Protein AF-0000000065974187 (afdb_homodimer)

Solvent-accessible surface area (backbone atoms only — not comparable to full-atom values): 50265 Å² total; per-residue (Å²): 126,76,71,41,59,59,54,45,30,55,66,52,75,59,82,71,71,72,64,79,86,67,48,38,59,28,31,33,32,24,57,21,83,82,35,61,40,40,69,51,42,39,49,35,41,74,38,50,48,36,29,41,32,42,54,57,75,46,81,51,70,67,56,53,49,50,46,53,53,29,52,56,50,23,44,71,76,43,66,72,77,62,73,20,40,29,42,28,46,57,39,58,74,37,33,33,24,30,19,48,93,69,44,70,33,77,47,47,55,65,39,64,32,32,39,28,43,49,70,87,28,38,62,54,14,55,76,56,38,34,17,36,70,45,68,59,50,56,76,52,54,56,64,71,39,50,37,26,32,53,80,50,64,27,35,27,33,30,67,36,72,76,48,77,45,31,36,35,31,29,23,68,41,53,41,62,48,56,52,63,27,44,48,43,49,47,91,43,70,75,87,71,62,61,58,38,72,66,38,52,54,51,50,49,51,35,44,76,70,63,44,31,29,36,40,38,30,66,35,46,43,30,64,36,44,54,52,50,52,58,70,42,36,81,86,22,62,80,41,38,42,25,38,23,39,29,36,58,53,16,62,75,32,33,72,53,28,60,72,58,36,59,22,36,28,47,32,46,60,54,25,43,61,40,38,58,64,49,39,46,47,49,41,52,51,23,53,34,31,45,24,44,77,68,49,28,35,29,29,46,33,56,62,40,50,52,57,15,24,82,30,88,59,63,53,74,22,23,50,39,31,49,23,46,42,47,63,61,52,34,12,27,41,37,39,50,61,21,32,21,73,26,78,27,36,56,54,46,43,34,49,51,41,51,25,46,44,45,31,56,66,71,51,44,39,68,45,50,25,53,49,53,59,70,67,52,72,79,84,58,58,61,43,49,47,39,23,50,48,42,41,51,46,30,65,75,62,62,30,51,32,35,38,30,62,32,61,74,36,60,61,53,32,43,32,32,46,45,41,53,91,41,48,30,38,34,38,21,75,34,70,62,33,45,21,48,38,49,45,28,38,29,47,42,64,40,81,49,84,73,79,88,50,90,53,58,68,59,37,52,50,52,53,49,54,49,51,50,52,52,33,39,74,70,62,69,46,52,84,64,35,34,30,28,35,38,31,46,83,55,92,61,90,85,39,38,66,37,72,46,79,46,68,76,125,77,71,42,61,58,54,45,30,56,66,54,74,56,81,69,72,73,64,80,86,66,48,38,60,29,30,34,34,23,58,22,83,84,36,60,42,40,70,50,42,40,50,36,41,73,38,49,48,36,30,41,31,41,54,57,75,46,80,51,72,68,54,53,47,50,46,54,51,29,54,56,49,20,43,72,78,43,64,75,77,62,73,22,41,31,43,28,46,58,38,58,74,37,33,33,25,29,18,48,92,69,44,70,33,76,47,48,54,66,40,65,33,34,40,26,42,49,71,87,28,37,62,52,13,55,76,56,38,34,16,37,72,45,68,60,51,57,76,52,56,55,64,71,39,48,38,27,33,53,80,51,65,27,36,26,32,29,67,35,74,76,47,75,46,32,34,35,31,29,23,70,41,52,41,62,48,56,52,64,28,44,49,44,50,46,92,44,71,76,87,70,60,62,58,38,72,65,37,53,53,50,50,49,52,34,45,76,69,62,44,32,28,34,39,38,31,66,34,46,42,30,64,37,44,53,52,50,52,58,70,42,36,81,85,24,62,80,42,37,42,26,39,23,41,28,39,58,53,16,61,74,32,34,70,53,27,59,72,60,39,57,23,36,27,46,32,46,61,53,25,43,62,40,38,58,64,49,39,46,48,51,42,51,52,22,52,32,34,45,24,45,76,67,50,28,36,29,28,44,33,55,60,40,51,53,56,16,25,81,30,86,60,63,52,74,22,24,50,38,30,48,22,46,43,47,63,61,51,34,12,26,39,36,39,50,60,21,32,19,73,26,78,28,36,58,53,44,43,34,48,52,40,50,24,46,44,43,31,56,68,69,50,46,39,68,47,49,26,53,48,54,60,70,66,53,71,79,84,59,56,60,42,51,48,40,24,50,47,42,41,53,46,28,65,76,62,62,29,51,31,34,39,32,62,33,60,76,37,61,62,54,33,42,32,32,46,44,41,53,92,40,48,31,38,35,38,19,74,34,72,62,32,45,22,48,38,50,45,28,39,28,47,42,65,40,80,48,83,72,78,87,50,89,52,59,69,57,39,52,49,50,52,50,53,48,51,49,52,52,33,40,74,71,62,69,44,52,84,63,34,34,30,27,36,40,31,44,82,55,93,63,89,83,39,36,67,38,72,48,79,46,68,76

Organism: Debaryomyces hansenii (strain ATCC 36239 / CBS 767 / BCRC 21394 / JCM 1990 / NBRC 0083 / IGC 2968) (NCBI:txid284592)

Foldseek 3Di:
DPLDLVVLQVPFDQPDFDDLVQQFFAEEEEAAPVQQAQVSLLLLVVLGHFEYEYEPVDDDLVSVVSSLVSLVVNCVVPVRFRYAYEYEYPWDFKWKAADAVQDKEKDFFFQKAKEFCPVVCRHHDYSHYIYMPAQQCLVFDDAQFKKAKQLNQWIWGFHDSPDSTMTIIGIHGIDIDGHTITMDGAPTDGDDALDDPVRLVSLVSCLVSVHQEYERPPDQALVSLVVSCVSSPPSNNLRFYEYEDQAPNCLVHVVRNLVRGQAYEDALSNHCSRDPPVVSVVSLLVNQVVCLLSLHAYEYEDVLQVVQLEDLDGDPVSLVSLLVSLQSRHRYYYDYSNNHRGPHVSSVSNSSSRSSSSSLSSHSQVSQLVVSVVPHDPPDPLLLVQLSVLLVVCVVQVFQEEEEEAASCPSVSSNLSSRHSHAYEYEYCHPSSSRVCSSRGRYHYDHDPDDADPDPVVRVVVSVVVSVVVCVVVVSDHFFGKYKYWDAPDDDHPRGNDIDIDTD/DPLDLVVLQVPFDQPDFDDLVQFFFAEEEEAAPVQQAQVSLLLLVVLGHFEYEYEPVDDDLVSVVSSLVSLVVNCVVPVRFRYAYEYEFPWDFKWKAADAVQDKAKDFFFQKAKEFCPVVCRHHDYSHYIYIPAQQCLVFDDAQFKKAWQLNQWIWGFHDSPDSTMTIIGIHGIDIDGHTITMDGAPTDGDDALDDPVRLVSLVSCLVSVHQEYERPPDQALVSLVVSCVSSPPSNNLRFYEYEDQAPNCLVRVVRNLVRGQAYEDALSNHCSRDPPVVSVVSLLVNQVVCLLSLHAYEYEDVLQVVQLEDLDGDPVSLVSLLVSLQSRHRYYYDYSNNHRGPHVSSVSNSSSRSSSSSLSSHSQVSQLVVSVVPHDPPDDLLLVQLSVLLVVCVVQVFQEEEEEAASCPSVSSNLSSRHSHAYEYEYCHPSSSRVNSSRGRYHYDHDPDDADPDNVVRVVVSVVVSVVVCVVVVSDHFFGKYKYWDAPDDDHPRGNDIDIDTD

Structure (mmCIF, N/CA/C/O backbone):
data_AF-0000000065974187-model_v1
#
loop_
_entity.id
_entity.type
_entity.pdbx_description
1 polymer 'Pyruvate kinase'
#
loop_
_atom_site.group_PDB
_atom_site.id
_atom_site.type_symbol
_atom_site.label_atom_id
_atom_site.label_alt_id
_atom_site.label_comp_id
_atom_site.label_asym_id
_atom_site.label_entity_id
_atom_site.label_seq_id
_atom_site.pdbx_PDB_ins_code
_atom_site.Cartn_x
_atom_site.Cartn_y
_atom_site.Cartn_z
_atom_site.occupancy
_atom_site.B_iso_or_equiv
_atom_site.auth_seq_id
_atom_site.auth_comp_id
_atom_site.auth_asym_id
_atom_site.auth_atom_id
_atom_site.pdbx_PDB_model_num
ATOM 1 N N . MET A 1 1 ? -10.031 -16.781 21.562 1 38.94 1 MET A N 1
ATOM 2 C CA . MET A 1 1 ? -9.695 -16.516 20.172 1 38.94 1 MET A CA 1
ATOM 3 C C . MET A 1 1 ? -8.305 -15.891 20.062 1 38.94 1 MET A C 1
ATOM 5 O O . MET A 1 1 ? -7.945 -15.016 20.844 1 38.94 1 MET A O 1
ATOM 9 N N . SER A 1 2 ? -7.355 -16.5 19.469 1 48.81 2 SER A N 1
ATOM 10 C CA . SER A 1 2 ? -5.965 -16.062 19.391 1 48.81 2 SER A CA 1
ATOM 11 C C . SER A 1 2 ? -5.867 -14.602 18.984 1 48.81 2 SER A C 1
ATOM 13 O O . SER A 1 2 ? -6.535 -14.172 18.047 1 48.81 2 SER A O 1
ATOM 15 N N . ASN A 1 3 ? -5.473 -13.68 19.906 1 65.06 3 ASN A N 1
ATOM 16 C CA . ASN A 1 3 ? -5.316 -12.227 19.906 1 65.06 3 ASN A CA 1
ATOM 17 C C . ASN A 1 3 ? -4.207 -11.781 18.969 1 65.06 3 ASN A C 1
ATOM 19 O O . ASN A 1 3 ? -3.615 -10.719 19.156 1 65.06 3 ASN A O 1
ATOM 23 N N . ALA A 1 4 ? -3.977 -12.734 17.953 1 79.62 4 ALA A N 1
ATOM 24 C CA . ALA A 1 4 ? -2.891 -12.422 17.016 1 79.62 4 ALA A CA 1
ATOM 25 C C . ALA A 1 4 ? -3.41 -11.664 15.805 1 79.62 4 ALA A C 1
ATOM 27 O O . ALA A 1 4 ? -4.559 -11.852 15.391 1 79.62 4 ALA A O 1
ATOM 28 N N . SER A 1 5 ? -2.645 -10.781 15.328 1 86.44 5 SER A N 1
ATOM 29 C CA . SER A 1 5 ? -2.98 -9.969 14.164 1 86.44 5 SER A CA 1
ATOM 30 C C . SER A 1 5 ? -3.287 -10.844 12.945 1 86.44 5 SER A C 1
ATOM 32 O O . SER A 1 5 ? -4.234 -10.57 12.211 1 86.44 5 SER A O 1
ATOM 34 N N . LEU A 1 6 ? -2.596 -11.906 12.828 1 89.75 6 LEU A N 1
ATOM 35 C CA . LEU A 1 6 ? -2.801 -12.805 11.695 1 89.75 6 LEU A CA 1
ATOM 36 C C . LEU A 1 6 ? -4.137 -13.531 11.812 1 89.75 6 LEU A C 1
ATOM 38 O O . LEU A 1 6 ? -4.824 -13.742 10.812 1 89.75 6 LEU A O 1
ATOM 42 N N . SER A 1 7 ? -4.473 -13.938 12.977 1 91 7 SER A N 1
ATOM 43 C CA . SER A 1 7 ? -5.762 -14.586 13.195 1 91 7 SER A CA 1
ATOM 44 C C . SER A 1 7 ? -6.918 -13.656 12.836 1 91 7 SER A C 1
ATOM 46 O O . SER A 1 7 ? -7.914 -14.086 12.258 1 91 7 SER A O 1
ATOM 48 N N . TRP A 1 8 ? -6.754 -12.406 13.188 1 91.75 8 TRP A N 1
ATOM 49 C CA . TRP A 1 8 ? -7.766 -11.414 12.852 1 91.75 8 TRP A CA 1
ATOM 50 C C . TRP A 1 8 ? -7.98 -11.344 11.344 1 91.75 8 TRP A C 1
ATOM 52 O O . TRP A 1 8 ? -9.117 -11.344 10.867 1 91.75 8 TRP A O 1
ATOM 62 N N . LEU A 1 9 ? -6.977 -11.391 10.609 1 92.44 9 LEU A N 1
ATOM 63 C CA . LEU A 1 9 ? -7.047 -11.258 9.156 1 92.44 9 LEU A CA 1
ATOM 64 C C . LEU A 1 9 ? -7.688 -12.484 8.523 1 92.44 9 LEU A C 1
ATOM 66 O O . LEU A 1 9 ? -8.438 -12.375 7.559 1 92.44 9 LEU A O 1
ATOM 70 N N . THR A 1 10 ? -7.363 -13.641 9.047 1 92.75 10 THR A N 1
ATOM 71 C CA . THR A 1 10 ? -7.902 -14.867 8.461 1 92.75 10 THR A CA 1
ATOM 72 C C . THR A 1 10 ? -9.414 -14.938 8.648 1 92.75 10 THR A C 1
ATOM 74 O O . THR A 1 10 ? -10.109 -15.578 7.859 1 92.75 10 THR A O 1
ATOM 77 N N . LYS A 1 11 ? -9.961 -14.219 9.641 1 92.5 11 LYS A N 1
ATOM 78 C CA . LYS A 1 11 ? -11.383 -14.25 9.945 1 92.5 11 LYS A CA 1
ATOM 79 C C . LYS A 1 11 ? -12.07 -12.953 9.523 1 92.5 11 LYS A C 1
ATOM 81 O O . LYS A 1 11 ? -13.234 -12.719 9.867 1 92.5 11 LYS A O 1
ATOM 86 N N . LEU A 1 12 ? -11.383 -12.156 8.852 1 91.19 12 LEU A N 1
ATOM 87 C CA . LEU A 1 12 ? -11.867 -10.836 8.469 1 91.19 12 LEU A CA 1
ATOM 88 C C . LEU A 1 12 ? -13.117 -10.938 7.605 1 91.19 12 LEU A C 1
ATOM 90 O O . LEU A 1 12 ? -13.156 -11.727 6.656 1 91.19 12 LEU A O 1
ATOM 94 N N . ASN A 1 13 ? -14.141 -10.188 7.969 1 88.62 13 ASN A N 1
ATOM 95 C CA . ASN A 1 13 ? -15.305 -10.055 7.102 1 88.62 13 ASN A CA 1
ATOM 96 C C . ASN A 1 13 ? -15.023 -9.117 5.93 1 88.62 13 ASN A C 1
ATOM 98 O O . ASN A 1 13 ? -14.906 -7.906 6.113 1 88.62 13 ASN A O 1
ATOM 102 N N . THR A 1 14 ? -14.961 -9.578 4.793 1 88.81 14 THR A N 1
ATOM 103 C CA . THR A 1 14 ? -14.539 -8.797 3.643 1 88.81 14 THR A CA 1
ATOM 104 C C . THR A 1 14 ? -15.742 -8.297 2.854 1 88.81 14 THR A C 1
ATOM 106 O O . THR A 1 14 ? -15.586 -7.578 1.863 1 88.81 14 THR A O 1
ATOM 109 N N . SER A 1 15 ? -16.922 -8.57 3.262 1 85.56 15 SER A N 1
ATOM 110 C CA . SER A 1 15 ? -18.094 -8.266 2.443 1 85.56 15 SER A CA 1
ATOM 111 C C . SER A 1 15 ? -18.859 -7.07 3.006 1 85.56 15 SER A C 1
ATOM 113 O O . SER A 1 15 ? -19.5 -6.328 2.256 1 85.56 15 SER A O 1
ATOM 115 N N . GLU A 1 16 ? -18.719 -6.836 4.258 1 84.25 16 GLU A N 1
ATOM 116 C CA . GLU A 1 16 ? -19.516 -5.793 4.902 1 84.25 16 GLU A CA 1
ATOM 117 C C . GLU A 1 16 ? -18.734 -4.484 4.992 1 84.25 16 GLU A C 1
ATOM 119 O O . GLU A 1 16 ? -17.531 -4.488 5.199 1 84.25 16 GLU A O 1
ATOM 124 N N . THR A 1 17 ? -19.484 -3.426 4.809 1 84.81 17 THR A N 1
ATOM 125 C CA . THR A 1 17 ? -18.938 -2.088 5.035 1 84.81 17 THR A CA 1
ATOM 126 C C . THR A 1 17 ? -19.578 -1.449 6.262 1 84.81 17 THR A C 1
ATOM 128 O O . THR A 1 17 ? -20.812 -1.395 6.371 1 84.81 17 THR A O 1
ATOM 131 N N . PRO A 1 18 ? -18.766 -1.002 7.086 1 82.62 18 PRO A N 1
ATOM 132 C CA . PRO A 1 18 ? -19.344 -0.335 8.258 1 82.62 18 PRO A CA 1
ATOM 133 C C . PRO A 1 18 ? -20.109 0.935 7.895 1 82.62 18 PRO A C 1
ATOM 135 O O . PRO A 1 18 ? -20 1.431 6.773 1 82.62 18 PRO A O 1
ATOM 138 N N . ASP A 1 19 ? -20.828 1.396 8.891 1 82.94 19 ASP A N 1
ATOM 139 C CA . ASP A 1 19 ? -21.578 2.633 8.711 1 82.94 19 ASP A CA 1
ATOM 140 C C . ASP A 1 19 ? -20.641 3.816 8.477 1 82.94 19 ASP A C 1
ATOM 142 O O . ASP A 1 19 ? -19.594 3.922 9.109 1 82.94 19 ASP A O 1
ATOM 146 N N . LYS A 1 20 ? -21.078 4.688 7.691 1 79.25 20 LYS A N 1
ATOM 147 C CA . LYS A 1 20 ? -20.266 5.812 7.227 1 79.25 20 LYS A CA 1
ATOM 148 C C . LYS A 1 20 ? -19.844 6.711 8.391 1 79.25 20 LYS A C 1
ATOM 150 O O . LYS A 1 20 ? -18.781 7.336 8.352 1 79.25 20 LYS A O 1
ATOM 155 N N . VAL A 1 21 ? -20.672 6.75 9.352 1 75.88 21 VAL A N 1
ATOM 156 C CA . VAL A 1 21 ? -20.453 7.707 10.43 1 75.88 21 VAL A CA 1
ATOM 157 C C . VAL A 1 21 ? -19.359 7.199 11.359 1 75.88 21 VAL A C 1
ATOM 159 O O . VAL A 1 21 ? -18.844 7.957 12.188 1 75.88 21 VAL A O 1
ATOM 162 N N . LEU A 1 22 ? -18.891 6.016 11.102 1 85.25 22 LEU A N 1
ATOM 163 C CA . LEU A 1 22 ? -17.984 5.402 12.07 1 85.25 22 LEU A CA 1
ATOM 164 C C . LEU A 1 22 ? -16.547 5.426 11.57 1 85.25 22 LEU A C 1
ATOM 166 O O . LEU A 1 22 ? -15.672 4.781 12.148 1 85.25 22 LEU A O 1
ATOM 170 N N . ARG A 1 23 ? -16.359 6.191 10.445 1 93.69 23 ARG A N 1
ATOM 171 C CA . ARG A 1 23 ? -14.969 6.281 10.016 1 93.69 23 ARG A CA 1
ATOM 172 C C . ARG A 1 23 ? -14.117 6.988 11.07 1 93.69 23 ARG A C 1
ATOM 174 O O . ARG A 1 23 ? -14.492 8.055 11.562 1 93.69 23 ARG A O 1
ATOM 181 N N . ARG A 1 24 ? -13 6.473 11.367 1 95.81 24 ARG A N 1
ATOM 182 C CA . ARG A 1 24 ? -12.148 7.008 12.422 1 95.81 24 ARG A CA 1
ATOM 183 C C . ARG A 1 24 ? -11.055 7.898 11.844 1 95.81 24 ARG A C 1
ATOM 185 O O . ARG A 1 24 ? -10.664 8.891 12.469 1 95.81 24 ARG A O 1
ATOM 192 N N . SER A 1 25 ? -10.516 7.586 10.695 1 97.19 25 SER A N 1
ATOM 193 C CA . SER A 1 25 ? -9.492 8.398 10.055 1 97.19 25 SER A CA 1
ATOM 194 C C . SER A 1 25 ? -10.094 9.633 9.398 1 97.19 25 SER A C 1
ATOM 196 O O . SER A 1 25 ? -11.25 9.609 8.961 1 97.19 25 SER A O 1
ATOM 198 N N . SER A 1 26 ? -9.336 10.688 9.32 1 98.25 26 SER A N 1
ATOM 199 C CA . SER A 1 26 ? -9.844 11.938 8.766 1 98.25 26 SER A CA 1
ATOM 200 C C . SER A 1 26 ? -9.312 12.172 7.355 1 98.25 26 SER A C 1
ATOM 202 O O . SER A 1 26 ? -8.25 11.656 6.992 1 98.25 26 SER A O 1
ATOM 204 N N . ILE A 1 27 ? -10.094 12.93 6.586 1 98.62 27 ILE A N 1
ATOM 205 C CA . ILE A 1 27 ? -9.727 13.266 5.211 1 98.62 27 ILE A CA 1
ATOM 206 C C . ILE A 1 27 ? -9.477 14.766 5.094 1 98.62 27 ILE A C 1
ATOM 208 O O . ILE A 1 27 ? -10.297 15.578 5.52 1 98.62 27 ILE A O 1
ATOM 212 N N . ILE A 1 28 ? -8.32 15.086 4.59 1 98.81 28 ILE A N 1
ATOM 213 C CA . ILE A 1 28 ? -7.953 16.469 4.293 1 98.81 28 ILE A CA 1
ATOM 214 C C . ILE A 1 28 ? -8.094 16.719 2.793 1 98.81 28 ILE A C 1
ATOM 216 O O . ILE A 1 28 ? -7.633 15.922 1.975 1 98.81 28 ILE A O 1
ATOM 220 N N . GLY A 1 29 ? -8.766 17.781 2.408 1 98.62 29 GLY A N 1
ATOM 221 C CA . GLY A 1 29 ? -8.914 18.156 1.008 1 98.62 29 GLY A CA 1
ATOM 222 C C . GLY A 1 29 ? -8.406 19.547 0.701 1 98.62 29 GLY A C 1
ATOM 223 O O . GLY A 1 29 ? -8.719 20.5 1.415 1 98.62 29 GLY A O 1
ATOM 224 N N . THR A 1 30 ? -7.59 19.641 -0.323 1 98.44 30 THR A N 1
ATOM 225 C CA . THR A 1 30 ? -7.113 20.953 -0.775 1 98.44 30 THR A CA 1
ATOM 226 C C . THR A 1 30 ? -8.188 21.656 -1.595 1 98.44 30 THR A C 1
ATOM 228 O O . THR A 1 30 ? -8.781 21.078 -2.498 1 98.44 30 THR A O 1
ATOM 231 N N . ILE A 1 31 ? -8.391 22.891 -1.294 1 98.31 31 ILE A N 1
ATOM 232 C CA . ILE A 1 31 ? -9.461 23.625 -1.963 1 98.31 31 ILE A CA 1
ATOM 233 C C . ILE A 1 31 ? -8.875 24.484 -3.072 1 98.31 31 ILE A C 1
ATOM 235 O O . ILE A 1 31 ? -7.922 25.234 -2.846 1 98.31 31 ILE A O 1
ATOM 239 N N . GLY A 1 32 ? -9.414 24.281 -4.219 1 97.31 32 GLY A N 1
ATOM 240 C CA . GLY A 1 32 ? -9.07 25.094 -5.375 1 97.31 32 GLY A CA 1
ATOM 241 C C . GLY A 1 32 ? -10.266 25.828 -5.961 1 97.31 32 GLY A C 1
ATOM 242 O O . GLY A 1 32 ? -11.344 25.828 -5.375 1 97.31 32 GLY A O 1
ATOM 243 N N . PRO A 1 33 ? -10.023 26.484 -7.035 1 95.25 33 PRO A N 1
ATOM 244 C CA . PRO A 1 33 ? -11.07 27.312 -7.633 1 95.25 33 PRO A CA 1
ATOM 245 C C . PRO A 1 33 ? -12.344 26.516 -7.945 1 95.25 33 PRO A C 1
ATOM 247 O O . PRO A 1 33 ? -13.453 27.031 -7.793 1 95.25 33 PRO A O 1
ATOM 250 N N . LYS A 1 34 ? -12.211 25.281 -8.258 1 93.94 34 LYS A N 1
ATOM 251 C CA . LYS A 1 34 ? -13.359 24.453 -8.641 1 93.94 34 LYS A CA 1
ATOM 252 C C . LYS A 1 34 ? -14.141 24 -7.418 1 93.94 34 LYS A C 1
ATOM 254 O O . LYS A 1 34 ? -15.312 23.625 -7.523 1 93.94 34 LYS A O 1
ATOM 259 N N . THR A 1 35 ? -13.516 24.016 -6.293 1 97.56 35 THR A N 1
ATOM 260 C CA . THR A 1 35 ? -14.156 23.469 -5.105 1 97.56 35 THR A CA 1
ATOM 261 C C . THR A 1 35 ? -14.414 24.547 -4.066 1 97.56 35 THR A C 1
ATOM 263 O O . THR A 1 35 ? -14.977 24.281 -3.006 1 97.56 35 THR A O 1
ATOM 266 N N . ASN A 1 36 ? -14.086 25.812 -4.438 1 97.5 36 ASN A N 1
ATOM 267 C CA . ASN A 1 36 ? -14.25 26.922 -3.5 1 97.5 36 ASN A CA 1
ATOM 268 C C . ASN A 1 36 ? -15.617 27.578 -3.646 1 97.5 36 ASN A C 1
ATOM 270 O O . ASN A 1 36 ? -15.711 28.75 -4.031 1 97.5 36 ASN A O 1
ATOM 274 N N . ASN A 1 37 ? -16.562 26.984 -3.307 1 96.56 37 ASN A N 1
ATOM 275 C CA . ASN A 1 37 ? -17.906 27.5 -3.139 1 96.56 37 ASN A CA 1
ATOM 276 C C . ASN A 1 37 ? -18.703 26.688 -2.125 1 96.56 37 ASN A C 1
ATOM 278 O O . ASN A 1 37 ? -18.422 25.516 -1.91 1 96.56 37 ASN A O 1
ATOM 282 N N . VAL A 1 38 ? -19.703 27.281 -1.593 1 97.88 38 VAL A N 1
ATOM 283 C CA . VAL A 1 38 ? -20.391 26.781 -0.414 1 97.88 38 VAL A CA 1
ATOM 284 C C . VAL A 1 38 ? -21.062 25.453 -0.742 1 97.88 38 VAL A C 1
ATOM 286 O O . VAL A 1 38 ? -20.938 24.484 0.007 1 97.88 38 VAL A O 1
ATOM 289 N N . ASP A 1 39 ? -21.688 25.312 -1.871 1 97.44 39 ASP A N 1
ATOM 290 C CA . ASP A 1 39 ? -22.422 24.109 -2.252 1 97.44 39 ASP A CA 1
ATOM 291 C C . ASP A 1 39 ? -21.5 22.906 -2.422 1 97.44 39 ASP A C 1
ATOM 293 O O . ASP A 1 39 ? -21.812 21.812 -1.977 1 97.44 39 ASP A O 1
ATOM 297 N N . VAL A 1 40 ? -20.438 23.188 -3.029 1 97.69 40 VAL A N 1
ATOM 298 C CA . VAL A 1 40 ? -19.469 22.125 -3.273 1 97.69 40 VAL A CA 1
ATOM 299 C C . VAL A 1 40 ? -18.828 21.688 -1.955 1 97.69 40 VAL A C 1
ATOM 301 O O . VAL A 1 40 ? -18.625 20.5 -1.718 1 97.69 40 VAL A O 1
ATOM 304 N N . LEU A 1 41 ? -18.547 22.625 -1.127 1 98.19 41 LEU A N 1
ATOM 305 C CA . LEU A 1 41 ? -17.969 22.297 0.172 1 98.19 41 LEU A CA 1
ATOM 306 C C . LEU A 1 41 ? -18.922 21.438 0.993 1 98.19 41 LEU A C 1
ATOM 308 O O . LEU A 1 41 ? -18.484 20.5 1.673 1 98.19 41 LEU A O 1
ATOM 312 N N . VAL A 1 42 ? -20.203 21.781 0.917 1 98.06 42 VAL A N 1
ATOM 313 C CA . VAL A 1 42 ? -21.203 20.969 1.613 1 98.06 42 VAL A CA 1
ATOM 314 C C . VAL A 1 42 ? -21.203 19.547 1.069 1 98.06 42 VAL A C 1
ATOM 316 O O . VAL A 1 42 ? -21.25 18.578 1.837 1 98.06 42 VAL A O 1
ATOM 319 N N . LYS A 1 43 ? -21.078 19.438 -0.228 1 97.62 43 LYS A N 1
ATOM 320 C CA . LYS A 1 43 ? -21.031 18.125 -0.863 1 97.62 43 LYS A CA 1
ATOM 321 C C . LYS A 1 43 ? -19.797 17.344 -0.418 1 97.62 43 LYS A C 1
ATOM 323 O O . LYS A 1 43 ? -19.875 16.141 -0.17 1 97.62 43 LYS A O 1
ATOM 328 N N . LEU A 1 44 ? -18.688 18.016 -0.372 1 98.25 44 LEU A N 1
ATOM 329 C CA . LEU A 1 44 ? -17.453 17.375 0.059 1 98.25 44 LEU A CA 1
ATOM 330 C C . LEU A 1 44 ? -17.547 16.938 1.517 1 98.25 44 LEU A C 1
ATOM 332 O O . LEU A 1 44 ? -17.078 15.852 1.874 1 98.25 44 LEU A O 1
ATOM 336 N N . ARG A 1 45 ? -18.172 17.781 2.348 1 97.12 45 ARG A N 1
ATOM 337 C CA . ARG A 1 45 ? -18.375 17.438 3.752 1 97.12 45 ARG A CA 1
ATOM 338 C C . ARG A 1 45 ? -19.266 16.203 3.898 1 97.12 45 ARG A C 1
ATOM 340 O O . ARG A 1 45 ? -18.969 15.32 4.695 1 97.12 45 ARG A O 1
ATOM 347 N N . LYS A 1 46 ? -20.25 16.094 3.121 1 96.06 46 LYS A N 1
ATOM 348 C CA . LYS A 1 46 ? -21.141 14.953 3.15 1 96.06 46 LYS A CA 1
ATOM 349 C C . LYS A 1 46 ? -20.438 13.688 2.676 1 96.06 46 LYS A C 1
ATOM 351 O O . LYS A 1 46 ? -20.75 12.586 3.145 1 96.06 46 LYS A O 1
ATOM 356 N N . ALA A 1 47 ? -19.5 13.914 1.792 1 96.06 47 ALA A N 1
ATOM 357 C CA . ALA A 1 47 ? -18.75 12.781 1.261 1 96.06 47 ALA A CA 1
ATOM 358 C C . ALA A 1 47 ? -17.75 12.266 2.287 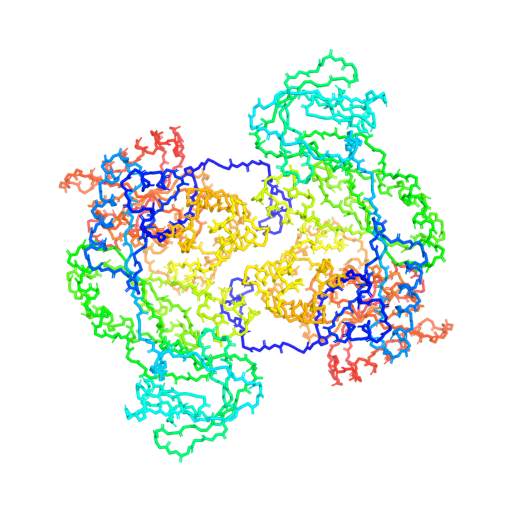1 96.06 47 ALA A C 1
ATOM 360 O O . ALA A 1 47 ? -17.312 11.117 2.211 1 96.06 47 ALA A O 1
ATOM 361 N N . GLY A 1 48 ? -17.344 13.18 3.201 1 96.12 48 GLY A N 1
ATOM 362 C CA . GLY A 1 48 ? -16.484 12.68 4.266 1 96.12 48 GLY A CA 1
ATOM 363 C C . GLY A 1 48 ? -15.328 13.617 4.59 1 96.12 48 GLY A C 1
ATOM 364 O O . GLY A 1 48 ? -14.477 13.289 5.414 1 96.12 48 GLY A O 1
ATOM 365 N N . LEU A 1 49 ? -15.289 14.82 4.023 1 97.94 49 LEU A N 1
ATOM 366 C CA . LEU A 1 49 ? -14.203 15.766 4.234 1 97.94 49 LEU A CA 1
ATOM 367 C C . LEU A 1 49 ? -14.219 16.312 5.664 1 97.94 49 LEU A C 1
ATOM 369 O O . LEU A 1 49 ? -15.266 16.719 6.164 1 97.94 49 LEU A O 1
ATOM 373 N N . ASN A 1 50 ? -13.047 16.328 6.309 1 97.94 50 ASN A N 1
ATOM 374 C CA . ASN A 1 50 ? -12.945 16.797 7.691 1 97.94 50 ASN A CA 1
ATOM 375 C C . ASN A 1 50 ? -12.195 18.125 7.785 1 97.94 50 ASN A C 1
ATOM 377 O O . ASN A 1 50 ? -12.484 18.938 8.664 1 97.94 50 ASN A O 1
ATOM 381 N N . ILE A 1 51 ? -11.172 18.281 6.926 1 98.75 51 ILE A N 1
ATOM 382 C CA . ILE A 1 51 ? -10.273 19.422 7.012 1 98.75 51 ILE A CA 1
ATOM 383 C C . ILE A 1 51 ? -10.062 20.016 5.621 1 98.75 51 ILE A C 1
ATOM 385 O O . ILE A 1 51 ? -9.766 19.297 4.668 1 98.75 51 ILE A O 1
ATOM 389 N N . VAL A 1 52 ? -10.242 21.312 5.477 1 98.62 52 VAL A N 1
ATOM 390 C CA . VAL A 1 52 ? -9.906 22 4.23 1 98.62 52 VAL A CA 1
ATOM 391 C C . VAL A 1 52 ? -8.484 22.547 4.312 1 98.62 52 VAL A C 1
ATOM 393 O O . VAL A 1 52 ? -8.078 23.094 5.344 1 98.62 52 VAL A O 1
ATOM 396 N N . ARG A 1 53 ? -7.777 22.328 3.279 1 98.69 53 ARG A N 1
ATOM 397 C CA . ARG A 1 53 ? -6.402 22.812 3.174 1 98.69 53 ARG A CA 1
ATOM 398 C C . ARG A 1 53 ? -6.305 23.984 2.205 1 98.69 53 ARG A C 1
ATOM 400 O O . ARG A 1 53 ? -6.781 23.906 1.072 1 98.69 53 ARG A O 1
ATOM 407 N N . MET A 1 54 ? -5.738 25.078 2.688 1 98.62 54 MET A N 1
ATOM 408 C CA . MET A 1 54 ? -5.371 26.203 1.848 1 98.62 54 MET A CA 1
ATOM 409 C C . MET A 1 54 ? -3.883 26.172 1.511 1 98.62 54 MET A C 1
ATOM 411 O O . MET A 1 54 ? -3.037 26.281 2.4 1 98.62 54 MET A O 1
ATOM 415 N N . ASN A 1 55 ? -3.588 26.047 0.25 1 97.44 55 ASN A N 1
ATOM 416 C CA . ASN A 1 55 ? -2.203 26 -0.208 1 97.44 55 ASN A CA 1
ATOM 417 C C . ASN A 1 55 ? -1.678 27.391 -0.539 1 97.44 55 ASN A C 1
ATOM 419 O O . ASN A 1 55 ? -1.984 27.938 -1.599 1 97.44 55 ASN A O 1
ATOM 423 N N . PHE A 1 56 ? -0.791 27.938 0.228 1 97.75 56 PHE A N 1
ATOM 424 C CA . PHE A 1 56 ? -0.355 29.312 0.112 1 97.75 56 PHE A CA 1
ATOM 425 C C . PHE A 1 56 ? 0.797 29.438 -0.877 1 97.75 56 PHE A C 1
ATOM 427 O O . PHE A 1 56 ? 1.298 30.547 -1.121 1 97.75 56 PHE A O 1
ATOM 434 N N . SER A 1 57 ? 1.249 28.281 -1.372 1 91.38 57 SER A N 1
ATOM 435 C CA . SER A 1 57 ? 2.121 28.375 -2.537 1 91.38 57 SER A CA 1
ATOM 436 C C . SER A 1 57 ? 1.398 29.016 -3.721 1 91.38 57 SER A C 1
ATOM 438 O O . SER A 1 57 ? 2.037 29.531 -4.641 1 91.38 57 SER A O 1
ATOM 440 N N . HIS A 1 58 ? 0.137 28.953 -3.592 1 87.12 58 HIS A N 1
ATOM 441 C CA . HIS A 1 58 ? -0.723 29.484 -4.645 1 87.12 58 HIS A CA 1
ATOM 442 C C . HIS A 1 58 ? -1.82 30.375 -4.074 1 87.12 58 HIS A C 1
ATOM 444 O O . HIS A 1 58 ? -2.123 30.297 -2.879 1 87.12 58 HIS A O 1
ATOM 450 N N . GLY A 1 59 ? -2.318 31.234 -4.891 1 87.56 59 GLY A N 1
ATOM 451 C CA . GLY A 1 59 ? -3.494 32 -4.523 1 87.56 59 GLY A CA 1
ATOM 452 C C . GLY A 1 59 ? -3.158 33.281 -3.777 1 87.56 59 GLY A C 1
ATOM 453 O O . GLY A 1 59 ? -2.094 33.406 -3.166 1 87.56 59 GLY A O 1
ATOM 454 N N . SER A 1 60 ? -4.09 34.219 -3.768 1 94.94 60 SER A N 1
ATOM 455 C CA . SER A 1 60 ? -3.98 35.469 -3.047 1 94.94 60 SER A CA 1
ATOM 456 C C . SER A 1 60 ? -4.641 35.375 -1.675 1 94.94 60 SER A C 1
ATOM 458 O O . SER A 1 60 ? -5.344 34.406 -1.38 1 94.94 60 SER A O 1
ATOM 460 N N . TYR A 1 61 ? -4.348 36.344 -0.815 1 97.25 61 TYR A N 1
ATOM 461 C CA . TYR A 1 61 ? -5 36.375 0.488 1 97.25 61 TYR A CA 1
ATOM 462 C C . TYR A 1 61 ? -6.512 36.531 0.337 1 97.25 61 TYR A C 1
ATOM 464 O O . TYR A 1 61 ? -7.273 36 1.154 1 97.25 61 TYR A O 1
ATOM 472 N N . GLU A 1 62 ? -6.957 37.219 -0.678 1 97.5 62 GLU A N 1
ATOM 473 C CA . GLU A 1 62 ? -8.383 37.375 -0.951 1 97.5 62 GLU A CA 1
ATOM 474 C C . GLU A 1 62 ? -9.016 36 -1.263 1 97.5 62 GLU A C 1
ATOM 476 O O . GLU A 1 62 ? -10.102 35.688 -0.771 1 97.5 62 GLU A O 1
ATOM 481 N N . TYR A 1 63 ? -8.352 35.312 -2.045 1 97.31 63 TYR A N 1
ATOM 482 C CA . TYR A 1 63 ? -8.844 33.969 -2.361 1 97.31 63 TYR A CA 1
ATOM 483 C C . TYR A 1 63 ? -8.938 33.125 -1.104 1 97.31 63 TYR A C 1
ATOM 485 O O . TYR A 1 63 ? -9.961 32.469 -0.856 1 97.31 63 TYR A O 1
ATOM 493 N N . HIS A 1 64 ? -7.895 33.094 -0.351 1 98.12 64 HIS A N 1
ATOM 494 C CA . HIS A 1 64 ? -7.871 32.281 0.852 1 98.12 64 HIS A CA 1
ATOM 495 C C . HIS A 1 64 ? -8.938 32.719 1.848 1 98.12 64 HIS A C 1
ATOM 497 O O . HIS A 1 64 ? -9.539 31.891 2.533 1 98.12 64 HIS A O 1
ATOM 503 N N . GLN A 1 65 ? -9.156 34.062 1.884 1 98.31 65 GLN A N 1
ATOM 504 C CA . GLN A 1 65 ? -10.25 34.562 2.713 1 98.31 65 GLN A CA 1
ATOM 505 C C . GLN A 1 65 ? -11.586 34 2.26 1 98.31 65 GLN A C 1
ATOM 507 O O . GLN A 1 65 ? -12.43 33.625 3.088 1 98.31 65 GLN A O 1
ATOM 512 N N . SER A 1 66 ? -11.75 33.938 0.978 1 98.31 66 SER A N 1
ATOM 513 C CA . SER A 1 66 ? -13 33.406 0.456 1 98.31 66 SER A CA 1
ATOM 514 C C . SER A 1 66 ? -13.164 31.938 0.833 1 98.31 66 SER A C 1
ATOM 516 O O . SER A 1 66 ? -14.281 31.469 1.068 1 98.31 66 SER A O 1
ATOM 518 N N . VAL A 1 67 ? -12.086 31.156 0.855 1 98.38 67 VAL A N 1
ATOM 519 C CA . VAL A 1 67 ? -12.141 29.766 1.269 1 98.38 67 VAL A CA 1
ATOM 520 C C . VAL A 1 67 ? -12.617 29.672 2.717 1 98.38 67 VAL A C 1
ATOM 522 O O . VAL A 1 67 ? -13.477 28.844 3.043 1 98.38 67 VAL A O 1
ATOM 525 N N . ILE A 1 68 ? -12.109 30.516 3.588 1 98.44 68 ILE A N 1
ATOM 526 C CA . ILE A 1 68 ? -12.469 30.531 5 1 98.44 68 ILE A CA 1
ATOM 527 C C . ILE A 1 68 ? -13.945 30.875 5.156 1 98.44 68 ILE A C 1
ATOM 529 O O . ILE A 1 68 ? -14.672 30.203 5.891 1 98.44 68 ILE A O 1
ATOM 533 N N . ASP A 1 69 ? -14.336 31.875 4.449 1 98.44 69 ASP A N 1
ATOM 534 C CA . ASP A 1 69 ? -15.727 32.312 4.531 1 98.44 69 ASP A CA 1
ATOM 535 C C . ASP A 1 69 ? -16.688 31.234 4.039 1 98.44 69 ASP A C 1
ATOM 537 O O . ASP A 1 69 ? -17.719 30.984 4.664 1 98.44 69 ASP A O 1
ATOM 541 N N . ASN A 1 70 ? -16.359 30.656 2.908 1 98.44 70 ASN A N 1
ATOM 542 C CA . ASN A 1 70 ? -17.188 29.594 2.352 1 98.44 70 ASN A CA 1
ATOM 543 C C . ASN A 1 70 ? -17.234 28.375 3.268 1 98.44 70 ASN A C 1
ATOM 545 O O . ASN A 1 70 ? -18.266 27.719 3.379 1 98.44 70 ASN A O 1
ATOM 549 N N . ALA A 1 71 ? -16.141 28.062 3.885 1 97.88 71 ALA A N 1
ATOM 550 C CA . ALA A 1 71 ? -16.094 26.938 4.828 1 97.88 71 ALA A CA 1
ATOM 551 C C . ALA A 1 71 ? -17.031 27.188 6.012 1 97.88 71 ALA A C 1
ATOM 553 O O . ALA A 1 71 ? -17.766 26.281 6.414 1 97.88 71 ALA A O 1
ATOM 554 N N . LYS A 1 72 ? -16.953 28.375 6.531 1 96.56 72 LYS A N 1
ATOM 555 C CA . LYS A 1 72 ? -17.828 28.75 7.645 1 96.56 72 LYS A CA 1
ATOM 556 C C . LYS A 1 72 ? -19.297 28.672 7.238 1 96.56 72 LYS A C 1
ATOM 558 O O . LYS A 1 72 ? -20.125 28.156 7.988 1 96.56 72 LYS A O 1
ATOM 563 N N . GLN A 1 73 ? -19.562 29.172 6.09 1 97.69 73 GLN A N 1
ATOM 564 C CA . GLN A 1 73 ? -20.938 29.156 5.59 1 97.69 73 GLN A CA 1
ATOM 565 C C . GLN A 1 73 ? -21.422 27.719 5.348 1 97.69 73 GLN A C 1
ATOM 567 O O . GLN A 1 73 ? -22.594 27.422 5.543 1 97.69 73 GLN A O 1
ATOM 572 N N . SER A 1 74 ? -20.547 26.906 4.875 1 97.56 74 SER A N 1
ATOM 573 C CA . SER A 1 74 ? -20.922 25.516 4.637 1 97.56 74 SER A CA 1
ATOM 574 C C . SER A 1 74 ? -21.391 24.844 5.918 1 97.56 74 SER A C 1
ATOM 576 O O . SER A 1 74 ? -22.281 23.984 5.883 1 97.56 74 SER A O 1
ATOM 578 N N . GLU A 1 75 ? -20.828 25.188 7.059 1 95.12 75 GLU A N 1
ATOM 579 C CA . GLU A 1 75 ? -21.234 24.625 8.344 1 95.12 75 GLU A CA 1
ATOM 580 C C . GLU A 1 75 ? -22.625 25.109 8.742 1 95.12 75 GLU A C 1
ATOM 582 O O . GLU A 1 75 ? -23.359 24.406 9.445 1 95.12 75 GLU A O 1
ATOM 587 N N . GLU A 1 76 ? -22.906 26.281 8.328 1 94.81 76 GLU A N 1
ATOM 588 C CA . GLU A 1 76 ? -24.234 26.828 8.609 1 94.81 76 GLU A CA 1
ATOM 589 C C . GLU A 1 76 ? -25.312 26.062 7.844 1 94.81 76 GLU A C 1
ATOM 591 O O . GLU A 1 76 ? -26.422 25.859 8.352 1 94.81 76 GLU A O 1
ATOM 596 N N . ILE A 1 77 ? -24.984 25.672 6.707 1 95.38 77 ILE A N 1
ATOM 597 C CA . ILE A 1 77 ? -25.938 25.016 5.82 1 95.38 77 ILE A CA 1
ATOM 598 C C . ILE A 1 77 ? -26.062 23.531 6.191 1 95.38 77 ILE A C 1
ATOM 600 O O . ILE A 1 77 ? -27.156 22.984 6.191 1 95.38 77 ILE A O 1
ATOM 604 N N . TYR A 1 78 ? -24.969 23.031 6.488 1 94 78 TYR A N 1
ATOM 605 C CA . TYR A 1 78 ? -24.906 21.609 6.852 1 94 78 TYR A CA 1
ATOM 606 C C . TYR A 1 78 ? -24.25 21.438 8.211 1 94 78 TYR A C 1
ATOM 608 O O . TYR A 1 78 ? -23.047 21.625 8.359 1 94 78 TYR A O 1
ATOM 616 N N . LYS A 1 79 ? -24.984 21.078 9.281 1 84.56 79 LYS A N 1
ATOM 617 C CA . LYS A 1 79 ? -24.5 21 10.656 1 84.56 79 LYS A CA 1
ATOM 618 C C . LYS A 1 79 ? -23.438 19.922 10.797 1 84.56 79 LYS A C 1
ATOM 620 O O . LYS A 1 79 ? -22.438 20.109 11.508 1 84.56 79 LYS A O 1
ATOM 625 N N . GLY A 1 80 ? -23.516 18.828 10.031 1 84.81 80 GLY A N 1
ATOM 626 C CA . GLY A 1 80 ? -22.594 17.703 10.156 1 84.81 80 GLY A CA 1
ATOM 627 C C . GLY A 1 80 ? -21.391 18.016 11.031 1 84.81 80 GLY A C 1
ATOM 628 O O . GLY A 1 80 ? -21.469 18.875 11.914 1 84.81 80 GLY A O 1
ATOM 629 N N . ARG A 1 81 ? -20.172 17.359 11.047 1 89.31 81 ARG A N 1
ATOM 630 C CA . ARG A 1 81 ? -18.969 17.625 11.812 1 89.31 81 ARG A CA 1
ATOM 631 C C . ARG A 1 81 ? -18.391 18.984 11.469 1 89.31 81 ARG A C 1
ATOM 633 O O . ARG A 1 81 ? -18.438 19.422 10.312 1 89.31 81 ARG A O 1
ATOM 640 N N . PRO A 1 82 ? -17.922 19.609 12.555 1 94.94 82 PRO A N 1
ATOM 641 C CA . PRO A 1 82 ? -17.266 20.875 12.242 1 94.94 82 PRO A CA 1
ATOM 642 C C . PRO A 1 82 ? -16.156 20.734 11.203 1 94.94 82 PRO A C 1
ATOM 644 O O . PRO A 1 82 ? -15.547 19.672 11.086 1 94.94 82 PRO A O 1
ATOM 647 N N . LEU A 1 83 ? -15.992 21.766 10.422 1 97.56 83 LEU A N 1
ATOM 648 C CA . LEU A 1 83 ? -14.992 21.766 9.359 1 97.56 83 LEU A CA 1
ATOM 649 C C . LEU A 1 83 ? -13.727 22.5 9.805 1 97.56 83 LEU A C 1
ATOM 651 O O . LEU A 1 83 ? -13.789 23.672 10.172 1 97.56 83 LEU A O 1
ATOM 655 N N . ALA A 1 84 ? -12.602 21.766 9.859 1 98.62 84 ALA A N 1
ATOM 656 C CA . ALA A 1 84 ? -11.336 22.406 10.242 1 98.62 84 ALA A CA 1
ATOM 657 C C . ALA A 1 84 ? -10.664 23.062 9.047 1 98.62 84 ALA A C 1
ATOM 659 O O . ALA A 1 84 ? -10.891 22.656 7.902 1 98.62 84 ALA A O 1
ATOM 660 N N . ILE A 1 85 ? -9.883 24.062 9.32 1 98.75 85 ILE A N 1
ATOM 661 C CA . ILE A 1 85 ? -9.203 24.828 8.281 1 98.75 85 ILE A CA 1
ATOM 662 C C . ILE A 1 85 ? -7.695 24.797 8.523 1 98.75 85 ILE A C 1
ATOM 664 O O . ILE A 1 85 ? -7.227 25.156 9.609 1 98.75 85 ILE A O 1
ATOM 668 N N . ALA A 1 86 ? -6.973 24.375 7.496 1 98.88 86 ALA A N 1
ATOM 669 C CA . ALA A 1 86 ? -5.516 24.266 7.57 1 98.88 86 ALA A CA 1
ATOM 670 C C . ALA A 1 86 ? -4.852 25.234 6.586 1 98.88 86 ALA A C 1
ATOM 672 O O . ALA A 1 86 ? -5.277 25.344 5.438 1 98.88 86 ALA A O 1
ATOM 673 N N . LEU A 1 87 ? -3.883 25.969 7.098 1 98.81 87 LEU A N 1
ATOM 674 C CA . LEU A 1 87 ? -3.02 26.812 6.277 1 98.81 87 LEU A CA 1
ATOM 675 C C . LEU A 1 87 ? -1.699 26.109 5.977 1 98.81 87 LEU A C 1
ATOM 677 O O . LEU A 1 87 ? -0.971 25.734 6.895 1 98.81 87 LEU A O 1
ATOM 681 N N . ASP A 1 88 ? -1.392 25.891 4.707 1 98.5 88 ASP A N 1
ATOM 682 C CA . ASP A 1 88 ? -0.167 25.234 4.266 1 98.5 88 ASP A CA 1
ATOM 683 C C . ASP A 1 88 ? 0.834 26.25 3.715 1 98.5 88 ASP A C 1
ATOM 685 O O . ASP A 1 88 ? 0.646 26.781 2.621 1 98.5 88 ASP A O 1
ATOM 689 N N . THR A 1 89 ? 1.879 26.438 4.406 1 98.25 89 THR A N 1
ATOM 690 C CA . THR A 1 89 ? 2.865 27.438 4.008 1 98.25 89 THR A CA 1
ATOM 691 C C . THR A 1 89 ? 3.691 26.938 2.826 1 98.25 89 THR A C 1
ATOM 693 O O . THR A 1 89 ? 3.773 25.734 2.58 1 98.25 89 THR A O 1
ATOM 696 N N . LYS A 1 90 ? 4.273 27.797 2.113 1 95.62 90 LYS A N 1
ATOM 697 C CA . LYS A 1 90 ? 5.148 27.469 0.996 1 95.62 90 LYS A CA 1
ATOM 698 C C . LYS A 1 90 ? 6.488 26.922 1.491 1 95.62 90 LYS A C 1
ATOM 700 O O . LYS A 1 90 ? 6.957 25.891 1.024 1 95.62 90 LYS A O 1
ATOM 705 N N . GLY A 1 91 ? 7.035 27.609 2.492 1 94.38 91 GLY A N 1
ATOM 706 C CA . GLY A 1 91 ? 8.32 27.234 3.057 1 94.38 91 GLY A CA 1
ATOM 707 C C . GLY A 1 91 ? 9.5 27.766 2.27 1 94.38 91 GLY A C 1
ATOM 708 O O . GLY A 1 91 ? 9.344 28.188 1.123 1 94.38 91 GLY A O 1
ATOM 709 N N . PRO A 1 92 ? 10.641 27.766 2.922 1 93.19 92 PRO A N 1
ATOM 710 C CA . PRO A 1 92 ? 11.859 28.188 2.234 1 93.19 92 PRO A CA 1
ATOM 711 C C . PRO A 1 92 ? 12.344 27.172 1.196 1 93.19 92 PRO A C 1
ATOM 713 O O . PRO A 1 92 ? 12.477 25.984 1.505 1 93.19 92 PRO A O 1
ATOM 716 N N . GLU A 1 93 ? 12.523 27.578 0.01 1 91.44 93 GLU A N 1
ATOM 717 C CA . GLU A 1 93 ? 12.992 26.688 -1.055 1 91.44 93 GLU A CA 1
ATOM 718 C C . GLU A 1 93 ? 14.117 27.344 -1.851 1 91.44 93 GLU A C 1
ATOM 720 O O . GLU A 1 93 ? 14.312 28.547 -1.786 1 91.44 93 GLU A O 1
ATOM 725 N N . ILE A 1 94 ? 14.914 26.5 -2.473 1 94.88 94 ILE A N 1
ATOM 726 C CA . ILE A 1 94 ? 15.953 26.953 -3.395 1 94.88 94 ILE A CA 1
ATOM 727 C C . ILE A 1 94 ? 15.422 26.906 -4.828 1 94.88 94 ILE A C 1
ATOM 729 O O . ILE A 1 94 ? 14.773 25.938 -5.227 1 94.88 94 ILE A O 1
ATOM 733 N N . ARG A 1 95 ? 15.672 27.953 -5.547 1 96 95 ARG A N 1
ATOM 734 C CA . ARG A 1 95 ? 15.164 28.031 -6.914 1 96 95 ARG A CA 1
ATOM 735 C C . ARG A 1 95 ? 16.25 28.484 -7.879 1 96 95 ARG A C 1
ATOM 737 O O . ARG A 1 95 ? 17.234 29.109 -7.465 1 96 95 ARG A O 1
ATOM 744 N N . THR A 1 96 ? 16.031 28.188 -9.094 1 97.06 96 THR A N 1
ATOM 745 C CA . THR A 1 96 ? 16.891 28.719 -10.164 1 97.06 96 THR A CA 1
ATOM 746 C C . THR A 1 96 ? 16.453 30.125 -10.562 1 97.06 96 THR A C 1
ATOM 748 O O . THR A 1 96 ? 15.375 30.578 -10.172 1 97.06 96 THR A O 1
ATOM 751 N N . GLY A 1 97 ? 17.281 30.734 -11.289 1 97.19 97 GLY A N 1
ATOM 752 C CA . GLY A 1 97 ? 16.984 32.062 -11.781 1 97.19 97 GLY A CA 1
ATOM 753 C C . GLY A 1 97 ? 16.125 32.062 -13.031 1 97.19 97 GLY A C 1
ATOM 754 O O . GLY A 1 97 ? 15.406 31.109 -13.297 1 97.19 97 GLY A O 1
ATOM 755 N N . THR A 1 98 ? 16.203 33.219 -13.734 1 97.75 98 THR A N 1
ATOM 756 C CA . THR A 1 98 ? 15.422 33.375 -14.953 1 97.75 98 THR A CA 1
ATOM 757 C C . THR A 1 98 ? 16.297 33.125 -16.188 1 97.75 98 THR A C 1
ATOM 759 O O . THR A 1 98 ? 17.375 33.719 -16.297 1 97.75 98 THR A O 1
ATOM 762 N N . THR A 1 99 ? 15.82 32.312 -16.984 1 97.38 99 THR A N 1
ATOM 763 C CA . THR A 1 99 ? 16.547 32.094 -18.219 1 97.38 99 THR A CA 1
ATOM 764 C C . THR A 1 99 ? 16.391 33.281 -19.156 1 97.38 99 THR A C 1
ATOM 766 O O . THR A 1 99 ? 15.438 34.062 -19.047 1 97.38 99 THR A O 1
ATOM 769 N N . ILE A 1 100 ? 17.328 33.406 -20.047 1 96.25 100 ILE A N 1
ATOM 770 C CA . ILE A 1 100 ? 17.281 34.5 -21.016 1 96.25 100 ILE A CA 1
ATOM 771 C C . ILE A 1 100 ? 16 34.406 -21.844 1 96.25 100 ILE A C 1
ATOM 773 O O . ILE A 1 100 ? 15.703 33.344 -22.406 1 96.25 100 ILE A O 1
ATOM 777 N N . ASP A 1 101 ? 15.18 35.438 -21.859 1 92.81 101 ASP A N 1
ATOM 778 C CA . ASP A 1 101 ? 13.922 35.531 -22.594 1 92.81 101 ASP A CA 1
ATOM 779 C C . ASP A 1 101 ? 12.93 34.469 -22.141 1 92.81 101 ASP A C 1
ATOM 781 O O . ASP A 1 101 ? 12.031 34.094 -22.891 1 92.81 101 ASP A O 1
ATOM 785 N N . ASP A 1 102 ? 13.25 33.875 -20.984 1 93.06 102 ASP A N 1
ATOM 786 C CA . ASP A 1 102 ? 12.398 32.875 -20.375 1 93.06 102 ASP A CA 1
ATOM 787 C C . ASP A 1 102 ? 12.273 31.641 -21.281 1 93.06 102 ASP A C 1
ATOM 789 O O . ASP A 1 102 ? 11.211 31.031 -21.375 1 93.06 102 ASP A O 1
ATOM 793 N N . LYS A 1 103 ? 13.359 31.406 -22.078 1 92.88 103 LYS A N 1
ATOM 794 C CA . LYS A 1 103 ? 13.406 30.25 -22.984 1 92.88 103 LYS A CA 1
ATOM 795 C C . LYS A 1 103 ? 13.961 29.016 -22.266 1 92.88 103 LYS A C 1
ATOM 797 O O . LYS A 1 103 ? 14.812 29.141 -21.391 1 92.88 103 LYS A O 1
ATOM 802 N N . ASP A 1 104 ? 13.414 27.938 -22.578 1 95.25 104 ASP A N 1
ATOM 803 C CA . ASP A 1 104 ? 13.945 26.656 -22.094 1 95.25 104 ASP A CA 1
ATOM 804 C C . ASP A 1 104 ? 15.156 26.219 -22.906 1 95.25 104 ASP A C 1
ATOM 806 O O . ASP A 1 104 ? 15.164 26.344 -24.125 1 95.25 104 ASP A O 1
ATOM 810 N N . TYR A 1 105 ? 16.188 25.734 -22.281 1 96.19 105 TYR A N 1
ATOM 811 C CA . TYR A 1 105 ? 17.406 25.281 -22.953 1 96.19 105 TYR A CA 1
ATOM 812 C C . TYR A 1 105 ? 17.578 23.781 -22.797 1 96.19 105 TYR A C 1
ATOM 814 O O . TYR A 1 105 ? 17.875 23.297 -21.703 1 96.19 105 TYR A O 1
ATOM 822 N N . PRO A 1 106 ? 17.391 23.047 -23.859 1 95.88 106 PRO A N 1
ATOM 823 C CA . PRO A 1 106 ? 17.625 21.609 -23.75 1 95.88 106 PRO A CA 1
ATOM 824 C C . PRO A 1 106 ? 19.094 21.25 -23.547 1 95.88 106 PRO A C 1
ATOM 826 O O . PRO A 1 106 ? 19.969 21.891 -24.125 1 95.88 106 PRO A O 1
ATOM 829 N N . ILE A 1 107 ? 19.328 20.297 -22.703 1 95.31 107 ILE A N 1
ATOM 830 C CA . ILE A 1 107 ? 20.688 19.812 -22.469 1 95.31 107 ILE A CA 1
ATOM 831 C C . ILE A 1 107 ? 20.719 18.297 -22.609 1 95.31 107 ILE A C 1
ATOM 833 O O . ILE A 1 107 ? 19.703 17.625 -22.406 1 95.31 107 ILE A O 1
ATOM 837 N N . LEU A 1 108 ? 21.812 17.734 -22.891 1 94.94 108 LEU A N 1
ATOM 838 C CA . LEU A 1 108 ? 22.047 16.297 -23 1 94.94 108 LEU A CA 1
ATOM 839 C C . LEU A 1 108 ? 22.766 15.758 -21.781 1 94.94 108 LEU A C 1
ATOM 841 O O . LEU A 1 108 ? 23.312 16.531 -20.984 1 94.94 108 LEU A O 1
ATOM 845 N N . PRO A 1 109 ? 22.688 14.445 -21.688 1 95.31 109 PRO A N 1
ATOM 846 C CA . PRO A 1 109 ? 23.5 13.867 -20.609 1 95.31 109 PRO A CA 1
ATOM 847 C C . PRO A 1 109 ? 24.969 14.211 -20.734 1 95.31 109 PRO A C 1
ATOM 849 O O . PRO A 1 109 ? 25.5 14.312 -21.844 1 95.31 109 PRO A O 1
ATOM 852 N N . ASN A 1 110 ? 25.609 14.43 -19.625 1 97.12 110 ASN A N 1
ATOM 853 C CA . ASN A 1 110 ? 27.031 14.734 -19.516 1 97.12 110 ASN A CA 1
ATOM 854 C C . ASN A 1 110 ? 27.344 16.156 -19.984 1 97.12 110 ASN A C 1
ATOM 856 O O . ASN A 1 110 ? 28.484 16.453 -20.312 1 97.12 110 ASN A O 1
ATOM 860 N N . HIS A 1 111 ? 26.312 16.938 -20.062 1 97.19 111 HIS A N 1
ATOM 861 C CA . HIS A 1 111 ? 26.516 18.359 -20.344 1 97.19 111 HIS A CA 1
ATOM 862 C C . HIS A 1 111 ? 27.125 19.062 -19.141 1 97.19 111 HIS A C 1
ATOM 864 O O . HIS A 1 111 ? 26.578 19.016 -18.031 1 97.19 111 HIS A O 1
ATOM 870 N N . GLU A 1 112 ? 28.25 19.719 -19.328 1 98.12 112 GLU A N 1
ATOM 871 C CA . GLU A 1 112 ? 28.891 20.469 -18.25 1 98.12 112 GLU A CA 1
ATOM 872 C C . GLU A 1 112 ? 28.5 21.938 -18.266 1 98.12 112 GLU A C 1
ATOM 874 O O . GLU A 1 112 ? 28.391 22.547 -19.328 1 98.12 112 GLU A O 1
ATOM 879 N N . MET A 1 113 ? 28.234 22.453 -17.125 1 98.19 113 MET A N 1
ATOM 880 C CA . MET A 1 113 ? 27.875 23.859 -17.031 1 98.19 113 MET A CA 1
ATOM 881 C C . MET A 1 113 ? 28.203 24.406 -15.641 1 98.19 113 MET A C 1
ATOM 883 O O . MET A 1 113 ? 28.812 23.703 -14.828 1 98.19 113 MET A O 1
ATOM 887 N N . ILE A 1 114 ? 27.75 25.641 -15.445 1 98.25 114 ILE A N 1
ATOM 888 C CA . ILE A 1 114 ? 28.094 26.328 -14.203 1 98.25 114 ILE A CA 1
ATOM 889 C C . ILE A 1 114 ? 26.812 26.688 -13.445 1 98.25 114 ILE A C 1
ATOM 891 O O . ILE A 1 114 ? 25.859 27.188 -14.039 1 98.25 114 ILE A O 1
ATOM 895 N N . PHE A 1 115 ? 26.797 26.375 -12.195 1 98.56 115 PHE A N 1
ATOM 896 C CA . PHE A 1 115 ? 25.828 26.922 -11.258 1 98.56 115 PHE A CA 1
ATOM 897 C C . PHE A 1 115 ? 26.469 28.047 -10.438 1 98.56 115 PHE A C 1
ATOM 899 O O . PHE A 1 115 ? 27.594 27.922 -9.977 1 98.56 115 PHE A O 1
ATOM 906 N N . THR A 1 116 ? 25.766 29.109 -10.344 1 98.44 116 THR A N 1
ATOM 907 C CA . THR A 1 116 ? 26.375 30.234 -9.633 1 98.44 116 THR A CA 1
ATOM 908 C C . THR A 1 116 ? 25.359 30.938 -8.758 1 98.44 116 THR A C 1
ATOM 910 O O . THR A 1 116 ? 24.156 30.875 -9.016 1 98.44 116 THR A O 1
ATOM 913 N N . THR A 1 117 ? 25.797 31.594 -7.688 1 98.12 117 THR A N 1
ATOM 914 C CA . THR A 1 117 ? 24.938 32.406 -6.828 1 98.12 117 THR A CA 1
ATOM 915 C C . THR A 1 117 ? 25.172 33.906 -7.102 1 98.12 117 THR A C 1
ATOM 917 O O . THR A 1 117 ? 24.656 34.75 -6.371 1 98.12 117 THR A O 1
ATOM 920 N N . ASP A 1 118 ? 25.969 34.125 -8.172 1 97.56 118 ASP A N 1
ATOM 921 C CA . ASP A 1 118 ? 26.219 35.5 -8.578 1 97.56 118 ASP A CA 1
ATOM 922 C C . ASP A 1 118 ? 24.938 36.156 -9.094 1 97.56 118 ASP A C 1
ATOM 924 O O . ASP A 1 118 ? 24.391 35.75 -10.117 1 97.56 118 ASP A O 1
ATOM 928 N N . GLU A 1 119 ? 24.594 37.25 -8.461 1 97 119 GLU A N 1
ATOM 929 C CA . GLU A 1 119 ? 23.328 37.906 -8.742 1 97 119 GLU A CA 1
ATOM 930 C C . GLU A 1 119 ? 23.297 38.438 -10.164 1 97 119 GLU A C 1
ATOM 932 O O . GLU A 1 119 ? 22.234 38.688 -10.727 1 97 119 GLU A O 1
ATOM 937 N N . ALA A 1 120 ? 24.5 38.531 -10.742 1 96.62 120 ALA A N 1
ATOM 938 C CA . ALA A 1 120 ? 24.578 39.031 -12.117 1 96.62 120 ALA A CA 1
ATOM 939 C C . ALA A 1 120 ? 23.891 38.062 -13.086 1 96.62 120 ALA A C 1
ATOM 941 O O . ALA A 1 120 ? 23.469 38.469 -14.172 1 96.62 120 ALA A O 1
ATOM 942 N N . TYR A 1 121 ? 23.719 36.875 -12.617 1 97.25 121 TYR A N 1
ATOM 943 C CA . TYR A 1 121 ? 23.156 35.875 -13.516 1 97.25 121 TYR A CA 1
ATOM 944 C C . TYR A 1 121 ? 21.719 35.562 -13.148 1 97.25 121 TYR A C 1
ATOM 946 O O . TYR A 1 121 ? 21.078 34.688 -13.766 1 97.25 121 TYR A O 1
ATOM 954 N N . ALA A 1 122 ? 21.156 36.219 -12.203 1 97.5 122 ALA A N 1
ATOM 955 C CA . ALA A 1 122 ? 19.812 35.938 -11.688 1 97.5 122 ALA A CA 1
ATOM 956 C C . ALA A 1 122 ? 18.766 36 -12.797 1 97.5 122 ALA A C 1
ATOM 958 O O . ALA A 1 122 ? 17.781 35.25 -12.773 1 97.5 122 ALA A O 1
ATOM 959 N N . LYS A 1 123 ? 19.047 36.75 -13.875 1 97 123 LYS A N 1
ATOM 960 C CA . LYS A 1 123 ? 18.062 36.938 -14.938 1 97 123 LYS A CA 1
ATOM 961 C C . LYS A 1 123 ? 18.641 36.562 -16.297 1 97 123 LYS A C 1
ATOM 963 O O . LYS A 1 123 ? 18.109 36.938 -17.344 1 97 123 LYS A O 1
ATOM 968 N N . LYS A 1 124 ? 19.75 35.906 -16.344 1 96.06 124 LYS A N 1
ATOM 969 C CA . LYS A 1 124 ? 20.344 35.562 -17.625 1 96.06 124 LYS A CA 1
ATOM 970 C C . LYS A 1 124 ? 20.891 34.156 -17.625 1 96.06 124 LYS A C 1
ATOM 972 O O . LYS A 1 124 ? 22.031 33.906 -18.047 1 96.06 124 LYS A O 1
ATOM 977 N N . CYS A 1 125 ? 20.156 33.281 -17.016 1 97.31 125 CYS A N 1
ATOM 978 C CA . CYS A 1 125 ? 20.516 31.875 -17 1 97.31 125 CYS A CA 1
ATOM 979 C C . CYS A 1 125 ? 20.406 31.281 -18.391 1 97.31 125 CYS A C 1
ATOM 981 O O . CYS A 1 125 ? 19.578 31.703 -19.203 1 97.31 125 CYS A O 1
ATOM 983 N N . ASP A 1 126 ? 21.25 30.359 -18.75 1 96.69 126 ASP A N 1
ATOM 984 C CA . ASP A 1 126 ? 21.203 29.594 -20 1 96.69 126 ASP A CA 1
ATOM 985 C C . ASP A 1 126 ? 21.797 28.203 -19.812 1 96.69 126 ASP A C 1
ATOM 987 O O . ASP A 1 126 ? 21.828 27.688 -18.688 1 96.69 126 ASP A O 1
ATOM 991 N N . ASP A 1 127 ? 22.203 27.531 -20.953 1 96.56 127 ASP A N 1
ATOM 992 C CA . ASP A 1 127 ? 22.719 26.172 -20.859 1 96.56 127 ASP A CA 1
ATOM 993 C C . ASP A 1 127 ? 24.188 26.156 -20.438 1 96.56 127 ASP A C 1
ATOM 995 O O . ASP A 1 127 ? 24.797 25.094 -20.312 1 96.56 127 ASP A O 1
ATOM 999 N N . LYS A 1 128 ? 24.75 27.359 -20.203 1 97.12 128 LYS A N 1
ATOM 1000 C CA . LYS A 1 128 ? 26.141 27.453 -19.797 1 97.12 128 LYS A CA 1
ATOM 1001 C C . LYS A 1 128 ? 26.266 27.844 -18.328 1 97.12 128 LYS A C 1
ATOM 1003 O O . LYS A 1 128 ? 27.172 27.391 -17.625 1 97.12 128 LYS A O 1
ATOM 1008 N N . VAL A 1 129 ? 25.359 28.766 -17.938 1 98.06 129 VAL A N 1
ATOM 1009 C CA . VAL A 1 129 ? 25.406 29.266 -16.562 1 98.06 129 VAL A CA 1
ATOM 1010 C C . VAL A 1 129 ? 23.984 29.375 -16 1 98.06 129 VAL A C 1
ATOM 1012 O O . VAL A 1 129 ? 23.109 30 -16.609 1 98.06 129 VAL A O 1
ATOM 1015 N N . MET A 1 130 ? 23.75 28.812 -14.828 1 98.06 130 MET A N 1
ATOM 1016 C CA . MET A 1 130 ? 22.469 28.859 -14.133 1 98.06 130 MET A CA 1
ATOM 1017 C C . MET A 1 130 ? 22.625 29.469 -12.742 1 98.06 130 MET A C 1
ATOM 1019 O O . MET A 1 130 ? 23.516 29.078 -11.984 1 98.06 130 MET A O 1
ATOM 1023 N N . PHE A 1 131 ? 21.797 30.422 -12.492 1 98.31 131 PHE A N 1
ATOM 1024 C CA . PHE A 1 131 ? 21.781 31.047 -11.172 1 98.31 131 PHE A CA 1
ATOM 1025 C C . PHE A 1 131 ? 20.953 30.219 -10.195 1 98.31 131 PHE A C 1
ATOM 1027 O O . PHE A 1 131 ? 19.906 29.672 -10.555 1 98.31 131 PHE A O 1
ATOM 1034 N N . ILE A 1 132 ? 21.438 30.109 -8.961 1 97.75 132 ILE A N 1
ATOM 1035 C CA . ILE A 1 132 ? 20.75 29.469 -7.852 1 97.75 132 ILE A CA 1
ATOM 1036 C C . ILE A 1 132 ? 20.625 30.438 -6.68 1 97.75 132 ILE A C 1
ATOM 1038 O O . ILE A 1 132 ? 21.609 31.094 -6.305 1 97.75 132 ILE A O 1
ATOM 1042 N N . ASP A 1 133 ? 19.5 30.516 -6.07 1 96.25 133 ASP A N 1
ATOM 1043 C CA . ASP A 1 133 ? 19.25 31.531 -5.047 1 96.25 133 ASP A CA 1
ATOM 1044 C C . ASP A 1 133 ? 19.547 30.984 -3.652 1 96.25 133 ASP A C 1
ATOM 1046 O O . ASP A 1 133 ? 18.75 31.141 -2.732 1 96.25 133 ASP A O 1
ATOM 1050 N N . TYR A 1 134 ? 20.609 30.328 -3.498 1 97 134 TYR A N 1
ATOM 1051 C CA . TYR A 1 134 ? 21.109 29.828 -2.221 1 97 134 TYR A CA 1
ATOM 1052 C C . TYR A 1 134 ? 22.594 30.109 -2.064 1 97 134 TYR A C 1
ATOM 1054 O O . TYR A 1 134 ? 23.422 29.266 -2.42 1 97 134 TYR A O 1
ATOM 1062 N N . LYS A 1 135 ? 22.859 31.156 -1.455 1 95.75 135 LYS A N 1
ATOM 1063 C CA . LYS A 1 135 ? 24.203 31.719 -1.405 1 95.75 135 LYS A CA 1
ATOM 1064 C C . LYS A 1 135 ? 25.188 30.734 -0.755 1 95.75 135 LYS A C 1
ATOM 1066 O O . LYS A 1 135 ? 26.375 30.719 -1.111 1 95.75 135 LYS A O 1
ATOM 1071 N N . ASN A 1 136 ? 24.719 29.953 0.141 1 96.56 136 ASN A N 1
ATOM 1072 C CA . ASN A 1 136 ? 25.625 29.109 0.917 1 96.56 136 ASN A CA 1
ATOM 1073 C C . ASN A 1 136 ? 25.859 27.766 0.243 1 96.56 136 ASN A C 1
ATOM 1075 O O . ASN A 1 136 ? 26.516 26.891 0.811 1 96.56 136 ASN A O 1
ATOM 1079 N N . ILE A 1 137 ? 25.406 27.562 -0.976 1 97.38 137 ILE A N 1
ATOM 1080 C CA . ILE A 1 137 ? 25.406 26.266 -1.634 1 97.38 137 ILE A CA 1
ATOM 1081 C C . ILE A 1 137 ? 26.844 25.766 -1.761 1 97.38 137 ILE A C 1
ATOM 1083 O O . ILE A 1 137 ? 27.109 24.562 -1.611 1 97.38 137 ILE A O 1
ATOM 1087 N N . THR A 1 138 ? 27.781 26.656 -2.008 1 96.94 138 THR A N 1
ATOM 1088 C CA . THR A 1 138 ? 29.172 26.25 -2.229 1 96.94 138 THR A CA 1
ATOM 1089 C C . THR A 1 138 ? 29.828 25.828 -0.919 1 96.94 138 THR A C 1
ATOM 1091 O O . THR A 1 138 ? 30.875 25.172 -0.927 1 96.94 138 THR A O 1
ATOM 1094 N N . LYS A 1 139 ? 29.219 26.141 0.136 1 96.69 139 LYS A N 1
ATOM 1095 C CA . LYS A 1 139 ? 29.781 25.828 1.445 1 96.69 139 LYS A CA 1
ATOM 1096 C C . LYS A 1 139 ? 29.203 24.531 1.996 1 96.69 139 LYS A C 1
ATOM 1098 O O . LYS A 1 139 ? 29.812 23.906 2.875 1 96.69 139 LYS A O 1
ATOM 1103 N N . VAL A 1 140 ? 28.094 24.156 1.518 1 95.81 140 VAL A N 1
ATOM 1104 C CA . VAL A 1 140 ? 27.406 23.031 2.152 1 95.81 140 VAL A CA 1
ATOM 1105 C C . VAL A 1 140 ? 27.516 21.797 1.262 1 95.81 140 VAL A C 1
ATOM 1107 O O . VAL A 1 140 ? 27.359 20.672 1.735 1 95.81 140 VAL A O 1
ATOM 1110 N N . ILE A 1 141 ? 27.812 21.938 0.003 1 96.81 141 ILE A N 1
ATOM 1111 C CA . ILE A 1 141 ? 27.797 20.812 -0.918 1 96.81 141 ILE A CA 1
ATOM 1112 C C . ILE A 1 141 ? 29.234 20.359 -1.191 1 96.81 141 ILE A C 1
ATOM 1114 O O . ILE A 1 141 ? 30.188 21.047 -0.861 1 96.81 141 ILE A O 1
ATOM 1118 N N . GLU A 1 142 ? 29.328 19.125 -1.643 1 96.69 142 GLU A N 1
ATOM 1119 C CA . GLU A 1 142 ? 30.641 18.562 -1.968 1 96.69 142 GLU A CA 1
ATOM 1120 C C . GLU A 1 142 ? 30.656 18 -3.389 1 96.69 142 GLU A C 1
ATOM 1122 O O . GLU A 1 142 ? 29.609 17.719 -3.965 1 96.69 142 GLU A O 1
ATOM 1127 N N . ALA A 1 143 ? 31.906 17.938 -3.875 1 97.38 143 ALA A N 1
ATOM 1128 C CA . ALA A 1 143 ? 32.062 17.297 -5.18 1 97.38 143 ALA A CA 1
ATOM 1129 C C . ALA A 1 143 ? 31.547 15.859 -5.156 1 97.38 143 ALA A C 1
ATOM 1131 O O . ALA A 1 143 ? 31.766 15.133 -4.18 1 97.38 143 ALA A O 1
ATOM 1132 N N . GLY A 1 144 ? 30.922 15.5 -6.125 1 96.62 144 GLY A N 1
ATOM 1133 C CA . GLY A 1 144 ? 30.375 14.156 -6.211 1 96.62 144 GLY A CA 1
ATOM 1134 C C . GLY A 1 144 ? 28.906 14.086 -5.852 1 96.62 144 GLY A C 1
ATOM 1135 O O . GLY A 1 144 ? 28.203 13.141 -6.234 1 96.62 144 GLY A O 1
ATOM 1136 N N . LYS A 1 145 ? 28.375 15.125 -5.18 1 96.69 145 LYS A N 1
ATOM 1137 C CA . LYS A 1 145 ? 26.969 15.164 -4.789 1 96.69 145 LYS A CA 1
ATOM 1138 C C . LYS A 1 145 ? 26.062 15.508 -5.98 1 96.69 145 LYS A C 1
ATOM 1140 O O . LYS A 1 145 ? 26.547 16.016 -7 1 96.69 145 LYS A O 1
ATOM 1145 N N . ILE A 1 146 ? 24.875 15.18 -5.812 1 95.81 146 ILE A N 1
ATOM 1146 C CA . ILE A 1 146 ? 23.906 15.391 -6.891 1 95.81 146 ILE A CA 1
ATOM 1147 C C . ILE A 1 146 ? 23 16.562 -6.547 1 95.81 146 ILE A C 1
ATOM 1149 O O . ILE A 1 146 ? 22.641 16.766 -5.383 1 95.81 146 ILE A O 1
ATOM 1153 N N . ILE A 1 147 ? 22.672 17.328 -7.551 1 97 147 ILE A N 1
ATOM 1154 C CA . ILE A 1 147 ? 21.688 18.406 -7.457 1 97 147 ILE A CA 1
ATOM 1155 C C . ILE A 1 147 ? 20.5 18.094 -8.367 1 97 147 ILE A C 1
ATOM 1157 O O . ILE A 1 147 ? 20.672 17.812 -9.547 1 97 147 ILE A O 1
ATOM 1161 N N . TYR A 1 148 ? 19.312 18.156 -7.766 1 95.19 148 TYR A N 1
ATOM 1162 C CA . TYR A 1 148 ? 18.094 17.969 -8.562 1 95.19 148 TYR A CA 1
ATOM 1163 C C . TYR A 1 148 ? 17.469 19.312 -8.914 1 95.19 148 TYR A C 1
ATOM 1165 O O . TYR A 1 148 ? 17.406 20.219 -8.078 1 95.19 148 TYR A O 1
ATOM 1173 N N . ILE A 1 149 ? 17.078 19.391 -10.164 1 95.19 149 ILE A N 1
ATOM 1174 C CA . ILE A 1 149 ? 16.359 20.562 -10.625 1 95.19 149 ILE A CA 1
ATOM 1175 C C . ILE A 1 149 ? 14.977 20.156 -11.125 1 95.19 149 ILE A C 1
ATOM 1177 O O . ILE A 1 149 ? 14.82 19.109 -11.75 1 95.19 149 ILE A O 1
ATOM 1181 N N . ASP A 1 150 ? 14.023 20.969 -10.883 1 91.88 150 ASP A N 1
ATOM 1182 C CA . ASP A 1 150 ? 12.656 20.766 -11.344 1 91.88 150 ASP A CA 1
ATOM 1183 C C . ASP A 1 150 ? 12.102 19.422 -10.867 1 91.88 150 ASP A C 1
ATOM 1185 O O . ASP A 1 150 ? 11.68 18.594 -11.672 1 91.88 150 ASP A O 1
ATOM 1189 N N . ASP A 1 151 ? 12.172 19.297 -9.516 1 82.12 151 ASP A N 1
ATOM 1190 C CA . ASP A 1 151 ? 11.602 18.156 -8.82 1 82.12 151 ASP A CA 1
ATOM 1191 C C . ASP A 1 151 ? 12.25 16.844 -9.281 1 82.12 151 ASP A C 1
ATOM 1193 O O . ASP A 1 151 ? 11.57 15.836 -9.461 1 82.12 151 ASP A O 1
ATOM 1197 N N . GLY A 1 152 ? 13.477 16.938 -9.719 1 86.06 152 GLY A N 1
ATOM 1198 C CA . GLY A 1 152 ? 14.25 15.758 -10.039 1 86.06 152 GLY A CA 1
ATOM 1199 C C . GLY A 1 152 ? 14.227 15.406 -11.516 1 86.06 152 GLY A C 1
ATOM 1200 O O . GLY A 1 152 ? 14.812 14.406 -11.93 1 86.06 152 GLY A O 1
ATOM 1201 N N . VAL A 1 153 ? 13.625 16.172 -12.312 1 86.12 153 VAL A N 1
ATOM 1202 C CA . VAL A 1 153 ? 13.539 15.945 -13.75 1 86.12 153 VAL A CA 1
ATOM 1203 C C . VAL A 1 153 ? 14.938 15.961 -14.359 1 86.12 153 VAL A C 1
ATOM 1205 O O . VAL A 1 153 ? 15.25 15.148 -15.234 1 86.12 153 VAL A O 1
ATOM 1208 N N . VAL A 1 154 ? 15.766 16.938 -13.898 1 92.5 154 VAL A N 1
ATOM 1209 C CA . VAL A 1 154 ? 17.156 16.984 -14.352 1 92.5 154 VAL A CA 1
ATOM 1210 C C . VAL A 1 154 ? 18.094 16.875 -13.148 1 92.5 154 VAL A C 1
ATOM 1212 O O . VAL A 1 154 ? 17.828 17.469 -12.094 1 92.5 154 VAL A O 1
ATOM 1215 N N . SER A 1 155 ? 19.047 16.062 -13.312 1 95.75 155 SER A N 1
ATOM 1216 C CA . SER A 1 155 ? 20.016 15.867 -12.242 1 95.75 155 SER A CA 1
ATOM 1217 C C . SER A 1 155 ? 21.422 16.266 -12.68 1 95.75 155 SER A C 1
ATOM 1219 O O . SER A 1 155 ? 21.812 16.016 -13.828 1 95.75 155 SER A O 1
ATOM 1221 N N . PHE A 1 156 ? 22.141 16.875 -11.766 1 97.25 156 PHE A N 1
ATOM 1222 C CA . PHE A 1 156 ? 23.516 17.281 -12.023 1 97.25 156 PHE A CA 1
ATOM 1223 C C . PHE A 1 156 ? 24.453 16.734 -10.969 1 97.25 156 PHE A C 1
ATOM 1225 O O . PHE A 1 156 ? 24.109 16.688 -9.781 1 97.25 156 PHE A O 1
ATOM 1232 N N . GLU A 1 157 ? 25.516 16.328 -11.359 1 98 157 GLU A N 1
ATOM 1233 C CA . GLU A 1 157 ? 26.594 15.969 -10.445 1 98 157 GLU A CA 1
ATOM 1234 C C . GLU A 1 157 ? 27.562 17.125 -10.242 1 98 157 GLU A C 1
ATOM 1236 O O . GLU A 1 157 ? 28 17.766 -11.211 1 98 157 GLU A O 1
ATOM 1241 N N . VAL A 1 158 ? 27.906 17.422 -9.055 1 98.44 158 VAL A N 1
ATOM 1242 C CA . VAL A 1 158 ? 28.875 18.469 -8.758 1 98.44 158 VAL A CA 1
ATOM 1243 C C . VAL A 1 158 ? 30.281 17.969 -9.062 1 98.44 158 VAL A C 1
ATOM 1245 O O . VAL A 1 158 ? 30.75 17 -8.453 1 98.44 158 VAL A O 1
ATOM 1248 N N . LEU A 1 159 ? 30.859 18.625 -9.945 1 98.25 159 LEU A N 1
ATOM 1249 C CA . LEU A 1 159 ? 32.188 18.219 -10.328 1 98.25 159 LEU A CA 1
ATOM 1250 C C . LEU A 1 159 ? 33.25 18.891 -9.438 1 98.25 159 LEU A C 1
ATOM 1252 O O . LEU A 1 159 ? 34.25 18.281 -9.062 1 98.25 159 LEU A O 1
ATOM 1256 N N . GLN A 1 160 ? 32.969 20.188 -9.273 1 97.94 160 GLN A N 1
ATOM 1257 C CA . GLN A 1 160 ? 33.969 20.984 -8.562 1 97.94 160 GLN A CA 1
ATOM 1258 C C . GLN A 1 160 ? 33.344 22.234 -7.965 1 97.94 160 GLN A C 1
ATOM 1260 O O . GLN A 1 160 ? 32.469 22.859 -8.594 1 97.94 160 GLN A O 1
ATOM 1265 N N . ILE A 1 161 ? 33.844 22.547 -6.785 1 98.06 161 ILE A N 1
ATOM 1266 C CA . ILE A 1 161 ? 33.594 23.875 -6.227 1 98.06 161 ILE A CA 1
ATOM 1267 C C . ILE A 1 161 ? 34.688 24.844 -6.66 1 98.06 161 ILE A C 1
ATOM 1269 O O . ILE A 1 161 ? 35.781 24.797 -6.148 1 98.06 161 ILE A O 1
ATOM 1273 N N . VAL A 1 162 ? 34.312 25.719 -7.512 1 97.25 162 VAL A N 1
ATOM 1274 C CA . VAL A 1 162 ? 35.312 26.578 -8.148 1 97.25 162 VAL A CA 1
ATOM 1275 C C . VAL A 1 162 ? 35.688 27.703 -7.188 1 97.25 162 VAL A C 1
ATOM 1277 O O . VAL A 1 162 ? 36.875 28.062 -7.082 1 97.25 162 VAL A O 1
ATOM 1280 N N . ASP A 1 163 ? 34.688 28.359 -6.598 1 96.75 163 ASP A N 1
ATOM 1281 C CA . ASP A 1 163 ? 34.875 29.406 -5.609 1 96.75 163 ASP A CA 1
ATOM 1282 C C . ASP A 1 163 ? 33.656 29.547 -4.703 1 96.75 163 ASP A C 1
ATOM 1284 O O . ASP A 1 163 ? 32.875 28.609 -4.598 1 96.75 163 ASP A O 1
ATOM 1288 N N . ASP A 1 164 ? 33.562 30.688 -4.051 1 96.38 164 ASP A N 1
ATOM 1289 C CA . ASP A 1 164 ? 32.531 30.859 -3.031 1 96.38 164 ASP A CA 1
ATOM 1290 C C . ASP A 1 164 ? 31.141 31.031 -3.67 1 96.38 164 ASP A C 1
ATOM 1292 O O . ASP A 1 164 ? 30.125 30.953 -2.984 1 96.38 164 ASP A O 1
ATOM 1296 N N . LYS A 1 165 ? 31.078 31.141 -5.008 1 97.44 165 LYS A N 1
ATOM 1297 C CA . LYS A 1 165 ? 29.781 31.422 -5.648 1 97.44 165 LYS A CA 1
ATOM 1298 C C . LYS A 1 165 ? 29.531 30.453 -6.801 1 97.44 165 LYS A C 1
ATOM 1300 O O . LYS A 1 165 ? 28.438 30.422 -7.371 1 97.44 165 LYS A O 1
ATOM 1305 N N . THR A 1 166 ? 30.578 29.625 -7.094 1 97.62 166 THR A N 1
ATOM 1306 C CA . THR A 1 166 ? 30.484 28.938 -8.383 1 97.62 166 THR A CA 1
ATOM 1307 C C . THR A 1 166 ? 30.734 27.453 -8.227 1 97.62 166 THR A C 1
ATOM 1309 O O . THR A 1 166 ? 31.688 27.031 -7.57 1 97.62 166 THR A O 1
ATOM 1312 N N . LEU A 1 167 ? 29.828 26.672 -8.82 1 98.31 167 LEU A N 1
ATOM 1313 C CA . LEU A 1 167 ? 29.953 25.219 -8.93 1 98.31 167 LEU A CA 1
ATOM 1314 C C . LEU A 1 167 ? 30.062 24.797 -10.391 1 98.31 167 LEU A C 1
ATOM 1316 O O . LEU A 1 167 ? 29.359 25.344 -11.25 1 98.31 167 LEU A O 1
ATOM 1320 N N . LYS A 1 168 ? 30.969 23.906 -10.68 1 98.56 168 LYS A N 1
ATOM 1321 C CA . LYS A 1 168 ? 30.953 23.188 -11.953 1 98.56 168 LYS A CA 1
ATOM 1322 C C . LYS A 1 168 ? 30.156 21.906 -11.844 1 98.56 168 LYS A C 1
ATOM 1324 O O . LYS A 1 168 ? 30.375 21.094 -10.938 1 98.56 168 LYS A O 1
ATOM 1329 N N . VAL A 1 169 ? 29.203 21.734 -12.68 1 98.56 169 VAL A N 1
ATOM 1330 C CA . VAL A 1 169 ? 28.328 20.578 -12.578 1 98.56 169 VAL A CA 1
ATOM 1331 C C . VAL A 1 169 ? 28.219 19.891 -13.938 1 98.56 169 VAL A C 1
ATOM 1333 O O . VAL A 1 169 ? 28.609 20.453 -14.961 1 98.56 169 VAL A O 1
ATOM 1336 N N . ARG A 1 170 ? 27.828 18.656 -13.969 1 98.19 170 ARG A N 1
ATOM 1337 C CA . ARG A 1 170 ? 27.594 17.859 -15.164 1 98.19 170 ARG A CA 1
ATOM 1338 C C . ARG A 1 170 ? 26.234 17.188 -15.109 1 98.19 170 ARG A C 1
ATOM 1340 O O . ARG A 1 170 ? 25.875 16.578 -14.102 1 98.19 170 ARG A O 1
ATOM 1347 N N . SER A 1 171 ? 25.469 17.328 -16.188 1 97.5 171 SER A N 1
ATOM 1348 C CA . SER A 1 171 ? 24.141 16.719 -16.219 1 97.5 171 SER A CA 1
ATOM 1349 C C . SER A 1 171 ? 24.234 15.195 -16.281 1 97.5 171 SER A C 1
ATOM 1351 O O . SER A 1 171 ? 25.047 14.641 -17.016 1 97.5 171 SER A O 1
ATOM 1353 N N . VAL A 1 172 ? 23.453 14.539 -15.492 1 95.19 172 VAL A N 1
ATOM 1354 C CA . VAL A 1 172 ? 23.422 13.078 -15.445 1 95.19 172 VAL A CA 1
ATOM 1355 C C . VAL A 1 172 ? 22.469 12.555 -16.516 1 95.19 172 VAL A C 1
ATOM 1357 O O . VAL A 1 172 ? 22.719 11.516 -17.125 1 95.19 172 VAL A O 1
ATOM 1360 N N . ASN A 1 173 ? 21.328 13.258 -16.734 1 91.81 173 ASN A N 1
ATOM 1361 C CA . ASN A 1 173 ? 20.344 12.898 -17.734 1 91.81 173 ASN A CA 1
ATOM 1362 C C . ASN A 1 173 ? 19.969 14.094 -18.625 1 91.81 173 ASN A C 1
ATOM 1364 O O . ASN A 1 173 ? 20.375 15.219 -18.344 1 91.81 173 ASN A O 1
ATOM 1368 N N . SER A 1 174 ? 19.25 13.789 -19.703 1 92.94 174 SER A N 1
ATOM 1369 C CA . SER A 1 174 ? 18.781 14.852 -20.594 1 92.94 174 SER A CA 1
ATOM 1370 C C . SER A 1 174 ? 17.625 15.625 -19.953 1 92.94 174 SER A C 1
ATOM 1372 O O . SER A 1 174 ? 16.906 15.094 -19.094 1 92.94 174 SER A O 1
ATOM 1374 N N . GLY A 1 175 ? 17.516 16.891 -20.203 1 93 175 GLY A N 1
ATOM 1375 C CA . GLY A 1 175 ? 16.438 17.734 -19.719 1 93 175 GLY A CA 1
ATOM 1376 C C . GLY A 1 175 ? 16.469 19.141 -20.266 1 93 175 GLY A C 1
ATOM 1377 O O . GLY A 1 175 ? 17.047 19.375 -21.328 1 93 175 GLY A O 1
ATOM 1378 N N . LYS A 1 176 ? 15.805 20 -19.75 1 93.56 176 LYS A N 1
ATOM 1379 C CA . LYS A 1 176 ? 15.773 21.406 -20.156 1 93.56 176 LYS A CA 1
ATOM 1380 C C . LYS A 1 176 ? 16.016 22.328 -18.969 1 93.56 176 LYS A C 1
ATOM 1382 O O . LYS A 1 176 ? 15.492 22.109 -17.875 1 93.56 176 LYS A O 1
ATOM 1387 N N . ILE A 1 177 ? 16.797 23.297 -19.109 1 94.31 177 ILE A N 1
ATOM 1388 C CA . ILE A 1 177 ? 16.984 24.375 -18.141 1 94.31 177 ILE A CA 1
ATOM 1389 C C . ILE A 1 177 ? 15.836 25.359 -18.234 1 94.31 177 ILE A C 1
ATOM 1391 O O . ILE A 1 177 ? 15.609 25.969 -19.297 1 94.31 177 ILE A O 1
ATOM 1395 N N . CYS A 1 178 ? 15.102 25.516 -17.094 1 95.31 178 CYS A N 1
ATOM 1396 C CA . CYS A 1 178 ? 13.93 26.375 -17.078 1 95.31 178 CYS A CA 1
ATOM 1397 C C . CYS A 1 178 ? 14.031 27.406 -15.969 1 95.31 178 CYS A C 1
ATOM 1399 O O . CYS A 1 178 ? 14.867 27.297 -15.078 1 95.31 178 CYS A O 1
ATOM 1401 N N . SER A 1 179 ? 13.141 28.406 -16.109 1 95.69 179 SER A N 1
ATOM 1402 C CA . SER A 1 179 ? 13.133 29.484 -15.141 1 95.69 179 SER A CA 1
ATOM 1403 C C . SER A 1 179 ? 12.414 29.062 -13.859 1 95.69 179 SER A C 1
ATOM 1405 O O . SER A 1 179 ? 11.422 28.344 -13.906 1 95.69 179 SER A O 1
ATOM 1407 N N . HIS A 1 180 ? 13 29.469 -12.711 1 93.88 180 HIS A N 1
ATOM 1408 C CA . HIS A 1 180 ? 12.344 29.422 -11.406 1 93.88 180 HIS A CA 1
ATOM 1409 C C . HIS A 1 180 ? 11.961 28 -11.023 1 93.88 180 HIS A C 1
ATOM 1411 O O . HIS A 1 180 ? 10.828 27.75 -10.609 1 93.88 180 HIS A O 1
ATOM 1417 N N . LYS A 1 181 ? 12.875 27.094 -11.234 1 94.31 181 LYS A N 1
ATOM 1418 C CA . LYS A 1 181 ? 12.641 25.703 -10.867 1 94.31 181 LYS A CA 1
ATOM 1419 C C . LYS A 1 181 ? 13.227 25.391 -9.484 1 94.31 181 LYS A C 1
ATOM 1421 O O . LYS A 1 181 ? 14.195 26.016 -9.07 1 94.31 181 LYS A O 1
ATOM 1426 N N . GLY A 1 182 ? 12.547 24.484 -8.828 1 93.69 182 GLY A N 1
ATOM 1427 C CA . GLY A 1 182 ? 13.023 24.047 -7.527 1 93.69 182 GLY A CA 1
ATOM 1428 C C . GLY A 1 182 ? 14.359 23.328 -7.594 1 93.69 182 GLY A C 1
ATOM 1429 O O . GLY A 1 182 ? 14.609 22.562 -8.531 1 93.69 182 GLY A O 1
ATOM 1430 N N . VAL A 1 183 ? 15.211 23.562 -6.617 1 96 183 VAL A N 1
ATOM 1431 C CA . VAL A 1 183 ? 16.516 22.922 -6.504 1 96 183 VAL A CA 1
ATOM 1432 C C . VAL A 1 183 ? 16.578 22.078 -5.234 1 96 183 VAL A C 1
ATOM 1434 O O . VAL A 1 183 ? 16.25 22.562 -4.145 1 96 183 VAL A O 1
ATOM 1437 N N . ASN A 1 184 ? 16.859 20.844 -5.332 1 94.81 184 ASN A N 1
ATOM 1438 C CA . ASN A 1 184 ? 17 19.938 -4.191 1 94.81 184 ASN A CA 1
ATOM 1439 C C . ASN A 1 184 ? 18.438 19.422 -4.066 1 94.81 184 ASN A C 1
ATOM 1441 O O . ASN A 1 184 ? 19.078 19.125 -5.07 1 94.81 184 ASN A O 1
ATOM 1445 N N . LEU A 1 185 ? 18.938 19.375 -2.918 1 95.19 185 LEU A N 1
ATOM 1446 C CA . LEU A 1 185 ? 20.281 18.906 -2.621 1 95.19 185 LEU A CA 1
ATOM 1447 C C . LEU A 1 185 ? 20.234 17.641 -1.772 1 95.19 185 LEU A C 1
ATOM 1449 O O . LEU A 1 185 ? 20.641 17.656 -0.608 1 95.19 185 LEU A O 1
ATOM 1453 N N . PRO A 1 186 ? 19.906 16.547 -2.369 1 91.38 186 PRO A N 1
ATOM 1454 C CA . PRO A 1 186 ? 19.781 15.297 -1.603 1 91.38 186 PRO A CA 1
ATOM 1455 C C . PRO A 1 186 ? 21.062 14.945 -0.848 1 91.38 186 PRO A C 1
ATOM 1457 O O . PRO A 1 186 ? 22.156 15.008 -1.417 1 91.38 186 PRO A O 1
ATOM 1460 N N . GLY A 1 187 ? 20.891 14.57 0.383 1 89.25 187 GLY A N 1
ATOM 1461 C CA . GLY A 1 187 ? 22.016 14.133 1.2 1 89.25 187 GLY A CA 1
ATOM 1462 C C . GLY A 1 187 ? 22.875 15.281 1.705 1 89.25 187 GLY A C 1
ATOM 1463 O O . GLY A 1 187 ? 23.938 15.055 2.287 1 89.25 187 GLY A O 1
ATOM 1464 N N . THR A 1 188 ? 22.484 16.484 1.38 1 93.44 188 THR A N 1
ATOM 1465 C CA . THR A 1 188 ? 23.203 17.672 1.826 1 93.44 188 THR A CA 1
ATOM 1466 C C . THR A 1 188 ? 22.344 18.5 2.771 1 93.44 188 THR A C 1
ATOM 1468 O O . THR A 1 188 ? 21.25 18.938 2.406 1 93.44 188 THR A O 1
ATOM 1471 N N . ASP A 1 189 ? 22.844 18.719 3.926 1 93 189 ASP A N 1
ATOM 1472 C CA . ASP A 1 189 ? 22.125 19.562 4.875 1 93 189 ASP A CA 1
ATOM 1473 C C . ASP A 1 189 ? 22.125 21.016 4.43 1 93 189 ASP A C 1
ATOM 1475 O O . ASP A 1 189 ? 23.156 21.531 4 1 93 189 ASP A O 1
ATOM 1479 N N . VAL A 1 190 ? 21.031 21.594 4.508 1 92.81 190 VAL A N 1
ATOM 1480 C CA . VAL A 1 190 ? 20.938 23 4.117 1 92.81 190 VAL A CA 1
ATOM 1481 C C . VAL A 1 190 ? 20.641 23.859 5.344 1 92.81 190 VAL A C 1
ATOM 1483 O O . VAL A 1 190 ? 20.094 23.375 6.336 1 92.81 190 VAL A O 1
ATOM 1486 N N . ASP A 1 191 ? 21.062 25.094 5.312 1 92.56 191 ASP A N 1
ATOM 1487 C CA . ASP A 1 191 ? 20.859 26.016 6.434 1 92.56 191 ASP A CA 1
ATOM 1488 C C . ASP A 1 191 ? 19.891 27.141 6.062 1 92.56 191 ASP A C 1
ATOM 1490 O O . ASP A 1 191 ? 20.156 28.312 6.348 1 92.56 191 ASP A O 1
ATOM 1494 N N . LEU A 1 192 ? 18.875 26.859 5.414 1 92 192 LEU A N 1
ATOM 1495 C CA . LEU A 1 192 ? 17.812 27.828 5.129 1 92 192 LEU A CA 1
ATOM 1496 C C . LEU A 1 192 ? 17.062 28.188 6.402 1 92 192 LEU A C 1
ATOM 1498 O O . LEU A 1 192 ? 17 27.391 7.34 1 92 192 LEU A O 1
ATOM 1502 N N . PRO A 1 193 ? 16.547 29.391 6.43 1 91.75 193 PRO A N 1
ATOM 1503 C CA . PRO A 1 193 ? 15.719 29.719 7.586 1 91.75 193 PRO A CA 1
ATOM 1504 C C . PRO A 1 193 ? 14.461 28.859 7.684 1 91.75 193 PRO A C 1
ATOM 1506 O O . PRO A 1 193 ? 14.047 28.266 6.688 1 91.75 193 PRO A O 1
ATOM 1509 N N . ALA A 1 194 ? 13.938 28.844 8.906 1 90.94 194 ALA A N 1
ATOM 1510 C CA . ALA A 1 194 ? 12.734 28.062 9.117 1 90.94 194 ALA A CA 1
ATOM 1511 C C . ALA A 1 194 ? 11.555 28.641 8.352 1 90.94 194 ALA A C 1
ATOM 1513 O O . ALA A 1 194 ? 10.688 27.906 7.871 1 90.94 194 ALA A O 1
ATOM 1514 N N . LEU A 1 195 ? 11.547 29.922 8.312 1 96 195 LEU A N 1
ATOM 1515 C CA . LEU A 1 195 ? 10.438 30.641 7.684 1 96 195 LEU A CA 1
ATOM 1516 C C . LEU A 1 195 ? 10.945 31.75 6.77 1 96 195 LEU A C 1
ATOM 1518 O O . LEU A 1 195 ? 11.906 32.438 7.105 1 96 195 LEU A O 1
ATOM 1522 N N . SER A 1 196 ? 10.352 31.812 5.645 1 93.88 196 SER A N 1
ATOM 1523 C CA . SER A 1 196 ? 10.539 33 4.82 1 93.88 196 SER A CA 1
ATOM 1524 C C . SER A 1 196 ? 9.688 34.156 5.32 1 93.88 196 SER A C 1
ATOM 1526 O O . SER A 1 196 ? 8.852 34 6.207 1 93.88 196 SER A O 1
ATOM 1528 N N . GLU A 1 197 ? 9.914 35.281 4.793 1 94.69 197 GLU A N 1
ATOM 1529 C CA . GLU A 1 197 ? 9.086 36.438 5.133 1 94.69 197 GLU A CA 1
ATOM 1530 C C . GLU A 1 197 ? 7.641 36.219 4.688 1 94.69 197 GLU A C 1
ATOM 1532 O O . GLU A 1 197 ? 6.707 36.625 5.379 1 94.69 197 GLU A O 1
ATOM 1537 N N . LYS A 1 198 ? 7.555 35.625 3.588 1 95.06 198 LYS A N 1
ATOM 1538 C CA . LYS A 1 198 ? 6.207 35.281 3.133 1 95.06 198 LYS A CA 1
ATOM 1539 C C . LYS A 1 198 ? 5.512 34.344 4.109 1 95.06 198 LYS A C 1
ATOM 1541 O O . LYS A 1 198 ? 4.316 34.5 4.375 1 95.06 198 LYS A O 1
ATOM 1546 N N . ASP A 1 199 ? 6.176 33.438 4.582 1 97.5 199 ASP A N 1
ATOM 1547 C CA . ASP A 1 199 ? 5.609 32.5 5.535 1 97.5 199 ASP A CA 1
ATOM 1548 C C . ASP A 1 199 ? 5.117 33.188 6.793 1 97.5 199 ASP A C 1
ATOM 1550 O O . ASP A 1 199 ? 4.047 32.875 7.312 1 97.5 199 ASP A O 1
ATOM 1554 N N . LYS A 1 200 ? 5.941 34.094 7.277 1 97.81 200 LYS A N 1
ATOM 1555 C CA . LYS A 1 200 ? 5.551 34.875 8.461 1 97.81 200 LYS A CA 1
ATOM 1556 C C . LYS A 1 200 ? 4.258 35.625 8.227 1 97.81 200 LYS A C 1
ATOM 1558 O O . LYS A 1 200 ? 3.373 35.656 9.078 1 97.81 20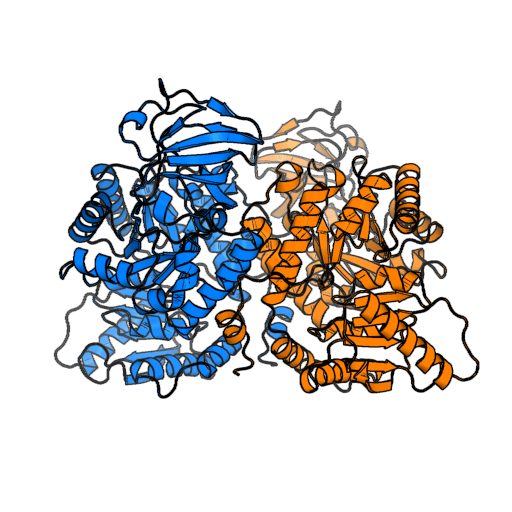0 LYS A O 1
ATOM 1563 N N . ALA A 1 201 ? 4.191 36.219 7.047 1 97.88 201 ALA A N 1
ATOM 1564 C CA . ALA A 1 201 ? 2.982 36.938 6.68 1 97.88 201 ALA A CA 1
ATOM 1565 C C . ALA A 1 201 ? 1.782 36 6.57 1 97.88 201 ALA A C 1
ATOM 1567 O O . ALA A 1 201 ? 0.675 36.344 6.984 1 97.88 201 ALA A O 1
ATOM 1568 N N . ASP A 1 202 ? 1.983 34.875 6 1 98.38 202 ASP A N 1
ATOM 1569 C CA . ASP A 1 202 ? 0.92 33.875 5.859 1 98.38 202 ASP A CA 1
ATOM 1570 C C . ASP A 1 202 ? 0.429 33.406 7.223 1 98.38 202 ASP A C 1
ATOM 1572 O O . ASP A 1 202 ? -0.775 33.25 7.434 1 98.38 202 ASP A O 1
ATOM 1576 N N . ILE A 1 203 ? 1.357 33.188 8.109 1 98.38 203 ILE A N 1
ATOM 1577 C CA . ILE A 1 203 ? 1.013 32.719 9.445 1 98.38 203 ILE A CA 1
ATOM 1578 C C . ILE A 1 203 ? 0.208 33.781 10.172 1 98.38 203 ILE A C 1
ATOM 1580 O O . ILE A 1 203 ? -0.778 33.5 10.844 1 98.38 203 ILE A O 1
ATOM 1584 N N . LYS A 1 204 ? 0.623 35.031 10.023 1 98.19 204 LYS A N 1
ATOM 1585 C CA . LYS A 1 204 ? -0.115 36.125 10.625 1 98.19 204 LYS A CA 1
ATOM 1586 C C . LYS A 1 204 ? -1.537 36.188 10.078 1 98.19 204 LYS A C 1
ATOM 1588 O O . LYS A 1 204 ? -2.48 36.469 10.82 1 98.19 204 LYS A O 1
ATOM 1593 N N . PHE A 1 205 ? -1.656 36.031 8.789 1 98.38 205 PHE A N 1
ATOM 1594 C CA . PHE A 1 205 ? -2.975 35.938 8.172 1 98.38 205 PHE A CA 1
ATOM 1595 C C . PHE A 1 205 ? -3.795 34.844 8.836 1 98.38 205 PHE A C 1
ATOM 1597 O O . PHE A 1 205 ? -4.977 35.031 9.133 1 98.38 205 PHE A O 1
ATOM 1604 N N . GLY A 1 206 ? -3.164 33.688 9.062 1 98.25 206 GLY A N 1
ATOM 1605 C CA . GLY A 1 206 ? -3.836 32.562 9.695 1 98.25 206 GLY A CA 1
ATOM 1606 C C . GLY A 1 206 ? -4.305 32.875 11.109 1 98.25 206 GLY A C 1
ATOM 1607 O O . GLY A 1 206 ? -5.418 32.5 11.492 1 98.25 206 GLY A O 1
ATOM 1608 N N . VAL A 1 207 ? -3.439 33.5 11.859 1 98.31 207 VAL A N 1
ATOM 1609 C CA . VAL A 1 207 ? -3.773 33.875 13.227 1 98.31 207 VAL A CA 1
ATOM 1610 C C . VAL A 1 207 ? -4.969 34.844 13.234 1 98.31 207 VAL A C 1
ATOM 1612 O O . VAL A 1 207 ? -5.922 34.656 13.992 1 98.31 207 VAL A O 1
ATOM 1615 N N . LYS A 1 208 ? -4.934 35.781 12.352 1 97.81 208 LYS A N 1
ATOM 1616 C CA . LYS A 1 208 ? -6 36.781 12.242 1 97.81 208 LYS A CA 1
ATOM 1617 C C . LYS A 1 208 ? -7.336 36.125 11.922 1 97.81 208 LYS A C 1
ATOM 1619 O O . LYS A 1 208 ? -8.383 36.531 12.445 1 97.81 208 LYS A O 1
ATOM 1624 N N . ASN A 1 209 ? -7.316 35.094 11.117 1 97.75 209 ASN A N 1
ATOM 1625 C CA . ASN A 1 209 ? -8.547 34.469 10.641 1 97.75 209 ASN A CA 1
ATOM 1626 C C . ASN A 1 209 ? -8.898 33.219 11.469 1 97.75 209 ASN A C 1
ATOM 1628 O O . ASN A 1 209 ? -9.898 32.562 11.195 1 97.75 209 ASN A O 1
ATOM 1632 N N . GLY A 1 210 ? -8.109 32.938 12.406 1 97.06 210 GLY A N 1
ATOM 1633 C CA . GLY A 1 210 ? -8.406 31.844 13.336 1 97.06 210 GLY A CA 1
ATOM 1634 C C . GLY A 1 210 ? -8.344 30.469 12.695 1 97.06 210 GLY A C 1
ATOM 1635 O O . GLY A 1 210 ? -9.25 29.656 12.891 1 97.06 210 GLY A O 1
ATOM 1636 N N . VAL A 1 211 ? -7.344 30.203 11.867 1 98.38 211 VAL A N 1
ATOM 1637 C CA . VAL A 1 211 ? -7.18 28.859 11.305 1 98.38 211 VAL A CA 1
ATOM 1638 C C . VAL A 1 211 ? -6.855 27.875 12.414 1 98.38 211 VAL A C 1
ATOM 1640 O O . VAL A 1 211 ? -6.48 28.266 13.523 1 98.38 211 VAL A O 1
ATOM 1643 N N . HIS A 1 212 ? -7.031 26.641 12.164 1 98.69 212 HIS A N 1
ATOM 1644 C CA . HIS A 1 212 ? -6.957 25.656 13.227 1 98.69 212 HIS A CA 1
ATOM 1645 C C . HIS A 1 212 ? -5.594 24.969 13.25 1 98.69 212 HIS A C 1
ATOM 1647 O O . HIS A 1 212 ? -5.164 24.469 14.289 1 98.69 212 HIS A O 1
ATOM 1653 N N . MET A 1 213 ? -4.934 24.922 12.117 1 98.81 213 MET A N 1
ATOM 1654 C CA . MET A 1 213 ? -3.641 24.25 12.023 1 98.81 213 MET A CA 1
ATOM 1655 C C . MET A 1 213 ? -2.797 24.859 10.898 1 98.81 213 MET A C 1
ATOM 1657 O O . MET A 1 213 ? -3.336 25.422 9.953 1 98.81 213 MET A O 1
ATOM 1661 N N . ILE A 1 214 ? -1.5 24.734 11.094 1 98.69 214 ILE A N 1
ATOM 1662 C CA . ILE A 1 214 ? -0.513 25.156 10.102 1 98.69 214 ILE A CA 1
ATOM 1663 C C . ILE A 1 214 ? 0.285 23.938 9.625 1 98.69 214 ILE A C 1
ATOM 1665 O O . ILE A 1 214 ? 0.89 23.234 10.43 1 98.69 214 ILE A O 1
ATOM 1669 N N . PHE A 1 215 ? 0.145 23.656 8.312 1 98.75 215 PHE A N 1
ATOM 1670 C CA . PHE A 1 215 ? 1.089 22.734 7.699 1 98.75 215 PHE A CA 1
ATOM 1671 C C . PHE A 1 215 ? 2.395 23.438 7.355 1 98.75 215 PHE A C 1
ATOM 1673 O O . PHE A 1 215 ? 2.443 24.25 6.426 1 98.75 215 PHE A O 1
ATOM 1680 N N . ALA A 1 216 ? 3.436 23.141 8.141 1 98.38 216 ALA A N 1
ATOM 1681 C CA . ALA A 1 216 ? 4.711 23.844 8.016 1 98.38 216 ALA A CA 1
ATOM 1682 C C . ALA A 1 216 ? 5.641 23.109 7.043 1 98.38 216 ALA A C 1
ATOM 1684 O O . ALA A 1 216 ? 6.129 22.031 7.344 1 98.38 216 ALA A O 1
ATOM 1685 N N . SER A 1 217 ? 5.992 23.75 5.988 1 97.38 217 SER A N 1
ATOM 1686 C CA . SER A 1 217 ? 6.727 23.125 4.891 1 97.38 217 SER A CA 1
ATOM 1687 C C . SER A 1 217 ? 8.227 23.125 5.164 1 97.38 217 SER A C 1
ATOM 1689 O O . SER A 1 217 ? 8.758 24.047 5.773 1 97.38 217 SER A O 1
ATOM 1691 N N . PHE A 1 218 ? 8.93 22.031 4.793 1 95.94 218 PHE A N 1
ATOM 1692 C CA . PHE A 1 218 ? 10.375 21.859 4.738 1 95.94 218 PHE A CA 1
ATOM 1693 C C . PHE A 1 218 ? 10.984 21.969 6.125 1 95.94 218 PHE A C 1
ATOM 1695 O O . PHE A 1 218 ? 11.984 22.672 6.312 1 95.94 218 PHE A O 1
ATOM 1702 N N . ILE A 1 219 ? 10.328 21.391 7.078 1 97.62 219 ILE A N 1
ATOM 1703 C CA . ILE A 1 219 ? 10.867 21.375 8.43 1 97.62 219 ILE A CA 1
ATOM 1704 C C . ILE A 1 219 ? 12.109 20.5 8.477 1 97.62 219 ILE A C 1
ATOM 1706 O O . ILE A 1 219 ? 12.102 19.375 7.965 1 97.62 219 ILE A O 1
ATOM 1710 N N . ARG A 1 220 ? 13.156 20.984 9.109 1 96.38 220 ARG A N 1
ATOM 1711 C CA . ARG A 1 220 ? 14.43 20.266 9.133 1 96.38 220 ARG A CA 1
ATOM 1712 C C . ARG A 1 220 ? 14.867 19.969 10.562 1 96.38 220 ARG A C 1
ATOM 1714 O O . ARG A 1 220 ? 15.617 19.016 10.805 1 96.38 220 ARG A O 1
ATOM 1721 N N . THR A 1 221 ? 14.422 20.812 11.461 1 97.06 221 THR A N 1
ATOM 1722 C CA . THR A 1 221 ? 14.867 20.672 12.844 1 97.06 221 THR A CA 1
ATOM 1723 C C . THR A 1 221 ? 13.742 21.016 13.812 1 97.06 221 THR A C 1
ATOM 1725 O O . THR A 1 221 ? 12.75 21.625 13.422 1 97.06 221 THR A O 1
ATOM 1728 N N . GLY A 1 222 ? 13.906 20.625 15.109 1 97.94 222 GLY A N 1
ATOM 1729 C CA . GLY A 1 222 ? 12.969 21 16.156 1 97.94 222 GLY A CA 1
ATOM 1730 C C . GLY A 1 222 ? 12.898 22.516 16.359 1 97.94 222 GLY A C 1
ATOM 1731 O O . GLY A 1 222 ? 11.844 23.047 16.703 1 97.94 222 GLY A O 1
ATOM 1732 N N . ASP A 1 223 ? 14.008 23.172 16.109 1 97.69 223 ASP A N 1
ATOM 1733 C CA . ASP A 1 223 ? 14.086 24.609 16.266 1 97.69 223 ASP A CA 1
ATOM 1734 C C . ASP A 1 223 ? 13.18 25.328 15.266 1 97.69 223 ASP A C 1
ATOM 1736 O O . ASP A 1 223 ? 12.633 26.391 15.555 1 97.69 223 ASP A O 1
ATOM 1740 N N . ASP A 1 224 ? 13.023 24.734 14.117 1 97.81 224 ASP A N 1
ATOM 1741 C CA . ASP A 1 224 ? 12.094 25.297 13.141 1 97.81 224 ASP A CA 1
ATOM 1742 C C . ASP A 1 224 ? 10.688 25.422 13.727 1 97.81 224 ASP A C 1
ATOM 1744 O O . ASP A 1 224 ? 10 26.406 13.492 1 97.81 224 ASP A O 1
ATOM 1748 N N . ILE A 1 225 ? 10.273 24.484 14.492 1 98.56 225 ILE A N 1
ATOM 1749 C CA . ILE A 1 225 ? 8.953 24.469 15.109 1 98.56 225 ILE A CA 1
ATOM 1750 C C . ILE A 1 225 ? 8.867 25.578 16.156 1 98.56 225 ILE A C 1
ATOM 1752 O O . ILE A 1 225 ? 7.863 26.297 16.25 1 98.56 225 ILE A O 1
ATOM 1756 N N . LYS A 1 226 ? 9.922 25.703 16.906 1 98.19 226 LYS A N 1
ATOM 1757 C CA . LYS A 1 226 ? 9.961 26.75 17.922 1 98.19 226 LYS A CA 1
ATOM 1758 C C . LYS A 1 226 ? 9.828 28.125 17.297 1 98.19 226 LYS A C 1
ATOM 1760 O O . LYS A 1 226 ? 9.172 29.016 17.859 1 98.19 226 LYS A O 1
ATOM 1765 N N . GLU A 1 227 ? 10.445 28.25 16.188 1 97.69 227 GLU A N 1
ATOM 1766 C CA . GLU A 1 227 ? 10.359 29.531 15.492 1 97.69 227 GLU A CA 1
ATOM 1767 C C . GLU A 1 227 ? 8.93 29.812 15.039 1 97.69 227 GLU A C 1
ATOM 1769 O O . GLU A 1 227 ? 8.453 30.938 15.133 1 97.69 227 GLU A O 1
ATOM 1774 N N . ILE A 1 228 ? 8.273 28.844 14.547 1 98.25 228 ILE A N 1
ATOM 1775 C CA . ILE A 1 228 ? 6.891 28.984 14.117 1 98.25 228 ILE A CA 1
ATOM 1776 C C . ILE A 1 228 ? 6.012 29.344 15.312 1 98.25 228 ILE A C 1
ATOM 1778 O O . ILE A 1 228 ? 5.133 30.203 15.211 1 98.25 228 ILE A O 1
ATOM 1782 N N . ARG A 1 229 ? 6.23 28.734 16.453 1 98.12 229 ARG A N 1
ATOM 1783 C CA . ARG A 1 229 ? 5.484 29.031 17.672 1 98.12 229 ARG A CA 1
ATOM 1784 C C . ARG A 1 229 ? 5.641 30.484 18.078 1 98.12 229 ARG A C 1
ATOM 1786 O O . ARG A 1 229 ? 4.672 31.125 18.516 1 98.12 229 ARG A O 1
ATOM 1793 N N . LYS A 1 230 ? 6.84 30.969 17.891 1 97.81 230 LYS A N 1
ATOM 1794 C CA . LYS A 1 230 ? 7.102 32.375 18.219 1 97.81 230 LYS A CA 1
ATOM 1795 C C . LYS A 1 230 ? 6.289 33.312 17.312 1 97.81 230 LYS A C 1
ATOM 1797 O O . LYS A 1 230 ? 5.727 34.281 17.781 1 97.81 230 LYS A O 1
ATOM 1802 N N . VAL A 1 231 ? 6.254 32.969 16.094 1 97.88 231 VAL A N 1
ATOM 1803 C CA . VAL A 1 231 ? 5.535 33.781 15.133 1 97.88 231 VAL A CA 1
ATOM 1804 C C . VAL A 1 231 ? 4.035 33.75 15.414 1 97.88 231 VAL A C 1
ATOM 1806 O O . VAL A 1 231 ? 3.33 34.719 15.258 1 97.88 231 VAL A O 1
ATOM 1809 N N . LEU A 1 232 ? 3.488 32.625 15.797 1 98.06 232 LEU A N 1
ATOM 1810 C CA . LEU A 1 232 ? 2.076 32.469 16.125 1 98.06 232 LEU A CA 1
ATOM 1811 C C . LEU A 1 232 ? 1.694 33.375 17.297 1 98.06 232 LEU A C 1
ATOM 1813 O O . LEU A 1 232 ? 0.613 33.969 17.297 1 98.06 232 LEU A O 1
ATOM 1817 N N . GLY A 1 233 ? 2.586 33.438 18.328 1 97.38 233 GLY A N 1
ATOM 1818 C CA . GLY A 1 233 ? 2.346 34.281 19.5 1 97.38 233 GLY A CA 1
ATOM 1819 C C . GLY A 1 233 ? 1.224 33.781 20.375 1 97.38 233 GLY A C 1
ATOM 1820 O O . GLY A 1 233 ? 0.781 32.656 20.234 1 97.38 233 GLY A O 1
ATOM 1821 N N . GLU A 1 234 ? 0.754 34.594 21.234 1 97 234 GLU A N 1
ATOM 1822 C CA . GLU A 1 234 ? -0.27 34.219 22.203 1 97 234 GLU A CA 1
ATOM 1823 C C . GLU A 1 234 ? -1.625 34.031 21.531 1 97 234 GLU A C 1
ATOM 1825 O O . GLU A 1 234 ? -2.385 33.125 21.922 1 97 234 GLU A O 1
ATOM 1830 N N . GLU A 1 235 ? -1.853 34.812 20.516 1 96.25 235 GLU A N 1
ATOM 1831 C CA . GLU A 1 235 ? -3.146 34.75 19.844 1 96.25 235 GLU A CA 1
ATOM 1832 C C . GLU A 1 235 ? -3.301 33.469 19.062 1 96.25 235 GLU A C 1
ATOM 1834 O O . GLU A 1 235 ? -4.418 32.969 18.891 1 96.25 235 GLU A O 1
ATOM 1839 N N . GLY A 1 236 ? -2.172 32.906 18.609 1 97.38 236 GLY A N 1
ATOM 1840 C CA . GLY A 1 236 ? -2.201 31.688 17.828 1 97.38 236 GLY A CA 1
ATOM 1841 C C . GLY A 1 236 ? -1.686 30.484 18.609 1 97.38 236 GLY A C 1
ATOM 1842 O O . GLY A 1 236 ? -1.28 29.484 18 1 97.38 236 GLY A O 1
ATOM 1843 N N . LYS A 1 237 ? -1.656 30.578 19.906 1 96.19 237 LYS A N 1
ATOM 1844 C CA . LYS A 1 237 ? -0.982 29.578 20.734 1 96.19 237 LYS A CA 1
ATOM 1845 C C . LYS A 1 237 ? -1.636 28.203 20.594 1 96.19 237 LYS A C 1
ATOM 1847 O O . LYS A 1 237 ? -0.973 27.188 20.75 1 96.19 237 LYS A O 1
ATOM 1852 N N . ASP A 1 238 ? -2.924 28.141 20.25 1 95.88 238 ASP A N 1
ATOM 1853 C CA . ASP A 1 238 ? -3.611 26.859 20.188 1 95.88 238 ASP A CA 1
ATOM 1854 C C . ASP A 1 238 ? -3.664 26.312 18.766 1 95.88 238 ASP A C 1
ATOM 1856 O O . ASP A 1 238 ? -4.164 25.219 18.531 1 95.88 238 ASP A O 1
ATOM 1860 N N . ILE A 1 239 ? -3.195 27.125 17.766 1 98.38 239 ILE A N 1
ATOM 1861 C CA . ILE A 1 239 ? -3.109 26.625 16.406 1 98.38 239 ILE A CA 1
ATOM 1862 C C . ILE A 1 239 ? -2.113 25.484 16.328 1 98.38 239 ILE A C 1
ATOM 1864 O O . ILE A 1 239 ? -0.99 25.594 16.828 1 98.38 239 ILE A O 1
ATOM 1868 N N . GLN A 1 240 ? -2.557 24.328 15.805 1 98.75 240 GLN A N 1
ATOM 1869 C CA . GLN A 1 240 ? -1.713 23.141 15.734 1 98.75 240 GLN A CA 1
ATOM 1870 C C . GLN A 1 240 ? -0.649 23.281 14.648 1 98.75 240 GLN A C 1
ATOM 1872 O O . GLN A 1 240 ? -0.944 23.734 13.539 1 98.75 240 GLN A O 1
ATOM 1877 N N . ILE A 1 241 ? 0.591 22.969 15 1 98.81 241 ILE A N 1
ATOM 1878 C CA . ILE A 1 241 ? 1.681 22.969 14.023 1 98.81 241 ILE A CA 1
ATOM 1879 C C . ILE A 1 241 ? 1.94 21.547 13.539 1 98.81 241 ILE A C 1
ATOM 1881 O O . ILE A 1 241 ? 2.328 20.688 14.32 1 98.81 241 ILE A O 1
ATOM 1885 N N . ILE A 1 242 ? 1.702 21.297 12.266 1 98.88 242 ILE A N 1
ATOM 1886 C CA . ILE A 1 242 ? 1.978 20.016 11.625 1 98.88 242 ILE A CA 1
ATOM 1887 C C . ILE A 1 242 ? 3.264 20.109 10.812 1 98.88 242 ILE A C 1
ATOM 1889 O O . ILE A 1 242 ? 3.301 20.781 9.773 1 98.88 242 ILE A O 1
ATOM 1893 N N . ALA A 1 243 ? 4.309 19.453 11.273 1 98.81 243 ALA A N 1
ATOM 1894 C CA . ALA A 1 243 ? 5.594 19.469 10.578 1 98.81 243 ALA A CA 1
ATOM 1895 C C . ALA A 1 243 ? 5.543 18.594 9.32 1 98.81 243 ALA A C 1
ATOM 1897 O O . ALA A 1 243 ? 5.262 17.406 9.406 1 98.81 243 ALA A O 1
ATOM 1898 N N . LYS A 1 244 ? 5.801 19.203 8.195 1 98.12 244 LYS A N 1
ATOM 1899 C CA . LYS A 1 244 ? 5.93 18.406 6.98 1 98.12 244 LYS A CA 1
ATOM 1900 C C . LYS A 1 244 ? 7.352 17.875 6.824 1 98.12 244 LYS A C 1
ATOM 1902 O O . LYS A 1 244 ? 8.305 18.641 6.734 1 98.12 244 LYS A O 1
ATOM 1907 N N . ILE A 1 245 ? 7.477 16.562 6.852 1 98.12 245 ILE A N 1
ATOM 1908 C CA . ILE A 1 245 ? 8.766 15.938 6.594 1 98.12 245 ILE A CA 1
ATOM 1909 C C . ILE A 1 245 ? 8.93 15.695 5.098 1 98.12 245 ILE A C 1
ATOM 1911 O O . ILE A 1 245 ? 8.328 14.773 4.539 1 98.12 245 ILE A O 1
ATOM 1915 N N . GLU A 1 246 ? 9.859 16.5 4.547 1 95.44 246 GLU A N 1
ATOM 1916 C CA . GLU A 1 246 ? 9.953 16.578 3.092 1 95.44 246 GLU A CA 1
ATOM 1917 C C . GLU A 1 246 ? 11.383 16.391 2.613 1 95.44 246 GLU A C 1
ATOM 1919 O O . GLU A 1 246 ? 11.648 16.375 1.408 1 95.44 246 GLU A O 1
ATOM 1924 N N . ASN A 1 247 ? 12.312 16.219 3.525 1 93.19 247 ASN A N 1
ATOM 1925 C CA . ASN A 1 247 ? 13.711 16.109 3.131 1 93.19 247 ASN A CA 1
ATOM 1926 C C . ASN A 1 247 ? 14.477 15.164 4.055 1 93.19 247 ASN A C 1
ATOM 1928 O O . ASN A 1 247 ? 13.984 14.797 5.117 1 93.19 247 ASN A O 1
ATOM 1932 N N . GLN A 1 248 ? 15.617 14.812 3.604 1 93.25 248 GLN A N 1
ATOM 1933 C CA . GLN A 1 248 ? 16.438 13.836 4.324 1 93.25 248 GLN A CA 1
ATOM 1934 C C . GLN A 1 248 ? 16.844 14.367 5.699 1 93.25 248 GLN A C 1
ATOM 1936 O O . GLN A 1 248 ? 16.875 13.617 6.672 1 93.25 248 GLN A O 1
ATOM 1941 N N . GLN A 1 249 ? 17.141 15.633 5.75 1 94.62 249 GLN A N 1
ATOM 1942 C CA . GLN A 1 249 ? 17.531 16.234 7.02 1 94.62 249 GLN A CA 1
ATOM 1943 C C . GLN A 1 249 ? 16.406 16.141 8.047 1 94.62 249 GLN A C 1
ATOM 1945 O O . GLN A 1 249 ? 16.656 15.875 9.227 1 94.62 249 GLN A O 1
ATOM 1950 N N . GLY A 1 250 ? 15.172 16.406 7.625 1 96.44 250 GLY A N 1
ATOM 1951 C CA . GLY A 1 250 ? 14.016 16.219 8.492 1 96.44 250 GLY A CA 1
ATOM 1952 C C . GLY A 1 250 ? 13.859 14.789 8.977 1 96.44 250 GLY A C 1
ATOM 1953 O O . GLY A 1 250 ? 13.477 14.562 10.125 1 96.44 250 GLY A O 1
ATOM 1954 N N . VAL A 1 251 ? 14.18 13.805 8.102 1 96.44 251 VAL A N 1
ATOM 1955 C CA . VAL A 1 251 ? 14.117 12.398 8.477 1 96.44 251 VAL A CA 1
ATOM 1956 C C . VAL A 1 251 ? 15.188 12.094 9.523 1 96.44 251 VAL A C 1
ATOM 1958 O O . VAL A 1 251 ? 14.906 11.453 10.539 1 96.44 251 VAL A O 1
ATOM 1961 N N . ASN A 1 252 ? 16.359 12.625 9.32 1 95.81 252 ASN A N 1
ATOM 1962 C CA . ASN A 1 252 ? 17.469 12.406 10.234 1 95.81 252 ASN A CA 1
ATOM 1963 C C . ASN A 1 252 ? 17.188 13 11.617 1 95.81 252 ASN A C 1
ATOM 1965 O O . ASN A 1 252 ? 17.547 12.406 12.633 1 95.81 252 ASN A O 1
ATOM 1969 N N . ASN A 1 253 ? 16.531 14.164 11.617 1 97.12 253 ASN A N 1
ATOM 1970 C CA . ASN A 1 253 ? 16.266 14.891 12.852 1 97.12 253 ASN A CA 1
ATOM 1971 C C . ASN A 1 253 ? 14.852 14.656 13.359 1 97.12 253 ASN A C 1
ATOM 1973 O O . ASN A 1 253 ? 14.352 15.422 14.188 1 97.12 253 ASN A O 1
ATOM 1977 N N . PHE A 1 254 ? 14.242 13.641 12.977 1 98.25 254 PHE A N 1
ATOM 1978 C CA . PHE A 1 254 ? 12.805 13.469 13.188 1 98.25 254 PHE A CA 1
ATOM 1979 C C . PHE A 1 254 ? 12.484 13.461 14.68 1 98.25 254 PHE A C 1
ATOM 1981 O O . PHE A 1 254 ? 11.469 14.016 15.102 1 98.25 254 PHE A O 1
ATOM 1988 N N . ASP A 1 255 ? 13.305 12.812 15.492 1 98 255 ASP A N 1
ATOM 1989 C CA . ASP A 1 255 ? 13.008 12.656 16.922 1 98 255 ASP A CA 1
ATOM 1990 C C . ASP A 1 255 ? 12.906 14.016 17.609 1 98 255 ASP A C 1
ATOM 1992 O O . ASP A 1 255 ? 12.016 14.234 18.438 1 98 255 ASP A O 1
ATOM 1996 N N . GLU A 1 256 ? 13.789 14.914 17.266 1 98.06 256 GLU A N 1
ATOM 1997 C CA . GLU A 1 256 ? 13.711 16.234 17.906 1 98.06 256 GLU A CA 1
ATOM 1998 C C . GLU A 1 256 ? 12.531 17.031 17.359 1 98.06 256 GLU A C 1
ATOM 2000 O O . GLU A 1 256 ? 11.914 17.812 18.094 1 98.06 256 GLU A O 1
ATOM 2005 N N . ILE A 1 257 ? 12.203 16.859 16.062 1 98.69 257 ILE A N 1
ATOM 2006 C CA . ILE A 1 257 ? 11.039 17.516 15.477 1 98.69 257 ILE A CA 1
ATOM 2007 C C . ILE A 1 257 ? 9.766 17.016 16.156 1 98.69 257 ILE A C 1
ATOM 2009 O O . ILE A 1 257 ? 8.891 17.797 16.516 1 98.69 257 ILE A O 1
ATOM 2013 N N . LEU A 1 258 ? 9.719 15.742 16.406 1 98.69 258 LEU A N 1
ATOM 2014 C CA . LEU A 1 258 ? 8.555 15.07 16.969 1 98.69 258 LEU A CA 1
ATOM 2015 C C . LEU A 1 258 ? 8.25 15.609 18.375 1 98.69 258 LEU A C 1
ATOM 2017 O O . LEU A 1 258 ? 7.086 15.734 18.75 1 98.69 258 LEU A O 1
ATOM 2021 N N . VAL A 1 259 ? 9.227 15.945 19.062 1 98.19 259 VAL A N 1
ATOM 2022 C CA . VAL A 1 259 ? 9.07 16.438 20.422 1 98.19 259 VAL A CA 1
ATOM 2023 C C . VAL A 1 259 ? 8.391 17.812 20.406 1 98.19 259 VAL A C 1
ATOM 2025 O O . VAL A 1 259 ? 7.527 18.094 21.234 1 98.19 259 VAL A O 1
ATOM 2028 N N . GLU A 1 260 ? 8.703 18.609 19.375 1 98.38 260 GLU A N 1
ATOM 2029 C CA . GLU A 1 260 ? 8.305 20.016 19.375 1 98.38 260 GLU A CA 1
ATOM 2030 C C . GLU A 1 260 ? 6.988 20.219 18.641 1 98.38 260 GLU A C 1
ATOM 2032 O O . GLU A 1 260 ? 6.227 21.141 18.969 1 98.38 260 GLU A O 1
ATOM 2037 N N . THR A 1 261 ? 6.676 19.422 17.703 1 98.69 261 THR A N 1
ATOM 2038 C CA . THR A 1 261 ? 5.535 19.641 16.828 1 98.69 261 THR A CA 1
ATOM 2039 C C . THR A 1 261 ? 4.254 19.094 17.453 1 98.69 261 THR A C 1
ATOM 2041 O O . THR A 1 261 ? 4.305 18.391 18.469 1 98.69 261 THR A O 1
ATOM 2044 N N . ASP A 1 262 ? 3.115 19.484 16.938 1 98.62 262 ASP A N 1
ATOM 2045 C CA . ASP A 1 262 ? 1.825 18.969 17.391 1 98.62 262 ASP A CA 1
ATOM 2046 C C . ASP A 1 262 ? 1.385 17.781 16.547 1 98.62 262 ASP A C 1
ATOM 2048 O O . ASP A 1 262 ? 0.486 17.031 16.938 1 98.62 262 ASP A O 1
ATOM 2052 N N . GLY A 1 263 ? 1.94 17.594 15.438 1 98.75 263 GLY A N 1
ATOM 2053 C CA . GLY A 1 263 ? 1.684 16.516 14.508 1 98.75 263 GLY A CA 1
ATOM 2054 C C . GLY A 1 263 ? 2.643 16.484 13.328 1 98.75 263 GLY A C 1
ATOM 2055 O O . GLY A 1 263 ? 3.518 17.344 13.219 1 98.75 263 GLY A O 1
ATOM 2056 N N . VAL A 1 264 ? 2.527 15.523 12.5 1 98.88 264 VAL A N 1
ATOM 2057 C CA . VAL A 1 264 ? 3.477 15.312 11.414 1 98.88 264 VAL A CA 1
ATOM 2058 C C . VAL A 1 264 ? 2.725 14.992 10.125 1 98.88 264 VAL A C 1
ATOM 2060 O O . VAL A 1 264 ? 1.647 14.398 10.156 1 98.88 264 VAL A O 1
ATOM 2063 N N . MET A 1 265 ? 3.24 15.523 9.055 1 98.81 265 MET A N 1
ATOM 2064 C CA . MET A 1 265 ? 2.797 15.094 7.734 1 98.81 265 MET A CA 1
ATOM 2065 C C . MET A 1 265 ? 3.938 14.43 6.969 1 98.81 265 MET A C 1
ATOM 2067 O O . MET A 1 265 ? 5 15.023 6.793 1 98.81 265 MET A O 1
ATOM 2071 N N . VAL A 1 266 ? 3.742 13.211 6.633 1 98.06 266 VAL A N 1
ATOM 2072 C CA . VAL A 1 266 ? 4.668 12.547 5.719 1 98.06 266 VAL A CA 1
ATOM 2073 C C . VAL A 1 266 ? 4.367 12.977 4.281 1 98.06 266 VAL A C 1
ATOM 2075 O O . VAL A 1 266 ? 3.502 12.398 3.623 1 98.06 266 VAL A O 1
ATOM 2078 N N . ALA A 1 267 ? 5.145 13.906 3.863 1 96.62 267 ALA A N 1
ATOM 2079 C CA . ALA A 1 267 ? 4.934 14.461 2.529 1 96.62 267 ALA A CA 1
ATOM 2080 C C . ALA A 1 267 ? 5.773 13.727 1.488 1 96.62 267 ALA A C 1
ATOM 2082 O O . ALA A 1 267 ? 6.863 14.172 1.128 1 96.62 267 ALA A O 1
ATOM 2083 N N . ARG A 1 268 ? 5.234 12.773 0.9 1 94.38 268 ARG A N 1
ATOM 2084 C CA . ARG A 1 268 ? 5.969 11.789 0.111 1 94.38 268 ARG A CA 1
ATOM 2085 C C . ARG A 1 268 ? 6.434 12.383 -1.213 1 94.38 268 ARG A C 1
ATOM 2087 O O . ARG A 1 268 ? 7.43 11.938 -1.785 1 94.38 268 ARG A O 1
ATOM 2094 N N . GLY A 1 269 ? 5.676 13.359 -1.743 1 91.81 269 GLY A N 1
ATOM 2095 C CA . GLY A 1 269 ? 6.07 13.984 -2.994 1 91.81 269 GLY A CA 1
ATOM 2096 C C . GLY A 1 269 ? 7.465 14.578 -2.949 1 91.81 269 GLY A C 1
ATOM 2097 O O . GLY A 1 269 ? 8.359 14.141 -3.672 1 91.81 269 GLY A O 1
ATOM 2098 N N . ASP A 1 270 ? 7.641 15.477 -2.037 1 92 270 ASP A N 1
ATOM 2099 C CA . ASP A 1 270 ? 8.93 16.141 -1.879 1 92 270 ASP A CA 1
ATOM 2100 C C . ASP A 1 270 ? 9.984 15.18 -1.325 1 92 270 ASP A C 1
ATOM 2102 O O . ASP A 1 270 ? 11.141 15.203 -1.745 1 92 270 ASP A O 1
ATOM 2106 N N . LEU A 1 271 ? 9.602 14.391 -0.412 1 94.12 271 LEU A N 1
ATOM 2107 C CA . LEU A 1 271 ? 10.531 13.43 0.177 1 94.12 271 LEU A CA 1
ATOM 2108 C C . LEU A 1 271 ? 11.078 12.484 -0.886 1 94.12 271 LEU A C 1
ATOM 2110 O O . LEU A 1 271 ? 12.25 12.094 -0.829 1 94.12 271 LEU A O 1
ATOM 2114 N N . GLY A 1 272 ? 10.25 12.148 -1.827 1 91.69 272 GLY A N 1
ATOM 2115 C CA . GLY A 1 272 ? 10.617 11.219 -2.879 1 91.69 272 GLY A CA 1
ATOM 2116 C C . GLY A 1 272 ? 11.625 11.789 -3.859 1 91.69 272 GLY A C 1
ATOM 2117 O O . GLY A 1 272 ? 12.219 11.055 -4.648 1 91.69 272 GLY A O 1
ATOM 2118 N N . ILE A 1 273 ? 11.781 13.062 -3.848 1 89.75 273 ILE A N 1
ATOM 2119 C CA . ILE A 1 273 ? 12.82 13.703 -4.648 1 89.75 273 ILE A CA 1
ATOM 2120 C C . ILE A 1 273 ? 14.172 13.57 -3.947 1 89.75 273 ILE A C 1
ATOM 2122 O O . ILE A 1 273 ? 15.203 13.43 -4.602 1 89.75 273 ILE A O 1
ATOM 2126 N N . GLU A 1 274 ? 14.086 13.492 -2.621 1 90.56 274 GLU A N 1
ATOM 2127 C CA . GLU A 1 274 ? 15.281 13.547 -1.795 1 90.56 274 GLU A CA 1
ATOM 2128 C C . GLU A 1 274 ? 15.859 12.156 -1.557 1 90.56 274 GLU A C 1
ATOM 2130 O O . GLU A 1 274 ? 17.078 12 -1.383 1 90.56 274 GLU A O 1
ATOM 2135 N N . ILE A 1 275 ? 14.992 11.211 -1.501 1 90.56 275 ILE A N 1
ATOM 2136 C CA . ILE A 1 275 ? 15.453 9.852 -1.24 1 90.56 275 ILE A CA 1
ATOM 2137 C C . ILE A 1 275 ? 14.773 8.883 -2.199 1 90.56 275 ILE A C 1
ATOM 2139 O O . ILE A 1 275 ? 13.68 9.156 -2.695 1 90.56 275 ILE A O 1
ATOM 2143 N N . PRO A 1 276 ? 15.43 7.727 -2.498 1 89.25 276 PRO A N 1
ATOM 2144 C CA . PRO A 1 276 ? 14.859 6.77 -3.451 1 89.25 276 PRO A CA 1
ATOM 2145 C C . PRO A 1 276 ? 13.484 6.254 -3.02 1 89.25 276 PRO A C 1
ATOM 2147 O O . PRO A 1 276 ? 13.219 6.137 -1.822 1 89.25 276 PRO A O 1
ATOM 2150 N N . ALA A 1 277 ? 12.727 5.887 -3.996 1 89.88 277 ALA A N 1
ATOM 2151 C CA . ALA A 1 277 ? 11.32 5.52 -3.803 1 89.88 277 ALA A CA 1
ATOM 2152 C C . ALA A 1 277 ? 11.188 4.379 -2.799 1 89.88 277 ALA A C 1
ATOM 2154 O O . ALA A 1 277 ? 10.359 4.441 -1.886 1 89.88 277 ALA A O 1
ATOM 2155 N N . PRO A 1 278 ? 11.969 3.305 -2.863 1 93 278 PRO A N 1
ATOM 2156 C CA . PRO A 1 278 ? 11.844 2.225 -1.882 1 93 278 PRO A CA 1
ATOM 2157 C C . PRO A 1 278 ? 12.156 2.68 -0.459 1 93 278 PRO A C 1
ATOM 2159 O O . PRO A 1 278 ? 11.562 2.176 0.499 1 93 278 PRO A O 1
ATOM 2162 N N . GLN A 1 279 ? 13.039 3.664 -0.364 1 94.38 279 GLN A N 1
ATOM 2163 C CA . GLN A 1 279 ? 13.383 4.184 0.955 1 94.38 279 GLN A CA 1
ATOM 2164 C C . GLN A 1 279 ? 12.242 5.023 1.529 1 94.38 279 GLN A C 1
ATOM 2166 O O . GLN A 1 279 ? 12.008 5.02 2.74 1 94.38 279 GLN A O 1
ATOM 2171 N N . VAL A 1 280 ? 11.586 5.762 0.65 1 95 280 VAL A N 1
ATOM 2172 C CA . VAL A 1 280 ? 10.43 6.535 1.096 1 95 280 VAL A CA 1
ATOM 2173 C C . VAL A 1 280 ? 9.422 5.613 1.777 1 95 280 VAL A C 1
ATOM 2175 O O . VAL A 1 280 ? 8.836 5.977 2.799 1 95 280 VAL A O 1
ATOM 2178 N N . PHE A 1 281 ? 9.32 4.465 1.24 1 95.5 281 PHE A N 1
ATOM 2179 C CA . PHE A 1 281 ? 8.383 3.471 1.76 1 95.5 281 PHE A CA 1
ATOM 2180 C C . PHE A 1 281 ? 8.711 3.127 3.209 1 95.5 281 PHE A C 1
ATOM 2182 O O . PHE A 1 281 ? 7.84 3.199 4.078 1 95.5 281 PHE A O 1
ATOM 2189 N N . VAL A 1 282 ? 9.922 2.822 3.576 1 95.88 282 VAL A N 1
ATOM 2190 C CA . VAL A 1 282 ? 10.281 2.385 4.922 1 95.88 282 VAL A CA 1
ATOM 2191 C C . VAL A 1 282 ? 10.336 3.588 5.859 1 95.88 282 VAL A C 1
ATOM 2193 O O . VAL A 1 282 ? 10.023 3.473 7.047 1 95.88 282 VAL A O 1
ATOM 2196 N N . VAL A 1 283 ? 10.695 4.742 5.328 1 96.81 283 VAL A N 1
ATOM 2197 C CA . VAL A 1 283 ? 10.695 5.957 6.133 1 96.81 283 VAL A CA 1
ATOM 2198 C C . VAL A 1 283 ? 9.273 6.266 6.602 1 96.81 283 VAL A C 1
ATOM 2200 O O . VAL A 1 283 ? 9.055 6.605 7.766 1 96.81 283 VAL A O 1
ATOM 2203 N N . GLN A 1 284 ? 8.359 6.164 5.664 1 97.06 284 GLN A N 1
ATOM 2204 C CA . GLN A 1 284 ? 6.961 6.367 6.012 1 97.06 284 GLN A CA 1
ATOM 2205 C C . GLN A 1 284 ? 6.547 5.469 7.172 1 97.06 284 GLN A C 1
ATOM 2207 O O . GLN A 1 284 ? 5.906 5.926 8.125 1 97.06 284 GLN A O 1
ATOM 2212 N N . LYS A 1 285 ? 6.902 4.184 7.094 1 97.19 285 LYS A N 1
ATOM 2213 C CA . LYS A 1 285 ? 6.566 3.232 8.148 1 97.19 285 LYS A CA 1
ATOM 2214 C C . LYS A 1 285 ? 7.16 3.662 9.484 1 97.19 285 LYS A C 1
ATOM 2216 O O . LYS A 1 285 ? 6.48 3.623 10.516 1 97.19 285 LYS A O 1
ATOM 2221 N N . GLN A 1 286 ? 8.383 4.074 9.453 1 97.69 286 GLN A N 1
ATOM 2222 C CA . GLN A 1 286 ? 9.078 4.461 10.672 1 97.69 286 GLN A CA 1
ATOM 2223 C C . GLN A 1 286 ? 8.461 5.715 11.289 1 97.69 286 GLN A C 1
ATOM 2225 O O . GLN A 1 286 ? 8.203 5.758 12.492 1 97.69 286 GLN A O 1
ATOM 2230 N N . LEU A 1 287 ? 8.211 6.719 10.477 1 98.38 287 LEU A N 1
ATOM 2231 C CA . LEU A 1 287 ? 7.68 7.984 10.977 1 98.38 287 LEU A CA 1
ATOM 2232 C C . LEU A 1 287 ? 6.293 7.789 11.578 1 98.38 287 LEU A C 1
ATOM 2234 O O . LEU A 1 287 ? 6 8.328 12.648 1 98.38 287 LEU A O 1
ATOM 2238 N N . ILE A 1 288 ? 5.492 7.02 10.922 1 98.31 288 ILE A N 1
ATOM 2239 C CA . ILE A 1 288 ? 4.137 6.785 11.406 1 98.31 288 ILE A CA 1
ATOM 2240 C C . ILE A 1 288 ? 4.188 6.039 12.742 1 98.31 288 ILE A C 1
ATOM 2242 O O . ILE A 1 288 ? 3.479 6.395 13.688 1 98.31 288 ILE A O 1
ATOM 2246 N N . ALA A 1 289 ? 5.031 5.086 12.836 1 97.81 289 ALA A N 1
ATOM 2247 C CA . ALA A 1 289 ? 5.168 4.32 14.07 1 97.81 289 ALA A CA 1
ATOM 2248 C C . ALA A 1 289 ? 5.613 5.215 15.227 1 97.81 289 ALA A C 1
ATOM 2250 O O . ALA A 1 289 ? 5.07 5.133 16.328 1 97.81 289 ALA A O 1
ATOM 2251 N N . LYS A 1 290 ? 6.574 6.07 14.961 1 98.12 290 LYS A N 1
ATOM 2252 C CA . LYS A 1 290 ? 7.07 6.98 15.984 1 98.12 290 LYS A CA 1
ATOM 2253 C C . LYS A 1 290 ? 5.98 7.945 16.438 1 98.12 290 LYS A C 1
ATOM 2255 O O . LYS A 1 290 ? 5.848 8.227 17.625 1 98.12 290 LYS A O 1
ATOM 2260 N N . CYS A 1 291 ? 5.223 8.414 15.508 1 98.62 291 CYS A N 1
ATOM 2261 C CA . CYS A 1 291 ? 4.125 9.32 15.828 1 98.62 291 CYS A CA 1
ATOM 2262 C C . CYS A 1 291 ? 3.078 8.617 16.688 1 98.62 291 CYS A C 1
ATOM 2264 O O . CYS A 1 291 ? 2.58 9.195 17.656 1 98.62 291 CYS A O 1
ATOM 2266 N N . ASN A 1 292 ? 2.734 7.406 16.328 1 97.81 292 ASN A N 1
ATOM 2267 C CA . ASN A 1 292 ? 1.747 6.645 17.078 1 97.81 292 ASN A CA 1
ATOM 2268 C C . ASN A 1 292 ? 2.174 6.461 18.531 1 97.81 292 ASN A C 1
ATOM 2270 O O . ASN A 1 292 ? 1.367 6.629 19.453 1 97.81 292 ASN A O 1
ATOM 2274 N N . LEU A 1 293 ? 3.385 6.191 18.766 1 96.75 293 LEU A N 1
ATOM 2275 C CA . LEU A 1 293 ? 3.873 5.949 20.125 1 96.75 293 LEU A CA 1
ATOM 2276 C C . LEU A 1 293 ? 3.949 7.254 20.906 1 96.75 293 LEU A C 1
ATOM 2278 O O . LEU A 1 293 ? 3.773 7.258 22.125 1 96.75 293 LEU A O 1
ATOM 2282 N N . ALA A 1 294 ? 4.164 8.359 20.172 1 97.12 294 ALA A N 1
ATOM 2283 C CA . ALA A 1 294 ? 4.324 9.656 20.828 1 97.12 294 ALA A CA 1
ATOM 2284 C C . ALA A 1 294 ? 2.977 10.352 21.016 1 97.12 294 ALA A C 1
ATOM 2286 O O . ALA A 1 294 ? 2.902 11.438 21.594 1 97.12 294 ALA A O 1
ATOM 2287 N N . ALA A 1 295 ? 1.884 9.758 20.531 1 97.25 295 ALA A N 1
ATOM 2288 C CA . ALA A 1 295 ? 0.556 10.367 20.562 1 97.25 295 ALA A CA 1
ATOM 2289 C C . ALA A 1 295 ? 0.53 11.664 19.75 1 97.25 295 ALA A C 1
ATOM 2291 O O . ALA A 1 295 ? -0.041 12.664 20.203 1 97.25 295 ALA A O 1
ATOM 2292 N N . LYS A 1 296 ? 1.248 11.703 18.656 1 98.31 296 LYS A N 1
ATOM 2293 C CA . LYS A 1 296 ? 1.212 12.805 17.703 1 98.31 296 LYS A CA 1
ATOM 2294 C C . LYS A 1 296 ? 0.481 12.406 16.422 1 98.31 296 LYS A C 1
ATOM 2296 O O . LYS A 1 296 ? 0.811 11.391 15.812 1 98.31 296 LYS A O 1
ATOM 2301 N N . PRO A 1 297 ? -0.567 13.18 16.094 1 98.69 297 PRO A N 1
ATOM 2302 C CA . PRO A 1 297 ? -1.261 12.812 14.859 1 98.69 297 PRO A CA 1
ATOM 2303 C C . PRO A 1 297 ? -0.341 12.836 13.641 1 98.69 297 PRO A C 1
ATOM 2305 O O . PRO A 1 297 ? 0.57 13.664 13.562 1 98.69 297 PRO A O 1
ATOM 2308 N N . VAL A 1 298 ? -0.582 11.953 12.734 1 98.88 298 VAL A N 1
ATOM 2309 C CA . VAL A 1 298 ? 0.261 11.844 11.547 1 98.88 298 VAL A CA 1
ATOM 2310 C C . VAL A 1 298 ? -0.614 11.766 10.297 1 98.88 298 VAL A C 1
ATOM 2312 O O . VAL A 1 298 ? -1.614 11.047 10.273 1 98.88 298 VAL A O 1
ATOM 2315 N N . ILE A 1 299 ? -0.245 12.578 9.297 1 98.81 299 ILE A N 1
ATOM 2316 C CA . ILE A 1 299 ? -0.946 12.688 8.023 1 98.81 299 ILE A CA 1
ATOM 2317 C C . ILE A 1 299 ? -0.101 12.07 6.914 1 98.81 299 ILE A C 1
ATOM 2319 O O . ILE A 1 299 ? 1.085 12.383 6.781 1 98.81 299 ILE A O 1
ATOM 2323 N N . CYS A 1 300 ? -0.641 11.117 6.199 1 98.06 300 CYS A N 1
ATOM 2324 C CA . CYS A 1 300 ? -0.007 10.648 4.973 1 98.06 300 CYS A CA 1
ATOM 2325 C C . CYS A 1 300 ? -0.5 11.438 3.766 1 98.06 300 CYS A C 1
ATOM 2327 O O . CYS A 1 300 ? -1.705 11.531 3.527 1 98.06 300 CYS A O 1
ATOM 2329 N N . ALA A 1 301 ? 0.498 11.969 3.041 1 96.19 301 ALA A N 1
ATOM 2330 C CA . ALA A 1 301 ? 0.085 12.898 1.997 1 96.19 301 ALA A CA 1
ATOM 2331 C C . ALA A 1 301 ? 0.803 12.609 0.683 1 96.19 301 ALA A C 1
ATOM 2333 O O . ALA A 1 301 ? 1.787 11.867 0.659 1 96.19 301 ALA A O 1
ATOM 2334 N N . THR A 1 302 ? 0.266 13.125 -0.395 1 89 302 THR A N 1
ATOM 2335 C CA . THR A 1 302 ? 0.788 13.258 -1.75 1 89 302 THR A CA 1
ATOM 2336 C C . THR A 1 302 ? 0.564 11.977 -2.545 1 89 302 THR A C 1
ATOM 2338 O O . THR A 1 302 ? 0.888 10.883 -2.074 1 89 302 THR A O 1
ATOM 2341 N N . GLN A 1 303 ? -0.014 12.086 -3.6 1 87.25 303 GLN A N 1
ATOM 2342 C CA . GLN A 1 303 ? -0.253 11.078 -4.629 1 87.25 303 GLN A CA 1
ATOM 2343 C C . GLN A 1 303 ? -1.007 9.875 -4.059 1 87.25 303 GLN A C 1
ATOM 2345 O O . GLN A 1 303 ? -0.625 8.734 -4.297 1 87.25 303 GLN A O 1
ATOM 2350 N N . MET A 1 304 ? -2.049 10.18 -3.26 1 93.12 304 MET A N 1
ATOM 2351 C CA . MET A 1 304 ? -2.852 9.109 -2.682 1 93.12 304 MET A CA 1
ATOM 2352 C C . MET A 1 304 ? -3.848 8.562 -3.701 1 93.12 304 MET A C 1
ATOM 2354 O O . MET A 1 304 ? -3.965 7.352 -3.875 1 93.12 304 MET A O 1
ATOM 2358 N N . LEU A 1 305 ? -4.562 9.453 -4.355 1 96.31 305 LEU A N 1
ATOM 2359 C CA . LEU A 1 305 ? -5.477 9.148 -5.449 1 96.31 305 LEU A CA 1
ATOM 2360 C C . LEU A 1 305 ? -5.23 10.07 -6.641 1 96.31 305 LEU A C 1
ATOM 2362 O O . LEU A 1 305 ? -6.172 10.648 -7.188 1 96.31 305 LEU A O 1
ATOM 2366 N N . GLU A 1 306 ? -4.004 10.188 -6.98 1 93.81 306 GLU A N 1
ATOM 2367 C CA . GLU A 1 306 ? -3.574 11.148 -7.988 1 93.81 306 GLU A CA 1
ATOM 2368 C C . GLU A 1 306 ? -4.273 10.906 -9.32 1 93.81 306 GLU A C 1
ATOM 2370 O O . GLU A 1 306 ? -4.621 11.852 -10.031 1 93.81 306 GLU A O 1
ATOM 2375 N N . SER A 1 307 ? -4.492 9.656 -9.68 1 92.69 307 SER A N 1
ATOM 2376 C CA . SER A 1 307 ? -5.117 9.328 -10.961 1 92.69 307 SER A CA 1
ATOM 2377 C C . SER A 1 307 ? -6.531 9.883 -11.039 1 92.69 307 SER A C 1
ATOM 2379 O O . SER A 1 307 ? -7.027 10.172 -12.133 1 92.69 307 SER A O 1
ATOM 2381 N N . MET A 1 308 ? -7.164 10.148 -9.93 1 94.88 308 MET A N 1
ATOM 2382 C CA . MET A 1 308 ? -8.555 10.602 -9.914 1 94.88 308 MET A CA 1
ATOM 2383 C C . MET A 1 308 ? -8.633 12.102 -10.172 1 94.88 308 MET A C 1
ATOM 2385 O O . MET A 1 308 ? -9.727 12.672 -10.195 1 94.88 308 MET A O 1
ATOM 2389 N N . THR A 1 309 ? -7.484 12.719 -10.289 1 94.62 309 THR A N 1
ATOM 2390 C CA . THR A 1 309 ? -7.516 14.078 -10.82 1 94.62 309 THR A CA 1
ATOM 2391 C C . THR A 1 309 ? -8.156 14.109 -12.203 1 94.62 309 THR A C 1
ATOM 2393 O O . THR A 1 309 ? -8.844 15.07 -12.555 1 94.62 309 THR A O 1
ATOM 2396 N N . TYR A 1 310 ? -7.957 12.984 -12.938 1 93 310 TYR A N 1
ATOM 2397 C CA . TYR A 1 310 ? -8.398 12.992 -14.328 1 93 310 TYR A CA 1
ATOM 2398 C C . TYR A 1 310 ? -9.305 11.805 -14.617 1 93 310 TYR A C 1
ATOM 2400 O O . TYR A 1 310 ? -10.008 11.781 -15.633 1 93 310 TYR A O 1
ATOM 2408 N N . ASN A 1 311 ? -9.234 10.789 -13.734 1 90.62 311 ASN A N 1
ATOM 2409 C CA . ASN A 1 311 ? -10.055 9.594 -13.898 1 90.62 311 ASN A CA 1
ATOM 2410 C C . ASN A 1 311 ? -11.102 9.469 -12.797 1 90.62 311 ASN A C 1
ATOM 2412 O O . ASN A 1 311 ? -10.836 9.828 -11.648 1 90.62 311 ASN A O 1
ATOM 2416 N N . PRO A 1 312 ? -12.211 8.953 -13.117 1 89.19 312 PRO A N 1
ATOM 2417 C CA . PRO A 1 312 ? -13.242 8.797 -12.094 1 89.19 312 PRO A CA 1
ATOM 2418 C C . PRO A 1 312 ? -12.93 7.676 -11.102 1 89.19 312 PRO A C 1
ATOM 2420 O O . PRO A 1 312 ? -13.516 7.621 -10.023 1 89.19 312 PRO A O 1
ATOM 2423 N N . ARG A 1 313 ? -12.039 6.73 -11.547 1 89.19 313 ARG A N 1
ATOM 2424 C CA . ARG A 1 313 ? -11.664 5.602 -10.695 1 89.19 313 ARG A CA 1
ATOM 2425 C C . ARG A 1 313 ? -10.156 5.574 -10.461 1 89.19 313 ARG A C 1
ATOM 2427 O O . ARG A 1 313 ? -9.375 5.887 -11.359 1 89.19 313 ARG A O 1
ATOM 2434 N N . PRO A 1 314 ? -9.828 5.234 -9.242 1 93.31 314 PRO A N 1
ATOM 2435 C CA . PRO A 1 314 ? -8.391 5.129 -8.969 1 93.31 314 PRO A CA 1
ATOM 2436 C C . PRO A 1 314 ? -7.797 3.809 -9.445 1 93.31 314 PRO A C 1
ATOM 2438 O O . PRO A 1 314 ? -8.539 2.893 -9.82 1 93.31 314 PRO A O 1
ATOM 2441 N N . THR A 1 315 ? -6.504 3.742 -9.469 1 89.94 315 THR A N 1
ATOM 2442 C CA . THR A 1 315 ? -5.828 2.477 -9.727 1 89.94 315 THR A CA 1
ATOM 2443 C C . THR A 1 315 ? -5.887 1.565 -8.508 1 89.94 315 THR A C 1
ATOM 2445 O O . THR A 1 315 ? -6.16 2.025 -7.398 1 89.94 315 THR A O 1
ATOM 2448 N N . ARG A 1 316 ? -5.625 0.307 -8.766 1 90.31 316 ARG A N 1
ATOM 2449 C CA . ARG A 1 316 ? -5.574 -0.646 -7.66 1 90.31 316 ARG A CA 1
ATOM 2450 C C . ARG A 1 316 ? -4.465 -0.284 -6.68 1 90.31 316 ARG A C 1
ATOM 2452 O O . ARG A 1 316 ? -4.641 -0.41 -5.465 1 90.31 316 ARG A O 1
ATOM 2459 N N . ALA A 1 317 ? -3.357 0.202 -7.168 1 93.44 317 ALA A N 1
ATOM 2460 C CA . ALA A 1 317 ? -2.209 0.567 -6.344 1 93.44 317 ALA A CA 1
ATOM 2461 C C . ALA A 1 317 ? -2.545 1.738 -5.426 1 93.44 317 ALA A C 1
ATOM 2463 O O . ALA A 1 317 ? -2.1 1.781 -4.277 1 93.44 317 ALA A O 1
ATOM 2464 N N . GLU A 1 318 ? -3.33 2.65 -5.93 1 94.88 318 GLU A N 1
ATOM 2465 C CA . GLU A 1 318 ? -3.695 3.822 -5.137 1 94.88 318 GLU A CA 1
ATOM 2466 C C . GLU A 1 318 ? -4.613 3.441 -3.982 1 94.88 318 GLU A C 1
ATOM 2468 O O . GLU A 1 318 ? -4.445 3.928 -2.861 1 94.88 318 GLU A O 1
ATOM 2473 N N . VAL A 1 319 ? -5.562 2.57 -4.25 1 95.81 319 VAL A N 1
ATOM 2474 C CA . VAL A 1 319 ? -6.457 2.117 -3.188 1 95.81 319 VAL A CA 1
ATOM 2475 C C . VAL A 1 319 ? -5.66 1.36 -2.127 1 95.81 319 VAL A C 1
ATOM 2477 O O . VAL A 1 319 ? -5.867 1.557 -0.928 1 95.81 319 VAL A O 1
ATOM 2480 N N . SER A 1 320 ? -4.781 0.539 -2.6 1 95.62 320 SER A N 1
ATOM 2481 C CA . SER A 1 320 ? -3.912 -0.196 -1.688 1 95.62 320 SER A CA 1
ATOM 2482 C C . SER A 1 320 ? -3.045 0.753 -0.866 1 95.62 320 SER A C 1
ATOM 2484 O O . SER A 1 320 ? -2.84 0.537 0.33 1 95.62 320 SER A O 1
ATOM 2486 N N . ASP A 1 321 ? -2.539 1.769 -1.475 1 96.12 321 ASP A N 1
ATOM 2487 C CA . ASP A 1 321 ? -1.686 2.75 -0.811 1 96.12 321 ASP A CA 1
ATOM 2488 C C . ASP A 1 321 ? -2.443 3.475 0.299 1 96.12 321 ASP A C 1
ATOM 2490 O O . ASP A 1 321 ? -1.955 3.58 1.426 1 96.12 321 ASP A O 1
ATOM 2494 N N . VAL A 1 322 ? -3.625 3.898 0.002 1 97.62 322 VAL A N 1
ATOM 2495 C CA . VAL A 1 322 ? -4.457 4.586 0.984 1 97.62 322 VAL A CA 1
ATOM 2496 C C . VAL A 1 322 ? -4.801 3.633 2.127 1 97.62 322 VAL A C 1
ATOM 2498 O O . VAL A 1 322 ? -4.652 3.982 3.301 1 97.62 322 VAL A O 1
ATOM 2501 N N . GLY A 1 323 ? -5.273 2.477 1.764 1 97.69 323 GLY A N 1
ATOM 2502 C CA . GLY A 1 323 ? -5.629 1.49 2.773 1 97.69 323 GLY A CA 1
ATOM 2503 C C . GLY A 1 323 ? -4.48 1.159 3.711 1 97.69 323 GLY A C 1
ATOM 2504 O O . GLY A 1 323 ? -4.664 1.1 4.93 1 97.69 323 GLY A O 1
ATOM 2505 N N . ASN A 1 324 ? -3.324 1.014 3.139 1 97.69 324 ASN A N 1
ATOM 2506 C CA . ASN A 1 324 ? -2.172 0.63 3.945 1 97.69 324 ASN A CA 1
ATOM 2507 C C . ASN A 1 324 ? -1.683 1.789 4.812 1 97.69 324 ASN A C 1
ATOM 2509 O O . ASN A 1 324 ? -1.175 1.575 5.914 1 97.69 324 ASN A O 1
ATOM 2513 N N . ALA A 1 325 ? -1.816 3.01 4.293 1 97.81 325 ALA A N 1
ATOM 2514 C CA . ALA A 1 325 ? -1.496 4.152 5.145 1 97.81 325 ALA A CA 1
ATOM 2515 C C . ALA A 1 325 ? -2.328 4.133 6.426 1 97.81 325 ALA A C 1
ATOM 2517 O O . ALA A 1 325 ? -1.808 4.387 7.516 1 97.81 325 ALA A O 1
ATOM 2518 N N . ILE A 1 326 ? -3.562 3.775 6.293 1 97.75 326 ILE A N 1
ATOM 2519 C CA . ILE A 1 326 ? -4.477 3.691 7.43 1 97.75 326 ILE A CA 1
ATOM 2520 C C . ILE A 1 326 ? -4.047 2.551 8.352 1 97.75 326 ILE A C 1
ATOM 2522 O O . ILE A 1 326 ? -4.008 2.715 9.57 1 97.75 326 ILE A O 1
ATOM 2526 N N . LEU A 1 327 ? -3.682 1.462 7.801 1 96.25 327 LEU A N 1
ATOM 2527 C CA . LEU A 1 327 ? -3.277 0.295 8.578 1 96.25 327 LEU A CA 1
ATOM 2528 C C . LEU A 1 327 ? -1.97 0.559 9.312 1 96.25 327 LEU A C 1
ATOM 2530 O O . LEU A 1 327 ? -1.756 0.041 10.414 1 96.25 327 LEU A O 1
ATOM 2534 N N . ASP A 1 328 ? -1.148 1.37 8.672 1 95.81 328 ASP A N 1
ATOM 2535 C CA . ASP A 1 328 ? 0.134 1.707 9.289 1 95.81 328 ASP A CA 1
ATOM 2536 C C . ASP A 1 328 ? -0.06 2.564 10.531 1 95.81 328 ASP A C 1
ATOM 2538 O O . ASP A 1 328 ? 0.822 2.631 11.391 1 95.81 328 ASP A O 1
ATOM 2542 N N . GLY A 1 329 ? -1.181 3.291 10.562 1 97.38 329 GLY A N 1
ATOM 2543 C CA . GLY A 1 329 ? -1.45 4.102 11.742 1 97.38 329 GLY A CA 1
ATOM 2544 C C . GLY A 1 329 ? -1.615 5.578 11.422 1 97.38 329 GLY A C 1
ATOM 2545 O O . GLY A 1 329 ? -1.635 6.414 12.328 1 97.38 329 GLY A O 1
ATOM 2546 N N . ALA A 1 330 ? -1.712 5.887 10.109 1 98.38 330 ALA A N 1
ATOM 2547 C CA . ALA A 1 330 ? -2 7.281 9.773 1 98.38 330 ALA A CA 1
ATOM 2548 C C . ALA A 1 330 ? -3.354 7.711 10.328 1 98.38 330 ALA A C 1
ATOM 2550 O O . ALA A 1 330 ? -4.324 6.953 10.273 1 98.38 330 ALA A O 1
ATOM 2551 N N . ASP A 1 331 ? -3.396 8.914 10.859 1 98.62 331 ASP A N 1
ATOM 2552 C CA . ASP A 1 331 ? -4.629 9.461 11.422 1 98.62 331 ASP A CA 1
ATOM 2553 C C . ASP A 1 331 ? -5.445 10.188 10.359 1 98.62 331 ASP A C 1
ATOM 2555 O O . ASP A 1 331 ? -6.672 10.266 10.453 1 98.62 331 ASP A O 1
ATOM 2559 N N . CYS A 1 332 ? -4.695 10.727 9.406 1 98.69 332 CYS A N 1
ATOM 2560 C CA . CYS A 1 332 ? -5.32 11.469 8.32 1 98.69 332 CYS A CA 1
ATOM 2561 C C . CYS A 1 332 ? -4.691 11.109 6.98 1 98.69 332 CYS A C 1
ATOM 2563 O O . CYS A 1 332 ? -3.521 10.727 6.922 1 98.69 332 CYS A O 1
ATOM 2565 N N . VAL A 1 333 ? -5.484 11.188 5.965 1 98.62 333 VAL A N 1
ATOM 2566 C CA . VAL A 1 333 ? -5.035 11.078 4.582 1 98.62 333 VAL A CA 1
ATOM 2567 C C . VAL A 1 333 ? -5.449 12.32 3.799 1 98.62 333 VAL A C 1
ATOM 2569 O O . VAL A 1 333 ? -6.48 12.938 4.094 1 98.62 333 VAL A O 1
ATOM 2572 N N . MET A 1 334 ? -4.668 12.672 2.814 1 98.56 334 MET A N 1
ATOM 2573 C CA . MET A 1 334 ? -4.871 14 2.234 1 98.56 334 MET A CA 1
ATOM 2574 C C . MET A 1 334 ? -4.996 13.914 0.717 1 98.56 334 MET A C 1
ATOM 2576 O O . MET A 1 334 ? -4.258 13.172 0.068 1 98.56 334 MET A O 1
ATOM 2580 N N . LEU A 1 335 ? -5.992 14.641 0.229 1 98.19 335 LEU A N 1
ATOM 2581 C CA . LEU A 1 335 ? -6.176 14.867 -1.199 1 98.19 335 LEU A CA 1
ATOM 2582 C C . LEU A 1 335 ? -5.637 16.234 -1.602 1 98.19 335 LEU A C 1
ATOM 2584 O O . LEU A 1 335 ? -5.988 17.25 -0.99 1 98.19 335 LEU A O 1
ATOM 2588 N N . SER A 1 336 ? -4.797 16.25 -2.562 1 95.56 336 SER A N 1
ATOM 2589 C CA . SER A 1 336 ? -4.184 17.5 -3.027 1 95.56 336 SER A CA 1
ATOM 2590 C C . SER A 1 336 ? -4.766 17.938 -4.367 1 95.56 336 SER A C 1
ATOM 2592 O O . SER A 1 336 ? -5.867 18.484 -4.426 1 95.56 336 SER A O 1
ATOM 2594 N N . GLY A 1 337 ? -4.152 17.422 -5.488 1 95.19 337 GLY A N 1
ATOM 2595 C CA . GLY A 1 337 ? -4.637 17.766 -6.812 1 95.19 337 GLY A CA 1
ATOM 2596 C C . GLY A 1 337 ? -6.043 17.266 -7.09 1 95.19 337 GLY A C 1
ATOM 2597 O O . GLY A 1 337 ? -6.801 17.891 -7.832 1 95.19 337 GLY A O 1
ATOM 2598 N N . GLU A 1 338 ? -6.457 16.188 -6.504 1 96.62 338 GLU A N 1
ATOM 2599 C CA . GLU A 1 338 ? -7.746 15.539 -6.719 1 96.62 338 GLU A CA 1
ATOM 2600 C C . GLU A 1 338 ? -8.898 16.484 -6.387 1 96.62 338 GLU A C 1
ATOM 2602 O O . GLU A 1 338 ? -9.891 16.547 -7.121 1 96.62 338 GLU A O 1
ATOM 2607 N N . THR A 1 339 ? -8.75 17.234 -5.297 1 97.44 339 THR A N 1
ATOM 2608 C CA . THR A 1 339 ? -9.836 18.109 -4.867 1 97.44 339 THR A CA 1
ATOM 2609 C C . THR A 1 339 ? -9.562 19.547 -5.285 1 97.44 339 THR A C 1
ATOM 2611 O O . THR A 1 339 ? -10.492 20.344 -5.426 1 97.44 339 THR A O 1
ATOM 2614 N N . ALA A 1 340 ? -8.32 19.906 -5.496 1 96.38 340 ALA A N 1
ATOM 2615 C CA . ALA A 1 340 ? -7.973 21.297 -5.832 1 96.38 340 ALA A CA 1
ATOM 2616 C C . ALA A 1 340 ? -8.336 21.609 -7.281 1 96.38 340 ALA A C 1
ATOM 2618 O O . ALA A 1 340 ? -8.891 22.672 -7.566 1 96.38 340 ALA A O 1
ATOM 2619 N N . LYS A 1 341 ? -7.973 20.75 -8.195 1 95.75 341 LYS A N 1
ATOM 2620 C CA . LYS A 1 341 ? -8.141 21.047 -9.617 1 95.75 341 LYS A CA 1
ATOM 2621 C C . LYS A 1 341 ? -8.742 19.844 -10.359 1 95.75 341 LYS A C 1
ATOM 2623 O O . LYS A 1 341 ? -8.945 19.906 -11.57 1 95.75 341 LYS A O 1
ATOM 2628 N N . GLY A 1 342 ? -9.016 18.781 -9.672 1 95.44 342 GLY A N 1
ATOM 2629 C CA . GLY A 1 342 ? -9.453 17.547 -10.305 1 95.44 342 GLY A CA 1
ATOM 2630 C C . GLY A 1 342 ? -10.852 17.641 -10.891 1 95.44 342 GLY A C 1
ATOM 2631 O O . GLY A 1 342 ? -11.625 18.531 -10.531 1 95.44 342 GLY A O 1
ATOM 2632 N N . ASN A 1 343 ? -11.109 16.703 -11.734 1 95.19 343 ASN A N 1
ATOM 2633 C CA . ASN A 1 343 ? -12.406 16.641 -12.391 1 95.19 343 ASN A CA 1
ATOM 2634 C C . ASN A 1 343 ? -13.445 15.922 -11.531 1 95.19 343 ASN A C 1
ATOM 2636 O O . ASN A 1 343 ? -14.648 16.031 -11.766 1 95.19 343 ASN A O 1
ATOM 2640 N N . TYR A 1 344 ? -12.992 15.25 -10.508 1 96 344 TYR A N 1
ATOM 2641 C CA . TYR A 1 344 ? -13.883 14.391 -9.734 1 96 344 TYR A CA 1
ATOM 2642 C C . TYR A 1 344 ? -13.641 14.555 -8.242 1 96 344 TYR A C 1
ATOM 2644 O O . TYR A 1 344 ? -13.43 13.57 -7.527 1 96 344 TYR A O 1
ATOM 2652 N N . PRO A 1 345 ? -13.727 15.766 -7.738 1 97.5 345 PRO A N 1
ATOM 2653 C CA . PRO A 1 345 ? -13.398 15.984 -6.328 1 97.5 345 PRO A CA 1
ATOM 2654 C C . PRO A 1 345 ? -14.32 15.211 -5.387 1 97.5 345 PRO A C 1
ATOM 2656 O O . PRO A 1 345 ? -13.852 14.641 -4.395 1 97.5 345 PRO A O 1
ATOM 2659 N N . PHE A 1 346 ? -15.617 15.164 -5.699 1 97.12 346 PHE A N 1
ATOM 2660 C CA . PHE A 1 346 ? -16.562 14.445 -4.859 1 97.12 346 PHE A CA 1
ATOM 2661 C C . PHE A 1 346 ? -16.266 12.945 -4.855 1 97.12 346 PHE A C 1
ATOM 2663 O O . PHE A 1 346 ? -16.234 12.32 -3.797 1 97.12 346 PHE A O 1
ATOM 2670 N N . GLU A 1 347 ? -16.016 12.406 -6.023 1 96.56 347 GLU A N 1
ATOM 2671 C CA . GLU A 1 347 ? -15.719 10.984 -6.16 1 96.56 347 GLU A CA 1
ATOM 2672 C C . GLU A 1 347 ? -14.422 10.625 -5.441 1 96.56 347 GLU A C 1
ATOM 2674 O O . GLU A 1 347 ? -14.312 9.555 -4.836 1 96.56 347 GLU A O 1
ATOM 2679 N N . ALA A 1 348 ? -13.469 11.531 -5.504 1 97.69 348 ALA A N 1
ATOM 2680 C CA . ALA A 1 348 ? -12.188 11.297 -4.848 1 97.69 348 ALA A CA 1
ATOM 2681 C C . ALA A 1 348 ? -12.352 11.211 -3.334 1 97.69 348 ALA A C 1
ATOM 2683 O O . ALA A 1 348 ? -11.828 10.297 -2.697 1 97.69 348 ALA A O 1
ATOM 2684 N N . VAL A 1 349 ? -13.117 12.164 -2.77 1 98.12 349 VAL A N 1
ATOM 2685 C CA . VAL A 1 349 ? -13.344 12.164 -1.329 1 98.12 349 VAL A CA 1
ATOM 2686 C C . VAL A 1 349 ? -14.141 10.922 -0.934 1 98.12 349 VAL A C 1
ATOM 2688 O O . VAL A 1 349 ? -13.836 10.273 0.07 1 98.12 349 VAL A O 1
ATOM 2691 N N . SER A 1 350 ? -15.102 10.578 -1.706 1 97.06 350 SER A N 1
ATOM 2692 C CA . SER A 1 350 ? -15.922 9.398 -1.43 1 97.06 350 SER A CA 1
ATOM 2693 C C . SER A 1 350 ? -15.086 8.125 -1.474 1 97.06 350 SER A C 1
ATOM 2695 O O . SER A 1 350 ? -15.242 7.242 -0.626 1 97.06 350 SER A O 1
ATOM 2697 N N . MET A 1 351 ? -14.25 8.055 -2.469 1 96.62 351 MET A N 1
ATOM 2698 C CA . MET A 1 351 ? -13.367 6.898 -2.588 1 96.62 351 MET A CA 1
ATOM 2699 C C . MET A 1 351 ? -12.422 6.809 -1.396 1 96.62 351 MET A C 1
ATOM 2701 O O . MET A 1 351 ? -12.195 5.727 -0.852 1 96.62 351 MET A O 1
ATOM 2705 N N . MET A 1 352 ? -11.898 7.961 -1.025 1 98.06 352 MET A N 1
ATOM 2706 C CA . MET A 1 352 ? -11.023 8.008 0.145 1 98.06 352 MET A CA 1
ATOM 2707 C C . MET A 1 352 ? -11.766 7.539 1.394 1 98.06 352 MET A C 1
ATOM 2709 O O . MET A 1 352 ? -11.227 6.77 2.189 1 98.06 352 MET A O 1
ATOM 2713 N N . HIS A 1 353 ? -12.977 8 1.54 1 97.62 353 HIS A N 1
ATOM 2714 C CA . HIS A 1 353 ? -13.82 7.633 2.674 1 97.62 353 HIS A CA 1
ATOM 2715 C C . HIS A 1 353 ? -14.078 6.129 2.705 1 97.62 353 HIS A C 1
ATOM 2717 O O . HIS A 1 353 ? -13.875 5.484 3.738 1 97.62 353 HIS A O 1
ATOM 2723 N N . ASN A 1 354 ? -14.43 5.57 1.64 1 96.06 354 ASN A N 1
ATOM 2724 C CA . ASN A 1 354 ? -14.758 4.152 1.562 1 96.06 354 ASN A CA 1
ATOM 2725 C C . ASN A 1 354 ? -13.531 3.275 1.79 1 96.06 354 ASN A C 1
ATOM 2727 O O . ASN A 1 354 ? -13.609 2.248 2.465 1 96.06 354 ASN A O 1
ATOM 2731 N N . THR A 1 355 ? -12.453 3.699 1.188 1 96.94 355 THR A N 1
ATOM 2732 C CA . THR A 1 355 ? -11.219 2.947 1.375 1 96.94 355 THR A CA 1
ATOM 2733 C C . THR A 1 355 ? -10.789 2.963 2.84 1 96.94 355 THR A C 1
ATOM 2735 O O . THR A 1 355 ? -10.414 1.928 3.395 1 96.94 355 THR A O 1
ATOM 2738 N N . ALA A 1 356 ? -10.93 4.133 3.422 1 97.5 356 ALA A N 1
ATOM 2739 C CA . ALA A 1 356 ? -10.5 4.277 4.812 1 97.5 356 ALA A CA 1
ATOM 2740 C C . ALA A 1 356 ? -11.359 3.422 5.738 1 97.5 356 ALA A C 1
ATOM 2742 O O . ALA A 1 356 ? -10.836 2.686 6.578 1 97.5 356 ALA A O 1
ATOM 2743 N N . ILE A 1 357 ? -12.641 3.484 5.605 1 96.19 357 ILE A N 1
ATOM 2744 C CA . ILE A 1 357 ? -13.555 2.807 6.516 1 96.19 357 ILE A CA 1
ATOM 2745 C C . ILE A 1 357 ? -13.398 1.294 6.371 1 96.19 357 ILE A C 1
ATOM 2747 O O . ILE A 1 357 ? -13.492 0.556 7.355 1 96.19 357 ILE A O 1
ATOM 2751 N N . ILE A 1 358 ? -13.109 0.813 5.215 1 95.81 358 ILE A N 1
ATOM 2752 C CA . ILE A 1 358 ? -12.922 -0.612 4.965 1 95.81 358 ILE A CA 1
ATOM 2753 C C . ILE A 1 358 ? -11.555 -1.055 5.492 1 95.81 358 ILE A C 1
ATOM 2755 O O . ILE A 1 358 ? -11.438 -2.119 6.102 1 95.81 358 ILE A O 1
ATOM 2759 N N . ALA A 1 359 ? -10.562 -0.228 5.219 1 96.44 359 ALA A N 1
ATOM 2760 C CA . ALA A 1 359 ? -9.227 -0.543 5.699 1 96.44 359 ALA A CA 1
ATOM 2761 C C . ALA A 1 359 ? -9.203 -0.672 7.219 1 96.44 359 ALA A C 1
ATOM 2763 O O . ALA A 1 359 ? -8.477 -1.506 7.77 1 96.44 359 ALA A O 1
ATOM 2764 N N . GLU A 1 360 ? -9.969 0.114 7.887 1 96.31 360 GLU A N 1
ATOM 2765 C CA . GLU A 1 360 ? -10.008 0.117 9.344 1 96.31 360 GLU A CA 1
ATOM 2766 C C . GLU A 1 360 ? -10.477 -1.229 9.891 1 96.31 360 GLU A C 1
ATOM 2768 O O . GLU A 1 360 ? -10.125 -1.61 11.008 1 96.31 360 GLU A O 1
ATOM 2773 N N . LYS A 1 361 ? -11.164 -1.989 9.117 1 93.69 361 LYS A N 1
ATOM 2774 C CA . LYS A 1 361 ? -11.641 -3.307 9.531 1 93.69 361 LYS A CA 1
ATOM 2775 C C . LYS A 1 361 ? -10.484 -4.297 9.641 1 93.69 361 LYS A C 1
ATOM 2777 O O . LYS A 1 361 ? -10.57 -5.281 10.375 1 93.69 361 LYS A O 1
ATOM 2782 N N . ALA A 1 362 ? -9.492 -4 8.914 1 94.31 362 ALA A N 1
ATOM 2783 C CA . ALA A 1 362 ? -8.367 -4.93 8.867 1 94.31 362 ALA A CA 1
ATOM 2784 C C . ALA A 1 362 ? -7.434 -4.719 10.055 1 94.31 362 ALA A C 1
ATOM 2786 O O . ALA A 1 362 ? -6.5 -5.5 10.266 1 94.31 362 ALA A O 1
ATOM 2787 N N . ILE A 1 363 ? -7.688 -3.748 10.859 1 95.19 363 ILE A N 1
ATOM 2788 C CA . ILE A 1 363 ? -6.852 -3.473 12.023 1 95.19 363 ILE A CA 1
ATOM 2789 C C . ILE A 1 363 ? -7.246 -4.398 13.172 1 95.19 363 ILE A C 1
ATOM 2791 O O . ILE A 1 363 ? -8.422 -4.484 13.531 1 95.19 363 ILE A O 1
ATOM 2795 N N . ALA A 1 364 ? -6.254 -5.117 13.711 1 94.44 364 ALA A N 1
ATOM 2796 C CA . ALA A 1 364 ? -6.453 -5.863 14.953 1 94.44 364 ALA A CA 1
ATOM 2797 C C . ALA A 1 364 ? -6.277 -4.957 16.172 1 94.44 364 ALA A C 1
ATOM 2799 O O . ALA A 1 364 ? -5.219 -4.957 16.812 1 94.44 364 ALA A O 1
ATOM 2800 N N . TYR A 1 365 ? -7.32 -4.316 16.562 1 94.69 365 TYR A N 1
ATOM 2801 C CA . TYR A 1 365 ? -7.258 -3.201 17.5 1 94.69 365 TYR A CA 1
ATOM 2802 C C . TYR A 1 365 ? -6.773 -3.664 18.875 1 94.69 365 TYR A C 1
ATOM 2804 O O . TYR A 1 365 ? -5.887 -3.045 19.469 1 94.69 365 TYR A O 1
ATOM 2812 N N . GLN A 1 366 ? -7.309 -4.746 19.359 1 93.81 366 GLN A N 1
ATOM 2813 C CA . GLN A 1 366 ? -6.961 -5.148 20.719 1 93.81 366 GLN A CA 1
ATOM 2814 C C . GLN A 1 366 ? -5.488 -5.535 20.828 1 93.81 366 GLN A C 1
ATOM 2816 O O . GLN A 1 366 ? -4.781 -5.066 21.719 1 93.81 366 GLN A O 1
ATOM 2821 N N . PRO A 1 367 ? -5.012 -6.387 19.875 1 93.06 367 PRO A N 1
ATOM 2822 C CA . PRO A 1 367 ? -3.572 -6.66 19.891 1 93.06 367 PRO A CA 1
ATOM 2823 C C . PRO A 1 367 ? -2.73 -5.395 19.734 1 93.06 367 PRO A C 1
ATOM 2825 O O . PRO A 1 367 ? -1.694 -5.258 20.391 1 93.06 367 PRO A O 1
ATOM 2828 N N . LEU A 1 368 ? -3.148 -4.539 18.922 1 94.5 368 LEU A N 1
ATOM 2829 C CA . LEU A 1 368 ? -2.424 -3.293 18.703 1 94.5 368 LEU A CA 1
ATOM 2830 C C . LEU A 1 368 ? -2.412 -2.447 19.969 1 94.5 368 LEU A C 1
ATOM 2832 O O . LEU A 1 368 ? -1.377 -1.884 20.344 1 94.5 368 LEU A O 1
ATOM 2836 N N . HIS A 1 369 ? -3.539 -2.35 20.625 1 96 369 HIS A N 1
ATOM 2837 C CA . HIS A 1 369 ? -3.639 -1.648 21.906 1 96 369 HIS A CA 1
ATOM 2838 C C . HIS A 1 369 ? -2.66 -2.219 22.922 1 96 369 HIS A C 1
ATOM 2840 O O . HIS A 1 369 ? -1.931 -1.469 23.578 1 96 369 HIS A O 1
ATOM 2846 N N . ASN A 1 370 ? -2.68 -3.504 23.016 1 94.62 370 ASN A N 1
ATOM 2847 C CA . ASN A 1 370 ? -1.794 -4.168 23.969 1 94.62 370 ASN A CA 1
ATOM 2848 C C . ASN A 1 370 ? -0.327 -3.887 23.656 1 94.62 370 ASN A C 1
ATOM 2850 O O . ASN A 1 370 ? 0.483 -3.705 24.562 1 94.62 370 ASN A O 1
ATOM 2854 N N . GLU A 1 371 ? -0.052 -3.867 22.438 1 94 371 GLU A N 1
ATOM 2855 C CA . GLU A 1 371 ? 1.318 -3.586 22.016 1 94 371 GLU A CA 1
ATOM 2856 C C . GLU A 1 371 ? 1.73 -2.166 22.391 1 94 371 GLU A C 1
ATOM 2858 O O . GLU A 1 371 ? 2.803 -1.958 22.969 1 94 371 GLU A O 1
ATOM 2863 N N . ILE A 1 372 ? 0.935 -1.221 22.094 1 96.12 372 ILE A N 1
ATOM 2864 C CA . ILE A 1 372 ? 1.227 0.177 22.406 1 96.12 372 ILE A CA 1
ATOM 2865 C C . ILE A 1 372 ? 1.344 0.366 23.906 1 96.12 372 ILE A C 1
ATOM 2867 O O . ILE A 1 372 ? 2.252 1.05 24.391 1 96.12 372 ILE A O 1
ATOM 2871 N N . ARG A 1 373 ? 0.45 -0.25 24.625 1 95.25 373 ARG A N 1
ATOM 2872 C CA . ARG A 1 373 ? 0.467 -0.186 26.078 1 95.25 373 ARG A CA 1
ATOM 2873 C C . ARG A 1 373 ? 1.78 -0.726 26.625 1 95.25 373 ARG A C 1
ATOM 2875 O O . ARG A 1 373 ? 2.355 -0.144 27.547 1 95.25 373 ARG A O 1
ATOM 2882 N N . SER A 1 374 ? 2.232 -1.789 26.031 1 94.5 374 SER A N 1
ATOM 2883 C CA . SER A 1 374 ? 3.449 -2.436 26.516 1 94.5 374 SER A CA 1
ATOM 2884 C C . SER A 1 374 ? 4.68 -1.574 26.25 1 94.5 374 SER A C 1
ATOM 2886 O O . SER A 1 374 ? 5.699 -1.711 26.922 1 94.5 374 SER A O 1
ATOM 2888 N N . LEU A 1 375 ? 4.598 -0.666 25.328 1 94.94 375 LEU A N 1
ATOM 2889 C CA . LEU A 1 375 ? 5.742 0.146 24.922 1 94.94 375 L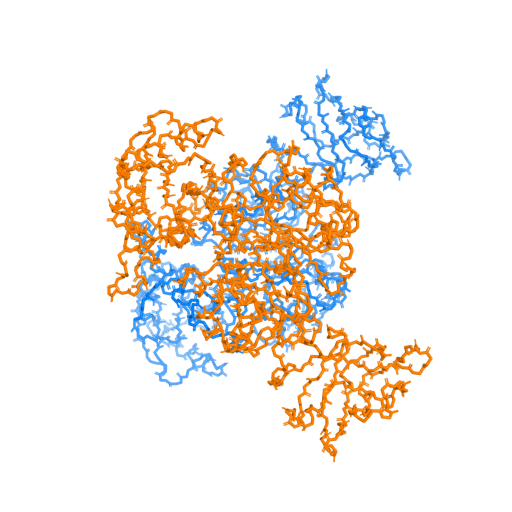EU A CA 1
ATOM 2890 C C . LEU A 1 375 ? 5.734 1.493 25.625 1 94.94 375 LEU A C 1
ATOM 2892 O O . LEU A 1 375 ? 6.676 2.275 25.5 1 94.94 375 LEU A O 1
ATOM 2896 N N . ALA A 1 376 ? 4.652 1.729 26.359 1 93.75 376 ALA A N 1
ATOM 2897 C CA . ALA A 1 376 ? 4.551 3.008 27.047 1 93.75 376 ALA A CA 1
ATOM 2898 C C . ALA A 1 376 ? 5.641 3.146 28.109 1 93.75 376 ALA A C 1
ATOM 2900 O O . ALA A 1 376 ? 5.977 2.176 28.797 1 93.75 376 ALA A O 1
ATOM 2901 N N . ASN A 1 377 ? 6.207 4.352 28.156 1 91.81 377 ASN A N 1
ATOM 2902 C CA . ASN A 1 377 ? 7.152 4.648 29.234 1 91.81 377 ASN A CA 1
ATOM 2903 C C . ASN A 1 377 ? 6.449 4.785 30.578 1 91.81 377 ASN A C 1
ATOM 2905 O O . ASN A 1 377 ? 5.582 5.645 30.75 1 91.81 377 ASN A O 1
ATOM 2909 N N . ARG A 1 378 ? 6.855 4.027 31.609 1 91.75 378 ARG A N 1
ATOM 2910 C CA . ARG A 1 378 ? 6.238 4.047 32.938 1 91.75 378 ARG A CA 1
ATOM 2911 C C . ARG A 1 378 ? 7.176 4.656 33.969 1 91.75 378 ARG A C 1
ATOM 2913 O O . ARG A 1 378 ? 8.391 4.473 33.906 1 91.75 378 ARG A O 1
ATOM 2920 N N . PRO A 1 379 ? 6.617 5.223 34.906 1 95.38 379 PRO A N 1
ATOM 2921 C CA . PRO A 1 379 ? 5.188 5.477 35.125 1 95.38 379 PRO A CA 1
ATOM 2922 C C . PRO A 1 379 ? 4.633 6.527 34.156 1 95.38 379 PRO A C 1
ATOM 2924 O O . PRO A 1 379 ? 5.324 7.496 33.844 1 95.38 379 PRO A O 1
ATOM 2927 N N . THR A 1 380 ? 3.438 6.461 33.781 1 94.56 380 THR A N 1
ATOM 2928 C CA . THR A 1 380 ? 2.764 7.398 32.875 1 94.56 380 THR A CA 1
ATOM 2929 C C . THR A 1 380 ? 2.127 8.539 33.688 1 94.56 380 THR A C 1
ATOM 2931 O O . THR A 1 380 ? 1.746 8.352 34.844 1 94.56 380 THR A O 1
ATOM 2934 N N . PRO A 1 381 ? 2.023 9.648 33.062 1 94.69 381 PRO A N 1
ATOM 2935 C CA . PRO A 1 381 ? 1.216 10.703 33.688 1 94.69 381 PRO A CA 1
ATOM 2936 C C . PRO A 1 381 ? -0.227 10.266 33.938 1 94.69 381 PRO A C 1
ATOM 2938 O O . PRO A 1 381 ? -0.75 9.414 33.219 1 94.69 381 PRO A O 1
ATOM 2941 N N . THR A 1 382 ? -0.872 10.828 34.875 1 94.19 382 THR A N 1
ATOM 2942 C CA . THR A 1 382 ? -2.203 10.438 35.344 1 94.19 382 THR A CA 1
ATOM 2943 C C . THR A 1 382 ? -3.189 10.445 34.156 1 94.19 382 THR A C 1
ATOM 2945 O O . THR A 1 382 ? -3.971 9.5 34 1 94.19 382 THR A O 1
ATOM 2948 N N . THR A 1 383 ? -3.17 11.477 33.375 1 94.81 383 THR A N 1
ATOM 2949 C CA . THR A 1 383 ? -4.105 11.602 32.25 1 94.81 383 THR A CA 1
ATOM 2950 C C . THR A 1 383 ? -3.908 10.461 31.25 1 94.81 383 THR A C 1
ATOM 2952 O O . THR A 1 383 ? -4.883 9.906 30.734 1 94.81 383 THR A O 1
ATOM 2955 N N . GLU A 1 384 ? -2.703 10.117 30.984 1 96 384 GLU A N 1
ATOM 2956 C CA . GLU A 1 384 ? -2.418 9.031 30.062 1 96 384 GLU A CA 1
ATOM 2957 C C . GLU A 1 384 ? -2.84 7.684 30.641 1 96 384 GLU A C 1
ATOM 2959 O O . GLU A 1 384 ? -3.33 6.812 29.906 1 96 384 GLU A O 1
ATOM 2964 N N . THR A 1 385 ? -2.605 7.527 31.938 1 96.19 385 THR A N 1
ATOM 2965 C CA . THR A 1 385 ? -3.059 6.312 32.625 1 96.19 385 THR A CA 1
ATOM 2966 C C . THR A 1 385 ? -4.57 6.148 32.469 1 96.19 385 THR A C 1
ATOM 2968 O O . THR A 1 385 ? -5.055 5.051 32.188 1 96.19 385 THR A O 1
ATOM 2971 N N . CYS A 1 386 ? -5.238 7.23 32.625 1 96.19 386 CYS A N 1
ATOM 2972 C CA . CYS A 1 386 ? -6.691 7.191 32.5 1 96.19 386 CYS A CA 1
ATOM 2973 C C . CYS A 1 386 ? -7.094 6.863 31.062 1 96.19 386 CYS A C 1
ATOM 2975 O O . CYS A 1 386 ? -8.055 6.121 30.844 1 96.19 386 CYS A O 1
ATOM 2977 N N . ALA A 1 387 ? -6.398 7.461 30.141 1 97.38 387 ALA A N 1
ATOM 2978 C CA . ALA A 1 387 ? -6.668 7.168 28.734 1 97.38 387 ALA A CA 1
ATOM 2979 C C . ALA A 1 387 ? -6.477 5.684 28.438 1 97.38 387 ALA A C 1
ATOM 2981 O O . ALA A 1 387 ? -7.348 5.047 27.828 1 97.38 387 ALA A O 1
ATOM 2982 N N . MET A 1 388 ? -5.367 5.145 28.906 1 96.94 388 MET A N 1
ATOM 2983 C CA . MET A 1 388 ? -5.047 3.734 28.719 1 96.94 388 MET A CA 1
ATOM 2984 C C . MET A 1 388 ? -6.098 2.846 29.375 1 96.94 388 MET A C 1
ATOM 2986 O O . MET A 1 388 ? -6.562 1.877 28.781 1 96.94 388 MET A O 1
ATOM 2990 N N . ALA A 1 389 ? -6.43 3.193 30.5 1 96.69 389 ALA A N 1
ATOM 2991 C CA . ALA A 1 389 ? -7.402 2.42 31.266 1 96.69 389 ALA A CA 1
ATOM 2992 C C . ALA A 1 389 ? -8.781 2.455 30.609 1 96.69 389 ALA A C 1
ATOM 2994 O O . ALA A 1 389 ? -9.5 1.454 30.609 1 96.69 389 ALA A O 1
ATOM 2995 N N . SER A 1 390 ? -9.125 3.578 30.141 1 97.75 390 SER A N 1
ATOM 2996 C CA . SER A 1 390 ? -10.43 3.721 29.516 1 97.75 390 SER A CA 1
ATOM 2997 C C . SER A 1 390 ? -10.547 2.832 28.281 1 97.75 390 SER A C 1
ATOM 2999 O O . SER A 1 390 ? -11.586 2.211 28.047 1 97.75 390 SER A O 1
ATOM 3001 N N . VAL A 1 391 ? -9.516 2.795 27.5 1 98.19 391 VAL A N 1
ATOM 3002 C CA . VAL A 1 391 ? -9.539 1.971 26.281 1 98.19 391 VAL A CA 1
ATOM 3003 C C . VAL A 1 391 ? -9.57 0.494 26.672 1 98.19 391 VAL A C 1
ATOM 3005 O O . VAL A 1 391 ? -10.32 -0.29 26.094 1 98.19 391 VAL A O 1
ATOM 3008 N N . SER A 1 392 ? -8.797 0.134 27.656 1 97.38 392 SER A N 1
ATOM 3009 C CA . SER A 1 392 ? -8.828 -1.235 28.156 1 97.38 392 SER A CA 1
ATOM 3010 C C . SER A 1 392 ? -10.227 -1.606 28.656 1 97.38 392 SER A C 1
ATOM 3012 O O . SER A 1 392 ? -10.734 -2.688 28.344 1 97.38 392 SER A O 1
ATOM 3014 N N . ALA A 1 393 ? -10.781 -0.688 29.375 1 96.88 393 ALA A N 1
ATOM 3015 C CA . ALA A 1 393 ? -12.117 -0.914 29.906 1 96.88 393 ALA A CA 1
ATOM 3016 C C . ALA A 1 393 ? -13.141 -1.083 28.797 1 96.88 393 ALA A C 1
ATOM 3018 O O . ALA A 1 393 ? -14.086 -1.863 28.922 1 96.88 393 ALA A O 1
ATOM 3019 N N . ALA A 1 394 ? -12.992 -0.294 27.781 1 97.12 394 ALA A N 1
ATOM 3020 C CA . ALA A 1 394 ? -13.898 -0.401 26.641 1 97.12 394 ALA A CA 1
ATOM 3021 C C . ALA A 1 394 ? -13.859 -1.803 26.047 1 97.12 394 ALA A C 1
ATOM 3023 O O . ALA A 1 394 ? -14.906 -2.361 25.688 1 97.12 394 ALA A O 1
ATOM 3024 N N . TYR A 1 395 ? -12.695 -2.4 25.938 1 95.25 395 TYR A N 1
ATOM 3025 C CA . TYR A 1 395 ? -12.555 -3.754 25.406 1 95.25 395 TYR A CA 1
ATOM 3026 C C . TYR A 1 395 ? -13.133 -4.777 26.375 1 95.25 395 TYR A C 1
ATOM 3028 O O . TYR A 1 395 ? -13.82 -5.715 25.969 1 95.25 395 TYR A O 1
ATOM 3036 N N . GLU A 1 396 ? -12.914 -4.59 27.656 1 95.06 396 GLU A N 1
ATOM 3037 C CA . GLU A 1 396 ? -13.32 -5.562 28.672 1 95.06 396 GLU A CA 1
ATOM 3038 C C . GLU A 1 396 ? -14.828 -5.566 28.859 1 95.06 396 GLU A C 1
ATOM 3040 O O . GLU A 1 396 ? -15.43 -6.617 29.094 1 95.06 396 GLU A O 1
ATOM 3045 N N . GLN A 1 397 ? -15.414 -4.422 28.672 1 94.94 397 GLN A N 1
ATOM 3046 C CA . GLN A 1 397 ? -16.844 -4.293 28.938 1 94.94 397 GLN A CA 1
ATOM 3047 C C . GLN A 1 397 ? -17.641 -4.285 27.641 1 94.94 397 GLN A C 1
ATOM 3049 O O . GLN A 1 397 ? -18.859 -4.105 27.656 1 94.94 397 GLN A O 1
ATOM 3054 N N . ASP A 1 398 ? -16.953 -4.355 26.578 1 94.5 398 ASP A N 1
ATOM 3055 C CA . ASP A 1 398 ? -17.609 -4.258 25.281 1 94.5 398 ASP A CA 1
ATOM 3056 C C . ASP A 1 398 ? -18.406 -2.967 25.156 1 94.5 398 ASP A C 1
ATOM 3058 O O . ASP A 1 398 ? -19.594 -2.998 24.812 1 94.5 398 ASP A O 1
ATOM 3062 N N . ALA A 1 399 ? -17.75 -1.917 25.625 1 96.56 399 ALA A N 1
ATOM 3063 C CA . ALA A 1 399 ? -18.391 -0.603 25.531 1 96.56 399 ALA A CA 1
ATOM 3064 C C . ALA A 1 399 ? -18.547 -0.171 24.078 1 96.56 399 ALA A C 1
ATOM 3066 O O . ALA A 1 399 ? -17.859 -0.675 23.188 1 96.56 399 ALA A O 1
ATOM 3067 N N . LYS A 1 400 ? -19.469 0.767 23.875 1 96.25 400 LYS A N 1
ATOM 3068 C CA . LYS A 1 400 ? -19.781 1.168 22.5 1 96.25 400 LYS A CA 1
ATOM 3069 C C . LYS A 1 400 ? -19.234 2.562 22.203 1 96.25 400 LYS A C 1
ATOM 3071 O O . LYS A 1 400 ? -19.172 2.973 21.047 1 96.25 400 LYS A O 1
ATOM 3076 N N . ALA A 1 401 ? -18.75 3.23 23.25 1 96.94 401 ALA A N 1
ATOM 3077 C CA . ALA A 1 401 ? -18.141 4.547 23.062 1 96.94 401 ALA A CA 1
ATOM 3078 C C . ALA A 1 401 ? -17.312 4.941 24.281 1 96.94 401 ALA A C 1
ATOM 3080 O O . ALA A 1 401 ? -17.484 4.379 25.375 1 96.94 401 ALA A O 1
ATOM 3081 N N . ILE A 1 402 ? -16.422 5.785 24.109 1 97.56 402 ILE A N 1
ATOM 3082 C CA . ILE A 1 402 ? -15.703 6.477 25.172 1 97.56 402 ILE A CA 1
ATOM 3083 C C . ILE A 1 402 ? -16.031 7.965 25.141 1 97.56 402 ILE A C 1
ATOM 3085 O O . ILE A 1 402 ? -15.891 8.617 24.094 1 97.56 402 ILE A O 1
ATOM 3089 N N . VAL A 1 403 ? -16.531 8.492 26.203 1 97.5 403 VAL A N 1
ATOM 3090 C CA . VAL A 1 403 ? -16.875 9.906 26.297 1 97.5 403 VAL A CA 1
ATOM 3091 C C . VAL A 1 403 ? -15.805 10.648 27.094 1 97.5 403 VAL A C 1
ATOM 3093 O O . VAL A 1 403 ? -15.516 10.297 28.234 1 97.5 403 VAL A O 1
ATOM 3096 N N . VAL A 1 404 ? -15.25 11.656 26.5 1 97.5 404 VAL A N 1
ATOM 3097 C CA . VAL A 1 404 ? -14.164 12.406 27.141 1 97.5 404 VAL A CA 1
ATOM 3098 C C . VAL A 1 404 ? -14.57 13.867 27.297 1 97.5 404 VAL A C 1
ATOM 3100 O O . VAL A 1 404 ? -14.891 14.539 26.312 1 97.5 404 VAL A O 1
ATOM 3103 N N . LEU A 1 405 ? -14.602 14.328 28.5 1 95.38 405 LEU A N 1
ATOM 3104 C CA . LEU A 1 405 ? -14.758 15.758 28.75 1 95.38 405 LEU A CA 1
ATOM 3105 C C . LEU A 1 405 ? -13.406 16.469 28.688 1 95.38 405 LEU A C 1
ATOM 3107 O O . LEU A 1 405 ? -12.547 16.25 29.562 1 95.38 405 LEU A O 1
ATOM 3111 N N . SER A 1 406 ? -13.195 17.219 27.594 1 93.44 406 SER A N 1
ATOM 3112 C CA . SER A 1 406 ? -11.891 17.844 27.406 1 93.44 406 SER A CA 1
ATOM 3113 C C . SER A 1 406 ? -12.023 19.234 26.797 1 93.44 406 SER A C 1
ATOM 3115 O O . SER A 1 406 ? -12.828 19.453 25.891 1 93.44 406 SER A O 1
ATOM 3117 N N . THR A 1 407 ? -11.289 20.156 27.328 1 92.31 407 THR A N 1
ATOM 3118 C CA . THR A 1 407 ? -11.289 21.516 26.812 1 92.31 407 THR A CA 1
ATOM 3119 C C . THR A 1 407 ? -10.281 21.656 25.672 1 92.31 407 THR A C 1
ATOM 3121 O O . THR A 1 407 ? -10.617 22.156 24.594 1 92.31 407 THR A O 1
ATOM 3124 N N . SER A 1 408 ? -9.125 21.156 25.828 1 93.06 408 SER A N 1
ATOM 3125 C CA . SER A 1 408 ? -8.062 21.328 24.844 1 93.06 408 SER A CA 1
ATOM 3126 C C . SER A 1 408 ? -8.016 20.156 23.859 1 93.06 408 SER A C 1
ATOM 3128 O O . SER A 1 408 ? -7.371 20.25 22.812 1 93.06 408 SER A O 1
ATOM 3130 N N . GLY A 1 409 ? -8.664 19.078 24.172 1 95.31 409 GLY A N 1
ATOM 3131 C CA . GLY A 1 409 ? -8.609 17.875 23.344 1 95.31 409 GLY A CA 1
ATOM 3132 C C . GLY A 1 409 ? -7.441 16.969 23.672 1 95.31 409 GLY A C 1
ATOM 3133 O O . GLY A 1 409 ? -7.32 15.883 23.094 1 95.31 409 GLY A O 1
ATOM 3134 N N . PHE A 1 410 ? -6.629 17.359 24.672 1 95.94 410 PHE A N 1
ATOM 3135 C CA . PHE A 1 410 ? -5.422 16.609 24.984 1 95.94 410 PHE A CA 1
ATOM 3136 C C . PHE A 1 410 ? -5.766 15.203 25.438 1 95.94 410 PHE A C 1
ATOM 3138 O O . PHE A 1 410 ? -5.148 14.227 25 1 95.94 410 PHE A O 1
ATOM 3145 N N . THR A 1 411 ? -6.727 15.055 26.312 1 96.19 411 THR A N 1
ATOM 3146 C CA . THR A 1 411 ? -7.129 13.734 26.781 1 96.19 411 THR A CA 1
ATOM 3147 C C . THR A 1 411 ? -7.637 12.875 25.641 1 96.19 411 THR A C 1
ATOM 3149 O O . THR A 1 411 ? -7.34 11.68 25.578 1 96.19 411 THR A O 1
ATOM 3152 N N . SER A 1 412 ? -8.383 13.461 24.75 1 97.69 412 SER A N 1
ATOM 3153 C CA . SER A 1 412 ? -8.891 12.727 23.594 1 97.69 412 SER A CA 1
ATOM 3154 C C . SER A 1 412 ? -7.75 12.234 22.703 1 97.69 412 SER A C 1
ATOM 3156 O O . SER A 1 412 ? -7.816 11.141 22.141 1 97.69 412 SER A O 1
ATOM 3158 N N . ARG A 1 413 ? -6.754 13.055 22.578 1 97.88 413 ARG A N 1
ATOM 3159 C CA . ARG A 1 413 ? -5.57 12.688 21.797 1 97.88 413 ARG A CA 1
ATOM 3160 C C . ARG A 1 413 ? -4.875 11.477 22.406 1 97.88 413 ARG A C 1
ATOM 3162 O O . ARG A 1 413 ? -4.449 10.57 21.688 1 97.88 413 ARG A O 1
ATOM 3169 N N . LEU A 1 414 ? -4.797 11.422 23.719 1 97.88 414 LEU A N 1
ATOM 3170 C CA . LEU A 1 414 ? -4.176 10.305 24.422 1 97.88 414 LEU A CA 1
ATOM 3171 C C . LEU A 1 414 ? -5.016 9.039 24.266 1 97.88 414 LEU A C 1
ATOM 3173 O O . LEU A 1 414 ? -4.473 7.941 24.109 1 97.88 414 LEU A O 1
ATOM 3177 N N . VAL A 1 415 ? -6.34 9.227 24.328 1 98.38 415 VAL A N 1
ATOM 3178 C CA . VAL A 1 415 ? -7.211 8.07 24.141 1 98.38 415 VAL A CA 1
ATOM 3179 C C . VAL A 1 415 ? -7.031 7.527 22.719 1 98.38 415 VAL A C 1
ATOM 3181 O O . VAL A 1 415 ? -6.93 6.312 22.531 1 98.38 415 VAL A O 1
ATOM 3184 N N . SER A 1 416 ? -6.957 8.445 21.75 1 98.25 416 SER A N 1
ATOM 3185 C CA . SER A 1 416 ? -6.742 8.078 20.359 1 98.25 416 SER A CA 1
ATOM 3186 C C . SER A 1 416 ? -5.461 7.277 20.172 1 98.25 416 SER A C 1
ATOM 3188 O O . SER A 1 416 ? -5.422 6.316 19.406 1 98.25 416 SER A O 1
ATOM 3190 N N . LYS A 1 417 ? -4.426 7.617 20.906 1 98 417 LYS A N 1
ATOM 3191 C CA . LYS A 1 417 ? -3.133 6.941 20.859 1 98 417 LYS A CA 1
ATOM 3192 C C . LYS A 1 417 ? -3.287 5.445 21.125 1 98 417 LYS A C 1
ATOM 3194 O O . LYS A 1 417 ? -2.607 4.629 20.5 1 98 417 LYS A O 1
ATOM 3199 N N . TYR A 1 418 ? -4.172 5.094 21.953 1 97.88 418 TYR A N 1
ATOM 3200 C CA . TYR A 1 418 ? -4.242 3.715 22.422 1 97.88 418 TYR A CA 1
ATOM 3201 C C . TYR A 1 418 ? -5.262 2.912 21.625 1 97.88 418 TYR A C 1
ATOM 3203 O O . TYR A 1 418 ? -5.645 1.811 22.031 1 97.88 418 TYR A O 1
ATOM 3211 N N . LYS A 1 419 ? -5.691 3.422 20.547 1 96.94 419 LYS A N 1
ATOM 3212 C CA . LYS A 1 419 ? -6.375 2.771 19.438 1 96.94 419 LYS A CA 1
ATOM 3213 C C . LYS A 1 419 ? -7.629 2.039 19.906 1 96.94 419 LYS A C 1
ATOM 3215 O O . LYS A 1 419 ? -7.754 0.829 19.719 1 96.94 419 LYS A O 1
ATOM 3220 N N . PRO A 1 420 ? -8.594 2.768 20.438 1 97.31 420 PRO A N 1
ATOM 3221 C CA . PRO A 1 420 ? -9.883 2.127 20.703 1 97.31 420 PRO A CA 1
ATOM 3222 C C . PRO A 1 420 ? -10.617 1.726 19.422 1 97.31 420 PRO A C 1
ATOM 3224 O O . PRO A 1 420 ? -10.461 2.373 18.391 1 97.31 420 PRO A O 1
ATOM 3227 N N . ASN A 1 421 ? -11.398 0.679 19.469 1 94.06 421 ASN A N 1
ATOM 3228 C CA . ASN A 1 421 ? -12.195 0.265 18.312 1 94.06 421 ASN A CA 1
ATOM 3229 C C . ASN A 1 421 ? -13.602 0.849 18.375 1 94.06 421 ASN A C 1
ATOM 3231 O O . ASN A 1 421 ? -14.508 0.36 17.688 1 94.06 421 ASN A O 1
ATOM 3235 N N . VAL A 1 422 ? -13.82 1.826 19.297 1 95.44 422 VAL A N 1
ATOM 3236 C CA . VAL A 1 422 ? -15.102 2.516 19.438 1 95.44 422 VAL A CA 1
ATOM 3237 C C . VAL A 1 422 ? -14.891 4.02 19.281 1 95.44 422 VAL A C 1
ATOM 3239 O O . VAL A 1 422 ? -13.773 4.52 19.406 1 95.44 422 VAL A O 1
ATOM 3242 N N . PRO A 1 423 ? -15.953 4.738 18.984 1 95.44 423 PRO A N 1
ATOM 3243 C CA . PRO A 1 423 ? -15.82 6.191 18.844 1 95.44 423 PRO A CA 1
ATOM 3244 C C . PRO A 1 423 ? -15.445 6.879 20.156 1 95.44 423 PRO A C 1
ATOM 3246 O O . PRO A 1 423 ? -15.922 6.48 21.219 1 95.44 423 PRO A O 1
ATOM 3249 N N . VAL A 1 424 ? -14.594 7.832 20.078 1 97.44 424 VAL A N 1
ATOM 3250 C CA . VAL A 1 424 ? -14.258 8.719 21.172 1 97.44 424 VAL A CA 1
ATOM 3251 C C . VAL A 1 424 ? -15.031 10.031 21.047 1 97.44 424 VAL A C 1
ATOM 3253 O O . VAL A 1 424 ? -14.742 10.844 20.172 1 97.44 424 VAL A O 1
ATOM 3256 N N . MET A 1 425 ? -15.945 10.219 21.906 1 96.81 425 MET A N 1
ATOM 3257 C CA . MET A 1 425 ? -16.766 11.422 21.891 1 96.81 425 MET A CA 1
ATOM 3258 C C . MET A 1 425 ? -16.172 12.508 22.766 1 96.81 425 MET A C 1
ATOM 3260 O O . MET A 1 425 ? -16.266 12.445 24 1 96.81 425 MET A O 1
ATOM 3264 N N . MET A 1 426 ? -15.625 13.469 22.172 1 97.56 426 MET A N 1
ATOM 3265 C CA . MET A 1 426 ? -15.047 14.586 22.922 1 97.56 426 MET A CA 1
ATOM 3266 C C . MET A 1 426 ? -16.094 15.672 23.172 1 97.56 426 MET A C 1
ATOM 3268 O O . MET A 1 426 ? -16.516 16.359 22.234 1 97.56 426 MET A O 1
ATOM 3272 N N . VAL A 1 427 ? -16.469 15.836 24.391 1 97.19 427 VAL A N 1
ATOM 3273 C CA . VAL A 1 427 ? -17.375 16.906 24.766 1 97.19 427 VAL A CA 1
ATOM 3274 C C . VAL A 1 427 ? -16.578 18.141 25.188 1 97.19 427 VAL A C 1
ATOM 3276 O O . VAL A 1 427 ? -15.766 18.078 26.109 1 97.19 427 VAL A O 1
ATOM 3279 N N . THR A 1 428 ? -16.812 19.234 24.469 1 96.44 428 THR A N 1
ATOM 3280 C CA . THR A 1 428 ? -15.984 20.422 24.703 1 96.44 428 THR A CA 1
ATOM 3281 C C . THR A 1 428 ? -16.797 21.703 24.531 1 96.44 428 THR A C 1
ATOM 3283 O O . THR A 1 428 ? -17.812 21.703 23.844 1 96.44 428 THR A O 1
ATOM 3286 N N . ARG A 1 429 ? -16.406 22.734 25.219 1 95.75 429 ARG A N 1
ATOM 3287 C CA . ARG A 1 429 ? -16.922 24.094 25 1 95.75 429 ARG A CA 1
ATOM 3288 C C . ARG A 1 429 ? -16 24.891 24.094 1 95.75 429 ARG A C 1
ATOM 3290 O O . ARG A 1 429 ? -16.297 26.047 23.766 1 95.75 429 ARG A O 1
ATOM 3297 N N . ASN A 1 430 ? -14.898 24.266 23.719 1 95.81 430 ASN A N 1
ATOM 3298 C CA . ASN A 1 430 ? -13.867 24.891 22.891 1 95.81 430 ASN A CA 1
ATOM 3299 C C . ASN A 1 430 ? -14.086 24.609 21.406 1 95.81 430 ASN A C 1
ATOM 3301 O O . ASN A 1 430 ? -13.742 23.547 20.922 1 95.81 430 ASN A O 1
ATOM 3305 N N . HIS A 1 431 ? -14.5 25.641 20.688 1 95.75 431 HIS A N 1
ATOM 3306 C CA . HIS A 1 431 ? -14.836 25.484 19.281 1 95.75 431 HIS A CA 1
ATOM 3307 C C . HIS A 1 431 ? -13.602 25.188 18.438 1 95.75 431 HIS A C 1
ATOM 3309 O O . HIS A 1 431 ? -13.68 24.484 17.422 1 95.75 431 HIS A O 1
ATOM 3315 N N . ARG A 1 432 ? -12.484 25.734 18.828 1 96.69 432 ARG A N 1
ATOM 3316 C CA . ARG A 1 432 ? -11.25 25.484 18.094 1 96.69 432 ARG A CA 1
ATOM 3317 C C . ARG A 1 432 ? -10.789 24.047 18.25 1 96.69 432 ARG A C 1
ATOM 3319 O O . ARG A 1 432 ? -10.422 23.391 17.266 1 96.69 432 ARG A O 1
ATOM 3326 N N . ALA A 1 433 ? -10.938 23.547 19.484 1 96.88 433 ALA A N 1
ATOM 3327 C CA . ALA A 1 433 ? -10.555 22.156 19.75 1 96.88 433 ALA A CA 1
ATOM 3328 C C . ALA A 1 433 ? -11.477 21.188 19 1 96.88 433 ALA A C 1
ATOM 3330 O O . ALA A 1 433 ? -11.039 20.125 18.562 1 96.88 433 ALA A O 1
ATOM 3331 N N . ALA A 1 434 ? -12.688 21.594 18.859 1 97.19 434 ALA A N 1
ATOM 3332 C CA . ALA A 1 434 ? -13.68 20.766 18.172 1 97.19 434 ALA A CA 1
ATOM 3333 C C . ALA A 1 434 ? -13.312 20.594 16.703 1 97.19 434 ALA A C 1
ATOM 3335 O O . ALA A 1 434 ? -13.789 19.656 16.047 1 97.19 434 ALA A O 1
ATOM 3336 N N . ARG A 1 435 ? -12.445 21.469 16.234 1 97.88 435 ARG A N 1
ATOM 3337 C CA . ARG A 1 435 ? -12.07 21.422 14.82 1 97.88 435 ARG A CA 1
ATOM 3338 C C . ARG A 1 435 ? -10.711 20.766 14.641 1 97.88 435 ARG A C 1
ATOM 3340 O O . ARG A 1 435 ? -10.562 19.828 13.844 1 97.88 435 ARG A O 1
ATOM 3347 N N . TYR A 1 436 ? -9.703 21.141 15.469 1 98.25 436 TYR A N 1
ATOM 3348 C CA . TYR A 1 436 ? -8.398 20.547 15.234 1 98.25 436 TYR A CA 1
ATOM 3349 C C . TYR A 1 436 ? -8.344 19.125 15.781 1 98.25 436 TYR A C 1
ATOM 3351 O O . TYR A 1 436 ? -7.422 18.375 15.461 1 98.25 436 TYR A O 1
ATOM 3359 N N . CYS A 1 437 ? -9.375 18.625 16.516 1 98.06 437 CYS A N 1
ATOM 3360 C CA . CYS A 1 437 ? -9.375 17.25 17.016 1 98.06 437 CYS A CA 1
ATOM 3361 C C . CYS A 1 437 ? -9.586 16.266 15.867 1 98.06 437 CYS A C 1
ATOM 3363 O O . CYS A 1 437 ? -9.359 15.062 16.031 1 98.06 437 CYS A O 1
ATOM 3365 N N . HIS A 1 438 ? -9.961 16.781 14.641 1 98.12 438 HIS A N 1
ATOM 3366 C CA . HIS A 1 438 ? -10.039 15.922 13.469 1 98.12 438 HIS A CA 1
ATOM 3367 C C . HIS A 1 438 ? -8.695 15.281 13.164 1 98.12 438 HIS A C 1
ATOM 3369 O O . HIS A 1 438 ? -8.625 14.289 12.438 1 98.12 438 HIS A O 1
ATOM 3375 N N . LEU A 1 439 ? -7.656 15.812 13.805 1 98.69 439 LEU A N 1
ATOM 3376 C CA . LEU A 1 439 ? -6.324 15.234 13.641 1 98.69 439 LEU A CA 1
ATOM 3377 C C . LEU A 1 439 ? -6.195 13.938 14.422 1 98.69 439 LEU A C 1
ATOM 3379 O O . LEU A 1 439 ? -5.258 13.164 14.203 1 98.69 439 LEU A O 1
ATOM 3383 N N . TYR A 1 440 ? -7.105 13.695 15.367 1 98.5 440 TYR A N 1
ATOM 3384 C CA . TYR A 1 440 ? -6.996 12.547 16.266 1 98.5 440 TYR A CA 1
ATOM 3385 C C . TYR A 1 440 ? -7.91 11.414 15.812 1 98.5 440 TYR A C 1
ATOM 3387 O O . TYR A 1 440 ? -9.133 11.562 15.805 1 98.5 440 TYR A O 1
ATOM 3395 N N . ARG A 1 441 ? -7.355 10.328 15.516 1 97.44 441 ARG A N 1
ATOM 3396 C CA . ARG A 1 441 ? -8.086 9.18 14.984 1 97.44 441 ARG A CA 1
ATOM 3397 C C . ARG A 1 441 ? -9.227 8.781 15.922 1 97.44 441 ARG A C 1
ATOM 3399 O O . ARG A 1 441 ? -9.023 8.617 17.125 1 97.44 441 ARG A O 1
ATOM 3406 N N . GLY A 1 442 ? -10.445 8.727 15.422 1 96.31 442 GLY A N 1
ATOM 3407 C CA . GLY A 1 442 ? -11.586 8.172 16.125 1 96.31 442 GLY A CA 1
ATOM 3408 C C . GLY A 1 442 ? -12.258 9.18 17.047 1 96.31 442 GLY A C 1
ATOM 3409 O O . GLY A 1 442 ? -13.219 8.844 17.734 1 96.31 442 GLY A O 1
ATOM 3410 N N . VAL A 1 443 ? -11.789 10.398 17.047 1 97.38 443 VAL A N 1
ATOM 3411 C CA . VAL A 1 443 ? -12.352 11.406 17.953 1 97.38 443 VAL A CA 1
ATOM 3412 C C . VAL A 1 443 ? -13.438 12.188 17.219 1 97.38 443 VAL A C 1
ATOM 3414 O O . VAL A 1 443 ? -13.203 12.75 16.156 1 97.38 443 VAL A O 1
ATOM 3417 N N . TYR A 1 444 ? -14.578 12.219 17.812 1 94.75 444 TYR A N 1
ATOM 3418 C CA . TYR A 1 444 ? -15.734 12.961 17.312 1 94.75 444 TYR A CA 1
ATOM 3419 C C . TYR A 1 444 ? -16.078 14.109 18.25 1 94.75 444 TYR A C 1
ATOM 3421 O O . TYR A 1 444 ? -16.406 13.891 19.406 1 94.75 444 TYR A O 1
ATOM 3429 N N . PRO A 1 445 ? -16.109 15.297 17.719 1 95.5 445 PRO A N 1
ATOM 3430 C CA . PRO A 1 445 ? -16.375 16.438 18.594 1 95.5 445 PRO A CA 1
ATOM 3431 C C . PRO A 1 445 ? -17.859 16.656 18.859 1 95.5 445 PRO A C 1
ATOM 3433 O O . PRO A 1 445 ? -18.688 16.531 17.953 1 95.5 445 PRO A O 1
ATOM 3436 N N . PHE A 1 446 ? -18.203 16.906 20.078 1 94.94 446 PHE A N 1
ATOM 3437 C CA . PHE A 1 446 ? -19.516 17.328 20.562 1 94.94 446 PHE A CA 1
ATOM 3438 C C . PHE A 1 446 ? -19.406 18.672 21.297 1 94.94 446 PHE A C 1
ATOM 3440 O O . PHE A 1 446 ? -18.969 18.719 22.453 1 94.94 446 PHE A O 1
ATOM 3447 N N . VAL A 1 447 ? -19.875 19.688 20.641 1 95.56 447 VAL A N 1
ATOM 3448 C CA . VAL A 1 447 ? -19.703 21.031 21.188 1 95.56 447 VAL A CA 1
ATOM 3449 C C . VAL A 1 447 ? -20.859 21.344 22.125 1 95.56 447 VAL A C 1
ATOM 3451 O O . VAL A 1 447 ? -22.016 21.469 21.688 1 95.56 447 VAL A O 1
ATOM 3454 N N . TYR A 1 448 ? -20.562 21.422 23.375 1 96.12 448 TYR A N 1
ATOM 3455 C CA . TYR A 1 448 ? -21.531 21.766 24.422 1 96.12 448 TYR A CA 1
ATOM 3456 C C . TYR A 1 448 ? -21.578 23.266 24.641 1 96.12 448 TYR A C 1
ATOM 3458 O O . TYR A 1 448 ? -20.641 23.844 25.188 1 96.12 448 TYR A O 1
ATOM 3466 N N . GLU A 1 449 ? -22.672 23.906 24.375 1 93.69 449 GLU A N 1
ATOM 3467 C CA . GLU A 1 449 ? -22.75 25.359 24.328 1 93.69 449 GLU A CA 1
ATOM 3468 C C . GLU A 1 449 ? -23.297 25.938 25.625 1 93.69 449 GLU A C 1
ATOM 3470 O O . GLU A 1 449 ? -23.219 27.141 25.859 1 93.69 449 GLU A O 1
ATOM 3475 N N . LYS A 1 450 ? -23.812 25.125 26.516 1 93.5 450 LYS A N 1
ATOM 3476 C CA . LYS A 1 450 ? -24.406 25.641 27.75 1 93.5 450 LYS A CA 1
ATOM 3477 C C . LYS A 1 450 ? -23.328 26.141 28.703 1 93.5 450 LYS A C 1
ATOM 3479 O O . LYS A 1 450 ? -22.203 25.625 28.703 1 93.5 450 LYS A O 1
ATOM 3484 N N . LYS A 1 451 ? -23.75 27.078 29.547 1 91.94 451 LYS A N 1
ATOM 3485 C CA . LYS A 1 451 ? -22.828 27.688 30.5 1 91.94 451 LYS A CA 1
ATOM 3486 C C . LYS A 1 451 ? -22.469 26.703 31.609 1 91.94 451 LYS A C 1
ATOM 3488 O O . LYS A 1 451 ? -23.219 25.766 31.891 1 91.94 451 LYS A O 1
ATOM 3493 N N . THR A 1 452 ? -21.312 27.031 32.156 1 89.81 452 THR A N 1
ATOM 3494 C CA . THR A 1 452 ? -20.875 26.219 33.281 1 89.81 452 THR A CA 1
ATOM 3495 C C . THR A 1 452 ? -21.781 26.438 34.5 1 89.81 452 THR A C 1
ATOM 3497 O O . THR A 1 452 ? -22.297 27.547 34.688 1 89.81 452 THR A O 1
ATOM 3500 N N . VAL A 1 453 ? -21.953 25.375 35.188 1 90.31 453 VAL A N 1
ATOM 3501 C CA . VAL A 1 453 ? -22.688 25.484 36.438 1 90.31 453 VAL A CA 1
ATOM 3502 C C . VAL A 1 453 ? -21.734 25.391 37.625 1 90.31 453 VAL A C 1
ATOM 3504 O O . VAL A 1 453 ? -20.641 24.812 37.5 1 90.31 453 VAL A O 1
ATOM 3507 N N . ASP A 1 454 ? -22.125 25.984 38.75 1 90.06 454 ASP A N 1
ATOM 3508 C CA . ASP A 1 454 ? -21.234 26.125 39.906 1 90.06 454 ASP A CA 1
ATOM 3509 C C . ASP A 1 454 ? -20.859 24.75 40.469 1 90.06 454 ASP A C 1
ATOM 3511 O O . ASP A 1 454 ? -19.703 24.531 40.844 1 90.06 454 ASP A O 1
ATOM 3515 N N . ASN A 1 455 ? -21.875 23.953 40.531 1 90.88 455 ASN A N 1
ATOM 3516 C CA . ASN A 1 455 ? -21.594 22.609 41 1 90.88 455 ASN A CA 1
ATOM 3517 C C . ASN A 1 455 ? -20.922 21.766 39.906 1 90.88 455 ASN A C 1
ATOM 3519 O O . ASN A 1 455 ? -21.578 21.328 38.969 1 90.88 455 ASN A O 1
ATOM 3523 N N . TRP A 1 456 ? -19.625 21.453 40.156 1 89.19 456 TRP A N 1
ATOM 3524 C CA . TRP A 1 456 ? -18.812 20.766 39.156 1 89.19 456 TRP A CA 1
ATOM 3525 C C . TRP A 1 456 ? -19.422 19.406 38.812 1 89.19 456 TRP A C 1
ATOM 3527 O O . TRP A 1 456 ? -19.5 19.047 37.625 1 89.19 456 TRP A O 1
ATOM 3537 N N . GLN A 1 457 ? -19.828 18.656 39.75 1 88.69 457 GLN A N 1
ATOM 3538 C CA . GLN A 1 457 ? -20.359 17.328 39.5 1 88.69 457 GLN A CA 1
ATOM 3539 C C 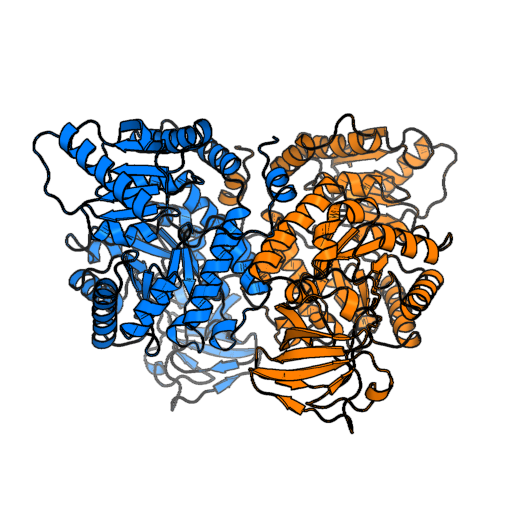. GLN A 1 457 ? -21.641 17.391 38.688 1 88.69 457 GLN A C 1
ATOM 3541 O O . GLN A 1 457 ? -21.875 16.547 37.812 1 88.69 457 GLN A O 1
ATOM 3546 N N . GLU A 1 458 ? -22.375 18.359 39.062 1 91.62 458 GLU A N 1
ATOM 3547 C CA . GLU A 1 458 ? -23.594 18.562 38.281 1 91.62 458 GLU A CA 1
ATOM 3548 C C . GLU A 1 458 ? -23.266 18.953 36.844 1 91.62 458 GLU A C 1
ATOM 3550 O O . GLU A 1 458 ? -23.938 18.5 35.906 1 91.62 458 GLU A O 1
ATOM 3555 N N . ASP A 1 459 ? -22.312 19.812 36.688 1 93.5 459 ASP A N 1
ATOM 3556 C CA . ASP A 1 459 ? -21.906 20.234 35.375 1 93.5 459 ASP A CA 1
ATOM 3557 C C . ASP A 1 459 ? -21.438 19.047 34.531 1 93.5 459 ASP A C 1
ATOM 3559 O O . ASP A 1 459 ? -21.766 18.922 33.344 1 93.5 459 ASP A O 1
ATOM 3563 N N . VAL A 1 460 ? -20.641 18.219 35.156 1 91.75 460 VAL A N 1
ATOM 3564 C CA . VAL A 1 460 ? -20.125 17.016 34.5 1 91.75 460 VAL A CA 1
ATOM 3565 C C . VAL A 1 460 ? -21.266 16.125 34.062 1 91.75 460 VAL A C 1
ATOM 3567 O O . VAL A 1 460 ? -21.312 15.664 32.906 1 91.75 460 VAL A O 1
ATOM 3570 N N . GLU A 1 461 ? -22.188 15.93 34.906 1 92.88 461 GLU A N 1
ATOM 3571 C CA . GLU A 1 461 ? -23.312 15.047 34.594 1 92.88 461 GLU A CA 1
ATOM 3572 C C . GLU A 1 461 ? -24.172 15.609 33.469 1 92.88 461 GLU A C 1
ATOM 3574 O O . GLU A 1 461 ? -24.688 14.852 32.656 1 92.88 461 GLU A O 1
ATOM 3579 N N . ASN A 1 462 ? -24.359 16.859 33.531 1 94.94 462 ASN A N 1
ATOM 3580 C CA . ASN A 1 462 ? -25.125 17.5 32.469 1 94.94 462 ASN A CA 1
ATOM 3581 C C . ASN A 1 462 ? -24.469 17.297 31.094 1 94.94 462 ASN A C 1
ATOM 3583 O O . ASN A 1 462 ? -25.156 16.969 30.125 1 94.94 462 ASN A O 1
ATOM 3587 N N . ARG A 1 463 ? -23.219 17.484 31.031 1 95.38 463 ARG A N 1
ATOM 3588 C CA . ARG A 1 463 ? -22.484 17.344 29.781 1 95.38 463 ARG A CA 1
ATOM 3589 C C . ARG A 1 463 ? -22.516 15.891 29.297 1 95.38 463 ARG A C 1
ATOM 3591 O O . ARG A 1 463 ? -22.703 15.641 28.094 1 95.38 463 ARG A O 1
ATOM 3598 N N . LEU A 1 464 ? -22.359 15.016 30.188 1 94.06 464 LEU A N 1
ATOM 3599 C CA . LEU A 1 464 ? -22.359 13.602 29.844 1 94.06 464 LEU A CA 1
ATOM 3600 C C . LEU A 1 464 ? -23.719 13.172 29.312 1 94.06 464 LEU A C 1
ATOM 3602 O O . LEU A 1 464 ? -23.812 12.5 28.297 1 94.06 464 LEU A O 1
ATOM 3606 N N . ARG A 1 465 ? -24.766 13.555 30.016 1 94.5 465 ARG A N 1
ATOM 3607 C CA . ARG A 1 465 ? -26.125 13.195 29.609 1 94.5 465 ARG A CA 1
ATOM 3608 C C . ARG A 1 465 ? -26.453 13.773 28.25 1 94.5 465 ARG A C 1
ATOM 3610 O O . ARG A 1 465 ? -27.094 13.109 27.422 1 94.5 465 ARG A O 1
ATOM 3617 N N . TRP A 1 466 ? -26.031 14.922 28.109 1 96 466 TRP A N 1
ATOM 3618 C CA . TRP A 1 466 ? -26.266 15.578 26.828 1 96 466 TRP A CA 1
ATOM 3619 C C . TRP A 1 466 ? -25.562 14.836 25.688 1 96 466 TRP A C 1
ATOM 3621 O O . TRP A 1 466 ? -26.156 14.57 24.641 1 96 466 TRP A O 1
ATOM 3631 N N . ALA A 1 467 ? -24.312 14.562 25.906 1 95.31 467 ALA A N 1
ATOM 3632 C CA . ALA A 1 467 ? -23.516 13.891 24.875 1 95.31 467 ALA A CA 1
ATOM 3633 C C . ALA A 1 467 ? -24.109 12.523 24.531 1 95.31 467 ALA A C 1
ATOM 3635 O O . ALA A 1 467 ? -24.141 12.141 23.359 1 95.31 467 ALA A O 1
ATOM 3636 N N . VAL A 1 468 ? -24.547 11.828 25.469 1 94.5 468 VAL A N 1
ATOM 3637 C CA . VAL A 1 468 ? -25.141 10.508 25.266 1 94.5 468 VAL A CA 1
ATOM 3638 C C . VAL A 1 468 ? -26.422 10.641 24.453 1 94.5 468 VAL A C 1
ATOM 3640 O O . VAL A 1 468 ? -26.656 9.867 23.516 1 94.5 468 VAL A O 1
ATOM 3643 N N . SER A 1 469 ? -27.172 11.625 24.844 1 95.19 469 SER A N 1
ATOM 3644 C CA . SER A 1 469 ? -28.422 11.859 24.109 1 95.19 469 SER A CA 1
ATOM 3645 C C . SER A 1 469 ? -28.141 12.195 22.641 1 95.19 469 SER A C 1
ATOM 3647 O O . SER A 1 469 ? -28.797 11.664 21.75 1 95.19 469 SER A O 1
ATOM 3649 N N . GLU A 1 470 ? -27.203 13.047 22.453 1 92.81 470 GLU A N 1
ATOM 3650 C CA . GLU A 1 470 ? -26.828 13.414 21.094 1 92.81 470 GLU A CA 1
ATOM 3651 C C . GLU A 1 470 ? -26.328 12.203 20.312 1 92.81 470 GLU A C 1
ATOM 3653 O O . GLU A 1 470 ? -26.641 12.055 19.125 1 92.81 470 GLU A O 1
ATOM 3658 N N . ALA A 1 471 ? -25.547 11.391 20.891 1 91.88 471 ALA A N 1
ATOM 3659 C CA . ALA A 1 471 ? -24.969 10.219 20.25 1 91.88 471 ALA A CA 1
ATOM 3660 C C . ALA A 1 471 ? -26.047 9.211 19.859 1 91.88 471 ALA A C 1
ATOM 3662 O O . ALA A 1 471 ? -25.953 8.562 18.812 1 91.88 471 ALA A O 1
ATOM 3663 N N . ILE A 1 472 ? -27 9.039 20.672 1 92.75 472 ILE A N 1
ATOM 3664 C CA . ILE A 1 472 ? -28.125 8.156 20.375 1 92.75 472 ILE A CA 1
ATOM 3665 C C . ILE A 1 472 ? -28.891 8.68 19.156 1 92.75 472 ILE A C 1
ATOM 3667 O O . ILE A 1 472 ? -29.219 7.91 18.25 1 92.75 472 ILE A O 1
ATOM 3671 N N . ASP A 1 473 ? -29.047 9.945 19.156 1 89.81 473 ASP A N 1
ATOM 3672 C CA . ASP A 1 473 ? -29.781 10.57 18.047 1 89.81 473 ASP A CA 1
ATOM 3673 C C . ASP A 1 473 ? -29.031 10.398 16.734 1 89.81 473 ASP A C 1
ATOM 3675 O O . ASP A 1 473 ? -29.641 10.273 15.672 1 89.81 473 ASP A O 1
ATOM 3679 N N . LEU A 1 474 ? -27.734 10.375 16.859 1 85.5 474 LEU A N 1
ATOM 3680 C CA . LEU A 1 474 ? -26.906 10.242 15.68 1 85.5 474 LEU A CA 1
ATOM 3681 C C . LEU A 1 474 ? -26.734 8.773 15.289 1 85.5 474 LEU A C 1
ATOM 3683 O O . LEU A 1 474 ? -26.203 8.469 14.219 1 85.5 474 LEU A O 1
ATOM 3687 N N . GLY A 1 475 ? -27.125 7.898 16.188 1 84.81 475 GLY A N 1
ATOM 3688 C CA . GLY A 1 475 ? -27.031 6.473 15.906 1 84.81 475 GLY A CA 1
ATOM 3689 C C . GLY A 1 475 ? -25.656 5.898 16.188 1 84.81 475 GLY A C 1
ATOM 3690 O O . GLY A 1 475 ? -25.328 4.82 15.695 1 84.81 475 GLY A O 1
ATOM 3691 N N . ILE A 1 476 ? -24.922 6.594 16.938 1 87.69 476 ILE A N 1
ATOM 3692 C CA . ILE A 1 476 ? -23.578 6.148 17.281 1 87.69 476 ILE A CA 1
ATOM 3693 C C . ILE A 1 476 ? -23.656 5.066 18.359 1 87.69 476 ILE A C 1
ATOM 3695 O O . ILE A 1 476 ? -22.891 4.102 18.344 1 87.69 476 ILE A O 1
ATOM 3699 N N . ILE A 1 477 ? -24.547 5.305 19.328 1 93.06 477 ILE A N 1
ATOM 3700 C CA . ILE A 1 477 ? -24.781 4.32 20.375 1 93.06 477 ILE A CA 1
ATOM 3701 C C . ILE A 1 477 ? -26.281 4.121 20.562 1 93.06 477 ILE A C 1
ATOM 3703 O O . ILE A 1 477 ? -27.094 4.836 19.969 1 93.06 477 ILE A O 1
ATOM 3707 N N . LYS A 1 478 ? -26.672 3.084 21.375 1 94.06 478 LYS A N 1
ATOM 3708 C CA . LYS A 1 478 ? -28.062 2.768 21.734 1 94.06 478 LYS A CA 1
ATOM 3709 C C . LYS A 1 478 ? -28.266 2.844 23.234 1 94.06 478 LYS A C 1
ATOM 3711 O O . LYS A 1 478 ? -27.312 2.717 24.016 1 94.06 478 LYS A O 1
ATOM 3716 N N . LYS A 1 479 ? -29.562 3.043 23.469 1 94.62 479 LYS A N 1
ATOM 3717 C CA . LYS A 1 479 ? -29.906 3.002 24.891 1 94.62 479 LYS A CA 1
ATOM 3718 C C . LYS A 1 479 ? -29.516 1.662 25.516 1 94.62 479 LYS A C 1
ATOM 3720 O O . LYS A 1 479 ? -29.812 0.605 24.953 1 94.62 479 LYS A O 1
ATOM 3725 N N . GLY A 1 480 ? -28.828 1.721 26.547 1 94.75 480 GLY A N 1
ATOM 3726 C CA . GLY A 1 480 ? -28.422 0.5 27.234 1 94.75 480 GLY A CA 1
ATOM 3727 C C . GLY A 1 480 ? -26.984 0.101 26.938 1 94.75 480 GLY A C 1
ATOM 3728 O O . GLY A 1 480 ? -26.422 -0.733 27.656 1 94.75 480 GLY A O 1
ATOM 3729 N N . ASP A 1 481 ? -26.406 0.774 26.031 1 96 481 ASP A N 1
ATOM 3730 C CA . ASP A 1 481 ? -25.016 0.464 25.719 1 96 481 ASP A CA 1
ATOM 3731 C C . ASP A 1 481 ? -24.094 0.842 26.875 1 96 481 ASP A C 1
ATOM 3733 O O . ASP A 1 481 ? -24.312 1.856 27.531 1 96 481 ASP A O 1
ATOM 3737 N N . SER A 1 482 ? -23.078 0.052 27.062 1 96.75 482 SER A N 1
ATOM 3738 C CA . SER A 1 482 ? -22.016 0.418 27.984 1 96.75 482 SER A CA 1
ATOM 3739 C C . SER A 1 482 ? -21.109 1.487 27.391 1 96.75 482 SER A C 1
ATOM 3741 O O . SER A 1 482 ? -20.734 1.41 26.219 1 96.75 482 SER A O 1
ATOM 3743 N N . ILE A 1 483 ? -20.859 2.48 28.219 1 97.19 483 ILE A N 1
ATOM 3744 C CA . ILE A 1 483 ? -19.969 3.553 27.781 1 97.19 483 ILE A CA 1
ATOM 3745 C C . ILE A 1 483 ? -18.922 3.809 28.859 1 97.19 483 ILE A C 1
ATOM 3747 O O . ILE A 1 483 ? -19.172 3.576 30.047 1 97.19 483 ILE A O 1
ATOM 3751 N N . VAL A 1 484 ? -17.734 4.199 28.422 1 97.62 484 VAL A N 1
ATOM 3752 C CA . VAL A 1 484 ? -16.672 4.598 29.344 1 97.62 484 VAL A CA 1
ATOM 3753 C C . VAL A 1 484 ? -16.484 6.109 29.297 1 97.62 484 VAL A C 1
ATOM 3755 O O . VAL A 1 484 ? -16.484 6.711 28.219 1 97.62 484 VAL A O 1
ATOM 3758 N N . THR A 1 485 ? -16.375 6.723 30.453 1 96.06 485 THR A N 1
ATOM 3759 C CA . THR A 1 485 ? -16.203 8.172 30.484 1 96.06 485 THR A CA 1
ATOM 3760 C C . THR A 1 485 ? -14.875 8.539 31.156 1 96.06 485 THR A C 1
ATOM 3762 O O . THR A 1 485 ? -14.391 7.816 32.031 1 96.06 485 THR A O 1
ATOM 3765 N N . ILE A 1 486 ? -14.273 9.523 30.672 1 95.19 486 ILE A N 1
ATOM 3766 C CA . ILE A 1 486 ? -13.102 10.133 31.297 1 95.19 486 ILE A CA 1
ATOM 3767 C C . ILE A 1 486 ? -13.414 11.578 31.672 1 95.19 486 ILE A C 1
ATOM 3769 O O . ILE A 1 486 ? -13.836 12.375 30.828 1 95.19 486 ILE A O 1
ATOM 3773 N N . GLN A 1 487 ? -13.172 11.898 32.906 1 89.75 487 GLN A N 1
ATOM 3774 C CA . GLN A 1 487 ? -13.469 13.242 33.438 1 89.75 487 GLN A CA 1
ATOM 3775 C C . GLN A 1 487 ? -12.508 13.625 34.531 1 89.75 487 GLN A C 1
ATOM 3777 O O . GLN A 1 487 ? -11.789 12.773 35.094 1 89.75 487 GLN A O 1
ATOM 3782 N N . GLY A 1 488 ? -12.5 14.945 34.719 1 86.38 488 GLY A N 1
ATOM 3783 C CA . GLY A 1 488 ? -11.82 15.414 35.906 1 86.38 488 GLY A CA 1
ATOM 3784 C C . GLY A 1 488 ? -12.68 15.32 37.156 1 86.38 488 GLY A C 1
ATOM 3785 O O . GLY A 1 488 ? -13.883 15.57 37.125 1 86.38 488 GLY A O 1
ATOM 3786 N N . TRP A 1 489 ? -12.031 14.914 38.188 1 78.38 489 TRP A N 1
ATOM 3787 C CA . TRP A 1 489 ? -12.758 14.859 39.469 1 78.38 489 TRP A CA 1
ATOM 3788 C C . TRP A 1 489 ? -13.062 16.266 39.969 1 78.38 489 TRP A C 1
ATOM 3790 O O . TRP A 1 489 ? -14.125 16.5 40.562 1 78.38 489 TRP A O 1
ATOM 3800 N N . THR A 1 490 ? -12.094 17.172 39.75 1 76.31 490 THR A N 1
ATOM 3801 C CA . THR A 1 490 ? -12.289 18.594 40.062 1 76.31 490 THR A CA 1
ATOM 3802 C C . THR A 1 490 ? -12.039 19.453 38.844 1 76.31 490 THR A C 1
ATOM 3804 O O . THR A 1 490 ? -11.531 18.969 37.812 1 76.31 490 THR A O 1
ATOM 3807 N N . ARG A 1 491 ? -12.461 20.688 39.094 1 69.44 491 ARG A N 1
ATOM 3808 C CA . ARG A 1 491 ? -12.359 21.641 38 1 69.44 491 ARG A CA 1
ATOM 3809 C C . ARG A 1 491 ? -10.906 21.891 37.625 1 69.44 491 ARG A C 1
ATOM 3811 O O . ARG A 1 491 ? -10.031 21.906 38.5 1 69.44 491 ARG A O 1
ATOM 3818 N N . GLY A 1 492 ? -10.5 22.016 36.375 1 61 492 GLY A N 1
ATOM 3819 C CA . GLY A 1 492 ? -9.18 22.391 35.875 1 61 492 GLY A CA 1
ATOM 3820 C C . GLY A 1 492 ? -8.727 21.547 34.688 1 61 492 GLY A C 1
ATOM 3821 O O . GLY A 1 492 ? -9.094 20.375 34.594 1 61 492 GLY A O 1
ATOM 3822 N N . SER A 1 493 ? -7.988 22.172 33.781 1 58.06 493 SER A N 1
ATOM 3823 C CA . SER A 1 493 ? -7.445 21.516 32.594 1 58.06 493 SER A CA 1
ATOM 3824 C C . SER A 1 493 ? -6.344 20.531 32.969 1 58.06 493 SER A C 1
ATOM 3826 O O . SER A 1 493 ? -5.516 20.797 33.812 1 58.06 493 SER A O 1
ATOM 3828 N N . GLY A 1 494 ? -6.285 19.359 32.375 1 60.91 494 GLY A N 1
ATOM 3829 C CA . GLY A 1 494 ? -5.223 18.391 32.562 1 60.91 494 GLY A CA 1
ATOM 3830 C C . GLY A 1 494 ? -5.473 17.484 33.75 1 60.91 494 GLY A C 1
ATOM 3831 O O . GLY A 1 494 ? -4.594 16.703 34.156 1 60.91 494 GLY A O 1
ATOM 3832 N N . HIS A 1 495 ? -6.648 17.578 34.219 1 73.31 495 HIS A N 1
ATOM 3833 C CA . HIS A 1 495 ? -6.883 16.875 35.469 1 73.31 495 HIS A CA 1
ATOM 3834 C C . HIS A 1 495 ? -7.785 15.656 35.25 1 73.31 495 HIS A C 1
ATOM 3836 O O . HIS A 1 495 ? -8.461 15.219 36.188 1 73.31 495 HIS A O 1
ATOM 3842 N N . SER A 1 496 ? -7.734 15.156 34 1 83.69 496 SER A N 1
ATOM 3843 C CA . SER A 1 496 ? -8.508 13.93 33.812 1 83.69 496 SER A CA 1
ATOM 3844 C C . SER A 1 496 ? -7.961 12.789 34.688 1 83.69 496 SER A C 1
ATOM 3846 O O . SER A 1 496 ? -6.902 12.242 34.375 1 83.69 496 SER A O 1
ATOM 3848 N N . ASN A 1 497 ? -8.656 12.445 35.656 1 89.81 497 ASN A N 1
ATOM 3849 C CA . ASN A 1 497 ? -8.125 11.453 36.594 1 89.81 497 ASN A CA 1
ATOM 3850 C C . ASN A 1 497 ? -9.203 10.461 37.031 1 89.81 497 ASN A C 1
ATOM 3852 O O . ASN A 1 497 ? -9.016 9.719 38 1 89.81 497 ASN A O 1
ATOM 3856 N N . THR A 1 498 ? -10.312 10.555 36.312 1 90.75 498 THR A N 1
ATOM 3857 C CA . THR A 1 498 ? -11.414 9.68 36.688 1 90.75 498 THR A CA 1
ATOM 3858 C C . THR A 1 498 ? -11.969 8.945 35.469 1 90.75 498 THR A C 1
ATOM 3860 O O . THR A 1 498 ? -12.266 9.57 34.469 1 90.75 498 THR A O 1
ATOM 3863 N N . VAL A 1 499 ? -12.031 7.664 35.594 1 94.5 499 VAL A N 1
ATOM 3864 C CA . VAL A 1 499 ? -12.648 6.793 34.594 1 94.5 499 VAL A CA 1
ATOM 3865 C C . VAL A 1 499 ? -13.891 6.133 35.188 1 94.5 499 VAL A C 1
ATOM 3867 O O . VAL A 1 499 ? -13.852 5.598 36.281 1 94.5 499 VAL A O 1
ATOM 3870 N N . ARG A 1 500 ? -15.016 6.242 34.469 1 93.5 500 ARG A N 1
ATOM 3871 C CA . ARG A 1 500 ? -16.25 5.598 34.906 1 93.5 500 ARG A CA 1
ATOM 3872 C C . ARG A 1 500 ? -16.844 4.75 33.781 1 93.5 500 ARG A C 1
ATOM 3874 O O . ARG A 1 500 ? -16.719 5.102 32.594 1 93.5 500 ARG A O 1
ATOM 3881 N N . VAL A 1 501 ? -17.391 3.65 34.156 1 94.31 501 VAL A N 1
ATOM 3882 C CA . VAL A 1 501 ? -18.188 2.842 33.25 1 94.31 501 VAL A CA 1
ATOM 3883 C C . VAL A 1 501 ? -19.672 3.047 33.531 1 94.31 501 VAL A C 1
ATOM 3885 O O . VAL A 1 501 ? -20.125 2.857 34.656 1 94.31 501 VAL A O 1
ATOM 3888 N N . VAL A 1 502 ? -20.359 3.428 32.531 1 92.25 502 VAL A N 1
ATOM 3889 C CA . VAL A 1 502 ? -21.766 3.742 32.75 1 92.25 502 VAL A CA 1
ATOM 3890 C C . VAL A 1 502 ? -22.594 3.143 31.609 1 92.25 502 VAL A C 1
ATOM 3892 O O . VAL A 1 502 ? -22.047 2.611 30.641 1 92.25 502 VAL A O 1
ATOM 3895 N N . GLN A 1 503 ? -23.875 3.148 31.797 1 91.81 503 GLN A N 1
ATOM 3896 C CA . GLN A 1 503 ? -24.797 2.713 30.75 1 91.81 503 GLN A CA 1
ATOM 3897 C C . GLN A 1 503 ? -25.484 3.904 30.094 1 91.81 503 GLN A C 1
ATOM 3899 O O . GLN A 1 503 ? -25.859 4.859 30.781 1 91.81 503 GLN A O 1
ATOM 3904 N N . ALA A 1 504 ? -25.562 3.893 28.844 1 91.94 504 ALA A N 1
ATOM 3905 C CA . ALA A 1 504 ? -26.25 4.938 28.078 1 91.94 504 ALA A CA 1
ATOM 3906 C C . ALA A 1 504 ? -27.75 4.902 28.328 1 91.94 504 ALA A C 1
ATOM 3908 O O . ALA A 1 504 ? -28.344 3.83 28.516 1 91.94 504 ALA A O 1
ATOM 3909 N N . MET B 1 1 ? 14.812 -6.031 24.406 1 39.34 1 MET B N 1
ATOM 3910 C CA . MET B 1 1 ? 14.25 -5.125 23.406 1 39.34 1 MET B CA 1
ATOM 3911 C C . MET B 1 1 ? 12.812 -5.52 23.078 1 39.34 1 MET B C 1
ATOM 3913 O O . MET B 1 1 ? 12.508 -6.703 22.922 1 39.34 1 MET B O 1
ATOM 3917 N N . SER B 1 2 ? 11.867 -4.746 23.328 1 49.06 2 SER B N 1
ATOM 3918 C CA . SER B 1 2 ? 10.445 -5.051 23.172 1 49.06 2 SER B CA 1
ATOM 3919 C C . SER B 1 2 ? 10.164 -5.656 21.812 1 49.06 2 SER B C 1
ATOM 3921 O O . SER B 1 2 ? 10.641 -5.156 20.781 1 49.06 2 SER B O 1
ATOM 3923 N N . ASN B 1 3 ? 9.836 -6.977 21.719 1 64.94 3 ASN B N 1
ATOM 3924 C CA . ASN B 1 3 ? 9.547 -7.902 20.625 1 64.94 3 ASN B CA 1
ATOM 3925 C C . ASN B 1 3 ? 8.273 -7.512 19.891 1 64.94 3 ASN B C 1
ATOM 3927 O O . ASN B 1 3 ? 7.633 -8.352 19.266 1 64.94 3 ASN B O 1
ATOM 3931 N N . ALA B 1 4 ? 7.98 -6.137 20.047 1 79.56 4 ALA B N 1
ATOM 3932 C CA . ALA B 1 4 ? 6.75 -5.68 19.406 1 79.56 4 ALA B CA 1
ATOM 3933 C C . ALA B 1 4 ? 7.023 -5.164 17.984 1 79.56 4 ALA B C 1
ATOM 3935 O O . ALA B 1 4 ? 8.109 -4.645 17.719 1 79.56 4 ALA B O 1
ATOM 3936 N N . SER B 1 5 ? 6.137 -5.402 17.109 1 86.44 5 SER B N 1
ATOM 3937 C CA . SER B 1 5 ? 6.234 -4.977 15.727 1 86.44 5 SER B CA 1
ATOM 3938 C C . SER B 1 5 ? 6.422 -3.467 15.617 1 86.44 5 SER B C 1
ATOM 3940 O O . SER B 1 5 ? 7.227 -2.988 14.82 1 86.44 5 SER B O 1
ATOM 3942 N N . LEU B 1 6 ? 5.801 -2.752 16.484 1 89.81 6 LEU B N 1
ATOM 3943 C CA . LEU B 1 6 ? 5.902 -1.296 16.453 1 89.81 6 LEU B CA 1
ATOM 3944 C C . LEU B 1 6 ? 7.289 -0.841 16.891 1 89.81 6 LEU B C 1
ATOM 3946 O O . LEU B 1 6 ? 7.832 0.124 16.344 1 89.81 6 LEU B O 1
ATOM 3950 N N . SER B 1 7 ? 7.824 -1.47 17.875 1 91.06 7 SER B N 1
ATOM 3951 C CA . SER B 1 7 ? 9.18 -1.146 18.312 1 91.06 7 SER B CA 1
ATOM 3952 C C . SER B 1 7 ? 10.188 -1.36 17.188 1 91.06 7 SER B C 1
ATOM 3954 O O . SER B 1 7 ? 11.117 -0.567 17.031 1 91.06 7 SER B O 1
ATOM 3956 N N . TRP B 1 8 ? 9.992 -2.422 16.453 1 91.88 8 TRP B N 1
ATOM 3957 C CA . TRP B 1 8 ? 10.859 -2.701 15.312 1 91.88 8 TRP B CA 1
ATOM 3958 C C . TRP B 1 8 ? 10.836 -1.553 14.312 1 91.88 8 TRP B C 1
ATOM 3960 O O . TRP B 1 8 ? 11.883 -1.104 13.844 1 91.88 8 TRP B O 1
ATOM 3970 N N . LEU B 1 9 ? 9.734 -1.025 14.055 1 92.56 9 LEU B N 1
ATOM 3971 C CA . LEU B 1 9 ? 9.578 0.027 13.062 1 92.56 9 LEU B CA 1
ATOM 3972 C C . LEU B 1 9 ? 10.203 1.332 13.539 1 92.56 9 LEU B C 1
ATOM 3974 O O . LEU B 1 9 ? 10.781 2.074 12.75 1 92.56 9 LEU B O 1
ATOM 3978 N N . THR B 1 10 ? 10.047 1.627 14.805 1 92.69 10 THR B N 1
ATOM 3979 C CA . THR B 1 10 ? 10.578 2.883 15.32 1 92.69 10 THR B CA 1
ATOM 3980 C C . THR B 1 10 ? 12.102 2.889 15.258 1 92.69 10 THR B C 1
ATOM 3982 O O . THR B 1 10 ? 12.719 3.953 15.18 1 92.69 10 THR B O 1
ATOM 3985 N N . LYS B 1 11 ? 12.742 1.703 15.219 1 92.56 11 LYS B N 1
ATOM 3986 C CA . LYS B 1 11 ? 14.195 1.59 15.211 1 92.56 11 LYS B CA 1
ATOM 3987 C C . LYS B 1 11 ? 14.703 1.163 13.836 1 92.56 11 LYS B C 1
ATOM 3989 O O . LYS B 1 11 ? 15.883 0.831 13.688 1 92.56 11 LYS B O 1
ATOM 3994 N N . LEU B 1 12 ? 13.859 1.144 12.906 1 91.31 12 LEU B N 1
ATOM 3995 C CA . LEU B 1 12 ? 14.172 0.659 11.562 1 91.31 12 LEU B CA 1
ATOM 3996 C C . LEU B 1 12 ? 15.289 1.486 10.938 1 91.31 12 LEU B C 1
ATOM 3998 O O . LEU B 1 12 ? 15.25 2.719 10.969 1 91.31 12 LEU B O 1
ATOM 4002 N N . ASN B 1 13 ? 16.297 0.807 10.406 1 88.88 13 ASN B N 1
ATOM 4003 C CA . ASN B 1 13 ? 17.297 1.482 9.594 1 88.88 13 ASN B CA 1
ATOM 4004 C C . ASN B 1 13 ? 16.766 1.797 8.195 1 88.88 13 ASN B C 1
ATOM 4006 O O . ASN B 1 13 ? 16.578 0.893 7.379 1 88.88 13 ASN B O 1
ATOM 4010 N N . THR B 1 14 ? 16.578 2.965 7.891 1 89 14 THR B N 1
ATOM 4011 C CA . THR B 1 14 ? 15.914 3.348 6.645 1 89 14 THR B CA 1
ATOM 4012 C C . THR B 1 14 ? 16.938 3.744 5.594 1 89 14 THR B C 1
ATOM 4014 O O . THR B 1 14 ? 16.578 4.066 4.457 1 89 14 THR B O 1
ATOM 4017 N N . SER B 1 15 ? 18.188 3.695 5.867 1 85.69 15 SER B N 1
ATOM 4018 C CA . SER B 1 15 ? 19.188 4.234 4.949 1 85.69 15 SER B CA 1
ATOM 4019 C C . SER B 1 15 ? 19.938 3.115 4.234 1 85.69 15 SER B C 1
ATOM 4021 O O . SER B 1 15 ? 20.375 3.287 3.094 1 85.69 15 SER B O 1
ATOM 4023 N N . GLU B 1 16 ? 19.984 1.975 4.828 1 84.88 16 GLU B N 1
ATOM 4024 C CA . GLU B 1 16 ? 20.797 0.892 4.277 1 84.88 16 GLU B CA 1
ATOM 4025 C C . GLU B 1 16 ? 19.953 -0.043 3.416 1 84.88 16 GLU B C 1
ATOM 4027 O O . GLU B 1 16 ? 18.781 -0.294 3.719 1 84.88 16 GLU B O 1
ATOM 4032 N N . THR B 1 17 ? 20.594 -0.505 2.361 1 85.62 17 THR B N 1
ATOM 4033 C CA . THR B 1 17 ? 20 -1.549 1.523 1 85.62 17 THR B CA 1
ATOM 4034 C C . THR B 1 17 ? 20.781 -2.855 1.674 1 85.62 17 THR B C 1
ATOM 4036 O O . THR B 1 17 ? 22 -2.887 1.498 1 85.62 17 THR B O 1
ATOM 4039 N N . PRO B 1 18 ? 20.078 -3.83 1.96 1 83.5 18 PRO B N 1
ATOM 4040 C CA . PRO B 1 18 ? 20.766 -5.113 2.066 1 83.5 18 PRO B CA 1
ATOM 4041 C C . PRO B 1 18 ? 21.359 -5.578 0.736 1 83.5 18 PRO B C 1
ATOM 4043 O O . PRO B 1 18 ? 21.016 -5.039 -0.319 1 83.5 18 PRO B O 1
ATOM 4046 N N . ASP B 1 19 ? 22.203 -6.582 0.868 1 83.5 19 ASP B N 1
ATOM 4047 C CA . ASP B 1 19 ? 22.812 -7.164 -0.328 1 83.5 19 ASP B CA 1
ATOM 4048 C C . ASP B 1 19 ? 21.75 -7.809 -1.22 1 83.5 19 ASP B C 1
ATOM 4050 O O . ASP B 1 19 ? 20.812 -8.422 -0.724 1 83.5 19 ASP B O 1
ATOM 4054 N N . LYS B 1 20 ? 21.984 -7.742 -2.449 1 79.5 20 LYS B N 1
ATOM 4055 C CA . LYS B 1 20 ? 21.016 -8.172 -3.459 1 79.5 20 LYS B CA 1
ATOM 4056 C C . LYS B 1 20 ? 20.719 -9.656 -3.332 1 79.5 20 LYS B C 1
ATOM 4058 O O . LYS B 1 20 ? 19.609 -10.102 -3.652 1 79.5 20 LYS B O 1
ATOM 4063 N N . VAL B 1 21 ? 21.688 -10.367 -2.881 1 75.75 21 VAL B N 1
ATOM 4064 C CA . VAL B 1 21 ? 21.562 -11.82 -2.871 1 75.75 21 VAL B CA 1
ATOM 4065 C C . VAL B 1 21 ? 20.656 -12.258 -1.725 1 75.75 21 VAL B C 1
ATOM 4067 O O . VAL B 1 21 ? 20.203 -13.398 -1.683 1 75.75 21 VAL B O 1
ATOM 4070 N N . LEU B 1 22 ? 20.266 -11.297 -0.93 1 84.62 22 LEU B N 1
ATOM 4071 C CA . LEU B 1 22 ? 19.562 -11.672 0.292 1 84.62 22 LEU B CA 1
ATOM 4072 C C . LEU B 1 22 ? 18.062 -11.438 0.151 1 84.62 22 LEU B C 1
ATOM 4074 O O . LEU B 1 22 ? 17.312 -11.578 1.12 1 84.62 22 LEU B O 1
ATOM 4078 N N . ARG B 1 23 ? 17.656 -11.078 -1.117 1 93.44 23 ARG B N 1
ATOM 4079 C CA . ARG B 1 23 ? 16.219 -10.922 -1.265 1 93.44 23 ARG B CA 1
ATOM 4080 C C . ARG B 1 23 ? 15.5 -12.258 -1.063 1 93.44 23 ARG B C 1
ATOM 4082 O O . ARG B 1 23 ? 15.891 -13.266 -1.648 1 93.44 23 ARG B O 1
ATOM 4089 N N . ARG B 1 24 ? 14.469 -12.242 -0.33 1 95.69 24 ARG B N 1
ATOM 4090 C CA . ARG B 1 24 ? 13.758 -13.477 0.008 1 95.69 24 ARG B CA 1
ATOM 4091 C C . ARG B 1 24 ? 12.531 -13.656 -0.876 1 95.69 24 ARG B C 1
ATOM 4093 O O . ARG B 1 24 ? 12.172 -14.789 -1.221 1 95.69 24 ARG B O 1
ATOM 4100 N N . SER B 1 25 ? 11.836 -12.617 -1.239 1 97.19 25 SER B N 1
ATOM 4101 C CA . SER B 1 25 ? 10.672 -12.703 -2.109 1 97.19 25 SER B CA 1
ATOM 4102 C C . SER B 1 25 ? 11.078 -12.914 -3.562 1 97.19 25 SER B C 1
ATOM 4104 O O . SER B 1 25 ? 12.141 -12.469 -3.988 1 97.19 25 SER B O 1
ATOM 4106 N N . SER B 1 26 ? 10.234 -13.57 -4.312 1 98.25 26 SER B N 1
ATOM 4107 C CA . SER B 1 26 ? 10.562 -13.875 -5.703 1 98.25 26 SER B CA 1
ATOM 4108 C C . SER B 1 26 ? 9.805 -12.961 -6.66 1 98.25 26 SER B C 1
ATOM 4110 O O . SER B 1 26 ? 8.742 -12.43 -6.316 1 98.25 26 SER B O 1
ATOM 4112 N N . ILE B 1 27 ? 10.398 -12.781 -7.844 1 98.69 27 ILE B N 1
ATOM 4113 C CA . ILE B 1 27 ? 9.805 -11.945 -8.883 1 98.69 27 ILE B CA 1
ATOM 4114 C C . ILE B 1 27 ? 9.43 -12.805 -10.086 1 98.69 27 ILE B C 1
ATOM 4116 O O . ILE B 1 27 ? 10.242 -13.578 -10.586 1 98.69 27 ILE B O 1
ATOM 4120 N N . ILE B 1 28 ? 8.195 -12.688 -10.469 1 98.88 28 ILE B N 1
ATOM 4121 C CA . ILE B 1 28 ? 7.684 -13.336 -11.672 1 98.88 28 ILE B CA 1
ATOM 4122 C C . ILE B 1 28 ? 7.574 -12.32 -12.797 1 98.88 28 ILE B C 1
ATOM 4124 O O . ILE B 1 28 ? 7.051 -11.219 -12.602 1 98.88 28 ILE B O 1
ATOM 4128 N N . GLY B 1 29 ? 8.109 -12.633 -13.961 1 98.62 29 GLY B N 1
ATOM 4129 C CA . GLY B 1 29 ? 8.016 -11.758 -15.117 1 98.62 29 GLY B CA 1
ATOM 4130 C C . GLY B 1 29 ? 7.359 -12.414 -16.312 1 98.62 29 GLY B C 1
ATOM 4131 O O . GLY B 1 29 ? 7.711 -13.539 -16.672 1 98.62 29 GLY B O 1
ATOM 4132 N N . THR B 1 30 ? 6.391 -11.734 -16.875 1 98.44 30 THR B N 1
ATOM 4133 C CA . THR B 1 30 ? 5.754 -12.227 -18.094 1 98.44 30 THR B CA 1
ATOM 4134 C C . THR B 1 30 ? 6.633 -11.945 -19.312 1 98.44 30 THR B C 1
ATOM 4136 O O . THR B 1 30 ? 7.125 -10.836 -19.5 1 98.44 30 THR B O 1
ATOM 4139 N N . ILE B 1 31 ? 6.793 -12.93 -20.125 1 98.25 31 ILE B N 1
ATOM 4140 C CA . ILE B 1 31 ? 7.688 -12.781 -21.266 1 98.25 31 ILE B CA 1
ATOM 4141 C C . ILE B 1 31 ? 6.879 -12.5 -22.516 1 98.25 31 ILE B C 1
ATOM 4143 O O . ILE B 1 31 ? 5.906 -13.203 -22.812 1 98.25 31 ILE B O 1
ATOM 4147 N N . GLY B 1 32 ? 7.25 -11.445 -23.141 1 97.25 32 GLY B N 1
ATOM 4148 C CA . GLY B 1 32 ? 6.676 -11.07 -24.422 1 97.25 32 GLY B CA 1
ATOM 4149 C C . GLY B 1 32 ? 7.707 -10.984 -25.531 1 97.25 32 GLY B C 1
ATOM 4150 O O . GLY B 1 32 ? 8.859 -11.359 -25.344 1 97.25 32 GLY B O 1
ATOM 4151 N N . PRO B 1 33 ? 7.254 -10.57 -26.656 1 95.06 33 PRO B N 1
ATOM 4152 C CA . PRO B 1 33 ? 8.141 -10.547 -27.828 1 95.06 33 PRO B CA 1
ATOM 4153 C C . PRO B 1 33 ? 9.398 -9.711 -27.594 1 95.06 33 PRO B C 1
ATOM 4155 O O . PRO B 1 33 ? 10.477 -10.07 -28.062 1 95.06 33 PRO B O 1
ATOM 4158 N N . LYS B 1 34 ? 9.32 -8.703 -26.797 1 93.69 34 LYS B N 1
ATOM 4159 C CA . LYS B 1 34 ? 10.445 -7.801 -26.562 1 93.69 34 LYS B CA 1
ATOM 4160 C C . LYS B 1 34 ? 11.438 -8.414 -25.578 1 93.69 34 LYS B C 1
ATOM 4162 O O . LYS B 1 34 ? 12.602 -8.008 -25.531 1 93.69 34 LYS B O 1
ATOM 4167 N N . THR B 1 35 ? 10.992 -9.367 -24.812 1 97.56 35 THR B N 1
ATOM 4168 C CA . THR B 1 35 ? 11.852 -9.891 -23.75 1 97.56 35 THR B CA 1
ATOM 4169 C C . THR B 1 35 ? 12.18 -11.359 -24.016 1 97.56 35 THR B C 1
ATOM 4171 O O . THR B 1 35 ? 12.906 -11.977 -23.234 1 97.56 35 THR B O 1
ATOM 4174 N N . ASN B 1 36 ? 11.711 -11.867 -25.172 1 97.44 36 ASN B N 1
ATOM 4175 C CA . ASN B 1 36 ? 11.938 -13.273 -25.5 1 97.44 36 ASN B CA 1
ATOM 4176 C C . ASN B 1 36 ? 13.211 -13.469 -26.312 1 97.44 36 ASN B C 1
ATOM 4178 O O . ASN B 1 36 ? 13.164 -13.891 -27.469 1 97.44 36 ASN B O 1
ATOM 4182 N N . ASN B 1 37 ? 14.234 -13.281 -25.781 1 96.5 37 ASN B N 1
ATOM 4183 C CA . ASN B 1 37 ? 15.555 -13.641 -26.297 1 96.5 37 ASN B CA 1
ATOM 4184 C C . ASN B 1 37 ? 16.547 -13.867 -25.172 1 96.5 37 ASN B C 1
ATOM 4186 O O . ASN B 1 37 ? 16.391 -13.32 -24.078 1 96.5 37 ASN B O 1
ATOM 4190 N N . VAL B 1 38 ? 17.562 -14.594 -25.469 1 97.88 38 VAL B N 1
ATOM 4191 C CA . VAL B 1 38 ? 18.469 -15.148 -24.453 1 97.88 38 VAL B CA 1
ATOM 4192 C C . VAL B 1 38 ? 19.188 -14.023 -23.719 1 97.88 38 VAL B C 1
ATOM 4194 O O . VAL B 1 38 ? 19.25 -14.016 -22.484 1 97.88 38 VAL B O 1
ATOM 4197 N N . ASP B 1 39 ? 19.625 -12.992 -24.391 1 97.44 39 ASP B N 1
ATOM 4198 C CA . ASP B 1 39 ? 20.391 -11.898 -23.797 1 97.44 39 ASP B CA 1
ATOM 4199 C C . ASP B 1 39 ? 19.531 -11.094 -22.828 1 97.44 39 ASP B C 1
ATOM 4201 O O . ASP B 1 39 ? 19.984 -10.727 -21.734 1 97.44 39 ASP B O 1
ATOM 4205 N N . VAL B 1 40 ? 18.359 -10.867 -23.234 1 97.69 40 VAL B N 1
ATOM 4206 C CA . VAL B 1 40 ? 17.453 -10.086 -22.406 1 97.69 40 VAL B CA 1
ATOM 4207 C C . VAL B 1 40 ? 17.047 -10.898 -21.172 1 97.69 40 VAL B C 1
ATOM 4209 O O . VAL B 1 40 ? 16.984 -10.359 -20.062 1 97.69 40 VAL B O 1
ATOM 4212 N N . LEU B 1 41 ? 16.828 -12.148 -21.359 1 98.19 41 LEU B N 1
ATOM 4213 C CA . LEU B 1 41 ? 16.484 -13.008 -20.234 1 98.19 41 LEU B CA 1
ATOM 4214 C C . LEU B 1 41 ? 17.609 -13.039 -19.203 1 98.19 41 LEU B C 1
ATOM 4216 O O . LEU B 1 41 ? 17.359 -13.023 -18 1 98.19 41 LEU B O 1
ATOM 4220 N N . VAL B 1 42 ? 18.859 -13.102 -19.719 1 98.06 42 VAL B N 1
ATOM 4221 C CA . VAL B 1 42 ? 20 -13.07 -18.812 1 98.06 42 VAL B CA 1
ATOM 4222 C C . VAL B 1 42 ? 20.016 -11.766 -18.031 1 98.06 42 VAL B C 1
ATOM 4224 O O . VAL B 1 42 ? 20.266 -11.766 -16.828 1 98.06 42 VAL B O 1
ATOM 4227 N N . LYS B 1 43 ? 19.703 -10.688 -18.719 1 97.62 43 LYS B N 1
ATOM 4228 C CA . LYS B 1 43 ? 19.656 -9.383 -18.062 1 97.62 43 LYS B CA 1
ATOM 4229 C C . LYS B 1 43 ? 18.578 -9.336 -17 1 97.62 43 LYS B C 1
ATOM 4231 O O . LYS B 1 43 ? 18.781 -8.773 -15.922 1 97.62 43 LYS B O 1
ATOM 4236 N N . LEU B 1 44 ? 17.438 -9.875 -17.328 1 98.25 44 LEU B N 1
ATOM 4237 C CA . LEU B 1 44 ? 16.328 -9.906 -16.375 1 98.25 44 LEU B CA 1
ATOM 4238 C C . LEU B 1 44 ? 16.672 -10.766 -15.164 1 98.25 44 LEU B C 1
ATOM 4240 O O . LEU B 1 44 ? 16.344 -10.406 -14.023 1 98.25 44 LEU B O 1
ATOM 4244 N N . ARG B 1 45 ? 17.359 -11.891 -15.422 1 97.19 45 ARG B N 1
ATOM 4245 C CA . ARG B 1 45 ? 17.781 -12.758 -14.336 1 97.19 45 ARG B CA 1
ATOM 4246 C C . ARG B 1 45 ? 18.781 -12.047 -13.422 1 97.19 45 ARG B C 1
ATOM 4248 O O . ARG B 1 45 ? 18.672 -12.141 -12.195 1 97.19 45 ARG B O 1
ATOM 4255 N N . LYS B 1 46 ? 19.641 -11.305 -13.953 1 96.12 46 LYS B N 1
ATOM 4256 C CA . LYS B 1 46 ? 20.625 -10.555 -13.18 1 96.12 46 LYS B CA 1
ATOM 4257 C C . LYS B 1 46 ? 19.953 -9.453 -12.367 1 96.12 46 LYS B C 1
ATOM 4259 O O . LYS B 1 46 ? 20.406 -9.117 -11.273 1 96.12 46 LYS B O 1
ATOM 4264 N N . ALA B 1 47 ? 18.875 -8.961 -12.938 1 96.12 47 ALA B N 1
ATOM 4265 C CA . ALA B 1 47 ? 18.141 -7.902 -12.258 1 96.12 47 ALA B CA 1
ATOM 4266 C C . ALA B 1 47 ? 17.344 -8.453 -11.078 1 96.12 47 ALA B C 1
ATOM 4268 O O . ALA B 1 47 ? 16.984 -7.715 -10.156 1 96.12 47 ALA B O 1
ATOM 4269 N N . GLY B 1 48 ? 17.016 -9.766 -11.18 1 96.12 48 GLY B N 1
ATOM 4270 C CA . GLY B 1 48 ? 16.359 -10.352 -10.016 1 96.12 48 GLY B CA 1
ATOM 4271 C C . GLY B 1 48 ? 15.211 -11.266 -10.375 1 96.12 48 GLY B C 1
ATOM 4272 O O . GLY B 1 48 ? 14.516 -11.773 -9.492 1 96.12 48 GLY B O 1
ATOM 4273 N N . LEU B 1 49 ? 14.992 -11.57 -11.656 1 97.94 49 LEU B N 1
ATOM 4274 C CA . LEU B 1 49 ? 13.875 -12.406 -12.102 1 97.94 49 LEU B CA 1
ATOM 4275 C C . LEU B 1 49 ? 14.07 -13.852 -11.664 1 97.94 49 LEU B C 1
ATOM 4277 O O . LEU B 1 49 ? 15.156 -14.414 -11.844 1 97.94 49 LEU B O 1
ATOM 4281 N N . ASN B 1 50 ? 13.023 -14.461 -11.109 1 97.94 50 ASN B N 1
ATOM 4282 C CA . ASN B 1 50 ? 13.102 -15.828 -10.609 1 97.94 50 ASN B CA 1
ATOM 4283 C C . ASN B 1 50 ? 12.281 -16.781 -11.469 1 97.94 50 ASN B C 1
ATOM 4285 O O . ASN B 1 50 ? 12.625 -17.953 -11.609 1 97.94 50 ASN B O 1
ATOM 4289 N N . ILE B 1 51 ? 11.125 -16.281 -11.961 1 98.75 51 ILE B N 1
ATOM 4290 C CA . ILE B 1 51 ? 10.164 -17.125 -12.664 1 98.75 51 ILE B CA 1
ATOM 4291 C C . ILE B 1 51 ? 9.703 -16.422 -13.945 1 98.75 51 ILE B C 1
ATOM 4293 O O . ILE B 1 51 ? 9.32 -15.25 -13.914 1 98.75 51 ILE B O 1
ATOM 4297 N N . VAL B 1 52 ? 9.758 -17.109 -15.062 1 98.62 52 VAL B N 1
ATOM 4298 C CA . VAL B 1 52 ? 9.188 -16.594 -16.297 1 98.62 52 VAL B CA 1
ATOM 4299 C C . VAL B 1 52 ? 7.758 -17.094 -16.469 1 98.62 52 VAL B C 1
ATOM 4301 O O . VAL B 1 52 ? 7.477 -18.266 -16.203 1 98.62 52 VAL B O 1
ATOM 4304 N N . ARG B 1 53 ? 6.922 -16.203 -16.812 1 98.69 53 ARG B N 1
ATOM 4305 C CA . ARG B 1 53 ? 5.516 -16.516 -17.047 1 98.69 53 ARG B CA 1
ATOM 4306 C C . ARG B 1 53 ? 5.184 -16.5 -18.531 1 98.69 53 ARG B C 1
ATOM 4308 O O . ARG B 1 53 ? 5.492 -15.531 -19.234 1 98.69 53 ARG B O 1
ATOM 4315 N N . MET B 1 54 ? 4.617 -17.594 -19 1 98.62 54 MET B N 1
ATOM 4316 C CA . MET B 1 54 ? 4.043 -17.672 -20.344 1 98.62 54 MET B CA 1
ATOM 4317 C C . MET B 1 54 ? 2.531 -17.5 -20.297 1 98.62 54 MET B C 1
ATOM 4319 O O . MET B 1 54 ? 1.823 -18.312 -19.703 1 98.62 54 MET B O 1
ATOM 4323 N N . ASN B 1 55 ? 2.059 -16.453 -20.922 1 97.44 55 ASN B N 1
ATOM 4324 C CA . ASN B 1 55 ? 0.629 -16.172 -20.953 1 97.44 55 ASN B CA 1
ATOM 4325 C C . ASN B 1 55 ? -0.044 -16.812 -22.156 1 97.44 55 ASN B C 1
ATOM 4327 O O . ASN B 1 55 ? 0.062 -16.312 -23.281 1 97.44 55 ASN B O 1
ATOM 4331 N N . PHE B 1 56 ? -0.843 -17.812 -21.969 1 97.75 56 PHE B N 1
ATOM 4332 C CA . PHE B 1 56 ? -1.395 -18.609 -23.062 1 97.75 56 PHE B CA 1
ATOM 4333 C C . PHE B 1 56 ? -2.689 -18 -23.578 1 97.75 56 PHE B C 1
ATOM 4335 O O . PHE B 1 56 ? -3.305 -18.531 -24.5 1 97.75 56 PHE B O 1
ATOM 4342 N N . SER B 1 57 ? -3.125 -16.922 -22.922 1 91.31 57 SER B N 1
ATOM 4343 C CA . SER B 1 57 ? -4.168 -16.141 -23.562 1 91.31 57 SER B CA 1
ATOM 4344 C C . SER B 1 57 ? -3.68 -15.555 -24.891 1 91.31 57 SER B C 1
ATOM 4346 O O . SER B 1 57 ? -4.484 -15.203 -25.75 1 91.31 57 SER B O 1
ATOM 4348 N N . HIS B 1 58 ? -2.408 -15.531 -24.953 1 87.06 58 HIS B N 1
ATOM 4349 C CA . HIS B 1 58 ? -1.758 -14.969 -26.141 1 87.06 58 HIS B CA 1
ATOM 4350 C C . HIS B 1 58 ? -0.655 -15.891 -26.641 1 87.06 58 HIS B C 1
ATOM 4352 O O . HIS B 1 58 ? -0.169 -16.75 -25.906 1 87.06 58 HIS B O 1
ATOM 4358 N N . GLY B 1 59 ? -0.35 -15.75 -27.891 1 87.56 59 GLY B N 1
ATOM 4359 C CA . GLY B 1 59 ? 0.806 -16.438 -28.453 1 87.56 59 GLY B CA 1
ATOM 4360 C C . GLY B 1 59 ? 0.493 -17.828 -28.938 1 87.56 59 GLY B C 1
ATOM 4361 O O . GLY B 1 59 ? -0.477 -18.453 -28.5 1 87.56 59 GLY B O 1
ATOM 4362 N N . SER B 1 60 ? 1.342 -18.359 -29.797 1 94.94 60 SER B N 1
ATOM 4363 C CA . SER B 1 60 ? 1.25 -19.703 -30.328 1 94.94 60 SER B CA 1
ATOM 4364 C C . SER B 1 60 ? 2.115 -20.672 -29.531 1 94.94 60 SER B C 1
ATOM 4366 O O . SER B 1 60 ? 2.928 -20.25 -28.703 1 94.94 60 SER B O 1
ATOM 4368 N N . TYR B 1 61 ? 1.878 -21.969 -29.703 1 97.25 61 TYR B N 1
ATOM 4369 C CA . TYR B 1 61 ? 2.715 -22.969 -29.047 1 97.25 61 TYR B CA 1
ATOM 4370 C C . TYR B 1 61 ? 4.172 -22.828 -29.484 1 97.25 61 TYR B C 1
ATOM 4372 O O . TYR B 1 61 ? 5.086 -23.078 -28.703 1 97.25 61 TYR B O 1
ATOM 4380 N N . GLU B 1 62 ? 4.402 -22.438 -30.719 1 97.5 62 GLU B N 1
ATOM 4381 C CA . GLU B 1 62 ? 5.758 -22.203 -31.203 1 97.5 62 GLU B CA 1
ATOM 4382 C C . GLU B 1 62 ? 6.434 -21.078 -30.438 1 97.5 62 GLU B C 1
ATOM 4384 O O . GLU B 1 62 ? 7.605 -21.188 -30.062 1 97.5 62 GLU B O 1
ATOM 4389 N N . TYR B 1 63 ? 5.711 -20.062 -30.266 1 97.31 63 TYR B N 1
ATOM 4390 C CA . TYR B 1 63 ? 6.242 -18.953 -29.484 1 97.31 63 TYR B CA 1
ATOM 4391 C C . TYR B 1 63 ? 6.59 -19.391 -28.078 1 97.31 63 TYR B C 1
ATOM 4393 O O . TYR B 1 63 ? 7.688 -19.109 -27.578 1 97.31 63 TYR B O 1
ATOM 4401 N N . HIS B 1 64 ? 5.684 -20.047 -27.438 1 98.12 64 HIS B N 1
ATOM 4402 C CA . HIS B 1 64 ? 5.906 -20.469 -26.062 1 98.12 64 HIS B CA 1
ATOM 4403 C C . HIS B 1 64 ? 7.074 -21.453 -25.969 1 98.12 64 HIS B C 1
ATOM 4405 O O . HIS B 1 64 ? 7.84 -21.422 -25 1 98.12 64 HIS B O 1
ATOM 4411 N N . GLN B 1 65 ? 7.199 -22.297 -27.031 1 98.31 65 GLN B N 1
ATOM 4412 C CA . GLN B 1 65 ? 8.359 -23.172 -27.078 1 98.31 65 GLN B CA 1
ATOM 4413 C C . GLN B 1 65 ? 9.656 -22.375 -27.125 1 98.31 65 GLN B C 1
ATOM 4415 O O . GLN B 1 65 ? 10.641 -22.734 -26.469 1 98.31 65 GLN B O 1
ATOM 4420 N N . SER B 1 66 ? 9.617 -21.328 -27.875 1 98.31 66 SER B N 1
ATOM 4421 C CA . SER B 1 66 ? 10.805 -20.484 -27.969 1 98.31 66 SER B CA 1
ATOM 4422 C C . SER B 1 66 ? 11.141 -19.859 -26.609 1 98.31 66 SER B C 1
ATOM 4424 O O . SER B 1 66 ? 12.312 -19.672 -26.281 1 98.31 66 SER B O 1
ATOM 4426 N N . VAL B 1 67 ? 10.141 -19.469 -25.828 1 98.38 67 VAL B N 1
ATOM 4427 C CA . VAL B 1 67 ? 10.359 -18.922 -24.5 1 98.38 67 VAL B CA 1
ATOM 4428 C C . VAL B 1 67 ? 11.055 -19.953 -23.625 1 98.38 67 VAL B C 1
ATOM 4430 O O . VAL B 1 67 ? 12.016 -19.641 -22.906 1 98.38 67 VAL B O 1
ATOM 4433 N N . ILE B 1 68 ? 10.625 -21.203 -23.672 1 98.44 68 ILE B N 1
ATOM 4434 C CA . ILE B 1 68 ? 11.195 -22.297 -22.891 1 98.44 68 ILE B CA 1
ATOM 4435 C C . ILE B 1 68 ? 12.648 -22.516 -23.297 1 98.44 68 ILE B C 1
ATOM 4437 O O . ILE B 1 68 ? 13.531 -22.625 -22.438 1 98.44 68 ILE B O 1
ATOM 4441 N N . ASP B 1 69 ? 12.852 -22.562 -24.562 1 98.44 69 ASP B N 1
ATOM 4442 C CA . ASP B 1 69 ? 14.203 -22.797 -25.078 1 98.44 69 ASP B CA 1
ATOM 4443 C C . ASP B 1 69 ? 15.148 -21.672 -24.672 1 98.44 69 ASP B C 1
ATOM 4445 O O . ASP B 1 69 ? 16.281 -21.922 -24.25 1 98.44 69 ASP B O 1
ATOM 4449 N N . ASN B 1 70 ? 14.695 -20.453 -24.844 1 98.44 70 ASN B N 1
ATOM 4450 C CA . ASN B 1 70 ? 15.516 -19.297 -24.484 1 98.44 70 ASN B CA 1
ATOM 4451 C C . ASN B 1 70 ? 15.789 -19.25 -22.984 1 98.44 70 ASN B C 1
ATOM 4453 O O . ASN B 1 70 ? 16.875 -18.844 -22.562 1 98.44 70 ASN B O 1
ATOM 4457 N N . ALA B 1 71 ? 14.828 -19.625 -22.203 1 97.88 71 ALA B N 1
ATOM 4458 C CA . ALA B 1 71 ? 15.008 -19.672 -20.75 1 97.88 71 ALA B CA 1
ATOM 4459 C C . ALA B 1 71 ? 16.094 -20.672 -20.375 1 97.88 71 ALA B C 1
ATOM 4461 O O . ALA B 1 71 ? 16.953 -20.375 -19.547 1 97.88 71 ALA B O 1
ATOM 4462 N N . LYS B 1 72 ? 16.016 -21.828 -20.984 1 96.62 72 LYS B N 1
ATOM 4463 C CA . LYS B 1 72 ? 17.016 -22.859 -20.719 1 96.62 72 LYS B CA 1
ATOM 4464 C C . LYS B 1 72 ? 18.406 -22.391 -21.141 1 96.62 72 LYS B C 1
ATOM 4466 O O . LYS B 1 72 ? 19.391 -22.578 -20.422 1 96.62 72 LYS B O 1
ATOM 4471 N N . GLN B 1 73 ? 18.453 -21.781 -22.266 1 97.69 73 GLN B N 1
ATOM 4472 C CA . GLN B 1 73 ? 19.734 -21.266 -22.766 1 97.69 73 GLN B CA 1
ATOM 4473 C C . GLN B 1 73 ? 20.281 -20.156 -21.875 1 97.69 73 GLN B C 1
ATOM 4475 O O . GLN B 1 73 ? 21.5 -20.047 -21.703 1 97.69 73 GLN B O 1
ATOM 4480 N N . SER B 1 74 ? 19.406 -19.344 -21.375 1 97.62 74 SER B N 1
ATOM 4481 C CA . SER B 1 74 ? 19.844 -18.266 -20.5 1 97.62 74 SER B CA 1
ATOM 4482 C C . SER B 1 74 ? 20.562 -18.812 -19.281 1 97.62 74 SER B C 1
ATOM 4484 O O . SER B 1 74 ? 21.5 -18.188 -18.766 1 97.62 74 SER B O 1
ATOM 4486 N N . GLU B 1 75 ? 20.156 -19.969 -18.766 1 95.12 75 GLU B N 1
ATOM 4487 C CA . GLU B 1 75 ? 20.797 -20.594 -17.625 1 95.12 75 GLU B CA 1
ATOM 4488 C C . GLU B 1 75 ? 22.188 -21.109 -17.969 1 95.12 75 GLU B C 1
ATOM 4490 O O . GLU B 1 75 ? 23.078 -21.172 -17.109 1 95.12 75 GLU B O 1
ATOM 4495 N N . GLU B 1 76 ? 22.328 -21.484 -19.188 1 94.94 76 GLU B N 1
ATOM 4496 C CA . GLU B 1 76 ? 23.641 -21.938 -19.641 1 94.94 76 GLU B CA 1
ATOM 4497 C C . GLU B 1 76 ? 24.641 -20.781 -19.672 1 94.94 76 GLU B C 1
ATOM 4499 O O . GLU B 1 76 ? 25.812 -20.969 -19.375 1 94.94 76 GLU B O 1
ATOM 4504 N N . ILE B 1 77 ? 24.156 -19.672 -20 1 95.44 77 ILE B N 1
ATOM 4505 C CA . ILE B 1 77 ? 25 -18.5 -20.172 1 95.44 77 ILE B CA 1
ATOM 4506 C C . ILE B 1 77 ? 25.297 -17.859 -18.812 1 95.44 77 ILE B C 1
ATOM 4508 O O . ILE B 1 77 ? 26.422 -17.422 -18.547 1 95.44 77 ILE B O 1
ATOM 4512 N N . TYR B 1 78 ? 24.297 -17.859 -18.062 1 94.06 78 TYR B N 1
ATOM 4513 C CA . TYR B 1 78 ? 24.391 -17.281 -16.734 1 94.06 78 TYR B CA 1
ATOM 4514 C C . TYR B 1 78 ? 23.953 -18.281 -15.672 1 94.06 78 TYR B C 1
ATOM 4516 O O . TYR B 1 78 ? 22.766 -18.594 -15.562 1 94.06 78 TYR B O 1
ATOM 4524 N N . LYS B 1 79 ? 24.859 -18.859 -14.883 1 85.19 79 LYS B N 1
ATOM 4525 C CA . LYS B 1 79 ? 24.578 -19.922 -13.914 1 85.19 79 LYS B CA 1
ATOM 4526 C C . LYS B 1 79 ? 23.594 -19.438 -12.844 1 85.19 79 LYS B C 1
ATOM 4528 O O . LYS B 1 79 ? 22.641 -20.141 -12.508 1 85.19 79 LYS B O 1
ATOM 4533 N N . GLY B 1 80 ? 23.734 -18.156 -12.391 1 84.94 80 GLY B N 1
ATOM 4534 C CA . GLY B 1 80 ? 22.906 -17.625 -11.32 1 84.94 80 GLY B CA 1
ATOM 4535 C C . GLY B 1 80 ? 21.844 -18.594 -10.836 1 84.94 80 GLY B C 1
ATOM 4536 O O . GLY B 1 80 ? 22.016 -19.812 -10.961 1 84.94 80 GLY B O 1
ATOM 4537 N N . ARG B 1 81 ? 20.719 -18.281 -10.133 1 89.25 81 ARG B N 1
ATOM 4538 C CA . ARG B 1 81 ? 19.625 -19.141 -9.68 1 89.25 81 ARG B CA 1
ATOM 4539 C C . ARG B 1 81 ? 18.891 -19.75 -10.859 1 89.25 81 ARG B C 1
ATOM 4541 O O . ARG B 1 81 ? 18.719 -19.109 -11.898 1 89.25 81 ARG B O 1
ATOM 4548 N N . PRO B 1 82 ? 18.531 -21.016 -10.609 1 94.94 82 PRO B N 1
ATOM 4549 C CA . PRO B 1 82 ? 17.75 -21.609 -11.695 1 94.94 82 PRO B CA 1
ATOM 4550 C C . PRO B 1 82 ? 16.5 -20.781 -12.039 1 94.94 82 PRO B C 1
ATOM 4552 O O . PRO B 1 82 ? 15.969 -20.078 -11.18 1 94.94 82 PRO B O 1
ATOM 4555 N N . LEU B 1 83 ? 16.141 -20.828 -13.297 1 97.56 83 LEU B N 1
ATOM 4556 C CA . LEU B 1 83 ? 14.992 -20.078 -13.781 1 97.56 83 LEU B CA 1
ATOM 4557 C C . LEU B 1 83 ? 13.766 -20.969 -13.891 1 97.56 83 LEU B C 1
ATOM 4559 O O . LEU B 1 83 ? 13.789 -21.984 -14.586 1 97.56 83 LEU B O 1
ATOM 4563 N N . ALA B 1 84 ? 12.711 -20.641 -13.125 1 98.62 84 ALA B N 1
ATOM 4564 C CA . ALA B 1 84 ? 11.477 -21.422 -13.188 1 98.62 84 ALA B CA 1
ATOM 4565 C C . ALA B 1 84 ? 10.586 -20.938 -14.328 1 98.62 84 ALA B C 1
ATOM 4567 O O . ALA B 1 84 ? 10.664 -19.781 -14.742 1 98.62 84 ALA B O 1
ATOM 4568 N N . ILE B 1 85 ? 9.781 -21.844 -14.82 1 98.75 85 ILE B N 1
ATOM 4569 C CA . ILE B 1 85 ? 8.898 -21.562 -15.945 1 98.75 85 ILE B CA 1
ATOM 4570 C C . ILE B 1 85 ? 7.449 -21.844 -15.547 1 98.75 85 ILE B C 1
ATOM 4572 O O . ILE B 1 85 ? 7.125 -22.953 -15.102 1 98.75 85 ILE B O 1
ATOM 4576 N N . ALA B 1 86 ? 6.617 -20.828 -15.734 1 98.88 86 ALA B N 1
ATOM 4577 C CA . ALA B 1 86 ? 5.199 -20.922 -15.391 1 98.88 86 ALA B CA 1
ATOM 4578 C C . ALA B 1 86 ? 4.324 -20.812 -16.641 1 98.88 86 ALA B C 1
ATOM 4580 O O . ALA B 1 86 ? 4.559 -19.938 -17.484 1 98.88 86 ALA B O 1
ATOM 4581 N N . LEU B 1 87 ? 3.395 -21.734 -16.75 1 98.81 87 LEU B N 1
ATOM 4582 C CA . LEU B 1 87 ? 2.355 -21.688 -17.781 1 98.81 87 LEU B CA 1
ATOM 4583 C C . LEU B 1 87 ? 1.062 -21.109 -17.219 1 98.81 87 LEU B C 1
ATOM 4585 O O . LEU B 1 87 ? 0.509 -21.641 -16.25 1 98.81 87 LEU B O 1
ATOM 4589 N N . ASP B 1 88 ? 0.586 -20 -17.766 1 98.5 88 ASP B N 1
ATOM 4590 C CA . ASP B 1 88 ? -0.637 -19.328 -17.328 1 98.5 88 ASP B CA 1
ATOM 4591 C C . ASP B 1 88 ? -1.784 -19.594 -18.297 1 98.5 88 ASP B C 1
ATOM 4593 O O . ASP B 1 88 ? -1.808 -19.062 -19.406 1 98.5 88 ASP B O 1
ATOM 4597 N N . THR B 1 89 ? -2.725 -20.328 -17.859 1 98.25 89 THR B N 1
ATOM 4598 C CA . THR B 1 89 ? -3.83 -20.719 -18.734 1 98.25 89 THR B CA 1
ATOM 4599 C C . THR B 1 89 ? -4.785 -19.547 -18.938 1 98.25 89 THR B C 1
ATOM 4601 O O . THR B 1 89 ? -4.816 -18.609 -18.141 1 98.25 89 THR B O 1
ATOM 4604 N N . LYS B 1 90 ? -5.539 -19.578 -19.969 1 95.5 90 LYS B N 1
ATOM 4605 C CA . LYS B 1 90 ? -6.551 -18.562 -20.25 1 95.5 90 LYS B CA 1
ATOM 4606 C C . LYS B 1 90 ? -7.754 -18.719 -19.328 1 95.5 90 LYS B C 1
ATOM 4608 O O . LYS B 1 90 ? -8.211 -17.734 -18.719 1 95.5 90 LYS B O 1
ATOM 4613 N N . GLY B 1 91 ? -8.188 -19.953 -19.156 1 94.38 91 GLY B N 1
ATOM 4614 C CA . GLY B 1 91 ? -9.336 -20.25 -18.328 1 94.38 91 GLY B CA 1
ATOM 4615 C C . GLY B 1 91 ? -10.664 -20.062 -19.047 1 94.38 91 GLY B C 1
ATOM 4616 O O . GLY B 1 91 ? -10.719 -19.422 -20.094 1 94.38 91 GLY B O 1
ATOM 4617 N N . PRO B 1 92 ? -11.68 -20.656 -18.469 1 93.12 92 PRO B N 1
ATOM 4618 C CA . PRO B 1 92 ? -13.023 -20.469 -19.031 1 93.12 92 PRO B CA 1
ATOM 4619 C C . PRO B 1 92 ? -13.578 -19.062 -18.797 1 93.12 92 PRO B C 1
ATOM 4621 O O . PRO B 1 92 ? -13.57 -18.578 -17.672 1 93.12 92 PRO B O 1
ATOM 4624 N N . GLU B 1 93 ? -13.969 -18.391 -19.812 1 91.38 93 GLU B N 1
ATOM 4625 C CA . GLU B 1 93 ? -14.523 -17.047 -19.703 1 91.38 93 GLU B CA 1
ATOM 4626 C C . GLU B 1 93 ? -15.812 -16.906 -20.516 1 91.38 93 GLU B C 1
ATOM 4628 O O . GLU B 1 93 ? -16.094 -17.734 -21.391 1 91.38 93 GLU B O 1
ATOM 4633 N N . ILE B 1 94 ? -16.625 -15.961 -20.109 1 94.88 94 ILE B N 1
ATOM 4634 C CA . ILE B 1 94 ? -17.828 -15.602 -20.859 1 94.88 94 ILE B CA 1
ATOM 4635 C C . ILE B 1 94 ? -17.516 -14.414 -21.781 1 94.88 94 ILE B C 1
ATOM 4637 O O . ILE B 1 94 ? -16.875 -13.453 -21.359 1 94.88 94 ILE B O 1
ATOM 4641 N N . ARG B 1 95 ? -17.953 -14.531 -23 1 96.06 95 ARG B N 1
ATOM 4642 C CA . ARG B 1 95 ? -17.656 -13.469 -23.953 1 96.06 95 ARG B CA 1
ATOM 4643 C C . ARG B 1 95 ? -18.922 -13.086 -24.734 1 96.06 95 ARG B C 1
ATOM 4645 O O . ARG B 1 95 ? -19.859 -13.867 -24.812 1 96.06 95 ARG B O 1
ATOM 4652 N N . THR B 1 96 ? -18.875 -11.938 -25.266 1 97.06 96 THR B N 1
ATOM 4653 C CA . THR B 1 96 ? -19.906 -11.492 -26.188 1 97.06 96 THR B CA 1
ATOM 4654 C C . THR B 1 96 ? -19.641 -12.023 -27.594 1 97.06 96 THR B C 1
ATOM 4656 O O . THR B 1 96 ? -18.562 -12.523 -27.891 1 97.06 96 THR B O 1
ATOM 4659 N N . GLY B 1 97 ? -20.625 -11.906 -28.391 1 97.25 97 GLY B N 1
ATOM 4660 C CA . GLY B 1 97 ? -20.5 -12.328 -29.781 1 97.25 97 GLY B CA 1
ATOM 4661 C C . GLY B 1 97 ? -19.844 -11.281 -30.672 1 97.25 97 GLY B C 1
ATOM 4662 O O . GLY B 1 97 ? -19.109 -10.422 -30.188 1 97.25 97 GLY B O 1
ATOM 4663 N N . THR B 1 98 ? -20.109 -11.453 -31.984 1 97.81 98 THR B N 1
ATOM 4664 C CA . THR B 1 98 ? -19.547 -10.539 -32.969 1 97.81 98 THR B CA 1
ATOM 4665 C C . THR B 1 98 ? -20.578 -9.5 -33.375 1 97.81 98 THR B C 1
ATOM 4667 O O . THR B 1 98 ? -21.703 -9.852 -33.75 1 97.81 98 THR B O 1
ATOM 4670 N N . THR B 1 99 ? -20.172 -8.32 -33.312 1 97.44 99 THR B N 1
ATOM 4671 C CA . THR B 1 99 ? -21.078 -7.273 -33.781 1 97.44 99 THR B CA 1
ATOM 4672 C C . THR B 1 99 ? -21.156 -7.273 -35.312 1 97.44 99 THR B C 1
ATOM 4674 O O . THR B 1 99 ? -20.234 -7.758 -35.969 1 97.44 99 THR B O 1
ATOM 4677 N N . ILE B 1 100 ? -22.203 -6.738 -35.812 1 96.25 100 ILE B N 1
ATOM 4678 C CA . ILE B 1 100 ? -22.375 -6.66 -37.25 1 96.25 100 ILE B CA 1
ATOM 4679 C C . ILE B 1 100 ? -21.234 -5.852 -37.875 1 96.25 100 ILE B C 1
ATOM 4681 O O . ILE B 1 100 ? -20.969 -4.727 -37.438 1 96.25 100 ILE B O 1
ATOM 4685 N N . ASP B 1 101 ? -20.516 -6.41 -38.812 1 93 101 ASP B N 1
ATOM 4686 C CA . ASP B 1 101 ? -19.391 -5.809 -39.5 1 93 101 ASP B CA 1
ATOM 4687 C C . ASP B 1 101 ? -18.266 -5.43 -38.562 1 93 101 ASP B C 1
ATOM 4689 O O . ASP B 1 101 ? -17.453 -4.543 -38.844 1 93 101 ASP B O 1
ATOM 4693 N N . ASP B 1 102 ? -18.359 -6 -37.344 1 93.19 102 ASP B N 1
ATOM 4694 C CA . ASP B 1 102 ? -17.344 -5.773 -36.312 1 93.19 102 ASP B CA 1
ATOM 4695 C C . ASP B 1 102 ? -17.281 -4.301 -35.938 1 93.19 102 ASP B C 1
ATOM 4697 O O . ASP B 1 102 ? -16.203 -3.771 -35.656 1 93.19 102 ASP B O 1
ATOM 4701 N N . LYS B 1 103 ? -18.469 -3.607 -36.062 1 93 103 LYS B N 1
ATOM 4702 C CA . LYS B 1 103 ? -18.562 -2.195 -35.688 1 93 103 LYS B CA 1
ATOM 4703 C C . LYS B 1 103 ? -18.922 -2.025 -34.219 1 93 103 LYS B C 1
ATOM 4705 O O . LYS B 1 103 ? -19.641 -2.85 -33.656 1 93 103 LYS B O 1
ATOM 4710 N N . ASP B 1 104 ? -18.344 -1.058 -33.625 1 95.38 104 ASP B N 1
ATOM 4711 C CA . ASP B 1 104 ? -18.688 -0.7 -32.281 1 95.38 104 ASP B CA 1
ATOM 4712 C C . ASP B 1 104 ? -19.984 0.121 -32.219 1 95.38 104 ASP B C 1
ATOM 4714 O O . ASP B 1 104 ? -20.188 1 -33.062 1 95.38 104 ASP B O 1
ATOM 4718 N N . TYR B 1 105 ? -20.859 -0.152 -31.312 1 96.19 105 TYR B N 1
ATOM 4719 C CA . TYR B 1 105 ? -22.125 0.561 -31.188 1 96.19 105 TYR B CA 1
ATOM 4720 C C . TYR B 1 105 ? -22.172 1.36 -29.891 1 96.19 105 TYR B C 1
ATOM 4722 O O . TYR B 1 105 ? -22.266 0.786 -28.812 1 96.19 105 TYR B O 1
ATOM 4730 N N . PRO B 1 106 ? -22.094 2.658 -30.016 1 95.88 106 PRO B N 1
ATOM 4731 C CA . PRO B 1 106 ? -22.203 3.461 -28.797 1 95.88 106 PRO B CA 1
ATOM 4732 C C . PRO B 1 106 ? -23.594 3.4 -28.156 1 95.88 106 PRO B C 1
ATOM 4734 O O . PRO B 1 106 ? -24.594 3.385 -28.875 1 95.88 106 PRO B O 1
ATOM 4737 N N . ILE B 1 107 ? -23.625 3.32 -26.859 1 95.25 107 ILE B N 1
ATOM 4738 C CA . ILE B 1 107 ? -24.891 3.34 -26.141 1 95.25 107 ILE B CA 1
ATOM 4739 C C . ILE B 1 107 ? -24.828 4.383 -25.031 1 95.25 107 ILE B C 1
ATOM 4741 O O . ILE B 1 107 ? -23.75 4.727 -24.547 1 95.25 107 ILE B O 1
ATOM 4745 N N . LEU B 1 108 ? -25.922 4.875 -24.594 1 94.94 108 LEU B N 1
ATOM 4746 C CA . LEU B 1 108 ? -26.062 5.84 -23.5 1 94.94 108 LEU B CA 1
ATOM 4747 C C . LEU B 1 108 ? -26.547 5.156 -22.234 1 94.94 108 LEU B C 1
ATOM 4749 O O . LEU B 1 108 ? -27.047 4.027 -22.281 1 94.94 108 LEU B O 1
ATOM 4753 N N . PRO B 1 109 ? -26.359 5.906 -21.172 1 95.31 109 PRO B N 1
ATOM 4754 C CA . PRO B 1 109 ? -26.953 5.355 -19.938 1 95.31 109 PRO B CA 1
ATOM 4755 C C . PRO B 1 109 ? -28.453 5.133 -20.062 1 95.31 109 PRO B C 1
ATOM 4757 O O . PRO B 1 109 ? -29.141 5.898 -20.734 1 95.31 109 PRO B O 1
ATOM 4760 N N . ASN B 1 110 ? -28.922 4.094 -19.469 1 97.06 110 ASN B N 1
ATOM 4761 C CA . ASN B 1 110 ? -30.328 3.713 -19.422 1 97.06 110 ASN B CA 1
ATOM 4762 C C . ASN B 1 110 ? -30.812 3.182 -20.766 1 97.06 110 ASN B C 1
ATOM 4764 O O . ASN B 1 110 ? -32 3.166 -21.031 1 97.06 110 ASN B O 1
ATOM 4768 N N . HIS B 1 111 ? -29.875 2.826 -21.578 1 97.12 111 HIS B N 1
ATOM 4769 C CA . HIS B 1 111 ? -30.219 2.141 -22.812 1 97.12 111 HIS B CA 1
ATOM 4770 C C . HIS B 1 111 ? -30.688 0.716 -22.547 1 97.12 111 HIS 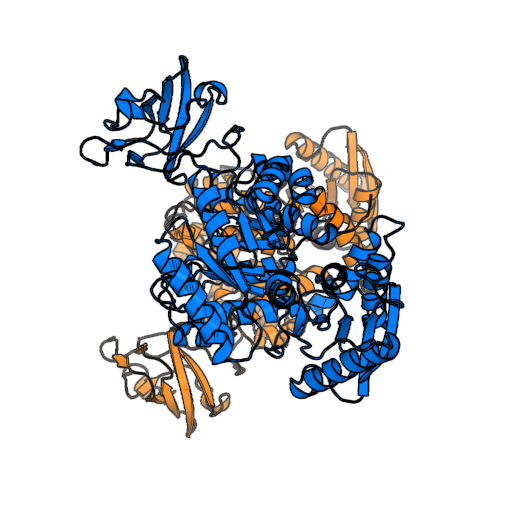B C 1
ATOM 4772 O O . HIS B 1 111 ? -29.969 -0.073 -21.922 1 97.12 111 HIS B O 1
ATOM 4778 N N . GLU B 1 112 ? -31.875 0.373 -23.016 1 98.12 112 GLU B N 1
ATOM 4779 C CA . GLU B 1 112 ? -32.406 -0.98 -22.828 1 98.12 112 GLU B CA 1
ATOM 4780 C C . GLU B 1 112 ? -32.125 -1.848 -24.047 1 98.12 112 GLU B C 1
ATOM 4782 O O . GLU B 1 112 ? -32.219 -1.383 -25.188 1 98.12 112 GLU B O 1
ATOM 4787 N N . MET B 1 113 ? -31.719 -3.031 -23.797 1 98.19 113 MET B N 1
ATOM 4788 C CA . MET B 1 113 ? -31.438 -3.961 -24.891 1 98.19 113 MET B CA 1
ATOM 4789 C C . MET B 1 113 ? -31.594 -5.406 -24.422 1 98.19 113 MET B C 1
ATOM 4791 O O . MET B 1 113 ? -32 -5.66 -23.297 1 98.19 113 MET B O 1
ATOM 4795 N N . ILE B 1 114 ? -31.219 -6.289 -25.344 1 98.25 114 ILE B N 1
ATOM 4796 C CA . ILE B 1 114 ? -31.406 -7.707 -25.062 1 98.25 114 ILE B CA 1
ATOM 4797 C C . ILE B 1 114 ? -30.047 -8.422 -25.094 1 98.25 114 ILE B C 1
ATOM 4799 O O . ILE B 1 114 ? -29.234 -8.195 -25.984 1 98.25 114 ILE B O 1
ATOM 4803 N N . PHE B 1 115 ? -29.812 -9.219 -24.094 1 98.56 115 PHE B N 1
ATOM 4804 C CA . PHE B 1 115 ? -28.766 -10.219 -24.109 1 98.56 115 PHE B CA 1
ATOM 4805 C C . PHE B 1 115 ? -29.328 -11.602 -24.375 1 98.56 115 PHE B C 1
ATOM 4807 O O . PHE B 1 115 ? -30.375 -11.977 -23.828 1 98.56 115 PHE B O 1
ATOM 4814 N N . THR B 1 116 ? -28.703 -12.281 -25.266 1 98.44 116 THR B N 1
ATOM 4815 C CA . THR B 1 116 ? -29.281 -13.57 -25.609 1 98.44 116 THR B CA 1
ATOM 4816 C C . THR B 1 116 ? -28.188 -14.625 -25.797 1 98.44 116 THR B C 1
ATOM 4818 O O . THR B 1 116 ? -27.047 -14.281 -26.078 1 98.44 116 THR B O 1
ATOM 4821 N N . THR B 1 117 ? -28.5 -15.898 -25.578 1 98.12 117 THR B N 1
ATOM 4822 C CA . THR B 1 117 ? -27.594 -17 -25.828 1 98.12 117 THR B CA 1
ATOM 4823 C C . THR B 1 117 ? -27.969 -17.734 -27.125 1 98.12 117 THR B C 1
ATOM 4825 O O . THR B 1 117 ? -27.406 -18.797 -27.422 1 98.12 117 THR B O 1
ATOM 4828 N N . ASP B 1 118 ? -28.938 -17.109 -27.828 1 97.62 118 ASP B N 1
ATOM 4829 C CA . ASP B 1 118 ? -29.344 -17.656 -29.109 1 97.62 118 ASP B CA 1
ATOM 4830 C C . ASP B 1 118 ? -28.219 -17.578 -30.141 1 97.62 118 ASP B C 1
ATOM 4832 O O . ASP B 1 118 ? -27.797 -16.484 -30.516 1 97.62 118 ASP B O 1
ATOM 4836 N N . GLU B 1 119 ? -27.859 -18.703 -30.641 1 97.06 119 GLU B N 1
ATOM 4837 C CA . GLU B 1 119 ? -26.703 -18.812 -31.531 1 97.06 119 GLU B CA 1
ATOM 4838 C C . GLU B 1 119 ? -26.938 -18.031 -32.812 1 97.06 119 GLU B C 1
ATOM 4840 O O . GLU B 1 119 ? -25.984 -17.656 -33.5 1 97.06 119 GLU B O 1
ATOM 4845 N N . ALA B 1 120 ? -28.203 -17.719 -33.062 1 96.62 120 ALA B N 1
ATOM 4846 C CA . ALA B 1 120 ? -28.547 -16.953 -34.25 1 96.62 120 ALA B CA 1
ATOM 4847 C C . ALA B 1 120 ? -27.938 -15.555 -34.188 1 96.62 120 ALA B C 1
ATOM 4849 O O . ALA B 1 120 ? -27.719 -14.93 -35.25 1 96.62 120 ALA B O 1
ATOM 4850 N N . TYR B 1 121 ? -27.609 -15.172 -33.031 1 97.31 121 TYR B N 1
ATOM 4851 C CA . TYR B 1 121 ? -27.125 -13.805 -32.875 1 97.31 121 TYR B CA 1
ATOM 4852 C C . TYR B 1 121 ? -25.625 -13.789 -32.625 1 97.31 121 TYR B C 1
ATOM 4854 O O . TYR B 1 121 ? -25.031 -12.719 -32.438 1 97.31 121 TYR B O 1
ATOM 4862 N N . ALA B 1 122 ? -24.969 -14.891 -32.625 1 97.5 122 ALA B N 1
ATOM 4863 C CA . ALA B 1 122 ? -23.547 -15.016 -32.312 1 97.5 122 ALA B CA 1
ATOM 4864 C C . ALA B 1 122 ? -22.688 -14.102 -33.188 1 97.5 122 ALA B C 1
ATOM 4866 O O . ALA B 1 122 ? -21.656 -13.594 -32.75 1 97.5 122 ALA B O 1
ATOM 4867 N N . LYS B 1 123 ? -23.172 -13.766 -34.406 1 97 123 LYS B N 1
ATOM 4868 C CA . LYS B 1 123 ? -22.375 -12.969 -35.344 1 97 123 LYS B CA 1
ATOM 4869 C C . LYS B 1 123 ? -23.141 -11.727 -35.781 1 97 123 LYS B C 1
ATOM 4871 O O . LYS B 1 123 ? -22.797 -11.117 -36.812 1 97 123 LYS B O 1
ATOM 4876 N N . LYS B 1 124 ? -24.203 -11.359 -35.125 1 96.19 124 LYS B N 1
ATOM 4877 C CA . LYS B 1 124 ? -24.969 -10.195 -35.562 1 96.19 124 LYS B CA 1
ATOM 4878 C C . LYS B 1 124 ? -25.406 -9.359 -34.344 1 96.19 124 LYS B C 1
ATOM 4880 O O . LYS B 1 124 ? -26.562 -8.969 -34.25 1 96.19 124 LYS B O 1
ATOM 4885 N N . CYS B 1 125 ? -24.516 -9.25 -33.438 1 97.38 125 CYS B N 1
ATOM 4886 C CA . CYS B 1 125 ? -24.766 -8.406 -32.25 1 97.38 125 CYS B CA 1
ATOM 4887 C C . CYS B 1 125 ? -24.844 -6.941 -32.656 1 97.38 125 CYS B C 1
ATOM 4889 O O . CYS B 1 125 ? -24.172 -6.516 -33.594 1 97.38 125 CYS B O 1
ATOM 4891 N N . ASP B 1 126 ? -25.672 -6.148 -32.031 1 96.69 126 ASP B N 1
ATOM 4892 C CA . ASP B 1 126 ? -25.75 -4.703 -32.188 1 96.69 126 ASP B CA 1
ATOM 4893 C C . ASP B 1 126 ? -26.219 -4.035 -30.906 1 96.69 126 ASP B C 1
ATOM 4895 O O . ASP B 1 126 ? -26.031 -4.582 -29.812 1 96.69 126 ASP B O 1
ATOM 4899 N N . ASP B 1 127 ? -26.734 -2.758 -31.016 1 96.56 127 ASP B N 1
ATOM 4900 C CA . ASP B 1 127 ? -27.125 -2.021 -29.812 1 96.56 127 ASP B CA 1
ATOM 4901 C C . ASP B 1 127 ? -28.5 -2.457 -29.328 1 96.56 127 ASP B C 1
ATOM 4903 O O . ASP B 1 127 ? -29 -1.94 -28.312 1 96.56 127 ASP B O 1
ATOM 4907 N N . LYS B 1 128 ? -29.109 -3.416 -30.031 1 97.06 128 LYS B N 1
ATOM 4908 C CA . LYS B 1 128 ? -30.422 -3.895 -29.641 1 97.06 128 LYS B CA 1
ATOM 4909 C C . LYS B 1 128 ? -30.344 -5.297 -29.047 1 97.06 128 LYS B C 1
ATOM 4911 O O . LYS B 1 128 ? -31.094 -5.625 -28.109 1 97.06 128 LYS B O 1
ATOM 4916 N N . VAL B 1 129 ? -29.453 -6.109 -29.656 1 98.06 129 VAL B N 1
ATOM 4917 C CA . VAL B 1 129 ? -29.328 -7.496 -29.219 1 98.06 129 VAL B CA 1
ATOM 4918 C C . VAL B 1 129 ? -27.844 -7.895 -29.172 1 98.06 129 VAL B C 1
ATOM 4920 O O . VAL B 1 129 ? -27.125 -7.738 -30.172 1 98.06 129 VAL B O 1
ATOM 4923 N N . MET B 1 130 ? -27.406 -8.438 -28.047 1 98.06 130 MET B N 1
ATOM 4924 C CA . MET B 1 130 ? -26.031 -8.914 -27.875 1 98.06 130 MET B CA 1
ATOM 4925 C C . MET B 1 130 ? -26.016 -10.391 -27.469 1 98.06 130 MET B C 1
ATOM 4927 O O . MET B 1 130 ? -26.75 -10.805 -26.578 1 98.06 130 MET B O 1
ATOM 4931 N N . PHE B 1 131 ? -25.219 -11.117 -28.203 1 98.31 131 PHE B N 1
ATOM 4932 C CA . PHE B 1 131 ? -25.047 -12.531 -27.891 1 98.31 131 PHE B CA 1
ATOM 4933 C C . PHE B 1 131 ? -24.031 -12.711 -26.766 1 98.31 131 PHE B C 1
ATOM 4935 O O . PHE B 1 131 ? -23.016 -12.016 -26.719 1 98.31 131 PHE B O 1
ATOM 4942 N N . ILE B 1 132 ? -24.312 -13.656 -25.859 1 97.75 132 ILE B N 1
ATOM 4943 C CA . ILE B 1 132 ? -23.406 -14.07 -24.797 1 97.75 132 ILE B CA 1
ATOM 4944 C C . ILE B 1 132 ? -23.203 -15.578 -24.859 1 97.75 132 ILE B C 1
ATOM 4946 O O . ILE B 1 132 ? -24.156 -16.344 -25 1 97.75 132 ILE B O 1
ATOM 4950 N N . ASP B 1 133 ? -21.984 -16.016 -24.719 1 96.38 133 ASP B N 1
ATOM 4951 C CA . ASP B 1 133 ? -21.672 -17.422 -24.938 1 96.38 133 ASP B CA 1
ATOM 4952 C C . ASP B 1 133 ? -21.719 -18.203 -23.625 1 96.38 133 ASP B C 1
ATOM 4954 O O . ASP B 1 133 ? -20.812 -18.984 -23.328 1 96.38 133 ASP B O 1
ATOM 4958 N N . TYR B 1 134 ? -22.656 -17.969 -22.844 1 97 134 TYR B N 1
ATOM 4959 C CA . TYR B 1 134 ? -22.922 -18.703 -21.594 1 97 134 TYR B CA 1
ATOM 4960 C C . TYR B 1 134 ? -24.375 -19.109 -21.5 1 97 134 TYR B C 1
ATOM 4962 O O . TYR B 1 134 ? -25.203 -18.375 -20.938 1 97 134 TYR B O 1
ATOM 4970 N N . LYS B 1 135 ? -24.625 -20.25 -21.906 1 95.75 135 LYS B N 1
ATOM 4971 C CA . LYS B 1 135 ? -25.984 -20.75 -22.125 1 95.75 135 LYS B CA 1
ATOM 4972 C C . LYS B 1 135 ? -26.781 -20.734 -20.812 1 95.75 135 LYS B C 1
ATOM 4974 O O . LYS B 1 135 ? -27.984 -20.531 -20.828 1 95.75 135 LYS B O 1
ATOM 4979 N N . ASN B 1 136 ? -26.125 -20.891 -19.734 1 96.5 136 ASN B N 1
ATOM 4980 C CA . ASN B 1 136 ? -26.844 -21.062 -18.469 1 96.5 136 ASN B CA 1
ATOM 4981 C C . ASN B 1 136 ? -27.078 -19.703 -17.781 1 96.5 136 ASN B C 1
ATOM 4983 O O . ASN B 1 136 ? -27.562 -19.656 -16.656 1 96.5 136 ASN B O 1
ATOM 4987 N N . ILE B 1 137 ? -26.797 -18.594 -18.438 1 97.31 137 ILE B N 1
ATOM 4988 C CA . ILE B 1 137 ? -26.812 -17.281 -17.812 1 97.31 137 ILE B CA 1
ATOM 4989 C C . ILE B 1 137 ? -28.219 -16.984 -17.281 1 97.31 137 ILE B C 1
ATOM 4991 O O . ILE B 1 137 ? -28.359 -16.375 -16.219 1 97.31 137 ILE B O 1
ATOM 4995 N N . THR B 1 138 ? -29.234 -17.406 -17.984 1 96.94 138 THR B N 1
ATOM 4996 C CA . THR B 1 138 ? -30.609 -17.094 -17.594 1 96.94 138 THR B CA 1
ATOM 4997 C C . THR B 1 138 ? -31.016 -17.906 -16.375 1 96.94 138 THR B C 1
ATOM 4999 O O . THR B 1 138 ? -32 -17.578 -15.703 1 96.94 138 THR B O 1
ATOM 5002 N N . LYS B 1 139 ? -30.281 -18.875 -16.078 1 96.62 139 LYS B N 1
ATOM 5003 C CA . LYS B 1 139 ? -30.609 -19.75 -14.945 1 96.62 139 LYS B CA 1
ATOM 5004 C C . LYS B 1 139 ? -29.859 -19.328 -13.688 1 96.62 139 LYS B C 1
ATOM 5006 O O . LYS B 1 139 ? -30.266 -19.672 -12.57 1 96.62 139 LYS B O 1
ATOM 5011 N N . VAL B 1 140 ? -28.797 -18.625 -13.852 1 95.81 140 VAL B N 1
ATOM 5012 C CA . VAL B 1 140 ? -27.953 -18.375 -12.695 1 95.81 140 VAL B CA 1
ATOM 5013 C C . VAL B 1 140 ? -28.109 -16.922 -12.258 1 95.81 140 VAL B C 1
ATOM 5015 O O . VAL B 1 140 ? -27.797 -16.578 -11.109 1 95.81 140 VAL B O 1
ATOM 5018 N N . ILE B 1 141 ? -28.594 -16.047 -13.094 1 96.81 141 ILE B N 1
ATOM 5019 C CA . ILE B 1 141 ? -28.641 -14.625 -12.766 1 96.81 141 ILE B CA 1
ATOM 5020 C C . ILE B 1 141 ? -30.062 -14.242 -12.359 1 96.81 141 ILE B C 1
ATOM 5022 O O . ILE B 1 141 ? -31.016 -15 -12.578 1 96.81 141 ILE B O 1
ATOM 5026 N N . GLU B 1 142 ? -30.156 -13.141 -11.648 1 96.69 142 GLU B N 1
ATOM 5027 C CA . GLU B 1 142 ? -31.438 -12.633 -11.203 1 96.69 142 GLU B CA 1
ATOM 5028 C C . GLU B 1 142 ? -31.641 -11.18 -11.633 1 96.69 142 GLU B C 1
ATOM 5030 O O . GLU B 1 142 ? -30.672 -10.477 -11.914 1 96.69 142 GLU B O 1
ATOM 5035 N N . ALA B 1 143 ? -32.938 -10.844 -11.672 1 97.38 143 ALA B N 1
ATOM 5036 C CA . ALA B 1 143 ? -33.25 -9.445 -11.945 1 97.38 143 ALA B CA 1
ATOM 5037 C C . ALA B 1 143 ? -32.625 -8.531 -10.891 1 97.38 143 ALA B C 1
ATOM 5039 O O . ALA B 1 143 ? -32.656 -8.859 -9.695 1 97.38 143 ALA B O 1
ATOM 5040 N N . GLY B 1 144 ? -32.125 -7.508 -11.289 1 96.62 144 GLY B N 1
ATOM 5041 C CA . GLY B 1 144 ? -31.516 -6.562 -10.383 1 96.62 144 GLY B CA 1
ATOM 5042 C C . GLY B 1 144 ? -30 -6.691 -10.336 1 96.62 144 GLY B C 1
ATOM 5043 O O . GLY B 1 144 ? -29.312 -5.754 -9.938 1 96.62 144 GLY B O 1
ATOM 5044 N N . LYS B 1 145 ? -29.453 -7.82 -10.82 1 96.69 145 LYS B N 1
ATOM 5045 C CA . LYS B 1 145 ? -28.016 -8.047 -10.828 1 96.69 145 LYS B CA 1
ATOM 5046 C C . LYS B 1 145 ? -27.344 -7.262 -11.953 1 96.69 145 LYS B C 1
ATOM 5048 O O . LYS B 1 145 ? -28.016 -6.82 -12.891 1 96.69 145 LYS B O 1
ATOM 5053 N N . ILE B 1 146 ? -26.109 -7.094 -11.773 1 95.81 146 ILE B N 1
ATOM 5054 C CA . ILE B 1 146 ? -25.344 -6.309 -12.734 1 95.81 146 ILE B CA 1
ATOM 5055 C C . ILE B 1 146 ? -24.484 -7.238 -13.586 1 95.81 146 ILE B C 1
ATOM 5057 O O . ILE B 1 146 ? -23.969 -8.242 -13.094 1 95.81 146 ILE B O 1
ATOM 5061 N N . ILE B 1 147 ? -24.359 -6.898 -14.844 1 97.06 147 ILE B N 1
ATOM 5062 C CA . ILE B 1 147 ? -23.469 -7.566 -15.773 1 97.06 147 ILE B CA 1
ATOM 5063 C C . ILE B 1 147 ? -22.406 -6.582 -16.281 1 97.06 147 ILE B C 1
ATOM 5065 O O . ILE B 1 147 ? -22.75 -5.492 -16.75 1 97.06 147 ILE B O 1
ATOM 5069 N N . TYR B 1 148 ? -21.141 -6.988 -16.141 1 95.25 148 TYR B N 1
ATOM 5070 C CA . TYR B 1 148 ? -20.062 -6.16 -16.656 1 95.25 148 TYR B CA 1
ATOM 5071 C C . TYR B 1 148 ? -19.594 -6.668 -18.016 1 95.25 148 TYR B C 1
ATOM 5073 O O . TYR B 1 148 ? -19.469 -7.875 -18.219 1 95.25 148 TYR B O 1
ATOM 5081 N N . ILE B 1 149 ? -19.422 -5.719 -18.891 1 95.25 149 ILE B N 1
ATOM 5082 C CA . ILE B 1 149 ? -18.859 -6.035 -20.203 1 95.25 149 ILE B CA 1
ATOM 5083 C C . ILE B 1 149 ? -17.547 -5.281 -20.406 1 95.25 149 ILE B C 1
ATOM 5085 O O . ILE B 1 149 ? -17.422 -4.125 -19.984 1 95.25 149 ILE B O 1
ATOM 5089 N N . ASP B 1 150 ? -16.641 -5.91 -21.016 1 92 150 ASP B N 1
ATOM 5090 C CA . ASP B 1 150 ? -15.344 -5.32 -21.344 1 92 150 ASP B CA 1
ATOM 5091 C C . ASP B 1 150 ? -14.633 -4.82 -20.094 1 92 150 ASP B C 1
ATOM 5093 O O . ASP B 1 150 ? -14.273 -3.643 -20 1 92 150 ASP B O 1
ATOM 5097 N N . ASP B 1 151 ? -14.484 -5.793 -19.156 1 82.88 151 ASP B N 1
ATOM 5098 C CA . ASP B 1 151 ? -13.734 -5.578 -17.938 1 82.88 151 ASP B CA 1
ATOM 5099 C C . ASP B 1 151 ? -14.352 -4.453 -17.109 1 82.88 151 ASP B C 1
ATOM 5101 O O . ASP B 1 151 ? -13.633 -3.635 -16.531 1 82.88 151 ASP B O 1
ATOM 5105 N N . GLY B 1 152 ? -15.633 -4.266 -17.266 1 86.19 152 GLY B N 1
ATOM 5106 C CA . GLY B 1 152 ? -16.359 -3.332 -16.406 1 86.19 152 GLY B CA 1
ATOM 5107 C C . GLY B 1 152 ? -16.547 -1.969 -17.047 1 86.19 152 GLY B C 1
ATOM 5108 O O . GLY B 1 152 ? -17.125 -1.066 -16.438 1 86.19 152 GLY B O 1
ATOM 5109 N N . VAL B 1 153 ? -16.109 -1.771 -18.234 1 86.25 153 VAL B N 1
ATOM 5110 C CA . VAL B 1 153 ? -16.234 -0.5 -18.938 1 86.25 153 VAL B CA 1
ATOM 5111 C C . VAL B 1 153 ? -17.719 -0.143 -19.094 1 86.25 153 VAL B C 1
ATOM 5113 O O . VAL B 1 153 ? -18.094 1.021 -18.953 1 86.25 153 VAL B O 1
ATOM 5116 N N . VAL B 1 154 ? -18.516 -1.181 -19.438 1 92.75 154 VAL B N 1
ATOM 5117 C CA . VAL B 1 154 ? -19.953 -0.974 -19.547 1 92.75 154 VAL B CA 1
ATOM 5118 C C . VAL B 1 154 ? -20.688 -1.911 -18.594 1 92.75 154 VAL B C 1
ATOM 5120 O O . VAL B 1 154 ? -20.312 -3.08 -18.453 1 92.75 154 VAL B O 1
ATOM 5123 N N . SER B 1 155 ? -21.594 -1.346 -17.922 1 95.75 155 SER B N 1
ATOM 5124 C CA . SER B 1 155 ? -22.375 -2.137 -16.969 1 95.75 155 SER B CA 1
ATOM 5125 C C . SER B 1 155 ? -23.859 -2.143 -17.328 1 95.75 155 SER B C 1
ATOM 5127 O O . SER B 1 155 ? -24.391 -1.128 -17.781 1 95.75 155 SER B O 1
ATOM 5129 N N . PHE B 1 156 ? -24.453 -3.293 -17.141 1 97.31 156 PHE B N 1
ATOM 5130 C CA . PHE B 1 156 ? -25.891 -3.455 -17.406 1 97.31 156 PHE B CA 1
ATOM 5131 C C . PHE B 1 156 ? -26.609 -4.004 -16.172 1 97.31 156 PHE B C 1
ATOM 5133 O O . PHE B 1 156 ? -26.078 -4.867 -15.477 1 97.31 156 PHE B O 1
ATOM 5140 N N . GLU B 1 157 ? -27.703 -3.539 -15.953 1 98 157 GLU B N 1
ATOM 5141 C CA . GLU B 1 157 ? -28.594 -4.105 -14.945 1 98 157 GLU B CA 1
ATOM 5142 C C . GLU B 1 157 ? -29.594 -5.059 -15.578 1 98 157 GLU B C 1
ATOM 5144 O O . GLU B 1 157 ? -30.219 -4.727 -16.594 1 98 157 GLU B O 1
ATOM 5149 N N . VAL B 1 158 ? -29.766 -6.188 -15.031 1 98.44 158 VAL B N 1
ATOM 5150 C CA . VAL B 1 158 ? -30.75 -7.141 -15.523 1 98.44 158 VAL B CA 1
ATOM 5151 C C . VAL B 1 158 ? -32.156 -6.703 -15.094 1 98.44 158 VAL B C 1
ATOM 5153 O O . VAL B 1 158 ? -32.438 -6.602 -13.906 1 98.44 158 VAL B O 1
ATOM 5156 N N . LEU B 1 159 ? -32.906 -6.465 -16.062 1 98.25 159 LEU B N 1
ATOM 5157 C CA . LEU B 1 159 ? -34.281 -6.02 -15.773 1 98.25 159 LEU B CA 1
ATOM 5158 C C . LEU B 1 159 ? -35.188 -7.211 -15.602 1 98.25 159 LEU B C 1
ATOM 5160 O O . LEU B 1 159 ? -36.094 -7.199 -14.742 1 98.25 159 LEU B O 1
ATOM 5164 N N . GLN B 1 160 ? -35 -8.117 -16.547 1 97.94 160 GLN B N 1
ATOM 5165 C CA . GLN B 1 160 ? -35.938 -9.242 -16.594 1 97.94 160 GLN B CA 1
ATOM 5166 C C . GLN B 1 160 ? -35.312 -10.445 -17.297 1 97.94 160 GLN B C 1
ATOM 5168 O O . GLN B 1 160 ? -34.625 -10.281 -18.297 1 97.94 160 GLN B O 1
ATOM 5173 N N . ILE B 1 161 ? -35.656 -11.594 -16.75 1 98.06 161 ILE B N 1
ATOM 5174 C CA . ILE B 1 161 ? -35.406 -12.828 -17.484 1 98.06 161 ILE B CA 1
ATOM 5175 C C . ILE B 1 161 ? -36.594 -13.18 -18.344 1 98.06 161 ILE B C 1
ATOM 5177 O O . ILE B 1 161 ? -37.625 -13.633 -17.828 1 98.06 161 ILE B O 1
ATOM 5181 N N . VAL B 1 162 ? -36.469 -13.023 -19.594 1 97.31 162 VAL B N 1
ATOM 5182 C CA . VAL B 1 162 ? -37.594 -13.141 -20.516 1 97.31 162 VAL B CA 1
ATOM 5183 C C . VAL B 1 162 ? -37.906 -14.617 -20.75 1 97.31 162 VAL B C 1
ATOM 5185 O O . VAL B 1 162 ? -39.062 -15.008 -20.781 1 97.31 162 VAL B O 1
ATOM 5188 N N . ASP B 1 163 ? -36.875 -15.406 -21.031 1 96.81 163 ASP B N 1
ATOM 5189 C CA . ASP B 1 163 ? -36.969 -16.859 -21.234 1 96.81 163 ASP B CA 1
ATOM 5190 C C . ASP B 1 163 ? -35.656 -17.547 -20.969 1 96.81 163 ASP B C 1
ATOM 5192 O O . ASP B 1 163 ? -34.781 -16.984 -20.297 1 96.81 163 ASP B O 1
ATOM 5196 N N . ASP B 1 164 ? -35.531 -18.766 -21.484 1 96.44 164 ASP B N 1
ATOM 5197 C CA . ASP B 1 164 ? -34.344 -19.578 -21.156 1 96.44 164 ASP B CA 1
ATOM 5198 C C . ASP B 1 164 ? -33.125 -19.078 -21.891 1 96.44 164 ASP B C 1
ATOM 5200 O O . ASP B 1 164 ? -32 -19.5 -21.562 1 96.44 164 ASP B O 1
ATOM 5204 N N . LYS B 1 165 ? -33.25 -18.109 -22.812 1 97.44 165 LYS B N 1
ATOM 5205 C CA . LYS B 1 165 ? -32.094 -17.672 -23.594 1 97.44 165 LYS B CA 1
ATOM 5206 C C . LYS B 1 165 ? -31.969 -16.156 -23.578 1 97.44 165 LYS B C 1
ATOM 5208 O O . LYS B 1 165 ? -30.969 -15.617 -24.078 1 97.44 165 LYS B O 1
ATOM 5213 N N . THR B 1 166 ? -33 -15.492 -22.953 1 97.62 166 THR B N 1
ATOM 5214 C CA . THR B 1 166 ? -33.062 -14.062 -23.234 1 97.62 166 THR B CA 1
ATOM 5215 C C . THR B 1 166 ? -33.156 -13.273 -21.922 1 97.62 166 THR B C 1
ATOM 5217 O O . THR B 1 166 ? -33.969 -13.602 -21.062 1 97.62 166 THR B O 1
ATOM 5220 N N . LEU B 1 167 ? -32.312 -12.258 -21.812 1 98.31 167 LEU B N 1
ATOM 5221 C CA . LEU B 1 167 ? -32.344 -11.281 -20.734 1 98.31 167 LEU B CA 1
ATOM 5222 C C . LEU B 1 167 ? -32.625 -9.883 -21.281 1 98.31 167 LEU B C 1
ATOM 5224 O O . LEU B 1 167 ? -32.125 -9.5 -22.328 1 98.31 167 LEU B O 1
ATOM 5228 N N . LYS B 1 168 ? -33.531 -9.18 -20.609 1 98.62 168 LYS B N 1
ATOM 5229 C CA . LYS B 1 168 ? -33.656 -7.742 -20.828 1 98.62 168 LYS B CA 1
ATOM 5230 C C . LYS B 1 168 ? -32.75 -6.961 -19.875 1 98.62 168 LYS B C 1
ATOM 5232 O O . LYS B 1 168 ? -32.781 -7.188 -18.672 1 98.62 168 LYS B O 1
ATOM 5237 N N . VAL B 1 169 ? -31.938 -6.141 -20.406 1 98.56 169 VAL B N 1
ATOM 5238 C CA . VAL B 1 169 ? -30.969 -5.434 -19.578 1 98.56 169 VAL B CA 1
ATOM 5239 C C . VAL B 1 169 ? -31.016 -3.938 -19.875 1 98.56 169 VAL B C 1
ATOM 5241 O O . VAL B 1 169 ? -31.594 -3.52 -20.875 1 98.56 169 VAL B O 1
ATOM 5244 N N . ARG B 1 170 ? -30.547 -3.127 -18.984 1 98.25 170 ARG B N 1
ATOM 5245 C CA . ARG B 1 170 ? -30.438 -1.678 -19.125 1 98.25 170 ARG B CA 1
ATOM 5246 C C . ARG B 1 170 ? -29.047 -1.191 -18.781 1 98.25 170 ARG B C 1
ATOM 5248 O O . ARG B 1 170 ? -28.484 -1.578 -17.75 1 98.25 170 ARG B O 1
ATOM 5255 N N . SER B 1 171 ? -28.469 -0.377 -19.656 1 97.5 171 SER B N 1
ATOM 5256 C CA . SER B 1 171 ? -27.125 0.127 -19.406 1 97.5 171 SER B CA 1
ATOM 5257 C C . SER B 1 171 ? -27.109 1.109 -18.25 1 97.5 171 SER B C 1
ATOM 5259 O O . SER B 1 171 ? -28 1.957 -18.125 1 97.5 171 SER B O 1
ATOM 5261 N N . VAL B 1 172 ? -26.156 0.97 -17.375 1 95.12 172 VAL B N 1
ATOM 5262 C CA . VAL B 1 172 ? -26.016 1.845 -16.203 1 95.12 172 VAL B CA 1
ATOM 5263 C C . VAL B 1 172 ? -25.203 3.074 -16.594 1 95.12 172 VAL B C 1
ATOM 5265 O O . VAL B 1 172 ? -25.453 4.18 -16.109 1 95.12 172 VAL B O 1
ATOM 5268 N N . ASN B 1 173 ? -24.172 2.895 -17.453 1 91.81 173 ASN B N 1
ATOM 5269 C CA . ASN B 1 173 ? -23.312 3.977 -17.922 1 91.81 173 ASN B CA 1
ATOM 5270 C C . ASN B 1 173 ? -23.172 3.953 -19.453 1 91.81 173 ASN B C 1
ATOM 5272 O O . ASN B 1 173 ? -23.609 3.002 -20.094 1 91.81 173 ASN B O 1
ATOM 5276 N N . SER B 1 174 ? -22.609 5.039 -19.984 1 92.94 174 SER B N 1
ATOM 5277 C CA . SER B 1 174 ? -22.359 5.105 -21.422 1 92.94 174 SER B CA 1
ATOM 5278 C C . SER B 1 174 ? -21.188 4.219 -21.812 1 92.94 174 SER B C 1
ATOM 5280 O O . SER B 1 174 ? -20.312 3.941 -21 1 92.94 174 SER B O 1
ATOM 5282 N N . GLY B 1 175 ? -21.203 3.627 -22.984 1 93.06 175 GLY B N 1
ATOM 5283 C CA . GLY B 1 175 ? -20.125 2.811 -23.5 1 93.06 175 GLY B CA 1
ATOM 5284 C C . GLY B 1 175 ? -20.359 2.367 -24.938 1 93.06 175 GLY B C 1
ATOM 5285 O O . GLY B 1 175 ? -21.094 3.018 -25.688 1 93.06 175 GLY B O 1
ATOM 5286 N N . LYS B 1 176 ? -19.688 1.464 -25.391 1 93.75 176 LYS B N 1
ATOM 5287 C CA . LYS B 1 176 ? -19.828 0.913 -26.734 1 93.75 176 LYS B CA 1
ATOM 5288 C C . LYS B 1 176 ? -19.953 -0.606 -26.703 1 93.75 176 LYS B C 1
ATOM 5290 O O . LYS B 1 176 ? -19.25 -1.278 -25.938 1 93.75 176 LYS B O 1
ATOM 5295 N N . ILE B 1 177 ? -20.812 -1.154 -27.422 1 94.38 177 ILE B N 1
ATOM 5296 C CA . ILE B 1 177 ? -20.922 -2.594 -27.625 1 94.38 177 ILE B CA 1
ATOM 5297 C C . ILE B 1 177 ? -19.875 -3.049 -28.641 1 94.38 177 ILE B C 1
ATOM 5299 O O . ILE B 1 177 ? -19.859 -2.578 -29.781 1 94.38 177 ILE B O 1
ATOM 5303 N N . CYS B 1 178 ? -18.984 -3.975 -28.172 1 95.44 178 CYS B N 1
ATOM 5304 C CA . CYS B 1 178 ? -17.891 -4.43 -29.016 1 95.44 178 CYS B CA 1
ATOM 5305 C C . CYS B 1 178 ? -17.891 -5.949 -29.141 1 95.44 178 CYS B C 1
ATOM 5307 O O . CYS B 1 178 ? -18.578 -6.637 -28.375 1 95.44 178 CYS B O 1
ATOM 5309 N N . SER B 1 179 ? -17.125 -6.371 -30.141 1 95.75 179 SER B N 1
ATOM 5310 C CA . SER B 1 179 ? -17.031 -7.809 -30.391 1 95.75 179 SER B CA 1
ATOM 5311 C C . SER B 1 179 ? -16.109 -8.492 -29.406 1 95.75 179 SER B C 1
ATOM 5313 O O . SER B 1 179 ? -15.078 -7.93 -29.016 1 95.75 179 SER B O 1
ATOM 5315 N N . HIS B 1 180 ? -16.531 -9.688 -28.938 1 93.94 180 HIS B N 1
ATOM 5316 C CA . HIS B 1 180 ? -15.68 -10.625 -28.203 1 93.94 180 HIS B CA 1
ATOM 5317 C C . HIS B 1 180 ? -15.133 -10.008 -26.922 1 93.94 180 HIS B C 1
ATOM 5319 O O . HIS B 1 180 ? -13.938 -10.094 -26.656 1 93.94 180 HIS B O 1
ATOM 5325 N N . LYS B 1 181 ? -16 -9.344 -26.219 1 94.44 181 LYS B N 1
ATOM 5326 C CA . LYS B 1 181 ? -15.617 -8.75 -24.938 1 94.44 181 LYS B CA 1
ATOM 5327 C C . LYS B 1 181 ? -15.953 -9.672 -23.781 1 94.44 181 LYS B C 1
ATOM 5329 O O . LYS B 1 181 ? -16.891 -10.469 -23.859 1 94.44 181 LYS B O 1
ATOM 5334 N N . GLY B 1 182 ? -15.117 -9.57 -22.766 1 93.75 182 GLY B N 1
ATOM 5335 C CA . GLY B 1 182 ? -15.352 -10.359 -21.562 1 93.75 182 GLY B CA 1
ATOM 5336 C C . GLY B 1 182 ? -16.609 -9.953 -20.828 1 93.75 182 GLY B C 1
ATOM 5337 O O . GLY B 1 182 ? -16.953 -8.773 -20.766 1 93.75 182 GLY B O 1
ATOM 5338 N N . VAL B 1 183 ? -17.328 -10.938 -20.297 1 96 183 VAL B N 1
ATOM 5339 C CA . VAL B 1 183 ? -18.547 -10.727 -19.516 1 96 183 VAL B CA 1
ATOM 5340 C C . VAL B 1 183 ? -18.344 -11.195 -18.078 1 96 183 VAL B C 1
ATOM 5342 O O . VAL B 1 183 ? -17.891 -12.312 -17.844 1 96 183 VAL B O 1
ATOM 5345 N N . ASN B 1 184 ? -18.562 -10.375 -17.125 1 94.81 184 ASN B N 1
ATOM 5346 C CA . ASN B 1 184 ? -18.453 -10.711 -15.711 1 94.81 184 ASN B CA 1
ATOM 5347 C C . ASN B 1 184 ? -19.812 -10.594 -15.016 1 94.81 184 ASN B C 1
ATOM 5349 O O . ASN B 1 184 ? -20.578 -9.68 -15.297 1 94.81 184 ASN B O 1
ATOM 5353 N N . LEU B 1 185 ? -20.125 -11.508 -14.211 1 95.19 185 LEU B N 1
ATOM 5354 C CA . LEU B 1 185 ? -21.375 -11.539 -13.453 1 95.19 185 LEU B CA 1
ATOM 5355 C C . LEU B 1 185 ? -21.109 -11.414 -11.961 1 95.19 185 LEU B C 1
ATOM 5357 O O . LEU B 1 185 ? -21.328 -12.359 -11.203 1 95.19 185 LEU B O 1
ATOM 5361 N N . PRO B 1 186 ? -20.781 -10.242 -11.516 1 91.38 186 PRO B N 1
ATOM 5362 C CA . PRO B 1 186 ? -20.453 -10.062 -10.102 1 91.38 186 PRO B CA 1
ATOM 5363 C C . PRO B 1 186 ? -21.578 -10.523 -9.172 1 91.38 186 PRO B C 1
ATOM 5365 O O . PRO B 1 186 ? -22.75 -10.203 -9.406 1 91.38 186 PRO B O 1
ATOM 5368 N N . GLY B 1 187 ? -21.203 -11.242 -8.156 1 89.44 187 GLY B N 1
ATOM 5369 C CA . GLY B 1 187 ? -22.141 -11.688 -7.145 1 89.44 187 GLY B CA 1
ATOM 5370 C C . GLY B 1 187 ? -23 -12.852 -7.605 1 89.44 187 GLY B C 1
ATOM 5371 O O . GLY B 1 187 ? -23.953 -13.242 -6.922 1 89.44 187 GLY B O 1
ATOM 5372 N N . THR B 1 188 ? -22.75 -13.32 -8.797 1 93.44 188 THR B N 1
ATOM 5373 C CA . THR B 1 188 ? -23.484 -14.453 -9.344 1 93.44 188 THR B CA 1
ATOM 5374 C C . THR B 1 188 ? -22.547 -15.648 -9.547 1 93.44 188 THR B C 1
ATOM 5376 O O . THR B 1 188 ? -21.547 -15.547 -10.266 1 93.44 188 THR B O 1
ATOM 5379 N N . ASP B 1 189 ? -22.875 -16.734 -8.938 1 92.88 189 ASP B N 1
ATOM 5380 C CA . ASP B 1 189 ? -22.094 -17.938 -9.125 1 92.88 189 ASP B CA 1
ATOM 5381 C C . ASP B 1 189 ? -22.281 -18.5 -10.531 1 92.88 189 ASP B C 1
ATOM 5383 O O . ASP B 1 189 ? -23.391 -18.562 -11.039 1 92.88 189 ASP B O 1
ATOM 5387 N N . VAL B 1 190 ? -21.219 -18.844 -11.109 1 92.69 190 VAL B N 1
ATOM 5388 C CA . VAL B 1 190 ? -21.281 -19.406 -12.453 1 92.69 190 VAL B CA 1
ATOM 5389 C C . VAL B 1 190 ? -20.875 -20.875 -12.43 1 92.69 190 VAL B C 1
ATOM 5391 O O . VAL B 1 190 ? -20.156 -21.297 -11.523 1 92.69 190 VAL B O 1
ATOM 5394 N N . ASP B 1 191 ? -21.391 -21.641 -13.344 1 92.5 191 ASP B N 1
ATOM 5395 C CA . ASP B 1 191 ? -21.094 -23.078 -13.414 1 92.5 191 ASP B CA 1
ATOM 5396 C C . ASP B 1 191 ? -20.281 -23.406 -14.656 1 92.5 191 ASP B C 1
ATOM 5398 O O . ASP B 1 191 ? -20.578 -24.375 -15.359 1 92.5 191 ASP B O 1
ATOM 5402 N N . LEU B 1 192 ? -19.344 -22.641 -14.984 1 91.88 192 LEU B N 1
ATOM 5403 C CA . LEU B 1 192 ? -18.422 -22.938 -16.062 1 91.88 192 LEU B CA 1
ATOM 5404 C C . LEU B 1 192 ? -17.5 -24.109 -15.695 1 91.88 192 LEU B C 1
ATOM 5406 O O . LEU B 1 192 ? -17.234 -24.344 -14.516 1 91.88 192 LEU B O 1
ATOM 5410 N N . PRO B 1 193 ? -17.094 -24.844 -16.703 1 91.56 193 PRO B N 1
ATOM 5411 C CA . PRO B 1 193 ? -16.109 -25.891 -16.391 1 91.56 193 PRO B CA 1
ATOM 5412 C C . PRO B 1 193 ? -14.805 -25.328 -15.844 1 91.56 193 PRO B C 1
ATOM 5414 O O . PRO B 1 193 ? -14.492 -24.156 -16.047 1 91.56 193 PRO B O 1
ATOM 5417 N N . ALA B 1 194 ? -14.102 -26.25 -15.18 1 90.81 194 ALA B N 1
ATOM 5418 C CA . ALA B 1 194 ? -12.82 -25.844 -14.617 1 90.81 194 ALA B CA 1
ATOM 5419 C C . ALA B 1 194 ? -11.82 -25.516 -15.719 1 90.81 194 ALA B C 1
ATOM 5421 O O . ALA B 1 194 ? -10.984 -24.609 -15.562 1 90.81 194 ALA B O 1
ATOM 5422 N N . LEU B 1 195 ? -11.914 -26.266 -16.75 1 95.88 195 LEU B N 1
ATOM 5423 C CA . LEU B 1 195 ? -10.969 -26.141 -17.859 1 95.88 195 LEU B CA 1
ATOM 5424 C C . LEU B 1 195 ? -11.695 -26.156 -19.188 1 95.88 195 LEU B C 1
ATOM 5426 O O . LEU B 1 195 ? -12.641 -26.922 -19.391 1 95.88 195 LEU B O 1
ATOM 5430 N N . SER B 1 196 ? -11.289 -25.281 -20.031 1 93.81 196 SER B N 1
ATOM 5431 C CA . SER B 1 196 ? -11.688 -25.391 -21.438 1 93.81 196 SER B CA 1
ATOM 5432 C C . SER B 1 196 ? -10.859 -26.438 -22.172 1 93.81 196 SER B C 1
ATOM 5434 O O . SER B 1 196 ? -9.891 -26.953 -21.625 1 93.81 196 SER B O 1
ATOM 5436 N N . GLU B 1 197 ? -11.242 -26.734 -23.328 1 94.62 197 GLU B N 1
ATOM 5437 C CA . GLU B 1 197 ? -10.453 -27.641 -24.141 1 94.62 197 GLU B CA 1
ATOM 5438 C C . GLU B 1 197 ? -9.078 -27.062 -24.469 1 94.62 197 GLU B C 1
ATOM 5440 O O . GLU B 1 197 ? -8.086 -27.781 -24.5 1 94.62 197 GLU B O 1
ATOM 5445 N N . LYS B 1 198 ? -9.125 -25.812 -24.672 1 95.06 198 LYS B N 1
ATOM 5446 C CA . LYS B 1 198 ? -7.84 -25.156 -24.891 1 95.06 198 LYS B CA 1
ATOM 5447 C C . LYS B 1 198 ? -6.934 -25.281 -23.672 1 95.06 198 LYS B C 1
ATOM 5449 O O . LYS B 1 198 ? -5.727 -25.5 -23.797 1 95.06 198 LYS B O 1
ATOM 5454 N N . ASP B 1 199 ? -7.457 -25.141 -22.562 1 97.5 199 ASP B N 1
ATOM 5455 C CA . ASP B 1 199 ? -6.684 -25.25 -21.328 1 97.5 199 ASP B CA 1
ATOM 5456 C C . ASP B 1 199 ? -6.062 -26.641 -21.203 1 97.5 199 ASP B C 1
ATOM 5458 O O . ASP B 1 199 ? -4.902 -26.781 -20.812 1 97.5 199 ASP B O 1
ATOM 5462 N N . LYS B 1 200 ? -6.863 -27.641 -21.5 1 97.81 200 LYS B N 1
ATOM 5463 C CA . LYS B 1 200 ? -6.359 -29.016 -21.422 1 97.81 200 LYS B CA 1
ATOM 5464 C C . LYS B 1 200 ? -5.176 -29.203 -22.375 1 97.81 200 LYS B C 1
ATOM 5466 O O . LYS B 1 200 ? -4.176 -29.828 -22 1 97.81 200 LYS B O 1
ATOM 5471 N N . ALA B 1 201 ? -5.332 -28.641 -23.547 1 97.88 201 ALA B N 1
ATOM 5472 C CA . ALA B 1 201 ? -4.254 -28.719 -24.531 1 97.88 201 ALA B CA 1
ATOM 5473 C C . ALA B 1 201 ? -3.018 -27.953 -24.047 1 97.88 201 ALA B C 1
ATOM 5475 O O . ALA B 1 201 ? -1.889 -28.422 -24.234 1 97.88 201 ALA B O 1
ATOM 5476 N N . ASP B 1 202 ? -3.215 -26.828 -23.469 1 98.38 202 ASP B N 1
ATOM 5477 C CA . ASP B 1 202 ? -2.115 -26.031 -22.953 1 98.38 202 ASP B CA 1
ATOM 5478 C C . ASP B 1 202 ? -1.388 -26.766 -21.828 1 98.38 202 ASP B C 1
ATOM 5480 O O . ASP B 1 202 ? -0.157 -26.75 -21.75 1 98.38 202 ASP B O 1
ATOM 5484 N N . ILE B 1 203 ? -2.15 -27.375 -20.953 1 98.44 203 ILE B N 1
ATOM 5485 C CA . ILE B 1 203 ? -1.573 -28.109 -19.844 1 98.44 203 ILE B CA 1
ATOM 5486 C C . ILE B 1 203 ? -0.749 -29.281 -20.375 1 98.44 203 ILE B C 1
ATOM 5488 O O . ILE B 1 203 ? 0.349 -29.562 -19.875 1 98.44 203 ILE B O 1
ATOM 5492 N N . LYS B 1 204 ? -1.278 -29.969 -21.359 1 98.25 204 LYS B N 1
ATOM 5493 C CA . LYS B 1 204 ? -0.54 -31.062 -21.969 1 98.25 204 LYS B CA 1
ATOM 5494 C C . LYS B 1 204 ? 0.771 -30.578 -22.578 1 98.25 204 LYS B C 1
ATOM 5496 O O . LYS B 1 204 ? 1.795 -31.266 -22.484 1 98.25 204 LYS B O 1
ATOM 5501 N N . PHE B 1 205 ? 0.704 -29.469 -23.25 1 98.38 205 PHE B N 1
ATOM 5502 C CA . PHE B 1 205 ? 1.917 -28.828 -23.75 1 98.38 205 PHE B CA 1
ATOM 5503 C C . PHE B 1 205 ? 2.908 -28.594 -22.609 1 98.38 205 PHE B C 1
ATOM 5505 O O . PHE B 1 205 ? 4.102 -28.859 -22.75 1 98.38 205 PHE B O 1
ATOM 5512 N N . GLY B 1 206 ? 2.404 -28.109 -21.469 1 98.31 206 GLY B N 1
ATOM 5513 C CA . GLY B 1 206 ? 3.246 -27.859 -20.312 1 98.31 206 GLY B CA 1
ATOM 5514 C C . GLY B 1 206 ? 3.898 -29.109 -19.766 1 98.31 206 GLY B C 1
ATOM 5515 O O . GLY B 1 206 ? 5.082 -29.109 -19.422 1 98.31 206 GLY B O 1
ATOM 5516 N N . VAL B 1 207 ? 3.115 -30.172 -19.688 1 98.31 207 VAL B N 1
ATOM 5517 C CA . VAL B 1 207 ? 3.625 -31.438 -19.203 1 98.31 207 VAL B CA 1
ATOM 5518 C C . VAL B 1 207 ? 4.734 -31.938 -20.125 1 98.31 207 VAL B C 1
ATOM 5520 O O . VAL B 1 207 ? 5.801 -32.344 -19.656 1 98.31 207 VAL B O 1
ATOM 5523 N N . LYS B 1 208 ? 4.496 -31.859 -21.391 1 97.81 208 LYS B N 1
ATOM 5524 C CA . LYS B 1 208 ? 5.461 -32.312 -22.391 1 97.81 208 LYS B CA 1
ATOM 5525 C C . LYS B 1 208 ? 6.777 -31.547 -22.281 1 97.81 208 LYS B C 1
ATOM 5527 O O . LYS B 1 208 ? 7.852 -32.125 -22.438 1 97.81 208 LYS B O 1
ATOM 5532 N N . ASN B 1 209 ? 6.711 -30.281 -21.969 1 97.75 209 ASN B N 1
ATOM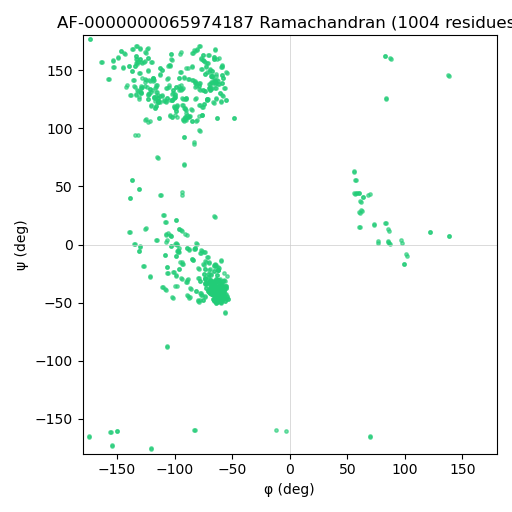 5533 C CA . ASN B 1 209 ? 7.895 -29.438 -21.953 1 97.75 209 ASN B CA 1
ATOM 5534 C C . ASN B 1 209 ? 8.461 -29.281 -20.531 1 97.75 209 ASN B C 1
ATOM 5536 O O . ASN B 1 209 ? 9.453 -28.578 -20.328 1 97.75 209 ASN B O 1
ATOM 5540 N N . GLY B 1 210 ? 7.848 -29.875 -19.609 1 97.06 210 GLY B N 1
ATOM 5541 C CA . GLY B 1 210 ? 8.367 -29.922 -18.25 1 97.06 210 GLY B CA 1
ATOM 5542 C C . GLY B 1 210 ? 8.312 -28.562 -17.562 1 97.06 210 GLY B C 1
ATOM 5543 O O . GLY B 1 210 ? 9.289 -28.141 -16.938 1 97.06 210 GLY B O 1
ATOM 5544 N N . VAL B 1 211 ? 7.207 -27.828 -17.703 1 98.38 211 VAL B N 1
ATOM 5545 C CA . VAL B 1 211 ? 7.055 -26.562 -16.969 1 98.38 211 VAL B CA 1
ATOM 5546 C C . VAL B 1 211 ? 6.977 -26.844 -15.469 1 98.38 211 VAL B C 1
ATOM 5548 O O . VAL B 1 211 ? 6.742 -27.984 -15.055 1 98.38 211 VAL B O 1
ATOM 5551 N N . HIS B 1 212 ? 7.203 -25.875 -14.688 1 98.69 212 HIS B N 1
ATOM 5552 C CA . HIS B 1 212 ? 7.363 -26.094 -13.258 1 98.69 212 HIS B CA 1
ATOM 5553 C C . HIS B 1 212 ? 6.074 -25.797 -12.5 1 98.69 212 HIS B C 1
ATOM 5555 O O . HIS B 1 212 ? 5.844 -26.328 -11.414 1 98.69 212 HIS B O 1
ATOM 5561 N N . MET B 1 213 ? 5.258 -24.922 -13.062 1 98.81 213 MET B N 1
ATOM 5562 C CA . MET B 1 213 ? 4.02 -24.531 -12.398 1 98.81 213 MET B CA 1
ATOM 5563 C C . MET B 1 213 ? 2.973 -24.094 -13.414 1 98.81 213 MET B C 1
ATOM 5565 O O . MET B 1 213 ? 3.316 -23.672 -14.523 1 98.81 213 MET B O 1
ATOM 5569 N N . ILE B 1 214 ? 1.735 -24.266 -13.008 1 98.69 214 ILE B N 1
ATOM 5570 C CA . ILE B 1 214 ? 0.58 -23.812 -13.781 1 98.69 214 ILE B CA 1
ATOM 5571 C C . ILE B 1 214 ? -0.185 -22.75 -13 1 98.69 214 ILE B C 1
ATOM 5573 O O . ILE B 1 214 ? -0.601 -22.984 -11.859 1 98.69 214 ILE B O 1
ATOM 5577 N N . PHE B 1 215 ? -0.226 -21.547 -13.602 1 98.75 215 PHE B N 1
ATOM 5578 C CA . PHE B 1 215 ? -1.179 -20.562 -13.109 1 98.75 215 PHE B CA 1
ATOM 5579 C C . PHE B 1 215 ? -2.57 -20.812 -13.672 1 98.75 215 PHE B C 1
ATOM 5581 O O . PHE B 1 215 ? -2.818 -20.594 -14.859 1 98.75 215 PHE B O 1
ATOM 5588 N N . ALA B 1 216 ? -3.455 -21.328 -12.805 1 98.38 216 ALA B N 1
ATOM 5589 C CA . ALA B 1 216 ? -4.785 -21.75 -13.234 1 98.38 216 ALA B CA 1
ATOM 5590 C C . ALA B 1 216 ? -5.793 -20.609 -13.109 1 98.38 216 ALA B C 1
ATOM 5592 O O . ALA B 1 216 ? -6.152 -20.219 -12 1 98.38 216 ALA B O 1
ATOM 5593 N N . SER B 1 217 ? -6.348 -20.203 -14.188 1 97.38 217 SER B N 1
ATOM 5594 C CA . SER B 1 217 ? -7.191 -19.016 -14.258 1 97.38 217 SER B CA 1
ATOM 5595 C C . SER B 1 217 ? -8.625 -19.328 -13.859 1 97.38 217 SER B C 1
ATOM 5597 O O . SER B 1 217 ? -9.125 -20.438 -14.125 1 97.38 217 SER B O 1
ATOM 5599 N N . PHE B 1 218 ? -9.289 -18.422 -13.133 1 95.94 218 PHE B N 1
ATOM 5600 C CA . PHE B 1 218 ? -10.711 -18.375 -12.805 1 95.94 218 PHE B CA 1
ATOM 5601 C C . PHE B 1 218 ? -11.109 -19.578 -11.961 1 95.94 218 PHE B C 1
ATOM 5603 O O . PHE B 1 218 ? -12.125 -20.219 -12.234 1 95.94 218 PHE B O 1
ATOM 5610 N N . ILE B 1 219 ? -10.266 -19.922 -11.039 1 97.69 219 ILE B N 1
ATOM 5611 C CA . ILE B 1 219 ? -10.594 -21 -10.125 1 97.69 219 ILE B CA 1
ATOM 5612 C C . ILE B 1 219 ? -11.75 -20.578 -9.219 1 97.69 219 ILE B C 1
ATOM 5614 O O . ILE B 1 219 ? -11.734 -19.484 -8.656 1 97.69 219 ILE B O 1
ATOM 5618 N N . ARG B 1 220 ? -12.719 -21.453 -9.047 1 96.38 220 ARG B N 1
ATOM 5619 C CA . ARG B 1 220 ? -13.914 -21.125 -8.281 1 96.38 220 ARG B CA 1
ATOM 5620 C C . ARG B 1 220 ? -14.102 -22.078 -7.113 1 96.38 220 ARG B C 1
ATOM 5622 O O . ARG B 1 220 ? -14.734 -21.734 -6.113 1 96.38 220 ARG B O 1
ATOM 5629 N N . THR B 1 221 ? -13.594 -23.281 -7.297 1 97.06 221 THR B N 1
ATOM 5630 C CA . THR B 1 221 ? -13.82 -24.312 -6.285 1 97.06 221 THR B CA 1
ATOM 5631 C C . THR B 1 221 ? -12.586 -25.203 -6.133 1 97.06 221 THR B C 1
ATOM 5633 O O . THR B 1 221 ? -11.711 -25.203 -7 1 97.06 221 THR B O 1
ATOM 5636 N N . GLY B 1 222 ? -12.531 -25.969 -5.008 1 97.94 222 GLY B N 1
ATOM 5637 C CA . GLY B 1 222 ? -11.477 -26.953 -4.82 1 97.94 222 GLY B CA 1
ATOM 5638 C C . GLY B 1 222 ? -11.484 -28.047 -5.879 1 97.94 222 GLY B C 1
ATOM 5639 O O . GLY B 1 222 ? -10.43 -28.562 -6.254 1 97.94 222 GLY B O 1
ATOM 5640 N N . ASP B 1 223 ? -12.672 -28.344 -6.383 1 97.69 223 ASP B N 1
ATOM 5641 C CA . ASP B 1 223 ? -12.82 -29.375 -7.406 1 97.69 223 ASP B CA 1
ATOM 5642 C C . ASP B 1 223 ? -12.133 -28.969 -8.703 1 97.69 223 ASP B C 1
ATOM 5644 O O . ASP B 1 223 ? -11.633 -29.812 -9.445 1 97.69 223 ASP B O 1
ATOM 5648 N N . ASP B 1 224 ? -12.109 -27.672 -8.961 1 97.81 224 ASP B N 1
ATOM 5649 C CA . ASP B 1 224 ? -11.383 -27.203 -10.133 1 97.81 224 ASP B CA 1
ATOM 5650 C C . ASP B 1 224 ? -9.922 -27.641 -10.086 1 97.81 224 ASP B C 1
ATOM 5652 O O . ASP B 1 224 ? -9.352 -28.016 -11.109 1 97.81 224 ASP B O 1
ATOM 5656 N N . ILE B 1 225 ? -9.328 -27.609 -8.953 1 98.56 225 ILE B N 1
ATOM 5657 C CA . ILE B 1 225 ? -7.934 -28 -8.773 1 98.56 225 ILE B CA 1
ATOM 5658 C C . ILE B 1 225 ? -7.773 -29.5 -9.016 1 98.56 225 ILE B C 1
ATOM 5660 O O . ILE B 1 225 ? -6.82 -29.938 -9.672 1 98.56 225 ILE B O 1
ATOM 5664 N N . LYS B 1 226 ? -8.703 -30.234 -8.5 1 98.19 226 LYS B N 1
ATOM 5665 C CA . LYS B 1 226 ? -8.664 -31.688 -8.688 1 98.19 226 LYS B CA 1
ATOM 5666 C C . LYS B 1 226 ? -8.734 -32.062 -10.172 1 98.19 226 LYS B C 1
ATOM 5668 O O . LYS B 1 226 ? -8.07 -33 -10.617 1 98.19 226 LYS B O 1
ATOM 5673 N N . GLU B 1 227 ? -9.523 -31.297 -10.836 1 97.69 227 GLU B N 1
ATOM 5674 C CA . GLU B 1 227 ? -9.641 -31.547 -12.273 1 97.69 227 GLU B CA 1
ATOM 5675 C C . GLU B 1 227 ? -8.32 -31.25 -12.984 1 97.69 227 GLU B C 1
ATOM 5677 O O . GLU B 1 227 ? -7.926 -32 -13.891 1 97.69 227 GLU B O 1
ATOM 5682 N N . ILE B 1 228 ? -7.676 -30.219 -12.625 1 98.25 228 ILE B N 1
ATOM 5683 C CA . ILE B 1 228 ? -6.387 -29.875 -13.211 1 98.25 228 ILE B CA 1
ATOM 5684 C C . ILE B 1 228 ? -5.367 -30.969 -12.898 1 98.25 228 ILE B C 1
ATOM 5686 O O . ILE B 1 228 ? -4.582 -31.359 -13.766 1 98.25 228 ILE B O 1
ATOM 5690 N N . ARG B 1 229 ? -5.363 -31.5 -11.703 1 98.12 229 ARG B N 1
ATOM 5691 C CA . ARG B 1 229 ? -4.465 -32.594 -11.297 1 98.12 229 ARG B CA 1
ATOM 5692 C C . ARG B 1 229 ? -4.668 -33.812 -12.172 1 98.12 229 ARG B C 1
ATOM 5694 O O . ARG B 1 229 ? -3.701 -34.469 -12.555 1 98.12 229 ARG B O 1
ATOM 5701 N N . LYS B 1 230 ? -5.914 -34.062 -12.477 1 97.81 230 LYS B N 1
ATOM 5702 C CA . LYS B 1 230 ? -6.227 -35.188 -13.344 1 97.81 230 LYS B CA 1
ATOM 5703 C C . LYS B 1 230 ? -5.633 -35 -14.734 1 97.81 230 LYS B C 1
ATOM 5705 O O . LYS B 1 230 ? -5.078 -35.938 -15.305 1 97.81 230 LYS B O 1
ATOM 5710 N N . VAL B 1 231 ? -5.754 -33.844 -15.219 1 97.88 231 VAL B N 1
ATOM 5711 C CA . VAL B 1 231 ? -5.258 -33.562 -16.562 1 97.88 231 VAL B CA 1
ATOM 5712 C C . VAL B 1 231 ? -3.732 -33.625 -16.562 1 97.88 231 VAL B C 1
ATOM 5714 O O . VAL B 1 231 ? -3.133 -34.062 -17.547 1 97.88 231 VAL B O 1
ATOM 5717 N N . LEU B 1 232 ? -3.053 -33.188 -15.555 1 98.06 232 LEU B N 1
ATOM 5718 C CA . LEU B 1 232 ? -1.6 -33.25 -15.445 1 98.06 232 LEU B CA 1
ATOM 5719 C C . LEU B 1 232 ? -1.112 -34.719 -15.492 1 98.06 232 LEU B C 1
ATOM 5721 O O . LEU B 1 232 ? -0.09 -35 -16.125 1 98.06 232 LEU B O 1
ATOM 5725 N N . GLY B 1 233 ? -1.837 -35.625 -14.797 1 97.38 233 GLY B N 1
ATOM 5726 C CA . GLY B 1 233 ? -1.486 -37.031 -14.789 1 97.38 233 GLY B CA 1
ATOM 5727 C C . GLY B 1 233 ? -0.208 -37.312 -14.023 1 97.38 233 GLY B C 1
ATOM 5728 O O . GLY B 1 233 ? 0.288 -36.469 -13.281 1 97.38 233 GLY B O 1
ATOM 5729 N N . GLU B 1 234 ? 0.325 -38.469 -14.203 1 97.06 234 GLU B N 1
ATOM 5730 C CA . GLU B 1 234 ? 1.51 -38.906 -13.484 1 97.06 234 GLU B CA 1
ATOM 5731 C C . GLU B 1 234 ? 2.758 -38.156 -13.938 1 97.06 234 GLU B C 1
ATOM 5733 O O . GLU B 1 234 ? 3.631 -37.844 -13.125 1 97.06 234 GLU B O 1
ATOM 5738 N N . GLU B 1 235 ? 2.76 -37.844 -15.211 1 96.31 235 GLU B N 1
ATOM 5739 C CA . GLU B 1 235 ? 3.938 -37.188 -15.773 1 96.31 235 GLU B CA 1
ATOM 5740 C C . GLU B 1 235 ? 4.07 -35.75 -15.25 1 96.31 235 GLU B C 1
ATOM 5742 O O . GLU B 1 235 ? 5.18 -35.219 -15.156 1 96.31 235 GLU B O 1
ATOM 5747 N N . GLY B 1 236 ? 2.928 -35.156 -14.938 1 97.44 236 GLY B N 1
ATOM 5748 C CA . GLY B 1 236 ? 2.932 -33.781 -14.453 1 97.44 236 GLY B CA 1
ATOM 5749 C C . GLY B 1 236 ? 2.635 -33.688 -12.969 1 97.44 236 GLY B C 1
ATOM 5750 O O . GLY B 1 236 ? 2.219 -32.625 -12.484 1 97.44 236 GLY B O 1
ATOM 5751 N N . LYS B 1 237 ? 2.799 -34.75 -12.242 1 96.31 237 LYS B N 1
ATOM 5752 C CA . LYS B 1 237 ? 2.336 -34.844 -10.867 1 96.31 237 LYS B CA 1
ATOM 5753 C C . LYS B 1 237 ? 3.062 -33.812 -9.977 1 96.31 237 LYS B C 1
ATOM 5755 O O . LYS B 1 237 ? 2.512 -33.344 -8.977 1 96.31 237 LYS B O 1
ATOM 5760 N N . ASP B 1 238 ? 4.281 -33.406 -10.344 1 95.94 238 ASP B N 1
ATOM 5761 C CA . ASP B 1 238 ? 5.051 -32.531 -9.477 1 95.94 238 ASP B CA 1
ATOM 5762 C C . ASP B 1 238 ? 4.922 -31.078 -9.922 1 95.94 238 ASP B C 1
ATOM 5764 O O . ASP B 1 238 ? 5.457 -30.172 -9.281 1 95.94 238 ASP B O 1
ATOM 5768 N N . ILE B 1 239 ? 4.238 -30.828 -11.078 1 98.44 239 ILE B N 1
ATOM 5769 C CA . ILE B 1 239 ? 3.982 -29.453 -11.516 1 98.44 239 ILE B CA 1
ATOM 5770 C C . ILE B 1 239 ? 3.076 -28.766 -10.5 1 98.44 239 ILE B C 1
ATOM 5772 O O . ILE B 1 239 ? 2.037 -29.297 -10.109 1 98.44 239 ILE B O 1
ATOM 5776 N N . GLN B 1 240 ? 3.52 -27.609 -9.992 1 98.75 240 GLN B N 1
ATOM 5777 C CA . GLN B 1 240 ? 2.768 -26.875 -8.977 1 98.75 240 GLN B CA 1
ATOM 5778 C C . GLN B 1 240 ? 1.544 -26.203 -9.578 1 98.75 240 GLN B C 1
ATOM 5780 O O . GLN B 1 240 ? 1.633 -25.578 -10.641 1 98.75 240 GLN B O 1
ATOM 5785 N N . ILE B 1 241 ? 0.398 -26.359 -8.938 1 98.81 241 ILE B N 1
ATOM 5786 C CA . ILE B 1 241 ? -0.824 -25.688 -9.367 1 98.81 241 ILE B CA 1
ATOM 5787 C C . ILE B 1 241 ? -1.051 -24.438 -8.516 1 98.81 241 ILE B C 1
ATOM 5789 O O . ILE B 1 241 ? -1.256 -24.547 -7.305 1 98.81 241 ILE B O 1
ATOM 5793 N N . ILE B 1 242 ? -0.988 -23.281 -9.125 1 98.88 242 ILE B N 1
ATOM 5794 C CA . ILE B 1 242 ? -1.262 -22 -8.469 1 98.88 242 ILE B CA 1
ATOM 5795 C C . ILE B 1 242 ? -2.658 -21.516 -8.844 1 98.88 242 ILE B C 1
ATOM 5797 O O . ILE B 1 242 ? -2.9 -21.141 -9.992 1 98.88 242 ILE B O 1
ATOM 5801 N N . ALA B 1 243 ? -3.568 -21.547 -7.898 1 98.81 243 ALA B N 1
ATOM 5802 C CA . ALA B 1 243 ? -4.938 -21.109 -8.133 1 98.81 243 ALA B CA 1
ATOM 5803 C C . ALA B 1 243 ? -5.016 -19.578 -8.219 1 98.81 243 ALA B C 1
ATOM 5805 O O . ALA B 1 243 ? -4.637 -18.875 -7.281 1 98.81 243 ALA B O 1
ATOM 5806 N N . LYS B 1 244 ? -5.488 -19.094 -9.336 1 98.19 244 LYS B N 1
ATOM 5807 C CA . LYS B 1 244 ? -5.742 -17.672 -9.445 1 98.19 244 LYS B CA 1
ATOM 5808 C C . LYS B 1 244 ? -7.125 -17.312 -8.898 1 98.19 244 LYS B C 1
ATOM 5810 O O . LYS B 1 244 ? -8.141 -17.797 -9.414 1 98.19 244 LYS B O 1
ATOM 5815 N N . ILE B 1 245 ? -7.145 -16.531 -7.832 1 98.12 245 ILE B N 1
ATOM 5816 C CA . ILE B 1 245 ? -8.406 -16.031 -7.297 1 98.12 245 ILE B CA 1
ATOM 5817 C C . ILE B 1 245 ? -8.781 -14.727 -7.992 1 98.12 245 ILE B C 1
ATOM 5819 O O . ILE B 1 245 ? -8.195 -13.68 -7.707 1 98.12 245 ILE B O 1
ATOM 5823 N N . GLU B 1 246 ? -9.844 -14.867 -8.82 1 95.44 246 GLU B N 1
ATOM 5824 C CA . GLU B 1 246 ? -10.156 -13.789 -9.758 1 95.44 246 GLU B CA 1
ATOM 5825 C C . GLU B 1 246 ? -11.625 -13.398 -9.672 1 95.44 246 GLU B C 1
ATOM 5827 O O . GLU B 1 246 ? -12.07 -12.477 -10.359 1 95.44 246 GLU B O 1
ATOM 5832 N N . ASN B 1 247 ? -12.383 -14.078 -8.852 1 93.25 247 ASN B N 1
ATOM 5833 C CA . ASN B 1 247 ? -13.812 -13.797 -8.789 1 93.25 247 ASN B CA 1
ATOM 5834 C C . ASN B 1 247 ? -14.359 -13.992 -7.375 1 93.25 247 ASN B C 1
ATOM 5836 O O . ASN B 1 247 ? -13.68 -14.555 -6.512 1 93.25 247 ASN B O 1
ATOM 5840 N N . GLN B 1 248 ? -15.531 -13.508 -7.199 1 93.25 248 GLN B N 1
ATOM 5841 C CA . GLN B 1 248 ? -16.156 -13.523 -5.879 1 93.25 248 GLN B CA 1
ATOM 5842 C C . GLN B 1 248 ? -16.375 -14.961 -5.398 1 93.25 248 GLN B C 1
ATOM 5844 O O . GLN B 1 248 ? -16.219 -15.25 -4.211 1 93.25 248 GLN B O 1
ATOM 5849 N N . GLN B 1 249 ? -16.766 -15.805 -6.297 1 94.62 249 GLN B N 1
ATOM 5850 C CA . GLN B 1 249 ? -17 -17.203 -5.945 1 94.62 249 GLN B CA 1
ATOM 5851 C C . GLN B 1 249 ? -15.727 -17.859 -5.41 1 94.62 249 GLN B C 1
ATOM 5853 O O . GLN B 1 249 ? -15.781 -18.625 -4.453 1 94.62 249 GLN B O 1
ATOM 5858 N N . GLY B 1 250 ? -14.594 -17.609 -6.066 1 96.44 250 GLY B N 1
ATOM 5859 C CA . GLY B 1 250 ? -13.312 -18.078 -5.574 1 96.44 250 GLY B CA 1
ATOM 5860 C C . GLY B 1 250 ? -12.977 -17.562 -4.191 1 96.44 250 GLY B C 1
ATOM 5861 O O . GLY B 1 250 ? -12.406 -18.281 -3.371 1 96.44 250 GLY B O 1
ATOM 5862 N N . VAL B 1 251 ? -13.344 -16.281 -3.91 1 96.5 251 VAL B N 1
ATOM 5863 C CA . VAL B 1 251 ? -13.125 -15.703 -2.592 1 96.5 251 VAL B CA 1
ATOM 5864 C C . VAL B 1 251 ? -14 -16.406 -1.558 1 96.5 251 VAL B C 1
ATOM 5866 O O . VAL B 1 251 ? -13.523 -16.781 -0.481 1 96.5 251 VAL B O 1
ATOM 5869 N N . ASN B 1 252 ? -15.219 -16.672 -1.915 1 95.81 252 ASN B N 1
ATOM 5870 C CA . ASN B 1 252 ? -16.156 -17.328 -1.016 1 95.81 252 ASN B CA 1
ATOM 5871 C C . ASN B 1 252 ? -15.711 -18.75 -0.685 1 95.81 252 ASN B C 1
ATOM 5873 O O . ASN B 1 252 ? -15.867 -19.219 0.449 1 95.81 252 ASN B O 1
ATOM 5877 N N . ASN B 1 253 ? -15.156 -19.422 -1.693 1 97.12 253 ASN B N 1
ATOM 5878 C CA . ASN B 1 253 ? -14.766 -20.828 -1.551 1 97.12 253 ASN B CA 1
ATOM 5879 C C . ASN B 1 253 ? -13.273 -20.969 -1.272 1 97.12 253 ASN B C 1
ATOM 5881 O O . ASN B 1 253 ? -12.711 -22.047 -1.451 1 97.12 253 ASN B O 1
ATOM 5885 N N . PHE B 1 254 ? -12.648 -20 -0.81 1 98.25 254 PHE B N 1
ATOM 5886 C CA . PHE B 1 254 ? -11.195 -19.953 -0.767 1 98.25 254 PHE B CA 1
ATOM 5887 C C . PHE B 1 254 ? -10.648 -21.094 0.096 1 98.25 254 PHE B C 1
ATOM 5889 O O . PHE B 1 254 ? -9.625 -21.688 -0.239 1 98.25 254 PHE B O 1
ATOM 5896 N N . ASP B 1 255 ? -11.289 -21.391 1.223 1 98 255 ASP B N 1
ATOM 5897 C CA . ASP B 1 255 ? -10.766 -22.375 2.162 1 98 255 ASP B CA 1
ATOM 5898 C C . ASP B 1 255 ? -10.656 -23.75 1.507 1 98 255 ASP B C 1
ATOM 5900 O O . ASP B 1 255 ? -9.664 -24.453 1.694 1 98 255 ASP B O 1
ATOM 5904 N N . GLU B 1 256 ? -11.648 -24.109 0.735 1 98.06 256 GLU B N 1
ATOM 5905 C CA . GLU B 1 256 ? -11.578 -25.406 0.083 1 98.06 256 GLU B CA 1
ATOM 5906 C C . GLU B 1 256 ? -10.562 -25.406 -1.055 1 98.06 256 GLU B C 1
ATOM 5908 O O . GLU B 1 256 ? -9.898 -26.406 -1.311 1 98.06 256 GLU B O 1
ATOM 5913 N N . ILE B 1 257 ? -10.414 -24.25 -1.764 1 98.69 257 ILE B N 1
ATOM 5914 C CA . ILE B 1 257 ? -9.406 -24.109 -2.807 1 98.69 257 ILE B CA 1
ATOM 5915 C C . ILE B 1 257 ? -8.016 -24.25 -2.193 1 98.69 257 ILE B C 1
ATOM 5917 O O . ILE B 1 257 ? -7.156 -24.953 -2.727 1 98.69 257 ILE B O 1
ATOM 5921 N N . LEU B 1 258 ? -7.832 -23.641 -1.065 1 98.69 258 LEU B N 1
ATOM 5922 C CA . LEU B 1 258 ? -6.547 -23.578 -0.374 1 98.69 258 LEU B CA 1
ATOM 5923 C C . LEU B 1 258 ? -6.078 -24.984 0.008 1 98.69 258 LEU B C 1
ATOM 5925 O O . LEU B 1 258 ? -4.883 -25.281 -0.034 1 98.69 258 LEU B O 1
ATOM 5929 N N . VAL B 1 259 ? -6.957 -25.812 0.318 1 98.19 259 VAL B N 1
ATOM 5930 C CA . VAL B 1 259 ? -6.641 -27.172 0.729 1 98.19 259 VAL B CA 1
ATOM 5931 C C . VAL B 1 259 ? -6.074 -27.953 -0.457 1 98.19 259 VAL B C 1
ATOM 5933 O O . VAL B 1 259 ? -5.121 -28.719 -0.308 1 98.19 259 VAL B O 1
ATOM 5936 N N . GLU B 1 260 ? -6.609 -27.672 -1.648 1 98.38 260 GLU B N 1
ATOM 5937 C CA . GLU B 1 260 ? -6.32 -28.516 -2.803 1 98.38 260 GLU B CA 1
ATOM 5938 C C . GLU B 1 260 ? -5.145 -27.969 -3.607 1 98.38 260 GLU B C 1
ATOM 5940 O O . GLU B 1 260 ? -4.418 -28.734 -4.25 1 98.38 260 GLU B O 1
ATOM 5945 N N . THR B 1 261 ? -4.918 -26.719 -3.617 1 98.69 261 THR B N 1
ATOM 5946 C CA . THR B 1 261 ? -3.943 -26.078 -4.492 1 98.69 261 THR B CA 1
ATOM 5947 C C . THR B 1 261 ? -2.547 -26.141 -3.879 1 98.69 261 THR B C 1
ATOM 5949 O O . THR B 1 261 ? -2.391 -26.5 -2.707 1 98.69 261 THR B O 1
ATOM 5952 N N . ASP B 1 262 ? -1.526 -25.891 -4.664 1 98.62 262 ASP B N 1
ATOM 5953 C CA . ASP B 1 262 ? -0.148 -25.828 -4.188 1 98.62 262 ASP B CA 1
ATOM 5954 C C . ASP B 1 262 ? 0.247 -24.406 -3.838 1 98.62 262 ASP B C 1
ATOM 5956 O O . ASP B 1 262 ? 1.252 -24.172 -3.16 1 98.62 262 ASP B O 1
ATOM 5960 N N . GLY B 1 263 ? -0.469 -23.469 -4.281 1 98.75 263 GLY B N 1
ATOM 5961 C CA . GLY B 1 263 ? -0.273 -22.047 -4.035 1 98.75 263 GLY B CA 1
ATOM 5962 C C . GLY B 1 263 ? -1.395 -21.188 -4.586 1 98.75 263 GLY B C 1
ATOM 5963 O O . GLY B 1 263 ? -2.34 -21.703 -5.188 1 98.75 263 GLY B O 1
ATOM 5964 N N . VAL B 1 264 ? -1.334 -19.938 -4.355 1 98.88 264 VAL B N 1
ATOM 5965 C CA . VAL B 1 264 ? -2.42 -19.016 -4.707 1 98.88 264 VAL B CA 1
ATOM 5966 C C . VAL B 1 264 ? -1.851 -17.766 -5.352 1 98.88 264 VAL B C 1
ATOM 5968 O O . VAL B 1 264 ? -0.737 -17.344 -5.031 1 98.88 264 VAL B O 1
ATOM 5971 N N . MET B 1 265 ? -2.559 -17.297 -6.336 1 98.81 265 MET B N 1
ATOM 5972 C CA . MET B 1 265 ? -2.289 -15.961 -6.867 1 98.81 265 MET B CA 1
ATOM 5973 C C . MET B 1 265 ? -3.479 -15.031 -6.641 1 98.81 265 MET B C 1
ATOM 5975 O O . MET B 1 265 ? -4.598 -15.344 -7.051 1 98.81 265 MET B O 1
ATOM 5979 N N . VAL B 1 266 ? -3.244 -14 -5.914 1 98.06 266 VAL B N 1
ATOM 5980 C CA . VAL B 1 266 ? -4.246 -12.945 -5.812 1 98.06 266 VAL B CA 1
ATOM 5981 C C . VAL B 1 266 ? -4.203 -12.07 -7.062 1 98.06 266 VAL B C 1
ATOM 5983 O O . VAL B 1 266 ? -3.414 -11.125 -7.141 1 98.06 266 VAL B O 1
ATOM 5986 N N . ALA B 1 267 ? -5.098 -12.383 -7.93 1 96.62 267 ALA B N 1
ATOM 5987 C CA . ALA B 1 267 ? -5.133 -11.672 -9.211 1 96.62 267 ALA B CA 1
ATOM 5988 C C . ALA B 1 267 ? -6.066 -10.461 -9.141 1 96.62 267 ALA B C 1
ATOM 5990 O O . ALA B 1 267 ? -7.223 -10.539 -9.555 1 96.62 267 ALA B O 1
ATOM 5991 N N . ARG B 1 268 ? -5.566 -9.375 -8.836 1 94.5 268 ARG B N 1
ATOM 5992 C CA . ARG B 1 268 ? -6.336 -8.203 -8.43 1 94.5 268 ARG B CA 1
ATOM 5993 C C . ARG B 1 268 ? -7.039 -7.574 -9.633 1 94.5 268 ARG B C 1
ATOM 5995 O O . ARG B 1 268 ? -8.07 -6.918 -9.477 1 94.5 268 ARG B O 1
ATOM 6002 N N . GLY B 1 269 ? -6.441 -7.707 -10.828 1 91.88 269 GLY B N 1
ATOM 6003 C CA . GLY B 1 269 ? -7.066 -7.148 -12.016 1 91.88 269 GLY B CA 1
ATOM 6004 C C . GLY B 1 269 ? -8.484 -7.652 -12.242 1 91.88 269 GLY B C 1
ATOM 6005 O O . GLY B 1 269 ? -9.438 -6.875 -12.195 1 91.88 269 GLY B O 1
ATOM 6006 N N . ASP B 1 270 ? -8.578 -8.938 -12.359 1 92.06 270 ASP B N 1
ATOM 6007 C CA . ASP B 1 270 ? -9.875 -9.562 -12.578 1 92.06 270 ASP B CA 1
ATOM 6008 C C . ASP B 1 270 ? -10.758 -9.477 -11.336 1 92.06 270 ASP B C 1
ATOM 6010 O O . ASP B 1 270 ? -11.961 -9.258 -11.43 1 92.06 270 ASP B O 1
ATOM 6014 N N . LEU B 1 271 ? -10.188 -9.672 -10.227 1 94.19 271 LEU B N 1
ATOM 6015 C CA . LEU B 1 271 ? -10.938 -9.602 -8.977 1 94.19 271 LEU B CA 1
ATOM 6016 C C . LEU B 1 271 ? -11.578 -8.234 -8.797 1 94.19 271 LEU B C 1
ATOM 6018 O O . LEU B 1 271 ? -12.688 -8.117 -8.281 1 94.19 271 LEU B O 1
ATOM 6022 N N . GLY B 1 272 ? -10.859 -7.219 -9.234 1 91.75 272 GLY B N 1
ATOM 6023 C CA . GLY B 1 272 ? -11.32 -5.848 -9.086 1 91.75 272 GLY B CA 1
ATOM 6024 C C . GLY B 1 272 ? -12.5 -5.512 -9.977 1 91.75 272 GLY B C 1
ATOM 6025 O O . GLY B 1 272 ? -13.156 -4.488 -9.789 1 91.75 272 GLY B O 1
ATOM 6026 N N . ILE B 1 273 ? -12.75 -6.324 -10.938 1 89.69 273 ILE B N 1
ATOM 6027 C CA . ILE B 1 273 ? -13.938 -6.168 -11.766 1 89.69 273 ILE B CA 1
ATOM 6028 C C . ILE B 1 273 ? -15.156 -6.734 -11.031 1 89.69 273 ILE B C 1
ATOM 6030 O O . ILE B 1 273 ? -16.266 -6.215 -11.164 1 89.69 273 ILE B O 1
ATOM 6034 N N . GLU B 1 274 ? -14.859 -7.723 -10.188 1 90.62 274 GLU B N 1
ATOM 6035 C CA . GLU B 1 274 ? -15.93 -8.492 -9.555 1 90.62 274 GLU B CA 1
ATOM 6036 C C . GLU B 1 274 ? -16.359 -7.852 -8.234 1 90.62 274 GLU B C 1
ATOM 6038 O O . GLU B 1 274 ? -17.516 -7.973 -7.828 1 90.62 274 GLU B O 1
ATOM 6043 N N . ILE B 1 275 ? -15.422 -7.246 -7.582 1 90.56 275 ILE B N 1
ATOM 6044 C CA . ILE B 1 275 ? -15.734 -6.641 -6.297 1 90.56 275 ILE B CA 1
ATOM 6045 C C . ILE B 1 275 ? -15.133 -5.238 -6.223 1 90.56 275 ILE B C 1
ATOM 6047 O O . ILE B 1 275 ? -14.148 -4.945 -6.902 1 90.56 275 ILE B O 1
ATOM 6051 N N . PRO B 1 276 ? -15.734 -4.332 -5.402 1 89.19 276 PRO B N 1
ATOM 6052 C CA . PRO B 1 276 ? -15.242 -2.951 -5.324 1 89.19 276 PRO B CA 1
ATOM 6053 C C . PRO B 1 276 ? -13.789 -2.867 -4.863 1 89.19 276 PRO B C 1
ATOM 6055 O O . PRO B 1 276 ? -13.336 -3.707 -4.082 1 89.19 276 PRO B O 1
ATOM 6058 N N . ALA B 1 277 ? -13.156 -1.825 -5.289 1 89.88 277 ALA B N 1
ATOM 6059 C CA . ALA B 1 277 ? -11.719 -1.648 -5.098 1 89.88 277 ALA B CA 1
ATOM 6060 C C . ALA B 1 277 ? -11.352 -1.712 -3.617 1 89.88 277 ALA B C 1
ATOM 6062 O O . ALA B 1 277 ? -10.406 -2.404 -3.236 1 89.88 277 ALA B O 1
ATOM 6063 N N . PRO B 1 278 ? -12.055 -1.049 -2.703 1 93 278 PRO B N 1
ATOM 6064 C CA . PRO B 1 278 ? -11.703 -1.134 -1.285 1 93 278 PRO B CA 1
ATOM 6065 C C . PRO B 1 278 ? -11.828 -2.549 -0.728 1 93 278 PRO B C 1
ATOM 6067 O O . PRO B 1 278 ? -11.062 -2.941 0.155 1 93 278 PRO B O 1
ATOM 6070 N N . GLN B 1 279 ? -12.758 -3.305 -1.301 1 94.25 279 GLN B N 1
ATOM 6071 C CA . GLN B 1 279 ? -12.938 -4.684 -0.854 1 94.25 279 GLN B CA 1
ATOM 6072 C C . GLN B 1 279 ? -11.789 -5.566 -1.332 1 94.25 279 GLN B C 1
ATOM 6074 O O . GLN B 1 279 ? -11.383 -6.496 -0.63 1 94.25 279 GLN B O 1
ATOM 6079 N N . VAL B 1 280 ? -11.328 -5.297 -2.539 1 95.06 280 VAL B N 1
ATOM 6080 C CA . VAL B 1 280 ? -10.18 -6.043 -3.047 1 95.06 280 VAL B CA 1
ATOM 6081 C C . VAL B 1 280 ? -9.016 -5.926 -2.068 1 95.06 280 VAL B C 1
ATOM 6083 O O . VAL B 1 280 ? -8.305 -6.906 -1.819 1 95.06 280 VAL B O 1
ATOM 6086 N N . PHE B 1 281 ? -8.906 -4.781 -1.511 1 95.44 281 PHE B N 1
ATOM 6087 C CA . PHE B 1 281 ? -7.836 -4.504 -0.565 1 95.44 281 PHE B CA 1
ATOM 6088 C C . PHE B 1 281 ? -7.91 -5.441 0.633 1 95.44 281 PHE B C 1
ATOM 6090 O O . PHE B 1 281 ? -6.926 -6.102 0.975 1 95.44 281 PHE B O 1
ATOM 6097 N N . VAL B 1 282 ? -9.031 -5.625 1.275 1 95.75 282 VAL B N 1
ATOM 6098 C CA . VAL B 1 282 ? -9.148 -6.43 2.488 1 95.75 282 VAL B CA 1
ATOM 6099 C C . VAL B 1 282 ? -9.148 -7.914 2.125 1 95.75 282 VAL B C 1
ATOM 6101 O O . VAL B 1 282 ? -8.648 -8.742 2.889 1 95.75 282 VAL B O 1
ATOM 6104 N N . VAL B 1 283 ? -9.672 -8.234 0.96 1 96.75 283 VAL B N 1
ATOM 6105 C CA . VAL B 1 283 ? -9.641 -9.625 0.502 1 96.75 283 VAL B CA 1
ATOM 6106 C C . VAL B 1 283 ? -8.195 -10.078 0.325 1 96.75 283 VAL B C 1
ATOM 6108 O O . VAL B 1 283 ? -7.828 -11.18 0.734 1 96.75 283 VAL B O 1
ATOM 6111 N N . GLN B 1 284 ? -7.434 -9.219 -0.309 1 97.06 284 GLN B N 1
ATOM 6112 C CA . GLN B 1 284 ? -6.012 -9.516 -0.472 1 97.06 284 GLN B CA 1
ATOM 6113 C C . GLN B 1 284 ? -5.359 -9.828 0.87 1 97.06 284 GLN B C 1
ATOM 6115 O O . GLN B 1 284 ? -4.621 -10.812 0.991 1 97.06 284 GLN B O 1
ATOM 6120 N N . LYS B 1 285 ? -5.617 -9 1.879 1 97.19 285 LYS B N 1
ATOM 6121 C CA . LYS B 1 285 ? -5.055 -9.211 3.209 1 97.19 285 LYS B CA 1
ATOM 6122 C C . LYS B 1 285 ? -5.473 -10.562 3.777 1 97.19 285 LYS B C 1
ATOM 6124 O O . LYS B 1 285 ? -4.645 -11.289 4.328 1 97.19 285 LYS B O 1
ATOM 6129 N N . GLN B 1 286 ? -6.707 -10.883 3.623 1 97.69 286 GLN B N 1
ATOM 6130 C CA . GLN B 1 286 ? -7.242 -12.125 4.168 1 97.69 286 GLN B CA 1
ATOM 6131 C C . GLN B 1 286 ? -6.633 -13.336 3.469 1 97.69 286 GLN B C 1
ATOM 6133 O O . GLN B 1 286 ? -6.199 -14.289 4.125 1 97.69 286 GLN B O 1
ATOM 6138 N N . LEU B 1 287 ? -6.586 -13.305 2.154 1 98.38 287 LEU B N 1
ATOM 6139 C CA . LEU B 1 287 ? -6.082 -14.438 1.388 1 98.38 287 LEU B CA 1
ATOM 6140 C C . LEU B 1 287 ? -4.609 -14.688 1.694 1 98.38 287 LEU B C 1
ATOM 6142 O O . LEU B 1 287 ? -4.199 -15.836 1.883 1 98.38 287 LEU B O 1
ATOM 6146 N N . ILE B 1 288 ? -3.857 -13.641 1.777 1 98.31 288 ILE B N 1
ATOM 6147 C CA . ILE B 1 288 ? -2.43 -13.773 2.047 1 98.31 288 ILE B CA 1
ATOM 6148 C C . ILE B 1 288 ? -2.223 -14.352 3.445 1 98.31 288 ILE B C 1
ATOM 6150 O O . ILE B 1 288 ? -1.405 -15.258 3.637 1 98.31 288 ILE B O 1
ATOM 6154 N N . ALA B 1 289 ? -2.973 -13.898 4.383 1 97.81 289 ALA B N 1
ATOM 6155 C CA . ALA B 1 289 ? -2.865 -14.398 5.75 1 97.81 289 ALA B CA 1
ATOM 6156 C C . ALA B 1 289 ? -3.193 -15.883 5.82 1 97.81 289 ALA B C 1
ATOM 6158 O O . ALA B 1 289 ? -2.482 -16.656 6.473 1 97.81 289 ALA B O 1
ATOM 6159 N N . LYS B 1 290 ? -4.242 -16.281 5.133 1 98.12 290 LYS B N 1
ATOM 6160 C CA . LYS B 1 290 ? -4.641 -17.688 5.121 1 98.12 290 LYS B CA 1
ATOM 6161 C C . LYS B 1 290 ? -3.57 -18.562 4.473 1 98.12 290 LYS B C 1
ATOM 6163 O O . LYS B 1 290 ? -3.281 -19.656 4.957 1 98.12 290 LYS B O 1
ATOM 6168 N N . CYS B 1 291 ? -3.002 -18.062 3.436 1 98.62 291 CYS B N 1
ATOM 6169 C CA . CYS B 1 291 ? -1.938 -18.797 2.758 1 98.62 291 CYS B CA 1
ATOM 6170 C C . CYS B 1 291 ? -0.723 -18.953 3.664 1 98.62 291 CYS B C 1
ATOM 6172 O O . CYS B 1 291 ? -0.127 -20.031 3.727 1 98.62 291 CYS B O 1
ATOM 6174 N N . ASN B 1 292 ? -0.348 -17.891 4.34 1 97.81 292 ASN B N 1
ATOM 6175 C CA . ASN B 1 292 ? 0.796 -17.938 5.242 1 97.81 292 ASN B CA 1
ATOM 6176 C C . ASN B 1 292 ? 0.61 -18.984 6.332 1 97.81 292 ASN B C 1
ATOM 6178 O O . ASN B 1 292 ? 1.532 -19.75 6.629 1 97.81 292 ASN B O 1
ATOM 6182 N N . LEU B 1 293 ? -0.531 -19.094 6.867 1 96.75 293 LEU B N 1
ATOM 6183 C CA . LEU B 1 293 ? -0.788 -20.031 7.949 1 96.75 293 LEU B CA 1
ATOM 6184 C C . LEU B 1 293 ? -0.837 -21.469 7.422 1 96.75 293 LEU B C 1
ATOM 6186 O O . LEU B 1 293 ? -0.477 -22.406 8.133 1 96.75 293 LEU B O 1
ATOM 6190 N N . ALA B 1 294 ? -1.237 -21.594 6.145 1 97.06 294 ALA B N 1
ATOM 6191 C CA . ALA B 1 294 ? -1.39 -22.922 5.559 1 97.06 294 ALA B CA 1
ATOM 6192 C C . ALA B 1 294 ? -0.086 -23.391 4.922 1 97.06 294 ALA B C 1
ATOM 6194 O O . ALA B 1 294 ? -0.006 -24.516 4.41 1 97.06 294 ALA B O 1
ATOM 6195 N N . ALA B 1 295 ? 0.967 -22.562 4.918 1 97.25 295 ALA B N 1
ATOM 6196 C CA . ALA B 1 295 ? 2.236 -22.859 4.258 1 97.25 295 ALA B CA 1
ATOM 6197 C C . ALA B 1 295 ? 2.043 -23.047 2.754 1 97.25 295 ALA B C 1
ATOM 6199 O O . ALA B 1 295 ? 2.6 -23.969 2.158 1 97.25 295 ALA B O 1
ATOM 6200 N N . LYS B 1 296 ? 1.157 -22.266 2.168 1 98.38 296 LYS B N 1
ATOM 6201 C CA . LYS B 1 296 ? 0.965 -22.219 0.723 1 98.38 296 LYS B CA 1
ATOM 6202 C C . LYS B 1 296 ? 1.519 -20.906 0.147 1 98.38 296 LYS B C 1
ATOM 6204 O O . LYS B 1 296 ? 1.175 -19.828 0.614 1 98.38 296 LYS B O 1
ATOM 6209 N N . PRO B 1 297 ? 2.439 -21.062 -0.822 1 98.69 297 PRO B N 1
ATOM 6210 C CA . PRO B 1 297 ? 2.961 -19.812 -1.396 1 98.69 297 PRO B CA 1
ATOM 6211 C C . PRO B 1 297 ? 1.868 -18.953 -2.01 1 98.69 297 PRO B C 1
ATOM 6213 O O . PRO B 1 297 ? 0.897 -19.469 -2.564 1 98.69 297 PRO B O 1
ATOM 6216 N N . VAL B 1 298 ? 2.029 -17.672 -1.904 1 98.88 298 VAL B N 1
ATOM 6217 C CA . VAL B 1 298 ? 1.026 -16.734 -2.408 1 98.88 298 VAL B CA 1
ATOM 6218 C C . VAL B 1 298 ? 1.705 -15.656 -3.238 1 98.88 298 VAL B C 1
ATOM 6220 O O . VAL B 1 298 ? 2.738 -15.109 -2.84 1 98.88 298 VAL B O 1
ATOM 6223 N N . ILE B 1 299 ? 1.135 -15.406 -4.422 1 98.81 299 ILE B N 1
ATOM 6224 C CA . ILE B 1 299 ? 1.626 -14.43 -5.387 1 98.81 299 ILE B CA 1
ATOM 6225 C C . ILE B 1 299 ? 0.671 -13.242 -5.445 1 98.81 299 ILE B C 1
ATOM 6227 O O . ILE B 1 299 ? -0.541 -13.414 -5.594 1 98.81 299 ILE B O 1
ATOM 6231 N N . CYS B 1 300 ? 1.163 -12.047 -5.223 1 98.06 300 CYS B N 1
ATOM 6232 C CA . CYS B 1 300 ? 0.387 -10.844 -5.5 1 98.06 300 CYS B CA 1
ATOM 6233 C C . CYS B 1 300 ? 0.627 -10.359 -6.926 1 98.06 300 CYS B C 1
ATOM 6235 O O . CYS B 1 300 ? 1.772 -10.141 -7.328 1 98.06 300 CYS B O 1
ATOM 6237 N N . ALA B 1 301 ? -0.5 -10.195 -7.617 1 96.19 301 ALA B N 1
ATOM 6238 C CA . ALA B 1 301 ? -0.325 -9.93 -9.039 1 96.19 301 ALA B CA 1
ATOM 6239 C C . ALA B 1 301 ? -1.212 -8.773 -9.492 1 96.19 301 ALA B C 1
ATOM 6241 O O . ALA B 1 301 ? -2.123 -8.359 -8.773 1 96.19 301 ALA B O 1
ATOM 6242 N N . THR B 1 302 ? -0.891 -8.211 -10.648 1 88.81 302 THR B N 1
ATOM 6243 C CA . THR B 1 302 ? -1.627 -7.277 -11.484 1 88.81 302 THR B CA 1
ATOM 6244 C C . THR B 1 302 ? -1.427 -5.844 -11 1 88.81 302 THR B C 1
ATOM 6246 O O . THR B 1 302 ? -1.586 -5.555 -9.812 1 88.81 302 THR B O 1
ATOM 6249 N N . GLN B 1 303 ? -1.025 -5.043 -11.805 1 87.25 303 GLN B N 1
ATOM 6250 C CA . GLN B 1 303 ? -0.875 -3.598 -11.688 1 87.25 303 GLN B CA 1
ATOM 6251 C C . GLN B 1 303 ? 0.044 -3.236 -10.523 1 87.25 303 GLN B C 1
ATOM 6253 O O . GLN B 1 303 ? -0.282 -2.363 -9.711 1 87.25 303 GLN B O 1
ATOM 6258 N N . MET B 1 304 ? 1.176 -3.982 -10.438 1 93.12 304 MET B N 1
ATOM 6259 C CA . MET B 1 304 ? 2.137 -3.703 -9.375 1 93.12 304 MET B CA 1
ATOM 6260 C C . MET B 1 304 ? 2.998 -2.494 -9.719 1 93.12 304 MET B C 1
ATOM 6262 O O . MET B 1 304 ? 3.154 -1.583 -8.906 1 93.12 304 MET B O 1
ATOM 6266 N N . LEU B 1 305 ? 3.545 -2.49 -10.914 1 96.38 305 LEU B N 1
ATOM 6267 C CA . LEU B 1 305 ? 4.305 -1.379 -11.477 1 96.38 305 LEU B CA 1
ATOM 6268 C C . LEU B 1 305 ? 3.812 -1.041 -12.883 1 96.38 305 LEU B C 1
ATOM 6270 O O . LEU B 1 305 ? 4.613 -0.903 -13.805 1 96.38 305 LEU B O 1
ATOM 6274 N N . GLU B 1 306 ? 2.541 -0.933 -12.992 1 93.94 306 GLU B N 1
ATOM 6275 C CA . GLU B 1 306 ? 1.894 -0.777 -14.297 1 93.94 306 GLU B CA 1
ATOM 6276 C C . GLU B 1 306 ? 2.4 0.466 -15.016 1 93.94 306 GLU B C 1
ATOM 6278 O O . GLU B 1 306 ? 2.564 0.455 -16.234 1 93.94 306 GLU B O 1
ATOM 6283 N N . SER B 1 307 ? 2.65 1.545 -14.289 1 92.75 307 SER B N 1
ATOM 6284 C CA . SER B 1 307 ? 3.096 2.791 -14.906 1 92.75 307 SER B CA 1
ATOM 6285 C C . SER B 1 307 ? 4.438 2.613 -15.602 1 92.75 307 SER B C 1
ATOM 6287 O O . SER B 1 307 ? 4.742 3.32 -16.562 1 92.75 307 SER B O 1
ATOM 6289 N N . MET B 1 308 ? 5.211 1.626 -15.234 1 94.94 308 MET B N 1
ATOM 6290 C CA . MET B 1 308 ? 6.547 1.435 -15.789 1 94.94 308 MET B CA 1
ATOM 6291 C C . MET B 1 308 ? 6.484 0.707 -17.125 1 94.94 308 MET B C 1
ATOM 6293 O O . MET B 1 308 ? 7.516 0.449 -17.75 1 94.94 308 MET B O 1
ATOM 6297 N N . THR B 1 309 ? 5.281 0.323 -17.516 1 94.56 309 THR B N 1
ATOM 6298 C CA . THR B 1 309 ? 5.133 -0.103 -18.906 1 94.56 309 THR B CA 1
ATOM 6299 C C . THR B 1 309 ? 5.555 1.01 -19.859 1 94.56 309 THR B C 1
ATOM 6301 O O . THR B 1 309 ? 6.109 0.742 -20.922 1 94.56 309 THR B O 1
ATOM 6304 N N . TYR B 1 310 ? 5.332 2.271 -19.391 1 93.12 310 TYR B N 1
ATOM 6305 C CA . TYR B 1 310 ? 5.559 3.387 -20.312 1 93.12 310 TYR B CA 1
ATOM 6306 C C . TYR B 1 310 ? 6.492 4.418 -19.688 1 93.12 310 TYR B C 1
ATOM 6308 O O . TYR B 1 310 ? 7.031 5.277 -20.391 1 93.12 310 TYR B O 1
ATOM 6316 N N . ASN B 1 311 ? 6.625 4.352 -18.344 1 90.69 311 ASN B N 1
ATOM 6317 C CA . ASN B 1 311 ? 7.492 5.289 -17.641 1 90.69 311 ASN B CA 1
ATOM 6318 C C . ASN B 1 311 ? 8.703 4.582 -17.031 1 90.69 311 ASN B C 1
ATOM 6320 O O . ASN B 1 311 ? 8.602 3.443 -16.578 1 90.69 311 ASN B O 1
ATOM 6324 N N . PRO B 1 312 ? 9.781 5.242 -16.984 1 89.19 312 PRO B N 1
ATOM 6325 C CA . PRO B 1 312 ? 10.969 4.625 -16.406 1 89.19 312 PRO B CA 1
ATOM 6326 C C . PRO B 1 312 ? 10.898 4.52 -14.883 1 89.19 312 PRO B C 1
ATOM 6328 O O . PRO B 1 312 ? 11.648 3.752 -14.281 1 89.19 312 PRO B O 1
ATOM 6331 N N . ARG B 1 313 ? 10.016 5.375 -14.281 1 89.31 313 ARG B N 1
ATOM 6332 C CA . ARG B 1 313 ? 9.859 5.375 -12.828 1 89.31 313 ARG B CA 1
ATOM 6333 C C . ARG B 1 313 ? 8.414 5.098 -12.43 1 89.31 313 ARG B C 1
ATOM 6335 O O . ARG B 1 313 ? 7.48 5.547 -13.102 1 89.31 313 ARG B O 1
ATOM 6342 N N . PRO B 1 314 ? 8.297 4.34 -11.367 1 93.38 314 PRO B N 1
ATOM 6343 C CA . PRO B 1 314 ? 6.93 4.09 -10.906 1 93.38 314 PRO B CA 1
ATOM 6344 C C . PRO B 1 314 ? 6.367 5.242 -10.078 1 93.38 314 PRO B C 1
ATOM 6346 O O . PRO B 1 314 ? 7.105 6.156 -9.703 1 93.38 314 PRO B O 1
ATOM 6349 N N . THR B 1 315 ? 5.094 5.203 -9.844 1 90.06 315 THR B N 1
ATOM 6350 C CA . THR B 1 315 ? 4.48 6.148 -8.914 1 90.06 315 THR B CA 1
ATOM 6351 C C . THR B 1 315 ? 4.793 5.762 -7.469 1 90.06 315 THR B C 1
ATOM 6353 O O . THR B 1 315 ? 5.195 4.633 -7.195 1 90.06 315 THR B O 1
ATOM 6356 N N . ARG B 1 316 ? 4.582 6.73 -6.602 1 90.44 316 ARG B N 1
ATOM 6357 C CA . ARG B 1 316 ? 4.77 6.453 -5.18 1 90.44 316 ARG B CA 1
ATOM 6358 C C . ARG B 1 316 ? 3.799 5.375 -4.699 1 90.44 316 ARG B C 1
ATOM 6360 O O . ARG B 1 316 ? 4.168 4.52 -3.895 1 90.44 316 ARG B O 1
ATOM 6367 N N . ALA B 1 317 ? 2.6 5.379 -5.223 1 93.5 317 ALA B N 1
ATOM 6368 C CA . ALA B 1 317 ? 1.568 4.418 -4.832 1 93.5 317 ALA B CA 1
ATOM 6369 C C . ALA B 1 317 ? 1.957 3.002 -5.242 1 93.5 317 ALA B C 1
ATOM 6371 O O . ALA B 1 317 ? 1.689 2.043 -4.516 1 93.5 317 ALA B O 1
ATOM 6372 N N . GLU B 1 318 ? 2.586 2.881 -6.379 1 94.94 318 GLU B N 1
ATOM 6373 C CA . GLU B 1 318 ? 2.982 1.565 -6.871 1 94.94 318 GLU B CA 1
ATOM 6374 C C . GLU B 1 318 ? 4.094 0.966 -6.012 1 94.94 318 GLU B C 1
ATOM 6376 O O . GLU B 1 318 ? 4.059 -0.222 -5.688 1 94.94 318 GLU B O 1
ATOM 6381 N N . VAL B 1 319 ? 5.055 1.784 -5.637 1 95.81 319 VAL B N 1
ATOM 6382 C CA . VAL B 1 319 ? 6.129 1.306 -4.773 1 95.81 319 VAL B CA 1
ATOM 6383 C C . VAL B 1 319 ? 5.559 0.885 -3.422 1 95.81 319 VAL B C 1
ATOM 6385 O O . VAL B 1 319 ? 5.934 -0.159 -2.881 1 95.81 319 VAL B O 1
ATOM 6388 N N . SER B 1 320 ? 4.676 1.698 -2.932 1 95.69 320 SER B N 1
ATOM 6389 C CA . SER B 1 320 ? 4.012 1.373 -1.673 1 95.69 320 SER B CA 1
ATOM 6390 C C . SER B 1 320 ? 3.213 0.079 -1.787 1 95.69 320 SER B C 1
ATOM 6392 O O . SER B 1 320 ? 3.209 -0.738 -0.864 1 95.69 320 SER B O 1
ATOM 6394 N N . ASP B 1 321 ? 2.553 -0.11 -2.877 1 96.19 321 ASP B N 1
ATOM 6395 C CA . ASP B 1 321 ? 1.743 -1.302 -3.113 1 96.19 321 ASP B CA 1
ATOM 6396 C C . ASP B 1 321 ? 2.607 -2.561 -3.119 1 96.19 321 ASP B C 1
ATOM 6398 O O . ASP B 1 321 ? 2.289 -3.541 -2.443 1 96.19 321 ASP B O 1
ATOM 6402 N N . VAL B 1 322 ? 3.693 -2.496 -3.807 1 97.69 322 VAL B N 1
ATOM 6403 C CA . VAL B 1 322 ? 4.613 -3.627 -3.871 1 97.69 322 VAL B CA 1
ATOM 6404 C C . VAL B 1 322 ? 5.195 -3.9 -2.484 1 97.69 322 VAL B C 1
ATOM 6406 O O . VAL B 1 322 ? 5.199 -5.043 -2.021 1 97.69 322 VAL B O 1
ATOM 6409 N N . GLY B 1 323 ? 5.691 -2.863 -1.865 1 97.69 323 GLY B N 1
ATOM 6410 C CA . GLY B 1 323 ? 6.258 -3.012 -0.536 1 97.69 323 GLY B CA 1
ATOM 6411 C C . GLY B 1 323 ? 5.297 -3.625 0.462 1 97.69 323 GLY B C 1
ATOM 6412 O O . GLY B 1 323 ? 5.664 -4.527 1.216 1 97.69 323 GLY B O 1
ATOM 6413 N N . ASN B 1 324 ? 4.078 -3.178 0.403 1 97.69 324 ASN B N 1
ATOM 6414 C CA . ASN B 1 324 ? 3.09 -3.656 1.365 1 97.69 324 ASN B CA 1
ATOM 6415 C C . ASN B 1 324 ? 2.658 -5.086 1.059 1 97.69 324 ASN B C 1
ATOM 6417 O O . ASN B 1 324 ? 2.338 -5.852 1.971 1 97.69 324 ASN B O 1
ATOM 6421 N N . ALA B 1 325 ? 2.625 -5.434 -0.228 1 97.81 325 ALA B N 1
ATOM 6422 C CA . ALA B 1 325 ? 2.355 -6.832 -0.552 1 97.81 325 ALA B CA 1
ATOM 6423 C C . ALA B 1 325 ? 3.371 -7.754 0.113 1 97.81 325 ALA B C 1
ATOM 6425 O O . ALA B 1 325 ? 3.006 -8.797 0.658 1 97.81 325 ALA B O 1
ATOM 6426 N N . ILE B 1 326 ? 4.598 -7.332 0.12 1 97.81 326 ILE B N 1
ATOM 6427 C CA . ILE B 1 326 ? 5.676 -8.094 0.74 1 97.81 326 ILE B CA 1
ATOM 6428 C C . ILE B 1 326 ? 5.473 -8.141 2.252 1 97.81 326 ILE B C 1
ATOM 6430 O O . ILE B 1 326 ? 5.605 -9.203 2.871 1 97.81 326 ILE B O 1
ATOM 6434 N N . LEU B 1 327 ? 5.105 -7.066 2.826 1 96.31 327 LEU B N 1
ATOM 6435 C CA . LEU B 1 327 ? 4.906 -6.977 4.27 1 96.31 327 LEU B CA 1
ATOM 6436 C C . LEU B 1 327 ? 3.709 -7.82 4.703 1 96.31 327 LEU B C 1
ATOM 6438 O O . LEU B 1 327 ? 3.703 -8.375 5.805 1 96.31 327 LEU B O 1
ATOM 6442 N N . ASP B 1 328 ? 2.746 -7.887 3.799 1 95.88 328 ASP B N 1
ATOM 6443 C CA . ASP B 1 328 ? 1.551 -8.672 4.098 1 95.88 328 ASP B CA 1
ATOM 6444 C C . ASP B 1 328 ? 1.871 -10.164 4.16 1 95.88 328 ASP B C 1
ATOM 6446 O O . ASP B 1 328 ? 1.128 -10.938 4.766 1 95.88 328 ASP B O 1
ATOM 6450 N N . GLY B 1 329 ? 2.926 -10.555 3.443 1 97.38 329 GLY B N 1
ATOM 6451 C CA . GLY B 1 329 ? 3.311 -11.953 3.482 1 97.38 329 GLY B CA 1
ATOM 6452 C C . GLY B 1 329 ? 3.32 -12.609 2.113 1 97.38 329 GLY B C 1
ATOM 6453 O O . GLY B 1 329 ? 3.412 -13.836 2.006 1 97.38 329 GLY B O 1
ATOM 6454 N N . ALA B 1 330 ? 3.197 -11.766 1.063 1 98.38 330 ALA B N 1
ATOM 6455 C CA . ALA B 1 330 ? 3.328 -12.344 -0.271 1 98.38 330 ALA B CA 1
ATOM 6456 C C . ALA B 1 330 ? 4.715 -12.953 -0.471 1 98.38 330 ALA B C 1
ATOM 6458 O O . ALA B 1 330 ? 5.719 -12.367 -0.06 1 98.38 330 ALA B O 1
ATOM 6459 N N . ASP B 1 331 ? 4.75 -14.102 -1.09 1 98.56 331 ASP B N 1
ATOM 6460 C CA . ASP B 1 331 ? 6.008 -14.797 -1.359 1 98.56 331 ASP B CA 1
ATOM 6461 C C . ASP B 1 331 ? 6.598 -14.359 -2.699 1 98.56 331 ASP B C 1
ATOM 6463 O O . ASP B 1 331 ? 7.816 -14.391 -2.885 1 98.56 331 ASP B O 1
ATOM 6467 N N . CYS B 1 332 ? 5.676 -14.008 -3.584 1 98.69 332 CYS B N 1
ATOM 6468 C CA . CYS B 1 332 ? 6.074 -13.578 -4.918 1 98.69 332 CYS B CA 1
ATOM 6469 C C . CYS B 1 332 ? 5.273 -12.352 -5.355 1 98.69 332 CYS B C 1
ATOM 6471 O O . CYS B 1 332 ? 4.141 -12.156 -4.914 1 98.69 332 CYS B O 1
ATOM 6473 N N . VAL B 1 333 ? 5.902 -11.555 -6.148 1 98.62 333 VAL B N 1
ATOM 6474 C CA . VAL B 1 333 ? 5.258 -10.438 -6.832 1 98.62 333 VAL B CA 1
ATOM 6475 C C . VAL B 1 333 ? 5.453 -10.57 -8.344 1 98.62 333 VAL B C 1
ATOM 6477 O O . VAL B 1 333 ? 6.465 -11.109 -8.797 1 98.62 333 VAL B O 1
ATOM 6480 N N . MET B 1 334 ? 4.504 -10.078 -9.094 1 98.56 334 MET B N 1
ATOM 6481 C CA . MET B 1 334 ? 4.52 -10.43 -10.508 1 98.56 334 MET B CA 1
ATOM 6482 C C . MET B 1 334 ? 4.414 -9.188 -11.383 1 98.56 334 MET B C 1
ATOM 6484 O O . MET B 1 334 ? 3.639 -8.281 -11.094 1 98.56 334 MET B O 1
ATOM 6488 N N . LEU B 1 335 ? 5.27 -9.172 -12.398 1 98.19 335 LEU B N 1
ATOM 6489 C CA . LEU B 1 335 ? 5.215 -8.188 -13.469 1 98.19 335 LEU B CA 1
ATOM 6490 C C . LEU B 1 335 ? 4.527 -8.766 -14.703 1 98.19 335 LEU B C 1
ATOM 6492 O O . LEU B 1 335 ? 4.887 -9.852 -15.172 1 98.19 335 LEU B O 1
ATOM 6496 N N . SER B 1 336 ? 3.551 -8.086 -15.18 1 95.56 336 SER B N 1
ATOM 6497 C CA . SER B 1 336 ? 2.791 -8.539 -16.344 1 95.56 336 SER B CA 1
ATOM 6498 C C . SER B 1 336 ? 3.133 -7.719 -17.578 1 95.56 336 SER B C 1
ATOM 6500 O O . SER B 1 336 ? 4.172 -7.934 -18.203 1 95.56 336 SER B O 1
ATOM 6502 N N . GLY B 1 337 ? 2.4 -6.566 -17.781 1 95.19 337 GLY B N 1
ATOM 6503 C CA . GLY B 1 337 ? 2.654 -5.711 -18.922 1 95.19 337 GLY B CA 1
ATOM 6504 C C . GLY B 1 337 ? 4.035 -5.082 -18.906 1 95.19 337 GLY B C 1
ATOM 6505 O O . GLY B 1 337 ? 4.621 -4.836 -19.969 1 95.19 337 GLY B O 1
ATOM 6506 N N . GLU B 1 338 ? 4.613 -4.84 -17.781 1 96.69 338 GLU B N 1
ATOM 6507 C CA . GLU B 1 338 ? 5.902 -4.176 -17.594 1 96.69 338 GLU B CA 1
ATOM 6508 C C . GLU B 1 338 ? 7.02 -4.938 -18.297 1 96.69 338 GLU B C 1
ATOM 6510 O O . GLU B 1 338 ? 7.875 -4.336 -18.953 1 96.69 338 GLU B O 1
ATOM 6515 N N . THR B 1 339 ? 6.977 -6.273 -18.203 1 97.44 339 THR B N 1
ATOM 6516 C CA . THR B 1 339 ? 8.047 -7.074 -18.781 1 97.44 339 THR B CA 1
ATOM 6517 C C . THR B 1 339 ? 7.605 -7.668 -20.125 1 97.44 339 THR B C 1
ATOM 6519 O O . THR B 1 339 ? 8.438 -7.988 -20.969 1 97.44 339 THR B O 1
ATOM 6522 N N . ALA B 1 340 ? 6.316 -7.805 -20.344 1 96.31 340 ALA B N 1
ATOM 6523 C CA . ALA B 1 340 ? 5.816 -8.422 -21.578 1 96.31 340 ALA B CA 1
ATOM 6524 C C . ALA B 1 340 ? 5.93 -7.469 -22.75 1 96.31 340 ALA B C 1
ATOM 6526 O O . ALA B 1 340 ? 6.355 -7.863 -23.844 1 96.31 340 ALA B O 1
ATOM 6527 N N . LYS B 1 341 ? 5.508 -6.238 -22.594 1 95.62 341 LYS B N 1
ATOM 6528 C CA . LYS B 1 341 ? 5.438 -5.301 -23.703 1 95.62 341 LYS B CA 1
ATOM 6529 C C . LYS B 1 341 ? 5.996 -3.936 -23.312 1 95.62 341 LYS B C 1
ATOM 6531 O O . LYS B 1 341 ? 6.004 -3.006 -24.125 1 95.62 341 LYS B O 1
ATOM 6536 N N . GLY B 1 342 ? 6.457 -3.785 -22.109 1 95.5 342 GLY B N 1
ATOM 6537 C CA . GLY B 1 342 ? 6.871 -2.488 -21.594 1 95.5 342 GLY B CA 1
ATOM 6538 C C . GLY B 1 342 ? 8.156 -1.98 -22.219 1 95.5 342 GLY B C 1
ATOM 6539 O O . GLY B 1 342 ? 8.898 -2.75 -22.828 1 95.5 342 GLY B O 1
ATOM 6540 N N . ASN B 1 343 ? 8.336 -0.718 -22.031 1 95.25 343 ASN B N 1
ATOM 6541 C CA . ASN B 1 343 ? 9.523 -0.066 -22.578 1 95.25 343 ASN B CA 1
ATOM 6542 C C . ASN B 1 343 ? 10.727 -0.221 -21.656 1 95.25 343 ASN B C 1
ATOM 6544 O O . ASN B 1 343 ? 11.867 -0.009 -22.062 1 95.25 343 ASN B O 1
ATOM 6548 N N . TYR B 1 344 ? 10.492 -0.646 -20.438 1 96 344 TYR B N 1
ATOM 6549 C CA . TYR B 1 344 ? 11.555 -0.651 -19.438 1 96 344 TYR B CA 1
ATOM 6550 C C . TYR B 1 344 ? 11.531 -1.939 -18.625 1 96 344 TYR B C 1
ATOM 6552 O O . TYR B 1 344 ? 11.508 -1.902 -17.391 1 96 344 TYR B O 1
ATOM 6560 N N . PRO B 1 345 ? 11.594 -3.076 -19.281 1 97.44 345 PRO B N 1
ATOM 6561 C CA . PRO B 1 345 ? 11.477 -4.336 -18.547 1 97.44 345 PRO B CA 1
ATOM 6562 C C . PRO B 1 345 ? 12.578 -4.527 -17.516 1 97.44 345 PRO B C 1
ATOM 6564 O O . PRO B 1 345 ? 12.312 -4.98 -16.406 1 97.44 345 PRO B O 1
ATOM 6567 N N . PHE B 1 346 ? 13.82 -4.156 -17.859 1 97.12 346 PHE B N 1
ATOM 6568 C CA . PHE B 1 346 ? 14.938 -4.297 -16.938 1 97.12 346 PHE B CA 1
ATOM 6569 C C . PHE B 1 346 ? 14.75 -3.398 -15.727 1 97.12 346 PHE B C 1
ATOM 6571 O O . PHE B 1 346 ? 14.93 -3.838 -14.586 1 97.12 346 PHE B O 1
ATOM 6578 N N . GLU B 1 347 ? 14.367 -2.158 -15.969 1 96.56 347 GLU B N 1
ATOM 6579 C CA . GLU B 1 347 ? 14.156 -1.192 -14.898 1 96.56 347 GLU B CA 1
ATOM 6580 C C . GLU B 1 347 ? 13.008 -1.626 -13.984 1 96.56 347 GLU B C 1
ATOM 6582 O O . GLU B 1 347 ? 13.078 -1.444 -12.766 1 96.56 347 GLU B O 1
ATOM 6587 N N . ALA B 1 348 ? 11.992 -2.219 -14.586 1 97.75 348 ALA B N 1
ATOM 6588 C CA . ALA B 1 348 ? 10.844 -2.68 -13.812 1 97.75 348 ALA B CA 1
ATOM 6589 C C . ALA B 1 348 ? 11.25 -3.797 -12.852 1 97.75 348 ALA B C 1
ATOM 6591 O O . ALA B 1 348 ? 10.898 -3.766 -11.672 1 97.75 348 ALA B O 1
ATOM 6592 N N . VAL B 1 349 ? 12.016 -4.773 -13.367 1 98.19 349 VAL B N 1
ATOM 6593 C CA . VAL B 1 349 ? 12.461 -5.879 -12.531 1 98.19 349 VAL B CA 1
ATOM 6594 C C . VAL B 1 349 ? 13.391 -5.359 -11.438 1 98.19 349 VAL B C 1
ATOM 6596 O O . VAL B 1 349 ? 13.289 -5.766 -10.281 1 98.19 349 VAL B O 1
ATOM 6599 N N . SER B 1 350 ? 14.25 -4.473 -11.781 1 97.12 350 SER B N 1
ATOM 6600 C CA . SER B 1 350 ? 15.188 -3.896 -10.82 1 97.12 350 SER B CA 1
ATOM 6601 C C . SER B 1 350 ? 14.445 -3.133 -9.727 1 97.12 350 SER B C 1
ATOM 6603 O O . SER B 1 350 ? 14.797 -3.232 -8.547 1 97.12 350 SER B O 1
ATOM 6605 N N . MET B 1 351 ? 13.469 -2.375 -10.148 1 96.69 351 MET B N 1
ATOM 6606 C CA . MET B 1 351 ? 12.664 -1.627 -9.188 1 96.69 351 MET B CA 1
ATOM 6607 C C . MET B 1 351 ? 11.922 -2.572 -8.25 1 96.69 351 MET B C 1
ATOM 6609 O O . MET B 1 351 ? 11.867 -2.34 -7.043 1 96.69 351 MET B O 1
ATOM 6613 N N . MET B 1 352 ? 11.383 -3.617 -8.844 1 98.06 352 MET B N 1
ATOM 6614 C CA . MET B 1 352 ? 10.695 -4.621 -8.039 1 98.06 352 MET B CA 1
ATOM 6615 C C . MET B 1 352 ? 11.648 -5.254 -7.031 1 98.06 352 MET B C 1
ATOM 6617 O O . MET B 1 352 ? 11.297 -5.434 -5.863 1 98.06 352 MET B O 1
ATOM 6621 N N . HIS B 1 353 ? 12.836 -5.562 -7.477 1 97.62 353 HIS B N 1
ATOM 6622 C CA . HIS B 1 353 ? 13.867 -6.156 -6.629 1 97.62 353 HIS B CA 1
ATOM 6623 C C . HIS B 1 353 ? 14.234 -5.227 -5.477 1 97.62 353 HIS B C 1
ATOM 6625 O O . HIS B 1 353 ? 14.242 -5.645 -4.312 1 97.62 353 HIS B O 1
ATOM 6631 N N . ASN B 1 354 ? 14.461 -4.02 -5.746 1 96.19 354 ASN B N 1
ATOM 6632 C CA . ASN B 1 354 ? 14.875 -3.049 -4.738 1 96.19 354 ASN B CA 1
ATOM 6633 C C . ASN B 1 354 ? 13.766 -2.771 -3.729 1 96.19 354 ASN B C 1
ATOM 6635 O O . ASN B 1 354 ? 14.023 -2.648 -2.531 1 96.19 354 ASN B O 1
ATOM 6639 N N . THR B 1 355 ? 12.586 -2.652 -4.262 1 97 355 THR B N 1
ATOM 6640 C CA . THR B 1 355 ? 11.453 -2.42 -3.371 1 97 355 THR B CA 1
ATOM 6641 C C . THR B 1 355 ? 11.25 -3.604 -2.43 1 97 355 THR B C 1
ATOM 6643 O O . THR B 1 355 ? 11.039 -3.42 -1.229 1 97 355 THR B O 1
ATOM 6646 N N . ALA B 1 356 ? 11.391 -4.766 -3.01 1 97.56 356 ALA B N 1
ATOM 6647 C CA . ALA B 1 356 ? 11.164 -5.973 -2.215 1 97.56 356 ALA B CA 1
ATOM 6648 C C . ALA B 1 356 ? 12.219 -6.102 -1.112 1 97.56 356 ALA B C 1
ATOM 6650 O O . ALA B 1 356 ? 11.875 -6.332 0.051 1 97.56 356 ALA B O 1
ATOM 6651 N N . ILE B 1 357 ? 13.461 -5.945 -1.43 1 96.31 357 ILE B N 1
ATOM 6652 C CA . ILE B 1 357 ? 14.555 -6.164 -0.486 1 96.31 357 ILE B CA 1
ATOM 6653 C C . ILE B 1 357 ? 14.492 -5.121 0.628 1 96.31 357 ILE B C 1
ATOM 6655 O O . ILE B 1 357 ? 14.789 -5.426 1.786 1 96.31 357 ILE B O 1
ATOM 6659 N N . ILE B 1 358 ? 14.062 -3.945 0.337 1 96 358 ILE B N 1
ATOM 6660 C CA . ILE B 1 358 ? 13.945 -2.877 1.324 1 96 358 ILE B CA 1
ATOM 6661 C C . ILE B 1 358 ? 12.711 -3.107 2.193 1 96 358 ILE B C 1
ATOM 6663 O O . ILE B 1 358 ? 12.766 -2.928 3.412 1 96 358 ILE B O 1
ATOM 6667 N N . ALA B 1 359 ? 11.633 -3.482 1.532 1 96.62 359 ALA B N 1
ATOM 6668 C CA . ALA B 1 359 ? 10.406 -3.758 2.273 1 96.62 359 ALA B CA 1
ATOM 6669 C C . ALA B 1 359 ? 10.625 -4.863 3.305 1 96.62 359 ALA B C 1
ATOM 6671 O O . ALA B 1 359 ? 10.055 -4.82 4.398 1 96.62 359 ALA B O 1
ATOM 6672 N N . GLU B 1 360 ? 11.414 -5.816 2.98 1 96.44 360 GLU B N 1
ATOM 6673 C CA . GLU B 1 360 ? 11.672 -6.953 3.861 1 96.44 360 GLU B CA 1
ATOM 6674 C C . GLU B 1 360 ? 12.32 -6.5 5.172 1 96.44 360 GLU B C 1
ATOM 6676 O O . GLU B 1 360 ? 12.164 -7.16 6.199 1 96.44 360 GLU B O 1
ATOM 6681 N N . LYS B 1 361 ? 12.938 -5.379 5.188 1 93.88 361 LYS B N 1
ATOM 6682 C CA . LYS B 1 361 ? 13.562 -4.844 6.395 1 93.88 361 LYS B CA 1
ATOM 6683 C C . LYS B 1 361 ? 12.508 -4.41 7.41 1 93.88 361 LYS B C 1
ATOM 6685 O O . LYS B 1 361 ? 12.781 -4.367 8.609 1 93.88 361 LYS B O 1
ATOM 6690 N N . ALA B 1 362 ? 11.398 -4.109 6.898 1 94.44 362 ALA B N 1
ATOM 6691 C CA . ALA B 1 362 ? 10.352 -3.578 7.766 1 94.44 362 ALA B CA 1
ATOM 6692 C C . ALA B 1 362 ? 9.594 -4.703 8.461 1 94.44 362 ALA B C 1
ATOM 6694 O O . ALA B 1 362 ? 8.766 -4.453 9.344 1 94.44 362 ALA B O 1
ATOM 6695 N N . ILE B 1 363 ? 9.898 -5.922 8.156 1 95.19 363 ILE B N 1
ATOM 6696 C CA . ILE B 1 363 ? 9.227 -7.066 8.773 1 95.19 363 ILE B CA 1
ATOM 6697 C C . ILE B 1 363 ? 9.867 -7.363 10.133 1 95.19 363 ILE B C 1
ATOM 6699 O O . ILE B 1 363 ? 11.086 -7.5 10.234 1 95.19 363 ILE B O 1
ATOM 6703 N N . ALA B 1 364 ? 9.031 -7.402 11.164 1 94.44 364 ALA B N 1
ATOM 6704 C CA . ALA B 1 364 ? 9.477 -7.898 12.461 1 94.44 364 ALA B CA 1
ATOM 6705 C C . ALA B 1 364 ? 9.414 -9.422 12.516 1 94.44 364 ALA B C 1
ATOM 6707 O O . ALA B 1 364 ? 8.469 -10 13.062 1 94.44 364 ALA B O 1
ATOM 6708 N N . TYR B 1 365 ? 10.461 -10.055 12.102 1 94.62 365 TYR B N 1
ATOM 6709 C CA . TYR B 1 365 ? 10.461 -11.477 11.805 1 94.62 365 TYR B CA 1
ATOM 6710 C C . TYR B 1 365 ? 10.227 -12.297 13.07 1 94.62 365 TYR B C 1
ATOM 6712 O O . TYR B 1 365 ? 9.398 -13.211 13.078 1 94.62 365 TYR B O 1
ATOM 6720 N N . GLN B 1 366 ? 10.906 -11.969 14.133 1 93.75 366 GLN B N 1
ATOM 6721 C CA . GLN B 1 366 ? 10.805 -12.805 15.328 1 93.75 366 GLN B CA 1
ATOM 6722 C C . GLN B 1 366 ? 9.398 -12.75 15.914 1 93.75 366 GLN B C 1
ATOM 6724 O O . GLN B 1 366 ? 8.797 -13.789 16.203 1 93.75 366 GLN B O 1
ATOM 6729 N N . PRO B 1 367 ? 8.844 -11.523 16.078 1 93 367 PRO B N 1
ATOM 6730 C CA . PRO B 1 367 ? 7.449 -11.469 16.516 1 93 367 PRO B CA 1
ATOM 6731 C C . PRO B 1 367 ? 6.5 -12.203 15.57 1 93 367 PRO B C 1
ATOM 6733 O O . PRO B 1 367 ? 5.57 -12.875 16.016 1 93 367 PRO B O 1
ATOM 6736 N N . LEU B 1 368 ? 6.719 -12.055 14.336 1 94.44 368 LEU B N 1
ATOM 6737 C CA . LEU B 1 368 ? 5.883 -12.719 13.344 1 94.44 368 LEU B CA 1
ATOM 6738 C C . LEU B 1 368 ? 6 -14.234 13.453 1 94.44 368 LEU B C 1
ATOM 6740 O O . LEU B 1 368 ? 4.996 -14.945 13.398 1 94.44 368 LEU B O 1
ATOM 6744 N N . HIS B 1 369 ? 7.211 -14.719 13.602 1 96 369 HIS B N 1
ATOM 6745 C CA . HIS B 1 369 ? 7.449 -16.141 13.812 1 96 369 HIS B CA 1
ATOM 6746 C C . HIS B 1 369 ? 6.684 -16.656 15.023 1 96 369 HIS B C 1
ATOM 6748 O O . HIS B 1 369 ? 6.012 -17.688 14.945 1 96 369 HIS B O 1
ATOM 6754 N N . ASN B 1 370 ? 6.805 -15.938 16.078 1 94.56 370 ASN B N 1
ATOM 6755 C CA . ASN B 1 370 ? 6.125 -16.328 17.312 1 94.56 370 ASN B CA 1
ATOM 6756 C C . ASN B 1 370 ? 4.613 -16.375 17.125 1 94.56 370 ASN B C 1
ATOM 6758 O O . ASN B 1 370 ? 3.941 -17.266 17.656 1 94.56 370 ASN B O 1
ATOM 6762 N N . GLU B 1 371 ? 4.148 -15.461 16.422 1 94 371 GLU B N 1
ATOM 6763 C CA . GLU B 1 371 ? 2.715 -15.406 16.156 1 94 371 GLU B CA 1
ATOM 6764 C C . GLU B 1 371 ? 2.262 -16.609 15.336 1 94 371 GLU B C 1
ATOM 6766 O O . GLU B 1 371 ? 1.278 -17.266 15.688 1 94 371 GLU B O 1
ATOM 6771 N N . ILE B 1 372 ? 2.934 -16.906 14.297 1 96.12 372 ILE B N 1
ATOM 6772 C CA . ILE B 1 372 ? 2.59 -18.031 13.43 1 96.12 372 ILE B CA 1
ATOM 6773 C C . ILE B 1 372 ? 2.689 -19.344 14.219 1 96.12 372 ILE B C 1
ATOM 6775 O O . ILE B 1 372 ? 1.813 -20.203 14.109 1 96.12 372 ILE B O 1
ATOM 6779 N N . ARG B 1 373 ? 3.73 -19.438 14.992 1 95.25 373 ARG B N 1
ATOM 6780 C CA . ARG B 1 373 ? 3.932 -20.609 15.828 1 95.25 373 ARG B CA 1
ATOM 6781 C C . ARG B 1 373 ? 2.762 -20.812 16.797 1 95.25 373 ARG B C 1
ATOM 6783 O O . ARG B 1 373 ? 2.291 -21.938 16.984 1 95.25 373 ARG B O 1
ATOM 6790 N N . SER B 1 374 ? 2.297 -19.719 17.328 1 94.44 374 SER B N 1
ATOM 6791 C CA . SER B 1 374 ? 1.222 -19.781 18.312 1 94.44 374 SER B CA 1
ATOM 6792 C C . SER B 1 374 ? -0.096 -20.203 17.656 1 94.44 374 SER B C 1
ATOM 6794 O O . SER B 1 374 ? -0.989 -20.719 18.344 1 94.44 374 SER B O 1
ATOM 6796 N N . LEU B 1 375 ? -0.225 -20.031 16.375 1 94.88 375 LEU B N 1
ATOM 6797 C CA . LEU B 1 375 ? -1.473 -20.312 15.672 1 94.88 375 LEU B CA 1
ATOM 6798 C C . LEU B 1 375 ? -1.456 -21.703 15.047 1 94.88 375 LEU B C 1
ATOM 6800 O O . LEU B 1 375 ? -2.465 -22.156 14.5 1 94.88 375 LEU B O 1
ATOM 6804 N N . ALA B 1 376 ? -0.297 -22.328 15.141 1 93.75 376 ALA B N 1
ATOM 6805 C CA . ALA B 1 376 ? -0.186 -23.656 14.547 1 93.75 376 ALA B CA 1
ATOM 6806 C C . ALA B 1 376 ? -1.109 -24.641 15.25 1 93.75 376 ALA B C 1
ATOM 6808 O O . ALA B 1 376 ? -1.263 -24.609 16.469 1 93.75 376 ALA B O 1
ATOM 6809 N N . ASN B 1 377 ? -1.738 -25.484 14.43 1 91.75 377 ASN B N 1
ATOM 6810 C CA . ASN B 1 377 ? -2.531 -26.578 14.992 1 91.75 377 ASN B CA 1
ATOM 6811 C C . ASN B 1 377 ? -1.646 -27.656 15.594 1 91.75 377 ASN B C 1
ATOM 6813 O O . ASN B 1 377 ? -0.837 -28.266 14.883 1 91.75 377 ASN B O 1
ATOM 6817 N N . ARG B 1 378 ? -1.829 -28.031 16.875 1 91.5 378 ARG B N 1
ATOM 6818 C CA . ARG B 1 378 ? -1.021 -29.031 17.578 1 91.5 378 ARG B CA 1
ATOM 6819 C C . ARG B 1 378 ? -1.834 -30.281 17.859 1 91.5 378 ARG B C 1
ATOM 6821 O O . ARG B 1 378 ? -3.031 -30.203 18.156 1 91.5 378 ARG B O 1
ATOM 6828 N N . PRO B 1 379 ? -1.17 -31.328 17.891 1 95.31 379 PRO B N 1
ATOM 6829 C CA . PRO B 1 379 ? 0.251 -31.531 17.609 1 95.31 379 PRO B CA 1
ATOM 6830 C C . PRO B 1 379 ? 0.58 -31.406 16.125 1 95.31 379 PRO B C 1
ATOM 6832 O O . PRO B 1 379 ? -0.218 -31.797 15.273 1 95.31 379 PRO B O 1
ATOM 6835 N N . THR B 1 380 ? 1.696 -30.969 15.758 1 94.5 380 THR B N 1
ATOM 6836 C CA . THR B 1 380 ? 2.158 -30.812 14.383 1 94.5 380 THR B CA 1
ATOM 6837 C C . THR B 1 380 ? 2.828 -32.094 13.891 1 94.5 380 THR B C 1
ATOM 6839 O O . THR B 1 380 ? 3.4 -32.844 14.68 1 94.5 380 THR B O 1
ATOM 6842 N N . PRO B 1 381 ? 2.756 -32.281 12.633 1 94.62 381 PRO B N 1
ATOM 6843 C CA . PRO B 1 381 ? 3.576 -33.375 12.078 1 94.62 381 PRO B CA 1
ATOM 6844 C C . PRO B 1 381 ? 5.066 -33.188 12.352 1 94.62 381 PRO B C 1
ATOM 6846 O O . PRO B 1 381 ? 5.531 -32.062 12.508 1 94.62 381 PRO B O 1
ATOM 6849 N N . THR B 1 382 ? 5.809 -34.219 12.383 1 94.06 382 THR B N 1
ATOM 6850 C CA . THR B 1 382 ? 7.219 -34.219 12.758 1 94.06 382 THR B CA 1
ATOM 6851 C C . THR B 1 382 ? 8.016 -33.25 11.898 1 94.06 382 THR B C 1
ATOM 6853 O O . THR B 1 382 ? 8.82 -32.469 12.414 1 94.06 382 THR B O 1
ATOM 6856 N N . THR B 1 383 ? 7.801 -33.281 10.609 1 94.69 383 THR B N 1
ATOM 6857 C CA . THR B 1 383 ? 8.539 -32.406 9.695 1 94.69 383 THR B CA 1
ATOM 6858 C C . THR B 1 383 ? 8.273 -30.938 10.008 1 94.69 383 THR B C 1
ATOM 6860 O O . THR B 1 383 ? 9.195 -30.109 9.969 1 94.69 383 THR B O 1
ATOM 6863 N N . GLU B 1 384 ? 7.07 -30.609 10.289 1 95.94 384 GLU B N 1
ATOM 6864 C CA . GLU B 1 384 ? 6.723 -29.219 10.617 1 95.94 384 GLU B CA 1
ATOM 6865 C C . GLU B 1 384 ? 7.324 -28.797 11.953 1 95.94 384 GLU B C 1
ATOM 6867 O O . GLU B 1 384 ? 7.762 -27.656 12.117 1 95.94 384 GLU B O 1
ATOM 6872 N N . THR B 1 385 ? 7.301 -29.734 12.906 1 96.06 385 THR B N 1
ATOM 6873 C CA . THR B 1 385 ? 7.938 -29.469 14.195 1 96.06 385 THR B CA 1
ATOM 6874 C C . THR B 1 385 ? 9.414 -29.141 14.008 1 96.06 385 THR B C 1
ATOM 6876 O O . THR B 1 385 ? 9.93 -28.203 14.617 1 96.06 385 THR B O 1
ATOM 6879 N N . CYS B 1 386 ? 10.031 -29.891 13.164 1 96.06 386 CYS B N 1
ATOM 6880 C CA . CYS B 1 386 ? 11.438 -29.656 12.891 1 96.06 386 CYS B CA 1
ATOM 6881 C C . CYS B 1 386 ? 11.648 -28.312 12.211 1 96.06 386 CYS B C 1
ATOM 6883 O O . CYS B 1 386 ? 12.609 -27.594 12.508 1 96.06 386 CYS B O 1
ATOM 6885 N N . ALA B 1 387 ? 10.766 -28 11.281 1 97.31 387 ALA B N 1
ATOM 6886 C CA . ALA B 1 387 ? 10.836 -26.703 10.617 1 97.31 387 ALA B CA 1
ATOM 6887 C C . ALA B 1 387 ? 10.719 -25.562 11.617 1 97.31 387 ALA B C 1
ATOM 6889 O O . ALA B 1 387 ? 11.523 -24.641 11.617 1 97.31 387 ALA B O 1
ATOM 6890 N N . MET B 1 388 ? 9.734 -25.688 12.492 1 96.94 388 MET B N 1
ATOM 6891 C CA . MET B 1 388 ? 9.492 -24.688 13.531 1 96.94 388 MET B CA 1
ATOM 6892 C C . MET B 1 388 ? 10.688 -24.562 14.461 1 96.94 388 MET B C 1
ATOM 6894 O O . MET B 1 388 ? 11.125 -23.453 14.781 1 96.94 388 MET B O 1
ATOM 6898 N N . ALA B 1 389 ? 11.172 -25.625 14.82 1 96.56 389 ALA B N 1
ATOM 6899 C CA . ALA B 1 389 ? 12.305 -25.672 15.742 1 96.56 389 ALA B CA 1
ATOM 6900 C C . ALA B 1 389 ? 13.555 -25.078 15.102 1 96.56 389 ALA B C 1
ATOM 6902 O O . ALA B 1 389 ? 14.336 -24.391 15.773 1 96.56 389 ALA B O 1
ATOM 6903 N N . SER B 1 390 ? 13.742 -25.391 13.898 1 97.69 390 SER B N 1
ATOM 6904 C CA . SER B 1 390 ? 14.922 -24.875 13.195 1 97.69 390 SER B CA 1
ATOM 6905 C C . SER B 1 390 ? 14.906 -23.359 13.117 1 97.69 390 SER B C 1
ATOM 6907 O O . SER B 1 390 ? 15.945 -22.719 13.312 1 97.69 390 SER B O 1
ATOM 6909 N N . VAL B 1 391 ? 13.773 -22.797 12.828 1 98.12 391 VAL B N 1
ATOM 6910 C CA . VAL B 1 391 ? 13.664 -21.344 12.742 1 98.12 391 VAL B CA 1
ATOM 6911 C C . VAL B 1 391 ? 13.867 -20.719 14.117 1 98.12 391 VAL B C 1
ATOM 6913 O O . VAL B 1 391 ? 14.57 -19.719 14.258 1 98.12 391 VAL B O 1
ATOM 6916 N N . SER B 1 392 ? 13.281 -21.328 15.117 1 97.31 392 SER B N 1
ATOM 6917 C CA . SER B 1 392 ? 13.5 -20.859 16.484 1 97.31 392 SER B CA 1
ATOM 6918 C C . SER B 1 392 ? 14.977 -20.906 16.859 1 97.31 392 SER B C 1
ATOM 6920 O O . SER B 1 392 ? 15.508 -19.969 17.438 1 97.31 392 SER B O 1
ATOM 6922 N N . ALA B 1 393 ? 15.57 -22 16.5 1 96.81 393 ALA B N 1
ATOM 6923 C CA . ALA B 1 393 ? 16.984 -22.188 16.797 1 96.81 393 ALA B CA 1
ATOM 6924 C C . ALA B 1 393 ? 17.844 -21.125 16.094 1 96.81 393 ALA B C 1
ATOM 6926 O O . ALA B 1 393 ? 18.844 -20.672 16.625 1 96.81 393 ALA B O 1
ATOM 6927 N N . ALA B 1 394 ? 17.484 -20.844 14.891 1 97.06 394 ALA B N 1
ATOM 6928 C CA . ALA B 1 394 ? 18.203 -19.828 14.141 1 97.06 394 ALA B CA 1
ATOM 6929 C C . ALA B 1 394 ? 18.188 -18.484 14.875 1 97.06 394 ALA B C 1
ATOM 6931 O O . ALA B 1 394 ? 19.188 -17.781 14.93 1 97.06 394 ALA B O 1
ATOM 6932 N N . TYR B 1 395 ? 17.062 -18.109 15.461 1 95.12 395 TYR B N 1
ATOM 6933 C CA . TYR B 1 395 ? 16.938 -16.875 16.219 1 95.12 395 TYR B CA 1
ATOM 6934 C C . TYR B 1 395 ? 17.75 -16.953 17.516 1 95.12 395 TYR B C 1
ATOM 6936 O O . TYR B 1 395 ? 18.422 -15.992 17.891 1 95.12 395 TYR B O 1
ATOM 6944 N N . GLU B 1 396 ? 17.703 -18.078 18.188 1 95 396 GLU B N 1
ATOM 6945 C CA . GLU B 1 39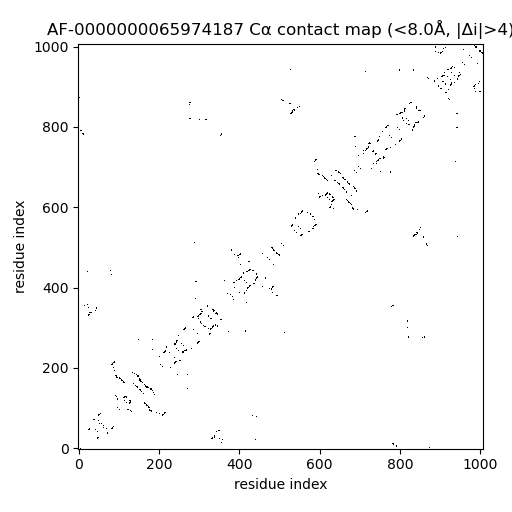6 ? 18.344 -18.234 19.484 1 95 396 GLU B CA 1
ATOM 6946 C C . GLU B 1 396 ? 19.859 -18.266 19.359 1 95 396 GLU B C 1
ATOM 6948 O O . GLU B 1 396 ? 20.562 -17.75 20.234 1 95 396 GLU B O 1
ATOM 6953 N N . GLN B 1 397 ? 20.312 -18.797 18.266 1 94.88 397 GLN B N 1
ATOM 6954 C CA . GLN B 1 397 ? 21.766 -18.969 18.094 1 94.88 397 GLN B CA 1
ATOM 6955 C C . GLN B 1 397 ? 22.344 -17.906 17.172 1 94.88 397 GLN B C 1
ATOM 6957 O O . GLN B 1 397 ? 23.531 -17.938 16.859 1 94.88 397 GLN B O 1
ATOM 6962 N N . ASP B 1 398 ? 21.5 -17.094 16.703 1 94.44 398 ASP B N 1
ATOM 6963 C CA . ASP B 1 398 ? 21.922 -16.078 15.734 1 94.44 398 ASP B CA 1
ATOM 6964 C C . ASP B 1 398 ? 22.609 -16.734 14.531 1 94.44 398 ASP B C 1
ATOM 6966 O O . ASP B 1 398 ? 23.719 -16.359 14.172 1 94.44 398 ASP B O 1
ATOM 6970 N N . ALA B 1 399 ? 21.953 -17.797 14.094 1 96.44 399 ALA B N 1
ATOM 6971 C CA . ALA B 1 399 ? 22.469 -18.484 12.922 1 96.44 399 ALA B CA 1
ATOM 6972 C C . ALA B 1 399 ? 22.375 -17.609 11.672 1 96.44 399 ALA B C 1
ATOM 6974 O O . ALA B 1 399 ? 21.594 -16.656 11.633 1 96.44 399 ALA B O 1
ATOM 6975 N N . LYS B 1 400 ? 23.172 -17.969 10.68 1 96.12 400 LYS B N 1
ATOM 6976 C CA . LYS B 1 400 ? 23.234 -17.125 9.484 1 96.12 400 LYS B CA 1
ATOM 6977 C C . LYS B 1 400 ? 22.547 -17.812 8.305 1 96.12 400 LYS B C 1
ATOM 6979 O O . LYS B 1 400 ? 22.281 -17.172 7.285 1 96.12 400 LYS B O 1
ATOM 6984 N N . ALA B 1 401 ? 22.188 -19.078 8.484 1 96.81 401 ALA B N 1
ATOM 6985 C CA . ALA B 1 401 ? 21.469 -19.797 7.445 1 96.81 401 ALA B CA 1
ATOM 6986 C C . ALA B 1 401 ? 20.812 -21.047 8.008 1 96.81 401 ALA B C 1
ATOM 6988 O O . ALA B 1 401 ? 21.188 -21.531 9.078 1 96.81 401 ALA B O 1
ATOM 6989 N N . ILE B 1 402 ? 19.844 -21.5 7.375 1 97.44 402 ILE B N 1
ATOM 6990 C CA . ILE B 1 402 ? 19.25 -22.812 7.598 1 97.44 402 ILE B CA 1
ATOM 6991 C C . ILE B 1 402 ? 19.453 -23.688 6.367 1 97.44 402 ILE B C 1
ATOM 6993 O O . ILE B 1 402 ? 19.094 -23.297 5.25 1 97.44 402 ILE B O 1
ATOM 6997 N N . VAL B 1 403 ? 20.062 -24.828 6.539 1 97.38 403 VAL B N 1
ATOM 6998 C CA . VAL B 1 403 ? 20.312 -25.75 5.438 1 97.38 403 VAL B CA 1
ATOM 6999 C C . VAL B 1 403 ? 19.328 -26.906 5.508 1 97.38 403 VAL B C 1
ATOM 7001 O O . VAL B 1 403 ? 19.25 -27.609 6.52 1 97.38 403 VAL B O 1
ATOM 7004 N N . VAL B 1 404 ? 18.609 -27.125 4.441 1 97.38 404 VAL B N 1
ATOM 7005 C CA . VAL B 1 404 ? 17.594 -28.156 4.41 1 97.38 404 VAL B CA 1
ATOM 7006 C C . VAL B 1 404 ? 17.906 -29.172 3.305 1 97.38 404 VAL B C 1
ATOM 7008 O O . VAL B 1 404 ? 18.016 -28.797 2.135 1 97.38 404 VAL B O 1
ATOM 7011 N N . LEU B 1 405 ? 18.094 -30.391 3.678 1 95.25 405 LEU B N 1
ATOM 7012 C CA . LEU B 1 405 ? 18.172 -31.453 2.691 1 95.25 405 LEU B CA 1
ATOM 7013 C C . LEU B 1 405 ? 16.781 -31.953 2.312 1 95.25 405 LEU B C 1
ATOM 7015 O O . LEU B 1 405 ? 16.078 -32.562 3.137 1 95.25 405 LEU B O 1
ATOM 7019 N N . SER B 1 406 ? 16.344 -31.578 1.086 1 93.31 406 SER B N 1
ATOM 7020 C CA . SER B 1 406 ? 14.984 -31.922 0.682 1 93.31 406 SER B CA 1
ATOM 7021 C C . SER B 1 406 ? 14.93 -32.312 -0.791 1 93.31 406 SER B C 1
ATOM 7023 O O . SER B 1 406 ? 15.57 -31.688 -1.633 1 93.31 406 SER B O 1
ATOM 7025 N N . THR B 1 407 ? 14.203 -33.344 -1.066 1 92.19 407 THR B N 1
ATOM 7026 C CA . THR B 1 407 ? 14.023 -33.781 -2.445 1 92.19 407 THR B CA 1
ATOM 7027 C C . THR B 1 407 ? 12.836 -33.094 -3.086 1 92.19 407 THR B C 1
ATOM 7029 O O . THR B 1 407 ? 12.953 -32.531 -4.184 1 92.19 407 THR B O 1
ATOM 7032 N N . SER B 1 408 ? 11.766 -32.969 -2.432 1 92.94 408 SER B N 1
ATOM 7033 C CA . SER B 1 408 ? 10.547 -32.406 -2.996 1 92.94 408 SER B CA 1
ATOM 7034 C C . SER B 1 408 ? 10.43 -30.906 -2.674 1 92.94 408 SER B C 1
ATOM 7036 O O . SER B 1 408 ? 9.617 -30.203 -3.266 1 92.94 408 SER B O 1
ATOM 7038 N N . GLY B 1 409 ? 11.211 -30.406 -1.736 1 95.19 409 GLY B N 1
ATOM 7039 C CA . GLY B 1 409 ? 11.117 -29.016 -1.312 1 95.19 409 GLY B CA 1
ATOM 7040 C C . GLY B 1 409 ? 10.086 -28.797 -0.225 1 95.19 409 GLY B C 1
ATOM 7041 O O . GLY B 1 409 ? 9.961 -27.688 0.298 1 95.19 409 GLY B O 1
ATOM 7042 N N . PHE B 1 410 ? 9.406 -29.875 0.203 1 95.88 410 PHE B N 1
ATOM 7043 C CA . PHE B 1 410 ? 8.32 -29.75 1.17 1 95.88 410 PHE B CA 1
ATOM 7044 C C . PHE B 1 410 ? 8.836 -29.203 2.496 1 95.88 410 PHE B C 1
ATOM 7046 O O . PHE B 1 410 ? 8.234 -28.297 3.084 1 95.88 410 PHE B O 1
ATOM 7053 N N . THR B 1 411 ? 9.93 -29.719 2.984 1 96.19 411 THR B N 1
ATOM 7054 C CA . THR B 1 411 ? 10.5 -29.234 4.242 1 96.19 411 THR B CA 1
ATOM 7055 C C . THR B 1 411 ? 10.891 -27.766 4.141 1 96.19 411 THR B C 1
ATOM 7057 O O . THR B 1 411 ? 10.68 -27 5.078 1 96.19 411 THR B O 1
ATOM 7060 N N . SER B 1 412 ? 11.445 -27.391 3.02 1 97.62 412 SER B N 1
ATOM 7061 C CA . SER B 1 412 ? 11.828 -26 2.814 1 97.62 412 SER B CA 1
ATOM 7062 C C . SER B 1 412 ? 10.602 -25.078 2.83 1 97.62 412 SER B C 1
ATOM 7064 O O . SER B 1 412 ? 10.664 -23.969 3.34 1 97.62 412 SER B O 1
ATOM 7066 N N . ARG B 1 413 ? 9.539 -25.562 2.271 1 97.88 413 ARG B N 1
ATOM 7067 C CA . ARG B 1 413 ? 8.281 -24.812 2.27 1 97.88 413 ARG B CA 1
ATOM 7068 C C . ARG B 1 413 ? 7.785 -24.594 3.689 1 97.88 413 ARG B C 1
ATOM 7070 O O . ARG B 1 413 ? 7.32 -23.484 4.02 1 97.88 413 ARG B O 1
ATOM 7077 N N . LEU B 1 414 ? 7.91 -25.578 4.539 1 97.81 414 LEU B N 1
ATOM 7078 C CA . LEU B 1 414 ? 7.488 -25.469 5.934 1 97.81 414 LEU B CA 1
ATOM 7079 C C . LEU B 1 414 ? 8.383 -24.516 6.699 1 97.81 414 LEU B C 1
ATOM 7081 O O . LEU B 1 414 ? 7.906 -23.75 7.535 1 97.81 414 LEU B O 1
ATOM 7085 N N . VAL B 1 415 ? 9.695 -24.578 6.387 1 98.31 415 VAL B N 1
ATOM 7086 C CA . VAL B 1 415 ? 10.609 -23.641 7.031 1 98.31 415 VAL B CA 1
ATOM 7087 C C . VAL B 1 415 ? 10.25 -22.219 6.625 1 98.31 415 VAL B C 1
ATOM 7089 O O . VAL B 1 415 ? 10.219 -21.312 7.469 1 98.31 415 VAL B O 1
ATOM 7092 N N . SER B 1 416 ? 9.953 -22.047 5.332 1 98.25 416 SER B N 1
ATOM 7093 C CA . SER B 1 416 ? 9.555 -20.75 4.801 1 98.25 416 SER B CA 1
ATOM 7094 C C . SER B 1 416 ? 8.32 -20.203 5.52 1 98.25 416 SER B C 1
ATOM 7096 O O . SER B 1 416 ? 8.234 -19.016 5.809 1 98.25 416 SER B O 1
ATOM 7098 N N . LYS B 1 417 ? 7.391 -21.062 5.855 1 97.94 417 LYS B N 1
ATOM 7099 C CA . LYS B 1 417 ? 6.16 -20.703 6.555 1 97.94 417 LYS B CA 1
ATOM 7100 C C . LYS B 1 417 ? 6.461 -19.969 7.859 1 97.94 417 LYS B C 1
ATOM 7102 O O . LYS B 1 417 ? 5.754 -19.031 8.219 1 97.94 417 LYS B O 1
ATOM 7107 N N . TYR B 1 418 ? 7.492 -20.328 8.508 1 97.88 418 TYR B N 1
ATOM 7108 C CA . TYR B 1 418 ? 7.734 -19.844 9.859 1 97.88 418 TYR B CA 1
ATOM 7109 C C . TYR B 1 418 ? 8.672 -18.641 9.844 1 97.88 418 TYR B C 1
ATOM 7111 O O . TYR B 1 418 ? 9.195 -18.234 10.883 1 97.88 418 TYR B O 1
ATOM 7119 N N . LYS B 1 419 ? 8.891 -18.078 8.711 1 96.88 419 LYS B N 1
ATOM 7120 C CA . LYS B 1 419 ? 9.438 -16.75 8.438 1 96.88 419 LYS B CA 1
ATOM 7121 C C . LYS B 1 419 ? 10.797 -16.578 9.102 1 96.88 419 LYS B C 1
ATOM 7123 O O . LYS B 1 419 ? 10.984 -15.664 9.914 1 96.88 419 LYS B O 1
ATOM 7128 N N . PRO B 1 420 ? 11.789 -17.359 8.703 1 97.25 420 PRO B N 1
ATOM 7129 C CA . PRO B 1 420 ? 13.148 -17.078 9.164 1 97.25 420 PRO B CA 1
ATOM 7130 C C . PRO B 1 420 ? 13.703 -15.773 8.594 1 97.25 420 PRO B C 1
ATOM 7132 O O . PRO B 1 420 ? 13.328 -15.375 7.484 1 97.25 420 PRO B O 1
ATOM 7135 N N . ASN B 1 421 ? 14.547 -15.109 9.32 1 93.88 421 ASN B N 1
ATOM 7136 C CA . ASN B 1 421 ? 15.188 -13.891 8.828 1 93.88 421 ASN B CA 1
ATOM 7137 C C . ASN B 1 421 ? 16.531 -14.188 8.188 1 93.88 421 ASN B C 1
ATOM 7139 O O . ASN B 1 421 ? 17.359 -13.289 8.016 1 93.88 421 ASN B O 1
ATOM 7143 N N . VAL B 1 422 ? 16.828 -15.492 7.945 1 95.19 422 VAL B N 1
ATOM 7144 C CA . VAL B 1 422 ? 18.047 -15.938 7.297 1 95.19 422 VAL B CA 1
ATOM 7145 C C . VAL B 1 422 ? 17.703 -16.766 6.055 1 95.19 422 VAL B C 1
ATOM 7147 O O . VAL B 1 422 ? 16.594 -17.25 5.922 1 95.19 422 VAL B O 1
ATOM 7150 N N . PRO B 1 423 ? 18.672 -16.891 5.156 1 95.12 423 PRO B N 1
ATOM 7151 C CA . PRO B 1 423 ? 18.406 -17.703 3.961 1 95.12 423 PRO B CA 1
ATOM 7152 C C . PRO B 1 423 ? 18.188 -19.172 4.281 1 95.12 423 PRO B C 1
ATOM 7154 O O . PRO B 1 423 ? 18.859 -19.719 5.164 1 95.12 423 PRO B O 1
ATOM 7157 N N . VAL B 1 424 ? 17.266 -19.766 3.605 1 97.38 424 VAL B N 1
ATOM 7158 C CA . VAL B 1 424 ? 17.047 -21.203 3.641 1 97.38 424 VAL B CA 1
ATOM 7159 C C . VAL B 1 424 ? 17.688 -21.859 2.426 1 97.38 424 VAL B C 1
ATOM 7161 O O . VAL B 1 424 ? 17.219 -21.703 1.299 1 97.38 424 VAL B O 1
ATOM 7164 N N . MET B 1 425 ? 18.703 -22.594 2.658 1 96.69 425 MET B N 1
ATOM 7165 C CA . MET B 1 425 ? 19.422 -23.266 1.583 1 96.69 425 MET B CA 1
ATOM 7166 C C . MET B 1 425 ? 18.875 -24.688 1.372 1 96.69 425 MET B C 1
ATOM 7168 O O . MET B 1 425 ? 19.156 -25.578 2.16 1 96.69 425 MET B O 1
ATOM 7172 N N . MET B 1 426 ? 18.188 -24.844 0.34 1 97.44 426 MET B N 1
ATOM 7173 C CA . MET B 1 426 ? 17.656 -26.172 0.017 1 97.44 426 MET B CA 1
ATOM 7174 C C . MET B 1 426 ? 18.641 -26.953 -0.841 1 97.44 426 MET B C 1
ATOM 7176 O O . MET B 1 426 ? 18.859 -26.609 -2.002 1 97.44 426 MET B O 1
ATOM 7180 N N . VAL B 1 427 ? 19.172 -27.984 -0.279 1 97.06 427 VAL B N 1
ATOM 7181 C CA . VAL B 1 427 ? 20.062 -28.875 -1.018 1 97.06 427 VAL B CA 1
ATOM 7182 C C . VAL B 1 427 ? 19.25 -30.031 -1.603 1 97.06 427 VAL B C 1
ATOM 7184 O O . VAL B 1 427 ? 18.594 -30.781 -0.868 1 97.06 427 VAL B O 1
ATOM 7187 N N . THR B 1 428 ? 19.281 -30.141 -2.932 1 96.38 428 THR B N 1
ATOM 7188 C CA . THR B 1 428 ? 18.422 -31.125 -3.58 1 96.38 428 THR B CA 1
ATOM 7189 C C . THR B 1 428 ? 19.109 -31.719 -4.809 1 96.38 428 THR B C 1
ATOM 7191 O O . THR B 1 428 ? 20 -31.109 -5.383 1 96.38 428 THR B O 1
ATOM 7194 N N . ARG B 1 429 ? 18.734 -32.938 -5.145 1 95.69 429 ARG B N 1
ATOM 7195 C CA . ARG B 1 429 ? 19.125 -33.562 -6.406 1 95.69 429 ARG B CA 1
ATOM 7196 C C . ARG B 1 429 ? 18.016 -33.406 -7.445 1 95.69 429 ARG B C 1
ATOM 7198 O O . ARG B 1 429 ? 18.156 -33.875 -8.586 1 95.69 429 ARG B O 1
ATOM 7205 N N . ASN B 1 430 ? 16.906 -32.844 -7.016 1 95.81 430 ASN B N 1
ATOM 7206 C CA . ASN B 1 430 ? 15.719 -32.656 -7.848 1 95.81 430 ASN B CA 1
ATOM 7207 C C . ASN B 1 430 ? 15.727 -31.312 -8.562 1 95.81 430 ASN B C 1
ATOM 7209 O O . ASN B 1 430 ? 15.398 -30.281 -7.969 1 95.81 430 ASN B O 1
ATOM 7213 N N . HIS B 1 431 ? 15.953 -31.344 -9.875 1 95.81 431 HIS B N 1
ATOM 7214 C CA . HIS B 1 431 ? 16.094 -30.125 -10.656 1 95.81 431 HIS B CA 1
ATOM 7215 C C . HIS B 1 431 ? 14.758 -29.391 -10.75 1 95.81 431 HIS B C 1
ATOM 7217 O O . HIS B 1 431 ? 14.734 -28.156 -10.828 1 95.81 431 HIS B O 1
ATOM 7223 N N . ARG B 1 432 ? 13.68 -30.109 -10.75 1 96.75 432 ARG B N 1
ATOM 7224 C CA . ARG B 1 432 ? 12.375 -29.469 -10.828 1 96.75 432 ARG B CA 1
ATOM 7225 C C . ARG B 1 432 ? 12.047 -28.734 -9.531 1 96.75 432 ARG B C 1
ATOM 7227 O O . ARG B 1 432 ? 11.578 -27.594 -9.562 1 96.75 432 ARG B O 1
ATOM 7234 N N . ALA B 1 433 ? 12.406 -29.375 -8.422 1 96.88 433 ALA B N 1
ATOM 7235 C CA . ALA B 1 433 ? 12.172 -28.75 -7.121 1 96.88 433 ALA B CA 1
ATOM 7236 C C . ALA B 1 433 ? 13.039 -27.5 -6.949 1 96.88 433 ALA B C 1
ATOM 7238 O O . ALA B 1 433 ? 12.617 -26.531 -6.312 1 96.88 433 ALA B O 1
ATOM 7239 N N . ALA B 1 434 ? 14.188 -27.547 -7.539 1 97.19 434 ALA B N 1
ATOM 7240 C CA . ALA B 1 434 ? 15.117 -26.422 -7.465 1 97.19 434 ALA B CA 1
ATOM 7241 C C . ALA B 1 434 ? 14.555 -25.188 -8.172 1 97.19 434 ALA B C 1
ATOM 7243 O O . ALA B 1 434 ? 14.992 -24.062 -7.914 1 97.19 434 ALA B O 1
ATOM 7244 N N . ARG B 1 435 ? 13.562 -25.438 -9.008 1 97.94 435 ARG B N 1
ATOM 7245 C CA . ARG B 1 435 ? 12.977 -24.328 -9.766 1 97.94 435 ARG B CA 1
ATOM 7246 C C . ARG B 1 435 ? 11.656 -23.875 -9.148 1 97.94 435 ARG B C 1
ATOM 7248 O O . ARG B 1 435 ? 11.469 -22.688 -8.883 1 97.94 435 ARG B O 1
ATOM 7255 N N . TYR B 1 436 ? 10.766 -24.844 -8.797 1 98.25 436 TYR B N 1
ATOM 7256 C CA . TYR B 1 436 ? 9.484 -24.375 -8.273 1 98.25 436 TYR B CA 1
ATOM 7257 C C . TYR B 1 436 ? 9.617 -23.922 -6.828 1 98.25 436 TYR B C 1
ATOM 7259 O O . TYR B 1 436 ? 8.711 -23.281 -6.285 1 98.25 436 TYR B O 1
ATOM 7267 N N . CYS B 1 437 ? 10.781 -24.125 -6.141 1 98.06 437 CYS B N 1
ATOM 7268 C CA . CYS B 1 437 ? 10.961 -23.656 -4.773 1 98.06 437 CYS B CA 1
ATOM 7269 C C . CYS B 1 437 ? 11.07 -22.125 -4.727 1 98.06 437 CYS B C 1
ATOM 7271 O O . CYS B 1 437 ? 10.969 -21.531 -3.654 1 98.06 437 CYS B O 1
ATOM 7273 N N . HIS B 1 438 ? 11.211 -21.469 -5.941 1 98.12 438 HIS B N 1
ATOM 7274 C CA . HIS B 1 438 ? 11.172 -20.016 -6 1 98.12 438 HIS B CA 1
ATOM 7275 C C . HIS B 1 438 ? 9.844 -19.469 -5.477 1 98.12 438 HIS B C 1
ATOM 7277 O O . HIS B 1 438 ? 9.742 -18.297 -5.137 1 98.12 438 HIS B O 1
ATOM 7283 N N . LEU B 1 439 ? 8.883 -20.375 -5.348 1 98.62 439 LEU B N 1
ATOM 7284 C CA . LEU B 1 439 ? 7.59 -20 -4.793 1 98.62 439 LEU B CA 1
ATOM 7285 C C . LEU B 1 439 ? 7.68 -19.797 -3.283 1 98.62 439 LEU B C 1
ATOM 7287 O O . LEU B 1 439 ? 6.777 -19.219 -2.674 1 98.62 439 LEU B O 1
ATOM 7291 N N . TYR B 1 440 ? 8.734 -20.312 -2.658 1 98.5 440 TYR B N 1
ATOM 7292 C CA . TYR B 1 440 ? 8.852 -20.312 -1.204 1 98.5 440 TYR B CA 1
ATOM 7293 C C . TYR B 1 440 ? 9.766 -19.188 -0.734 1 98.5 440 TYR B C 1
ATOM 7295 O O . TYR B 1 440 ? 10.961 -19.188 -1.04 1 98.5 440 TYR B O 1
ATOM 7303 N N . ARG B 1 441 ? 9.258 -18.312 0.012 1 97.38 441 ARG B N 1
ATOM 7304 C CA . ARG B 1 441 ? 9.984 -17.141 0.469 1 97.38 441 ARG B CA 1
ATOM 7305 C C . ARG B 1 441 ? 11.281 -17.531 1.173 1 97.38 441 ARG B C 1
ATOM 7307 O O . ARG B 1 441 ? 11.273 -18.375 2.07 1 97.38 441 ARG B O 1
ATOM 7314 N N . GLY B 1 442 ? 12.406 -17.016 0.726 1 96.12 442 GLY B N 1
ATOM 7315 C CA . GLY B 1 442 ? 13.688 -17.141 1.407 1 96.12 442 GLY B CA 1
ATOM 7316 C C . GLY B 1 442 ? 14.414 -18.422 1.075 1 96.12 442 GLY B C 1
ATOM 7317 O O . GLY B 1 442 ? 15.508 -18.672 1.588 1 96.12 442 GLY B O 1
ATOM 7318 N N . VAL B 1 443 ? 13.852 -19.234 0.208 1 97.25 443 VAL B N 1
ATOM 7319 C CA . VAL B 1 443 ? 14.477 -20.516 -0.116 1 97.25 443 VAL B CA 1
ATOM 7320 C C . VAL B 1 443 ? 15.383 -20.359 -1.332 1 97.25 443 VAL B C 1
ATOM 7322 O O . VAL B 1 443 ? 14.945 -19.891 -2.385 1 97.25 443 VAL B O 1
ATOM 7325 N N . TYR B 1 444 ? 16.594 -20.734 -1.173 1 94.44 444 TYR B N 1
ATOM 7326 C CA . TYR B 1 444 ? 17.594 -20.719 -2.227 1 94.44 444 TYR B CA 1
ATOM 7327 C C . TYR B 1 444 ? 18 -22.141 -2.609 1 94.44 444 TYR B C 1
ATOM 7329 O O . TYR B 1 444 ? 18.516 -22.891 -1.78 1 94.44 444 TYR B O 1
ATOM 7337 N N . PRO B 1 445 ? 17.844 -22.469 -3.846 1 95.31 445 PRO B N 1
ATOM 7338 C CA . PRO B 1 445 ? 18.156 -23.844 -4.246 1 95.31 445 PRO B CA 1
ATOM 7339 C C . PRO B 1 445 ? 19.641 -24.078 -4.484 1 95.31 445 PRO B C 1
ATOM 7341 O O . PRO B 1 445 ? 20.312 -23.219 -5.062 1 95.31 445 PRO B O 1
ATOM 7344 N N . PHE B 1 446 ? 20.141 -25.172 -4.004 1 94.75 446 PHE B N 1
ATOM 7345 C CA . PHE B 1 446 ? 21.484 -25.719 -4.254 1 94.75 446 PHE B CA 1
ATOM 7346 C C . PHE B 1 446 ? 21.391 -27.125 -4.832 1 94.75 446 PHE B C 1
ATOM 7348 O O . PHE B 1 446 ? 21.125 -28.078 -4.105 1 94.75 446 PHE B O 1
ATOM 7355 N N . VAL B 1 447 ? 21.656 -27.219 -6.098 1 95.44 447 VAL B N 1
ATOM 7356 C CA . VAL B 1 447 ? 21.484 -28.484 -6.773 1 95.44 447 VAL B CA 1
ATOM 7357 C C . VAL B 1 447 ? 22.75 -29.328 -6.629 1 95.44 447 VAL B C 1
ATOM 7359 O O . VAL B 1 447 ? 23.812 -28.984 -7.164 1 95.44 447 VAL B O 1
ATOM 7362 N N . TYR B 1 448 ? 22.641 -30.375 -5.883 1 96.06 448 TYR B N 1
ATOM 7363 C CA . TYR B 1 448 ? 23.734 -31.312 -5.668 1 96.06 448 TYR B CA 1
ATOM 7364 C C . TYR B 1 448 ? 23.703 -32.438 -6.711 1 96.06 448 TYR B C 1
ATOM 7366 O O . TYR B 1 448 ? 22.828 -33.281 -6.688 1 96.06 448 TYR B O 1
ATOM 7374 N N . GLU B 1 449 ? 24.703 -32.531 -7.527 1 93.62 449 GLU B N 1
ATOM 7375 C CA . GLU B 1 449 ? 24.656 -33.406 -8.711 1 93.62 449 GLU B CA 1
ATOM 7376 C C . GLU B 1 449 ? 25.359 -34.719 -8.453 1 93.62 449 GLU B C 1
ATOM 7378 O O . GLU B 1 449 ? 25.234 -35.656 -9.234 1 93.62 449 GLU B O 1
ATOM 7383 N N . LYS B 1 450 ? 26.078 -34.875 -7.355 1 93.25 450 LYS B N 1
ATOM 7384 C CA . LYS B 1 450 ? 26.812 -36.094 -7.105 1 93.25 450 LYS B CA 1
ATOM 7385 C C . LYS B 1 450 ? 25.875 -37.25 -6.742 1 93.25 450 LYS B C 1
ATOM 7387 O O . LYS B 1 450 ? 24.797 -37.031 -6.18 1 93.25 450 LYS B O 1
ATOM 7392 N N . LYS B 1 451 ? 26.328 -38.469 -7.035 1 92.06 451 LYS B N 1
ATOM 7393 C CA . LYS B 1 451 ? 25.531 -39.656 -6.777 1 92.06 451 LYS B CA 1
ATOM 7394 C C . LYS B 1 451 ? 25.422 -39.938 -5.281 1 92.06 451 LYS B C 1
ATOM 7396 O O . LYS B 1 451 ? 26.266 -39.5 -4.5 1 92.06 451 LYS B O 1
ATOM 7401 N N . THR B 1 452 ? 24.344 -40.656 -5.027 1 89.44 452 THR B N 1
ATOM 7402 C CA . THR B 1 452 ? 24.156 -41.062 -3.641 1 89.44 452 THR B CA 1
ATOM 7403 C C . THR B 1 452 ? 25.219 -42.062 -3.219 1 89.44 452 THR B C 1
ATOM 7405 O O . THR B 1 452 ? 25.672 -42.875 -4.031 1 89.44 452 THR B O 1
ATOM 7408 N N . VAL B 1 453 ? 25.562 -41.906 -1.995 1 90 453 VAL B N 1
ATOM 7409 C CA . VAL B 1 453 ? 26.484 -42.875 -1.432 1 90 453 VAL B CA 1
ATOM 7410 C C . VAL B 1 453 ? 25.719 -43.812 -0.507 1 90 453 VAL B C 1
ATOM 7412 O O . VAL B 1 453 ? 24.688 -43.469 0.045 1 90 453 VAL B O 1
ATOM 7415 N N . ASP B 1 454 ? 26.234 -45.031 -0.323 1 89.81 454 ASP B N 1
ATOM 7416 C CA . ASP B 1 454 ? 25.547 -46.094 0.405 1 89.81 454 ASP B CA 1
ATOM 7417 C C . ASP B 1 454 ? 25.359 -45.719 1.873 1 89.81 454 ASP B C 1
ATOM 7419 O O . ASP B 1 454 ? 24.297 -45.969 2.451 1 89.81 454 ASP B O 1
ATOM 7423 N N . ASN B 1 455 ? 26.422 -45.156 2.377 1 90.69 455 ASN B N 1
ATOM 7424 C CA . ASN B 1 455 ? 26.312 -44.719 3.76 1 90.69 455 ASN B CA 1
ATOM 7425 C C . ASN B 1 455 ? 25.547 -43.406 3.859 1 90.69 455 ASN B C 1
ATOM 7427 O O . ASN B 1 455 ? 26.062 -42.344 3.516 1 90.69 455 ASN B O 1
ATOM 7431 N 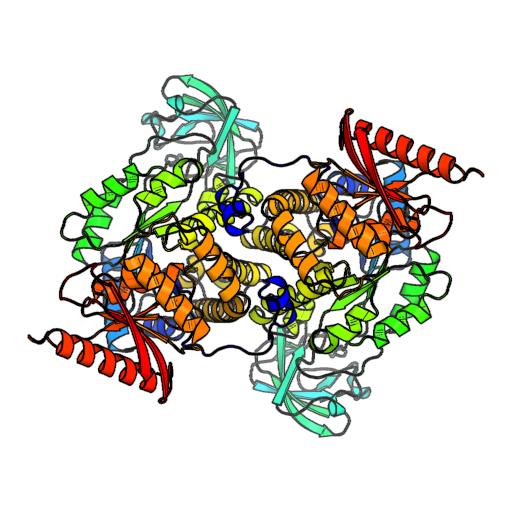N . TRP B 1 456 ? 24.328 -43.5 4.438 1 88.94 456 TRP B N 1
ATOM 7432 C CA . TRP B 1 456 ? 23.422 -42.375 4.484 1 88.94 456 TRP B CA 1
ATOM 7433 C C . TRP B 1 456 ? 24.062 -41.188 5.23 1 88.94 456 TRP B C 1
ATOM 7435 O O . TRP B 1 456 ? 23.969 -40.062 4.789 1 88.94 456 TRP B O 1
ATOM 7445 N N . GLN B 1 457 ? 24.656 -41.438 6.348 1 88.5 457 GLN B N 1
ATOM 7446 C CA . GLN B 1 457 ? 25.25 -40.375 7.152 1 88.5 457 GLN B CA 1
ATOM 7447 C C . GLN B 1 457 ? 26.375 -39.688 6.402 1 88.5 457 GLN B C 1
ATOM 7449 O O . GLN B 1 457 ? 26.531 -38.469 6.496 1 88.5 457 GLN B O 1
ATOM 7454 N N . GLU B 1 458 ? 27.078 -40.531 5.75 1 91.38 458 GLU B N 1
ATOM 7455 C CA . GLU B 1 458 ? 28.141 -39.938 4.938 1 91.38 458 GLU B CA 1
ATOM 7456 C C . GLU B 1 458 ? 27.578 -39.094 3.803 1 91.38 458 GLU B C 1
ATOM 7458 O O . GLU B 1 458 ? 28.125 -38.031 3.486 1 91.38 458 GLU B O 1
ATOM 7463 N N . ASP B 1 459 ? 26.562 -39.594 3.203 1 93.25 459 ASP B N 1
ATOM 7464 C CA . ASP B 1 459 ? 25.922 -38.844 2.123 1 93.25 459 ASP B CA 1
ATOM 7465 C C . ASP B 1 459 ? 25.406 -37.5 2.621 1 93.25 459 ASP B C 1
ATOM 7467 O O . ASP B 1 459 ? 25.562 -36.469 1.945 1 93.25 459 ASP B O 1
ATOM 7471 N N . VAL B 1 460 ? 24.781 -37.531 3.766 1 91.44 460 VAL B N 1
ATOM 7472 C CA . VAL B 1 460 ? 24.25 -36.312 4.379 1 91.44 460 VAL B CA 1
ATOM 7473 C C . VAL B 1 460 ? 25.375 -35.312 4.637 1 91.44 460 VAL B C 1
ATOM 7475 O O . VAL B 1 460 ? 25.281 -34.156 4.289 1 91.44 460 VAL B O 1
ATOM 7478 N N . GLU B 1 461 ? 26.422 -35.781 5.156 1 92.75 461 GLU B N 1
ATOM 7479 C CA . GLU B 1 461 ? 27.562 -34.938 5.488 1 92.75 461 GLU B CA 1
ATOM 7480 C C . GLU B 1 461 ? 28.188 -34.344 4.234 1 92.75 461 GLU B C 1
ATOM 7482 O O . GLU B 1 461 ? 28.625 -33.188 4.242 1 92.75 461 GLU B O 1
ATOM 7487 N N . ASN B 1 462 ? 28.281 -35.125 3.258 1 94.88 462 ASN B N 1
ATOM 7488 C CA . ASN B 1 462 ? 28.828 -34.656 1.996 1 94.88 462 ASN B CA 1
ATOM 7489 C C . ASN B 1 462 ? 28 -33.531 1.419 1 94.88 462 ASN B C 1
ATOM 7491 O O . ASN B 1 462 ? 28.531 -32.5 0.969 1 94.88 462 ASN B O 1
ATOM 7495 N N . ARG B 1 463 ? 26.75 -33.656 1.429 1 95.19 463 ARG B N 1
ATOM 7496 C CA . ARG B 1 463 ? 25.844 -32.656 0.896 1 95.19 463 ARG B CA 1
ATOM 7497 C C . ARG B 1 463 ? 25.906 -31.375 1.717 1 95.19 463 ARG B C 1
ATOM 7499 O O . ARG B 1 463 ? 25.922 -30.281 1.159 1 95.19 463 ARG B O 1
ATOM 7506 N N . LEU B 1 464 ? 25.938 -31.547 2.975 1 93.81 464 LEU B N 1
ATOM 7507 C CA . LEU B 1 464 ? 25.984 -30.391 3.863 1 93.81 464 LEU B CA 1
ATOM 7508 C C . LEU B 1 464 ? 27.281 -29.609 3.664 1 93.81 464 LEU B C 1
ATOM 7510 O O . LEU B 1 464 ? 27.266 -28.375 3.543 1 93.81 464 LEU B O 1
ATOM 7514 N N . ARG B 1 465 ? 28.391 -30.297 3.641 1 94.25 465 ARG B N 1
ATOM 7515 C CA . ARG B 1 465 ? 29.688 -29.656 3.465 1 94.25 465 ARG B CA 1
ATOM 7516 C C . ARG B 1 465 ? 29.766 -28.938 2.125 1 94.25 465 ARG B C 1
ATOM 7518 O O . ARG B 1 465 ? 30.312 -27.828 2.043 1 94.25 465 ARG B O 1
ATOM 7525 N N . TRP B 1 466 ? 29.25 -29.562 1.213 1 95.81 466 TRP B N 1
ATOM 7526 C CA . TRP B 1 466 ? 29.234 -28.969 -0.116 1 95.81 466 TRP B CA 1
ATOM 7527 C C . TRP B 1 466 ? 28.406 -27.688 -0.123 1 95.81 466 TRP B C 1
ATOM 7529 O O . TRP B 1 466 ? 28.844 -26.656 -0.643 1 95.81 466 TRP B O 1
ATOM 7539 N N . ALA B 1 467 ? 27.234 -27.766 0.412 1 95.06 467 ALA B N 1
ATOM 7540 C CA . ALA B 1 467 ? 26.344 -26.609 0.435 1 95.06 467 ALA B CA 1
ATOM 7541 C C . ALA B 1 467 ? 26.969 -25.453 1.19 1 95.06 467 ALA B C 1
ATOM 7543 O O . ALA B 1 467 ? 26.844 -24.297 0.774 1 95.06 467 ALA B O 1
ATOM 7544 N N . VAL B 1 468 ? 27.578 -25.703 2.246 1 94.25 468 VAL B N 1
ATOM 7545 C CA . VAL B 1 468 ? 28.234 -24.688 3.057 1 94.25 468 VAL B CA 1
ATOM 7546 C C . VAL B 1 468 ? 29.359 -24.031 2.258 1 94.25 468 VAL B C 1
ATOM 7548 O O . VAL B 1 468 ? 29.5 -22.797 2.256 1 94.25 468 VAL B O 1
ATOM 7551 N N . SER B 1 469 ? 30.094 -24.891 1.605 1 95 469 SER B N 1
ATOM 7552 C CA . SER B 1 469 ? 31.188 -24.359 0.785 1 95 469 SER B CA 1
ATOM 7553 C C . SER B 1 469 ? 30.656 -23.453 -0.322 1 95 469 SER B C 1
ATOM 7555 O O . SER B 1 469 ? 31.203 -22.375 -0.554 1 95 469 SER B O 1
ATOM 7557 N N . GLU B 1 470 ? 29.641 -23.922 -0.953 1 92.31 470 GLU B N 1
ATOM 7558 C CA . GLU B 1 470 ? 29.031 -23.125 -2.012 1 92.31 470 GLU B CA 1
ATOM 7559 C C . GLU B 1 470 ? 28.516 -21.797 -1.471 1 92.31 470 GLU B C 1
ATOM 7561 O O . GLU B 1 470 ? 28.641 -20.75 -2.121 1 92.31 470 GLU B O 1
ATOM 7566 N N . ALA B 1 471 ? 27.891 -21.797 -0.359 1 91.56 471 ALA B N 1
ATOM 7567 C CA . ALA B 1 471 ? 27.297 -20.609 0.25 1 91.56 471 ALA B CA 1
ATOM 7568 C C . ALA B 1 471 ? 28.375 -19.594 0.626 1 91.56 471 ALA B C 1
ATOM 7570 O O . ALA B 1 471 ? 28.172 -18.375 0.51 1 91.56 471 ALA B O 1
ATOM 7571 N N . ILE B 1 472 ? 29.453 -20.031 1.104 1 92.5 472 ILE B N 1
ATOM 7572 C CA . ILE B 1 472 ? 30.578 -19.172 1.44 1 92.5 472 ILE B CA 1
ATOM 7573 C C . ILE B 1 472 ? 31.109 -18.484 0.176 1 92.5 472 ILE B C 1
ATOM 7575 O O . ILE B 1 472 ? 31.344 -17.281 0.17 1 92.5 472 ILE B O 1
ATOM 7579 N N . ASP B 1 473 ? 31.156 -19.266 -0.841 1 89.5 473 ASP B N 1
ATOM 7580 C CA . ASP B 1 473 ? 31.656 -18.734 -2.111 1 89.5 473 ASP B CA 1
ATOM 7581 C C . ASP B 1 473 ? 30.719 -17.672 -2.662 1 89.5 473 ASP B C 1
ATOM 7583 O O . ASP B 1 473 ? 31.172 -16.719 -3.303 1 89.5 473 ASP B O 1
ATOM 7587 N N . LEU B 1 474 ? 29.484 -17.859 -2.355 1 85.12 474 LEU B N 1
ATOM 7588 C CA . LEU B 1 474 ? 28.469 -16.922 -2.844 1 85.12 474 LEU B CA 1
ATOM 7589 C C . LEU B 1 474 ? 28.359 -15.711 -1.914 1 85.12 474 LEU B C 1
ATOM 7591 O O . LEU B 1 474 ? 27.688 -14.734 -2.242 1 85.12 474 LEU B O 1
ATOM 7595 N N . GLY B 1 475 ? 28.969 -15.828 -0.754 1 84.38 475 GLY B N 1
ATOM 7596 C CA . GLY B 1 475 ? 28.938 -14.734 0.199 1 84.38 475 GLY B CA 1
ATOM 7597 C C . GLY B 1 475 ? 27.672 -14.703 1.035 1 84.38 475 GLY B C 1
ATOM 7598 O O . GLY B 1 475 ? 27.344 -13.672 1.632 1 84.38 475 GLY B O 1
ATOM 7599 N N . ILE B 1 476 ? 27 -15.781 1.065 1 87.31 476 ILE B N 1
ATOM 7600 C CA . ILE B 1 476 ? 25.766 -15.883 1.839 1 87.31 476 ILE B CA 1
ATOM 7601 C C . ILE B 1 476 ? 26.094 -16.031 3.322 1 87.31 476 ILE B C 1
ATOM 7603 O O . ILE B 1 476 ? 25.406 -15.477 4.18 1 87.31 476 ILE B O 1
ATOM 7607 N N . ILE B 1 477 ? 27.109 -16.859 3.576 1 92.94 477 ILE B N 1
ATOM 7608 C CA . ILE B 1 477 ? 27.578 -17.047 4.945 1 92.94 477 ILE B CA 1
ATOM 7609 C C . ILE B 1 477 ? 29.109 -16.953 4.984 1 92.94 477 ILE B C 1
ATOM 7611 O O . ILE B 1 477 ? 29.75 -16.875 3.939 1 92.94 477 ILE B O 1
ATOM 7615 N N . LYS B 1 478 ? 29.703 -16.922 6.223 1 93.94 478 LYS B N 1
ATOM 7616 C CA . LYS B 1 478 ? 31.141 -16.891 6.469 1 93.94 478 LYS B CA 1
ATOM 7617 C C . LYS B 1 478 ? 31.578 -18.094 7.293 1 93.94 478 LYS B C 1
ATOM 7619 O O . LYS B 1 478 ? 30.766 -18.688 8.008 1 93.94 478 LYS B O 1
ATOM 7624 N N . LYS B 1 479 ? 32.875 -18.297 7.082 1 94.56 479 LYS B N 1
ATOM 7625 C CA . LYS B 1 479 ? 33.438 -19.359 7.922 1 94.56 479 LYS B CA 1
ATOM 7626 C C . LYS B 1 479 ? 33.25 -19.031 9.406 1 94.56 479 LYS B C 1
ATOM 7628 O O . LYS B 1 479 ? 33.531 -17.906 9.836 1 94.56 479 LYS B O 1
ATOM 7633 N N . GLY B 1 480 ? 32.719 -19.938 10.109 1 94.69 480 GLY B N 1
ATOM 7634 C CA . GLY B 1 480 ? 32.531 -19.734 11.531 1 94.69 480 GLY B CA 1
ATOM 7635 C C . GLY B 1 480 ? 31.094 -19.375 11.891 1 94.69 480 GLY B C 1
ATOM 7636 O O . GLY B 1 480 ? 30.703 -19.453 13.062 1 94.69 480 GLY B O 1
ATOM 7637 N N . ASP B 1 481 ? 30.344 -19.125 10.906 1 96 481 ASP B N 1
ATOM 7638 C CA . ASP B 1 481 ? 28.938 -18.797 11.164 1 96 481 ASP B CA 1
ATOM 7639 C C . ASP B 1 481 ? 28.188 -20 11.711 1 96 481 ASP B C 1
ATOM 7641 O O . ASP B 1 481 ? 28.422 -21.125 11.289 1 96 481 ASP B O 1
ATOM 7645 N N . SER B 1 482 ? 27.281 -19.719 12.609 1 96.69 482 SER B N 1
ATOM 7646 C CA . SER B 1 482 ? 26.359 -20.75 13.055 1 96.69 482 SER B CA 1
ATOM 7647 C C . SER B 1 482 ? 25.281 -21.031 12.008 1 96.69 482 SER B C 1
ATOM 7649 O O . SER B 1 482 ? 24.734 -20.094 11.414 1 96.69 482 SER B O 1
ATOM 7651 N N . ILE B 1 483 ? 25.094 -22.312 11.766 1 97.12 483 ILE B N 1
ATOM 7652 C CA . ILE B 1 483 ? 24.062 -22.719 10.805 1 97.12 483 ILE B CA 1
ATOM 7653 C C . ILE B 1 483 ? 23.172 -23.797 11.43 1 97.12 483 ILE B C 1
ATOM 7655 O O . ILE B 1 483 ? 23.625 -24.562 12.281 1 97.12 483 ILE B O 1
ATOM 7659 N N . VAL B 1 484 ? 21.906 -23.781 11.039 1 97.56 484 VAL B N 1
ATOM 7660 C CA . VAL B 1 484 ? 20.984 -24.812 11.453 1 97.56 484 VAL B CA 1
ATOM 7661 C C . VAL B 1 484 ? 20.672 -25.734 10.273 1 97.56 484 VAL B C 1
ATOM 7663 O O . VAL B 1 484 ? 20.469 -25.281 9.148 1 97.56 484 VAL B O 1
ATOM 7666 N N . THR B 1 485 ? 20.703 -27.031 10.523 1 96 485 THR B N 1
ATOM 7667 C CA . THR B 1 485 ? 20.438 -27.969 9.445 1 96 485 THR B CA 1
ATOM 7668 C C . THR B 1 485 ? 19.203 -28.828 9.766 1 96 485 THR B C 1
ATOM 7670 O O . THR B 1 485 ? 18.922 -29.094 10.93 1 96 485 THR B O 1
ATOM 7673 N N . ILE B 1 486 ? 18.469 -29.109 8.789 1 95 486 ILE B N 1
ATOM 7674 C CA . ILE B 1 486 ? 17.359 -30.062 8.867 1 95 486 ILE B CA 1
ATOM 7675 C C . ILE B 1 486 ? 17.609 -31.234 7.926 1 95 486 ILE B C 1
ATOM 7677 O O . ILE B 1 486 ? 17.828 -31.031 6.727 1 95 486 ILE B O 1
ATOM 7681 N N . GLN B 1 487 ? 17.547 -32.438 8.477 1 89.44 487 GLN B N 1
ATOM 7682 C CA . GLN B 1 487 ? 17.812 -33.625 7.695 1 89.44 487 GLN B CA 1
ATOM 7683 C C . GLN B 1 487 ? 17 -34.812 8.219 1 89.44 487 GLN B C 1
ATOM 7685 O O . GLN B 1 487 ? 16.438 -34.75 9.32 1 89.44 487 GLN B O 1
ATOM 7690 N N . GLY B 1 488 ? 16.922 -35.781 7.301 1 85.94 488 GLY B N 1
ATOM 7691 C CA . GLY B 1 488 ? 16.391 -37.031 7.766 1 85.94 488 GLY B CA 1
ATOM 7692 C C . GLY B 1 488 ? 17.438 -37.906 8.461 1 85.94 488 GLY B C 1
ATOM 7693 O O . GLY B 1 488 ? 18.594 -37.938 8.055 1 85.94 488 GLY B O 1
ATOM 7694 N N . TRP B 1 489 ? 17 -38.5 9.5 1 77.62 489 TRP B N 1
ATOM 7695 C CA . TRP B 1 489 ? 17.906 -39.406 10.203 1 77.62 489 TRP B CA 1
ATOM 7696 C C . TRP B 1 489 ? 18.172 -40.656 9.367 1 77.62 489 TRP B C 1
ATOM 7698 O O . TRP B 1 489 ? 19.297 -41.156 9.375 1 77.62 489 TRP B O 1
ATOM 7708 N N . THR B 1 490 ? 17.125 -41.125 8.68 1 75.88 490 THR B N 1
ATOM 7709 C CA . THR B 1 490 ? 17.25 -42.219 7.746 1 75.88 490 THR B CA 1
ATOM 7710 C C . THR B 1 490 ? 16.766 -41.812 6.359 1 75.88 490 THR B C 1
ATOM 7712 O O . THR B 1 490 ? 16.156 -40.75 6.191 1 75.88 490 THR B O 1
ATOM 7715 N N . ARG B 1 491 ? 17.125 -42.781 5.488 1 69.25 491 ARG B N 1
ATOM 7716 C CA . ARG B 1 491 ? 16.781 -42.5 4.094 1 69.25 491 ARG B CA 1
ATOM 7717 C C . ARG B 1 491 ? 15.273 -42.5 3.887 1 69.25 491 ARG B C 1
ATOM 7719 O O . ARG B 1 491 ? 14.539 -43.219 4.543 1 69.25 491 ARG B O 1
ATOM 7726 N N . GLY B 1 492 ? 14.672 -41.594 3.086 1 60.88 492 GLY B N 1
ATOM 7727 C CA . GLY B 1 492 ? 13.266 -41.562 2.705 1 60.88 492 GLY B CA 1
ATOM 7728 C C . GLY B 1 492 ? 12.703 -40.156 2.719 1 60.88 492 GLY B C 1
ATOM 7729 O O . GLY B 1 492 ? 13.141 -39.312 3.506 1 60.88 492 GLY B O 1
ATOM 7730 N N . SER B 1 493 ? 11.781 -39.844 1.785 1 58.03 493 SER B N 1
ATOM 7731 C CA . SER B 1 493 ? 11.125 -38.562 1.66 1 58.03 493 SER B CA 1
ATOM 7732 C C . SER B 1 493 ? 10.164 -38.312 2.824 1 58.03 493 SER B C 1
ATOM 7734 O O . SER B 1 493 ? 9.469 -39.219 3.264 1 58.03 493 SER B O 1
ATOM 7736 N N . GLY B 1 494 ? 10.117 -37.125 3.389 1 60.59 494 GLY B N 1
ATOM 7737 C CA . GLY B 1 494 ? 9.18 -36.75 4.441 1 60.59 494 GLY B CA 1
ATOM 7738 C C . GLY B 1 494 ? 9.68 -37.125 5.828 1 60.59 494 GLY B C 1
ATOM 7739 O O . GLY B 1 494 ? 8.938 -37 6.809 1 60.59 494 GLY B O 1
ATOM 7740 N N . HIS B 1 495 ? 10.898 -37.438 5.844 1 73.44 495 HIS B N 1
ATOM 7741 C CA . HIS B 1 495 ? 11.375 -37.969 7.113 1 73.44 495 HIS B CA 1
ATOM 7742 C C . HIS B 1 495 ? 12.32 -37 7.801 1 73.44 495 HIS B C 1
ATOM 7744 O O . HIS B 1 495 ? 13.156 -37.406 8.609 1 73.44 495 HIS B O 1
ATOM 7750 N N . SER B 1 496 ? 12.117 -35.719 7.438 1 83.5 496 SER B N 1
ATOM 7751 C CA . SER B 1 496 ? 12.938 -34.75 8.164 1 83.5 496 SER B CA 1
ATOM 7752 C C . SER B 1 496 ? 12.609 -34.75 9.656 1 83.5 496 SER B C 1
ATOM 7754 O O . SER B 1 496 ? 11.547 -34.281 10.062 1 83.5 496 SER B O 1
ATOM 7756 N N . ASN B 1 497 ? 13.484 -35.25 10.422 1 89.56 497 ASN B N 1
ATOM 7757 C CA . ASN B 1 497 ? 13.18 -35.406 11.844 1 89.56 497 ASN B CA 1
ATOM 7758 C C . ASN B 1 497 ? 14.383 -35.031 12.711 1 89.56 497 ASN B C 1
ATOM 7760 O O . ASN B 1 497 ? 14.398 -35.344 13.906 1 89.56 497 ASN B O 1
ATOM 7764 N N . THR B 1 498 ? 15.359 -34.438 12.039 1 90.56 498 THR B N 1
ATOM 7765 C CA . THR B 1 498 ? 16.578 -34.125 12.781 1 90.56 498 THR B CA 1
ATOM 7766 C C . THR B 1 498 ? 16.984 -32.656 12.523 1 90.56 498 THR B C 1
ATOM 7768 O O . THR B 1 498 ? 17.078 -32.25 11.367 1 90.56 498 THR B O 1
ATOM 7771 N N . VAL B 1 499 ? 17.141 -31.938 13.57 1 94.31 499 VAL B N 1
ATOM 7772 C CA . VAL B 1 499 ? 17.672 -30.578 13.547 1 94.31 499 VAL B CA 1
ATOM 7773 C C . VAL B 1 499 ? 19.031 -30.531 14.227 1 94.31 499 VAL B C 1
ATOM 7775 O O . VAL B 1 499 ? 19.203 -31.062 15.328 1 94.31 499 VAL B O 1
ATOM 7778 N N . ARG B 1 500 ? 20.031 -29.984 13.547 1 93.31 500 ARG B N 1
ATOM 7779 C CA . ARG B 1 500 ? 21.359 -29.812 14.109 1 93.31 500 ARG B CA 1
ATOM 7780 C C . ARG B 1 500 ? 21.828 -28.359 14 1 93.31 500 ARG B C 1
ATOM 7782 O O . ARG B 1 500 ? 21.5 -27.672 13.023 1 93.31 500 ARG B O 1
ATOM 7789 N N . VAL B 1 501 ? 22.5 -27.922 15 1 94.19 501 VAL B N 1
ATOM 7790 C CA . VAL B 1 501 ? 23.219 -26.641 14.945 1 94.19 501 VAL B CA 1
ATOM 7791 C C . VAL B 1 501 ? 24.703 -26.891 14.727 1 94.19 501 VAL B C 1
ATOM 7793 O O . VAL B 1 501 ? 25.344 -27.625 15.492 1 94.19 501 VAL B O 1
ATOM 7796 N N . VAL B 1 502 ? 25.188 -26.312 13.727 1 92.19 502 VAL B N 1
ATOM 7797 C CA . VAL B 1 502 ? 26.594 -26.547 13.383 1 92.19 502 VAL B CA 1
ATOM 7798 C C . VAL B 1 502 ? 27.281 -25.234 13.031 1 92.19 502 VAL B C 1
ATOM 7800 O O . VAL B 1 502 ? 26.625 -24.188 12.953 1 92.19 502 VAL B O 1
ATOM 7803 N N . GLN B 1 503 ? 28.562 -25.281 12.945 1 91.81 503 GLN B N 1
ATOM 7804 C CA . GLN B 1 503 ? 29.328 -24.125 12.508 1 91.81 503 GLN B CA 1
ATOM 7805 C C . GLN B 1 503 ? 29.812 -24.312 11.07 1 91.81 503 GLN B C 1
ATOM 7807 O O . GLN B 1 503 ? 30.219 -25.406 10.672 1 91.81 503 GLN B O 1
ATOM 7812 N N . ALA B 1 504 ? 29.719 -23.312 10.305 1 92 504 ALA B N 1
ATOM 7813 C CA . ALA B 1 504 ? 30.188 -23.312 8.922 1 92 504 ALA B CA 1
ATOM 7814 C C . ALA B 1 504 ? 31.703 -23.375 8.859 1 92 504 ALA B C 1
ATOM 7816 O O . ALA B 1 504 ? 32.406 -22.797 9.703 1 92 504 ALA B O 1
#

InterPro domains:
  IPR001697 Pyruvate kinase [PR01050] (81-97)
  IPR001697 Pyruvate kinase [PR01050] (211-225)
  IPR001697 Pyruvate kinase [PR01050] (241-267)
  IPR001697 Pyruvate kinase [PR01050] (268-292)
  IPR001697 Pyruvate kinase [PR01050] (293-317)
  IPR001697 Pyruvate kinase [PR01050] (318-336)
  IPR001697 Pyruvate kinase [PR01050] (337-353)
  IPR001697 Pyruvate kinase [PTHR11817] (14-485)
  IPR001697 Pyruvate kinase [TIGR01064] (23-502)
  IPR001697 Pyruvate kinase [cd00288] (22-502)
  IPR011037 Pyruvate kinase-like, insert domain superfamily [SSF50800] (92-192)
  IPR015793 Pyruvate kinase, barrel [PF00224] (23-349)
  IPR015795 Pyruvate kinase, C-terminal [PF02887] (384-502)
  IPR015806 Pyruvate kinase, insert domain superfamily [G3DSA:2.40.33.10] (92-193)
  IPR015813 Pyruvate/Phosphoenolpyruvate kinase-like domain superfamily [SSF51621] (20-366)
  IPR018209 Pyruvate kinase, active site [PS00110] (239-251)
  IPR036918 Pyruvate kinase, C-terminal domain superfamily [G3DSA:3.40.1380.20] (360-497)
  IPR036918 Pyruvate kinase, C-terminal domain superfamily [SSF52935] (373-503)
  IPR040442 Pyruvate kinase-like domain superfamily [G3DSA:3.20.20.60] (23-359)

pLDDT: mean 94.73, std 5.9, range [38.94, 98.88]

Secondary structure (DSSP, 8-state):
----HHHHHHT---S----GGG--SEEEEE--TTT-SHHHHHHHHHHT--EEEEETTSS-HHHHHHHHHHHHHHHHH--SSPPEEEEE-----EEB-PBGGG--EEE-TT-EEEEE--GGGTT-B-SSEEEBS-TTHHHH--TT-EEEETTTTEEEEEEEE-SSSEEEEEESS-EEE-TT-EEE-TT------S--HHHHHHHHHHHHHT-SEEEETT--SHHHHHHHHHHHTTTTTTSEEEEEE-SHHHHHTHHHHHHH-SEEEEEHHHHHHHS-HHHHHHHHHHHHHHHHHHT--EEEESSSSGGGGT-SS--HHHHHHHHHHHHHT-SEEEESHHHHT-S-HHHHHHHHHHHHHHHGGG--HHHHHHHHHHHS-SSPPHHHHHHHHHHHHHHHTT-SEEEEE-SSSHHHHHHHHT--SS-EEEEES-TTHHHHGGGSTTEEEEE--SPP-SSHHHHHHHHHHHHHHHHHHHTSS-TT-EEEEEEESSSSTT-EEEEEEEE-/----HHHHHHT---S----GGG--SEEEEE--TTT-SHHHHHHHHHHT--EEEEETTSS-HHHHHHHHHHHHHHHHH--SSPPEEEEE-----EEB-PBGGG--EEE-TT-EEEEE--GGGTT-B-SSEEEBS-TTHHHH--TT-EEEETTTTEEEEEEEE-SSSEEEEEESS-EEE-TT-EEE-TT------S--HHHHHHHHHHHHHT-SEEEETT--SHHHHHHHHHHHTTTTTTSEEEEEE-SHHHHHTHHHHHHH-SEEEEEHHHHHHHS-HHHHHHHHHHHHHHHHHHT--EEEESSSSGGGGT-SS--HHHHHHHHHHHHHT-SEEEESHHHHT-S-HHHHHHHHHHHHHHHGGG--HHHHHHHHHHHS-SSPPHHHHHHHHHHHHHHHTT-SEEEEE-SSSHHHHHHHHT--SS-EEEEES-TTHHHHGGGSTTEEEEE--SPP-SSHHHHHHHHHHHHHHHHHHHTSS-TT-EEEEEEESSSSTT-EEEEEEEE-

Sequence (1008 aa):
MSNASLSWLTKLNTSETPDKVLRRSSIIGTIGPKTNNVDVLVKLRKAGLNIVRMNFSHGSYEYHQSVIDNAKQSEEIYKGRPLAIALDTKGPEIRTGTTIDDKDYPILPNHEMIFTTDEAYAKKCDDKVMFIDYKNITKVIEAGKIIYIDDGVVSFEVLQIVDDKTLKVRSVNSGKICSHKGVNLPGTDVDLPALSEKDKADIKFGVKNGVHMIFASFIRTGDDIKEIRKVLGEEGKDIQIIAKIENQQGVNNFDEILVETDGVMVARGDLGIEIPAPQVFVVQKQLIAKCNLAAKPVICATQMLESMTYNPRPTRAEVSDVGNAILDGADCVMLSGETAKGNYPFEAVSMMHNTAIIAEKAIAYQPLHNEIRSLANRPTPTTETCAMASVSAAYEQDAKAIVVLSTSGFTSRLVSKYKPNVPVMMVTRNHRAARYCHLYRGVYPFVYEKKTVDNWQEDVENRLRWAVSEAIDLGIIKKGDSIVTIQGWTRGSGHSNTVRVVQAMSNASLSWLTKLNTSETPDKVLRRSSIIGTIGPKTNNVDVLVKLRKAGLNIVRMNFSHGSYEYHQSVIDNAKQSEEIYKGRPLAIALDTKGPEIRTGTTIDDKDYPILPNHEMIFTTDEAYAKKCDDKVMFIDYKNITKVIEAGKIIYIDDGVVSFEVLQIVDDKTLKVRSVNSGKICSHKGVNLPGTDVDLPALSEKDKADIKFGVKNGVHMIFASFIRTGDDIKEIRKVLGEEGKDIQIIAKIENQQGVNNFDEILVETDGVMVARGDLGIEIPAPQVFVVQKQLIAKCNLAAKPVICATQMLESMTYNPRPTRAEVSDVGNAILDGADCVMLSGETAKGNYPFEAVSMMHNTAIIAEKAIAYQPLHNEIRSLANRPTPTTETCAMASVSAAYEQDAKAIVVLSTSGFTSRLVSKYKPNVPVMMVTRNHRAARYCHLYRGVYPFVYEKKTVDNWQEDVENRLRWAVSEAIDLGIIKKGDSIVTIQGWTRGSGHSNTVRVVQA

Nearest PDB structures (foldseek):
  1a3x-assembly1_A  TM=9.530E-01  e=9.352E-75  Saccharomyces cerevisiae
  3u2z-assembly1_D  TM=9.669E-01  e=1.945E-71  Homo sapiens
  8hms-assembly1_A  TM=9.362E-01  e=1.276E-70  Homo sapiens
  3qv6-assembly1_A  TM=9.678E-01  e=3.041E-68  Leishmania mexicana
  4hyv-assembly1_A  TM=9.307E-01  e=3.041E-68  Trypanosoma brucei brucei

Radius of gyration: 30.38 Å; Cα contacts (8 Å, |Δi|>4): 2388; chains: 2; bounding box: 73×85×80 Å